Protein AF-0000000066110960 (afdb_homodimer)

Structure (mmCIF, N/CA/C/O backbone):
data_AF-0000000066110960-model_v1
#
loop_
_entity.id
_entity.type
_entity.pdbx_description
1 polymer 'Ribulose bisphosphate carboxylase large chain'
#
loop_
_atom_site.group_PDB
_atom_site.id
_atom_site.type_symbol
_atom_site.label_atom_id
_atom_site.label_alt_id
_atom_site.label_comp_id
_atom_site.label_asym_id
_atom_site.label_entity_id
_atom_site.label_seq_id
_atom_site.pdbx_PDB_ins_code
_atom_site.Cartn_x
_atom_site.Cartn_y
_atom_site.Cartn_z
_atom_site.occupancy
_atom_site.B_iso_or_equiv
_atom_site.auth_seq_id
_atom_site.auth_comp_id
_atom_site.auth_asym_id
_atom_site.auth_atom_id
_atom_site.pdbx_PDB_model_num
ATOM 1 N N . TYR A 1 1 ? 20.281 20.891 -6.348 1 94.06 1 TYR A N 1
ATOM 2 C CA . TYR A 1 1 ? 19.797 19.516 -6.395 1 94.06 1 TYR A CA 1
ATOM 3 C C . TYR A 1 1 ? 20.031 18.906 -7.77 1 94.06 1 TYR A C 1
ATOM 5 O O . TYR A 1 1 ? 20.078 17.688 -7.914 1 94.06 1 TYR A O 1
ATOM 13 N N . TYR A 1 2 ? 20.062 19.656 -8.82 1 96 2 TYR A N 1
ATOM 14 C CA . TYR A 1 2 ? 20.625 19.188 -10.086 1 96 2 TYR A CA 1
ATOM 15 C C . TYR A 1 2 ? 22.156 19.281 -10.062 1 96 2 TYR A C 1
ATOM 17 O O . TYR A 1 2 ? 22.703 20.391 -9.992 1 96 2 TYR A O 1
ATOM 25 N N . THR A 1 3 ? 22.797 18.172 -10.078 1 96.62 3 THR A N 1
ATOM 26 C CA . THR A 1 3 ? 24.234 18.094 -9.93 1 96.62 3 THR A CA 1
ATOM 27 C C . THR A 1 3 ? 24.844 17.188 -10.992 1 96.62 3 THR A C 1
ATOM 29 O O . THR A 1 3 ? 25.328 16.094 -10.688 1 96.62 3 THR A O 1
ATOM 32 N N . PRO A 1 4 ? 24.969 17.688 -12.164 1 96.56 4 PRO A N 1
ATOM 33 C CA . PRO A 1 4 ? 25.391 16.844 -13.289 1 96.56 4 PRO A CA 1
ATOM 34 C C . PRO A 1 4 ? 26.812 16.312 -13.125 1 96.56 4 PRO A C 1
ATOM 36 O O . PRO A 1 4 ? 27.172 15.305 -13.734 1 96.56 4 PRO A O 1
ATOM 39 N N . ASP A 1 5 ? 27.656 16.922 -12.312 1 96.75 5 ASP A N 1
ATOM 40 C CA . ASP A 1 5 ? 29.047 16.516 -12.156 1 96.75 5 ASP A CA 1
ATOM 41 C C . ASP A 1 5 ? 29.219 15.586 -10.953 1 96.75 5 ASP A C 1
ATOM 43 O O . ASP A 1 5 ? 30.328 15.195 -10.609 1 96.75 5 ASP A O 1
ATOM 47 N N . TYR A 1 6 ? 28.062 15.266 -10.383 1 97.56 6 TYR A N 1
ATOM 48 C CA . TYR A 1 6 ? 28.141 14.383 -9.219 1 97.56 6 TYR A CA 1
ATOM 49 C C . TYR A 1 6 ? 28.625 12.992 -9.625 1 97.56 6 TYR A C 1
ATOM 51 O O . TYR A 1 6 ? 28.141 12.43 -10.609 1 97.56 6 TYR A O 1
ATOM 59 N N . LYS A 1 7 ? 29.672 12.516 -8.867 1 97.19 7 LYS A N 1
ATOM 60 C CA . LYS A 1 7 ? 30.109 11.133 -9.008 1 97.19 7 LYS A CA 1
ATOM 61 C C . LYS A 1 7 ? 29.422 10.227 -7.988 1 97.19 7 LYS A C 1
ATOM 63 O O . LYS A 1 7 ? 29.641 10.367 -6.785 1 97.19 7 LYS A O 1
ATOM 68 N N . THR A 1 8 ? 28.562 9.305 -8.445 1 98 8 THR A N 1
ATOM 69 C CA . THR A 1 8 ? 27.797 8.445 -7.562 1 98 8 THR A CA 1
ATOM 70 C C . THR A 1 8 ? 28.719 7.582 -6.703 1 98 8 THR A C 1
ATOM 72 O O . THR A 1 8 ? 29.797 7.184 -7.145 1 98 8 THR A O 1
ATOM 75 N N . LYS A 1 9 ? 28.344 7.312 -5.52 1 97.56 9 LYS A N 1
ATOM 76 C CA . LYS A 1 9 ? 29.062 6.449 -4.59 1 97.56 9 LYS A CA 1
ATOM 77 C C . LYS A 1 9 ? 28.484 5.039 -4.59 1 97.56 9 LYS A C 1
ATOM 79 O O . LYS A 1 9 ? 27.328 4.836 -4.945 1 97.56 9 LYS A O 1
ATOM 84 N N . ASP A 1 10 ? 29.219 4.117 -4.086 1 97.19 10 ASP A N 1
ATOM 85 C CA . ASP A 1 10 ? 28.781 2.725 -3.982 1 97.19 10 ASP A CA 1
ATOM 86 C C . ASP A 1 10 ? 27.672 2.572 -2.953 1 97.19 10 ASP A C 1
ATOM 88 O O . ASP A 1 10 ? 26.875 1.625 -3.018 1 97.19 10 ASP A O 1
ATOM 92 N N . THR A 1 11 ? 27.594 3.562 -2.082 1 97.62 11 THR A N 1
ATOM 93 C CA . THR A 1 11 ? 26.625 3.465 -0.999 1 97.62 11 THR A CA 1
ATOM 94 C C . THR A 1 11 ? 25.359 4.254 -1.332 1 97.62 11 THR A C 1
ATOM 96 O O . THR A 1 11 ? 24.375 4.219 -0.579 1 97.62 11 THR A O 1
ATOM 99 N N . ASP A 1 12 ? 25.359 4.953 -2.463 1 98.31 12 ASP A N 1
ATOM 100 C CA . ASP A 1 12 ? 24.156 5.711 -2.848 1 98.31 12 ASP A CA 1
ATOM 101 C C . ASP A 1 12 ? 23.016 4.773 -3.234 1 98.31 12 ASP A C 1
ATOM 103 O O . ASP A 1 12 ? 23.25 3.746 -3.877 1 98.31 12 ASP A O 1
ATOM 107 N N . ILE A 1 13 ? 21.891 5.121 -2.82 1 98.56 13 ILE A N 1
ATOM 108 C CA . ILE A 1 13 ? 20.703 4.555 -3.451 1 98.56 13 ILE A CA 1
ATOM 109 C C . ILE A 1 13 ? 20.375 5.316 -4.734 1 98.56 13 ILE A C 1
ATOM 111 O O . ILE A 1 13 ? 20.172 6.531 -4.703 1 98.56 13 ILE A O 1
ATOM 115 N N . LEU A 1 14 ? 20.406 4.676 -5.852 1 98.75 14 LEU A N 1
ATOM 116 C CA . LEU A 1 14 ? 20.172 5.332 -7.133 1 98.75 14 LEU A CA 1
ATOM 117 C C . LEU A 1 14 ? 18.75 5.055 -7.621 1 98.75 14 LEU A C 1
ATOM 119 O O . LEU A 1 14 ? 18.266 3.93 -7.508 1 98.75 14 LEU A O 1
ATOM 123 N N . ALA A 1 15 ? 18.125 6.055 -8.078 1 98.75 15 ALA A N 1
ATOM 124 C CA . ALA A 1 15 ? 16.766 5.945 -8.617 1 98.75 15 ALA A CA 1
ATOM 125 C C . ALA A 1 15 ? 16.688 6.492 -10.039 1 98.75 15 ALA A C 1
ATOM 127 O O . ALA A 1 15 ? 17.344 7.492 -10.359 1 98.75 15 ALA A O 1
ATOM 128 N N . ALA A 1 16 ? 16.016 5.84 -10.883 1 98.75 16 ALA A N 1
ATOM 129 C CA . ALA A 1 16 ? 15.648 6.328 -12.203 1 98.75 16 ALA A CA 1
ATOM 130 C C . ALA A 1 16 ? 14.164 6.672 -12.273 1 98.75 16 ALA A C 1
ATOM 132 O O . ALA A 1 16 ? 13.305 5.793 -12.125 1 98.75 16 ALA A O 1
ATOM 133 N N . PHE A 1 17 ? 13.891 7.953 -12.492 1 98.44 17 PHE A N 1
ATOM 134 C CA . PHE A 1 17 ? 12.516 8.422 -12.594 1 98.44 17 PHE A CA 1
ATOM 135 C C . PHE A 1 17 ? 12.188 8.852 -14.016 1 98.44 17 PHE A C 1
ATOM 137 O O . PHE A 1 17 ? 12.922 9.641 -14.617 1 98.44 17 PHE A O 1
ATOM 144 N N . ARG A 1 18 ? 11.172 8.289 -14.578 1 97.94 18 ARG A N 1
ATOM 145 C CA . ARG A 1 18 ? 10.594 8.875 -15.781 1 97.94 18 ARG A CA 1
ATOM 146 C C . ARG A 1 18 ? 9.711 10.07 -15.445 1 97.94 18 ARG A C 1
ATOM 148 O O . ARG A 1 18 ? 8.648 9.906 -14.844 1 97.94 18 ARG A O 1
ATOM 155 N N . MET A 1 19 ? 10.109 11.242 -15.781 1 97.62 19 MET A N 1
ATOM 156 C CA . MET A 1 19 ? 9.359 12.43 -15.375 1 97.62 19 MET A CA 1
ATOM 157 C C . MET A 1 19 ? 8.781 13.148 -16.594 1 97.62 19 MET A C 1
ATOM 159 O O . MET A 1 19 ? 9.367 13.102 -17.672 1 97.62 19 MET A O 1
ATOM 163 N N . THR A 1 20 ? 7.645 13.648 -16.5 1 97.75 20 THR A N 1
ATOM 164 C CA . THR A 1 20 ? 6.992 14.562 -17.422 1 97.75 20 THR A CA 1
ATOM 165 C C . THR A 1 20 ? 6.797 15.938 -16.797 1 97.75 20 THR A C 1
ATOM 167 O O . THR A 1 20 ? 5.816 16.156 -16.078 1 97.75 20 THR A O 1
ATOM 170 N N . PRO A 1 21 ? 7.719 16.828 -17.062 1 97.25 21 PRO A N 1
ATOM 171 C CA . PRO A 1 21 ? 7.578 18.172 -16.5 1 97.25 21 PRO A CA 1
ATOM 172 C C . PRO A 1 21 ? 6.316 18.891 -16.984 1 97.25 21 PRO A C 1
ATOM 174 O O . PRO A 1 21 ? 5.82 18.594 -18.078 1 97.25 21 PRO A O 1
ATOM 177 N N . GLN A 1 22 ? 5.805 19.766 -16.172 1 95.81 22 GLN A N 1
ATOM 178 C CA . GLN A 1 22 ? 4.766 20.672 -16.641 1 95.81 22 GLN A CA 1
ATOM 179 C C . GLN A 1 22 ? 5.273 21.547 -17.781 1 95.81 22 GLN A C 1
ATOM 181 O O . GLN A 1 22 ? 6.473 21.812 -17.891 1 95.81 22 GLN A O 1
ATOM 186 N N . PRO A 1 23 ? 4.258 21.938 -18.625 1 93.88 23 PRO A N 1
ATOM 187 C CA . PRO A 1 23 ? 4.699 22.844 -19.703 1 93.88 23 PRO A CA 1
ATOM 188 C C . PRO A 1 23 ? 5.438 24.062 -19.172 1 93.88 23 PRO A C 1
ATOM 190 O O . PRO A 1 23 ? 4.969 24.719 -18.234 1 93.88 23 PRO A O 1
ATOM 193 N N . GLY A 1 24 ? 6.625 24.328 -19.703 1 94.44 24 GLY A N 1
ATOM 194 C CA . GLY A 1 24 ? 7.398 25.5 -19.312 1 94.44 24 GLY A CA 1
ATOM 195 C C . GLY A 1 24 ? 8.43 25.203 -18.25 1 94.44 24 GLY A C 1
ATOM 196 O O . GLY A 1 24 ? 9.328 26 -18 1 94.44 24 GLY A O 1
ATOM 197 N N . VAL A 1 25 ? 8.391 24.078 -17.578 1 96.56 25 VAL A N 1
ATOM 198 C CA . VAL A 1 25 ? 9.367 23.688 -16.562 1 96.56 25 VAL A CA 1
ATOM 199 C C . VAL A 1 25 ? 10.539 22.969 -17.219 1 96.56 25 VAL A C 1
ATOM 201 O O . VAL A 1 25 ? 10.367 21.906 -17.828 1 96.56 25 VAL A O 1
ATOM 204 N N . PRO A 1 26 ? 11.695 23.562 -17.078 1 97.06 26 PRO A N 1
ATOM 205 C CA . PRO A 1 26 ? 12.859 22.859 -17.641 1 97.06 26 PRO A CA 1
ATOM 206 C C . PRO A 1 26 ? 13.102 21.5 -16.984 1 97.06 26 PRO A C 1
ATOM 208 O O . PRO A 1 26 ? 12.875 21.344 -15.781 1 97.06 26 PRO A O 1
ATOM 211 N N . ALA A 1 27 ? 13.617 20.547 -17.75 1 97.38 27 ALA A N 1
ATOM 212 C CA . ALA A 1 27 ? 13.875 19.203 -17.266 1 97.38 27 ALA A CA 1
ATOM 213 C C . ALA A 1 27 ? 14.805 19.219 -16.047 1 97.38 27 ALA A C 1
ATOM 215 O O . ALA A 1 27 ? 14.617 18.438 -15.109 1 97.38 27 ALA A O 1
ATOM 216 N N . GLU A 1 28 ? 15.789 20.125 -16.125 1 97.75 28 GLU A N 1
ATOM 217 C CA . GLU A 1 28 ? 16.766 20.219 -15.039 1 97.75 28 GLU A CA 1
ATOM 218 C C . GLU A 1 28 ? 16.109 20.672 -13.734 1 97.75 28 GLU A C 1
ATOM 220 O O . GLU A 1 28 ? 16.438 20.172 -12.656 1 97.75 28 GLU A O 1
ATOM 225 N N . GLU A 1 29 ? 15.219 21.531 -13.828 1 96 29 GLU A N 1
ATOM 226 C CA . GLU A 1 29 ? 14.477 22 -12.664 1 96 29 GLU A CA 1
ATOM 227 C C . GLU A 1 29 ? 13.57 20.922 -12.102 1 96 29 GLU A C 1
ATOM 229 O O . GLU A 1 29 ? 13.492 20.734 -10.883 1 96 29 GLU A O 1
ATOM 234 N N . ALA A 1 30 ? 12.898 20.172 -12.953 1 96.5 30 ALA A N 1
ATOM 235 C CA . ALA A 1 30 ? 12.039 19.062 -12.547 1 96.5 30 ALA A CA 1
ATOM 236 C C . ALA A 1 30 ? 12.852 17.969 -11.852 1 96.5 30 ALA A C 1
ATOM 238 O O . ALA A 1 30 ? 12.445 17.453 -10.805 1 96.5 30 ALA A O 1
ATOM 239 N N . GLY A 1 31 ? 13.961 17.656 -12.445 1 96.88 31 GLY A N 1
ATOM 240 C CA . GLY A 1 31 ? 14.828 16.656 -11.836 1 96.88 31 GLY A CA 1
ATOM 241 C C . GLY A 1 31 ? 15.344 17.047 -10.469 1 96.88 31 GLY A C 1
ATOM 242 O O . GLY A 1 31 ? 15.406 16.234 -9.555 1 96.88 31 GLY A O 1
ATOM 243 N N . ALA A 1 32 ? 15.711 18.312 -10.375 1 95.62 32 ALA A N 1
ATOM 244 C CA . ALA A 1 32 ? 16.172 18.844 -9.094 1 95.62 32 ALA A CA 1
ATOM 245 C C . ALA A 1 32 ? 15.07 18.766 -8.039 1 95.62 32 ALA A C 1
ATOM 247 O O . ALA A 1 32 ? 15.336 18.438 -6.879 1 95.62 32 ALA A O 1
ATOM 248 N N . ALA A 1 33 ? 13.898 19.031 -8.445 1 93.38 33 ALA A N 1
ATOM 249 C CA . ALA A 1 33 ? 12.758 18.984 -7.539 1 93.38 33 ALA A CA 1
ATOM 250 C C . ALA A 1 33 ? 12.508 17.562 -7.047 1 93.38 33 ALA A C 1
ATOM 252 O O . ALA A 1 33 ? 12.211 17.344 -5.871 1 93.38 33 ALA A O 1
ATOM 253 N N . VAL A 1 34 ? 12.633 16.609 -7.914 1 95.31 34 VAL A N 1
ATOM 254 C CA . VAL A 1 34 ? 12.445 15.211 -7.562 1 95.31 34 VAL A CA 1
ATOM 255 C C . VAL A 1 34 ? 13.484 14.797 -6.52 1 95.31 34 VAL A C 1
ATOM 257 O O . VAL A 1 34 ? 13.156 14.156 -5.523 1 95.31 34 VAL A O 1
ATOM 260 N N . ALA A 1 35 ? 14.688 15.219 -6.738 1 95.44 35 ALA A N 1
ATOM 261 C CA . ALA A 1 35 ? 15.781 14.883 -5.828 1 95.44 35 ALA A CA 1
ATOM 262 C C . ALA A 1 35 ? 15.578 15.547 -4.469 1 95.44 35 ALA A C 1
ATOM 264 O O . ALA A 1 35 ? 15.844 14.945 -3.428 1 95.44 35 ALA A O 1
ATOM 265 N N . ALA A 1 36 ? 15.078 16.703 -4.473 1 91.88 36 ALA A N 1
ATOM 266 C CA . ALA A 1 36 ? 14.977 17.516 -3.268 1 91.88 36 ALA A CA 1
ATOM 267 C C . ALA A 1 36 ? 13.898 16.984 -2.33 1 91.88 36 ALA A C 1
ATOM 269 O O . ALA A 1 36 ? 14.125 16.859 -1.126 1 91.88 36 ALA A O 1
ATOM 270 N N . GLU A 1 37 ? 12.789 16.641 -2.791 1 88.56 37 GLU A N 1
ATOM 271 C CA . GLU A 1 37 ? 11.625 16.297 -1.974 1 88.56 37 GLU A CA 1
ATOM 272 C C . GLU A 1 37 ? 11.891 15.039 -1.141 1 88.56 37 GLU A C 1
ATOM 274 O O . GLU A 1 37 ? 11.492 14.977 0.027 1 88.56 37 GLU A O 1
ATOM 279 N N . SER A 1 38 ? 12.57 14.047 -1.682 1 88.06 38 SER A N 1
ATOM 280 C CA . SER A 1 38 ? 12.805 12.789 -0.987 1 88.06 38 SER A CA 1
ATOM 281 C C . SER A 1 38 ? 14.062 12.844 -0.135 1 88.06 38 SER A C 1
ATOM 283 O O . SER A 1 38 ? 14.57 11.812 0.313 1 88.06 38 SER A O 1
ATOM 285 N N . SER A 1 39 ? 14.578 14.055 0.039 1 91 39 SER A N 1
ATOM 286 C CA . SER A 1 39 ? 15.773 14.242 0.852 1 91 39 SER A CA 1
ATOM 287 C C . SER A 1 39 ? 15.625 15.453 1.769 1 91 39 SER A C 1
ATOM 289 O O . SER A 1 39 ? 14.867 15.422 2.74 1 91 39 SER A O 1
ATOM 291 N N . THR A 1 40 ? 16.266 16.516 1.44 1 81.88 40 THR A N 1
ATOM 292 C CA . THR A 1 40 ? 16.312 17.625 2.381 1 81.88 40 THR A CA 1
ATOM 293 C C . THR A 1 40 ? 15.453 18.797 1.883 1 81.88 40 THR A C 1
ATOM 295 O O . THR A 1 40 ? 15.453 19.875 2.482 1 81.88 40 THR A O 1
ATOM 298 N N . GLY A 1 41 ? 14.766 18.578 0.813 1 75.62 41 GLY A N 1
ATOM 299 C CA . GLY A 1 41 ? 14.086 19.672 0.153 1 75.62 41 GLY A CA 1
ATOM 300 C C . GLY A 1 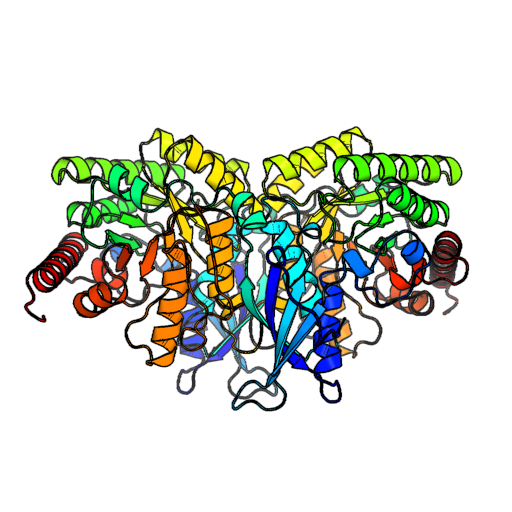41 ? 13.031 20.344 1.025 1 75.62 41 GLY A C 1
ATOM 301 O O . GLY A 1 41 ? 12.297 19.656 1.747 1 75.62 41 GLY A O 1
ATOM 302 N N . THR A 1 42 ? 13.352 21.719 1.136 1 67.75 42 THR A N 1
ATOM 303 C CA . THR A 1 42 ? 12.328 22.578 1.714 1 67.75 42 THR A CA 1
ATOM 304 C C . THR A 1 42 ? 11.977 23.719 0.76 1 67.75 42 THR A C 1
ATOM 306 O O . THR A 1 42 ? 12.805 24.141 -0.049 1 67.75 42 THR A O 1
ATOM 309 N N . TRP A 1 43 ? 10.852 23.969 0.569 1 63.72 43 TRP A N 1
ATOM 310 C CA . TRP A 1 43 ? 10.422 25.031 -0.341 1 63.72 43 TRP A CA 1
ATOM 311 C C . TRP A 1 43 ? 10.711 26.406 0.254 1 63.72 43 TRP A C 1
ATOM 313 O O . TRP A 1 43 ? 10.633 27.422 -0.444 1 63.72 43 TRP A O 1
ATOM 323 N N . THR A 1 44 ? 11.008 26.312 1.573 1 70 44 THR A N 1
ATOM 324 C CA . THR A 1 44 ? 11.273 27.562 2.275 1 70 44 THR A CA 1
ATOM 325 C C . THR A 1 44 ? 12.547 27.453 3.109 1 70 44 THR A C 1
ATOM 327 O O . THR A 1 44 ? 12.742 26.469 3.826 1 70 44 THR A O 1
ATOM 330 N N . THR A 1 45 ? 13.391 28.438 2.895 1 74.5 45 THR A N 1
ATOM 331 C CA . THR A 1 45 ? 14.586 28.5 3.738 1 74.5 45 THR A CA 1
ATOM 332 C C . THR A 1 45 ? 14.203 28.766 5.191 1 74.5 45 THR A C 1
ATOM 334 O O . THR A 1 45 ? 13.391 29.656 5.465 1 74.5 45 THR A O 1
ATOM 337 N N . VAL A 1 46 ? 14.727 27.953 6.078 1 78.06 46 VAL A N 1
ATOM 338 C CA . VAL A 1 46 ? 14.422 28.109 7.496 1 78.06 46 VAL A CA 1
ATOM 339 C C . VAL A 1 46 ? 15.719 28.266 8.289 1 78.06 46 VAL A C 1
ATOM 341 O O . VAL A 1 46 ? 16.781 27.812 7.855 1 78.06 46 VAL A O 1
ATOM 344 N N . TRP A 1 47 ? 15.664 28.922 9.375 1 78.12 47 TRP A N 1
ATOM 345 C CA . TRP A 1 47 ? 16.859 29.203 10.164 1 78.12 47 TRP A CA 1
ATOM 346 C C . TRP A 1 47 ? 17.516 27.906 10.617 1 78.12 47 TRP A C 1
ATOM 348 O O . TRP A 1 47 ? 18.734 27.844 10.789 1 78.12 47 TRP A O 1
ATOM 358 N N . THR A 1 48 ? 16.797 26.891 10.852 1 80.06 48 THR A N 1
ATOM 359 C CA . THR A 1 48 ? 17.312 25.609 11.328 1 80.06 48 THR A CA 1
ATOM 360 C C . THR A 1 48 ? 18.156 24.938 10.25 1 80.06 48 THR A C 1
ATOM 362 O O . THR A 1 48 ? 18.859 23.969 10.539 1 80.06 48 THR A O 1
ATOM 365 N N . ASP A 1 49 ? 18.125 25.406 9.102 1 78.56 49 ASP A N 1
ATOM 366 C CA . ASP A 1 49 ? 19.016 24.906 8.055 1 78.56 49 ASP A CA 1
ATOM 367 C C . ASP A 1 49 ? 20.484 25.078 8.445 1 78.56 49 ASP A C 1
ATOM 369 O O . ASP A 1 49 ? 21.344 24.312 8.016 1 78.56 49 ASP A O 1
ATOM 373 N N . GLY A 1 50 ? 20.672 26.109 9.258 1 78.12 50 GLY A N 1
ATOM 374 C CA . GLY A 1 50 ? 22.031 26.391 9.695 1 78.12 50 GLY A CA 1
ATOM 375 C C . GLY A 1 50 ? 22.547 25.438 10.75 1 78.12 50 GLY A C 1
ATOM 376 O O . GLY A 1 50 ? 23.734 25.422 11.062 1 78.12 50 GLY A O 1
ATOM 377 N N . LEU A 1 51 ? 21.688 24.547 11.18 1 84.19 51 LEU A N 1
ATOM 378 C CA . LEU A 1 51 ? 22.062 23.641 12.266 1 84.19 51 LEU A CA 1
ATOM 379 C C . LEU A 1 51 ? 22.422 22.266 11.719 1 84.19 51 LEU A C 1
ATOM 381 O O . LEU A 1 51 ? 22.609 21.328 12.484 1 84.19 51 LEU A O 1
ATOM 385 N N . THR A 1 52 ? 22.438 22.109 10.352 1 82.44 52 THR A N 1
ATOM 386 C CA . THR A 1 52 ? 22.766 20.828 9.75 1 82.44 52 THR A CA 1
ATOM 387 C C . THR A 1 52 ? 23.578 21.016 8.477 1 82.44 52 THR A C 1
ATOM 389 O O . THR A 1 52 ? 23.766 22.156 8.016 1 82.44 52 THR A O 1
ATOM 392 N N . SER A 1 53 ? 24.25 19.922 8.133 1 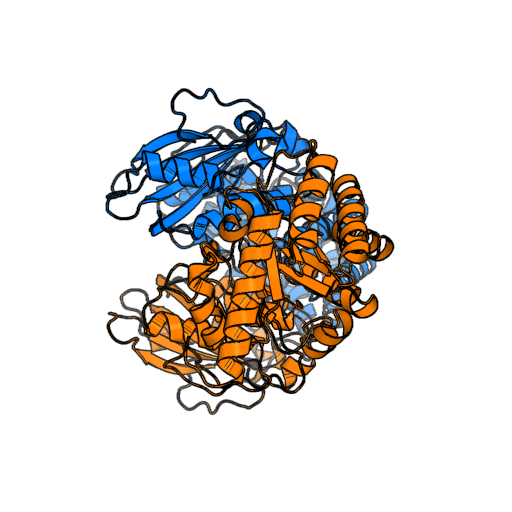82.75 53 SER A N 1
ATOM 393 C CA . SER A 1 53 ? 24.891 19.891 6.828 1 82.75 53 SER A CA 1
ATOM 394 C C . SER A 1 53 ? 23.938 19.406 5.742 1 82.75 53 SER A C 1
ATOM 396 O O . SER A 1 53 ? 23.906 18.219 5.422 1 82.75 53 SER A O 1
ATOM 398 N N . LEU A 1 54 ? 23.297 20.266 5.141 1 82.88 54 LEU A N 1
ATOM 399 C CA . LEU A 1 54 ? 22.312 19.922 4.125 1 82.88 54 LEU A CA 1
ATOM 400 C C . LEU A 1 54 ? 22.969 19.234 2.936 1 82.88 54 LEU A C 1
ATOM 402 O O . LEU A 1 54 ? 22.359 18.359 2.312 1 82.88 54 LEU A O 1
ATOM 406 N N . ASP A 1 55 ? 24.188 19.578 2.727 1 86.19 55 ASP A N 1
ATOM 407 C CA . ASP A 1 55 ? 24.891 19.016 1.574 1 86.19 55 ASP A CA 1
ATOM 408 C C . ASP A 1 55 ? 25.172 17.531 1.767 1 86.19 55 ASP A C 1
ATOM 410 O O . ASP A 1 55 ? 25.188 16.766 0.8 1 86.19 55 ASP A O 1
ATOM 414 N N . ARG A 1 56 ? 25.344 17.156 2.928 1 90.25 56 ARG A N 1
ATOM 415 C CA . ARG A 1 56 ? 25.641 15.758 3.238 1 90.25 56 ARG A CA 1
ATOM 416 C C . ARG A 1 56 ? 24.422 14.875 2.994 1 90.25 56 ARG A C 1
ATOM 418 O O . ARG A 1 56 ? 24.562 13.711 2.619 1 90.25 56 ARG A O 1
ATOM 425 N N . TYR A 1 57 ? 23.234 15.461 3.08 1 92.12 57 TYR A N 1
ATOM 426 C CA . TYR A 1 57 ? 22.031 14.641 3.1 1 92.12 57 TYR A CA 1
ATOM 427 C C . TYR A 1 57 ? 21.141 14.93 1.892 1 92.12 57 TYR A C 1
ATOM 429 O O . TYR A 1 57 ? 20.047 14.383 1.767 1 92.12 57 TYR A O 1
ATOM 437 N N . LYS A 1 58 ? 21.641 15.75 1.086 1 93.12 58 LYS A N 1
ATOM 438 C CA . LYS A 1 58 ? 20.812 16.172 -0.04 1 93.12 58 LYS A CA 1
ATOM 439 C C . LYS A 1 58 ? 20.812 15.109 -1.145 1 93.12 58 LYS A C 1
ATOM 441 O O . LYS A 1 58 ? 21.844 14.484 -1.407 1 93.12 58 LYS A O 1
ATOM 446 N N . GLY A 1 59 ? 19.641 14.852 -1.728 1 95.56 59 GLY A N 1
ATOM 447 C CA . GLY A 1 59 ? 19.562 14.109 -2.975 1 95.56 59 GLY A CA 1
ATOM 448 C C . GLY A 1 59 ? 20.094 14.891 -4.164 1 95.56 59 GLY A C 1
ATOM 449 O O . GLY A 1 59 ? 20.031 16.125 -4.191 1 95.56 59 GLY A O 1
ATOM 450 N N . ARG A 1 60 ? 20.625 14.141 -5.168 1 97.56 60 ARG A N 1
ATOM 451 C CA . ARG A 1 60 ? 21.25 14.797 -6.309 1 97.56 60 ARG A CA 1
ATOM 452 C C . ARG A 1 60 ? 20.781 14.18 -7.625 1 97.56 60 ARG A C 1
ATOM 454 O O . ARG A 1 60 ? 20.984 12.992 -7.863 1 97.56 60 ARG A O 1
ATOM 461 N N . CYS A 1 61 ? 20.141 14.977 -8.367 1 98.38 61 CYS A N 1
ATOM 462 C CA . CYS A 1 61 ? 19.891 14.562 -9.75 1 98.38 61 CYS A CA 1
ATOM 463 C C . CYS A 1 61 ? 21.141 14.695 -10.594 1 98.38 61 CYS A C 1
ATOM 465 O O . CYS A 1 61 ? 21.562 15.805 -10.93 1 98.38 61 CYS A O 1
ATOM 467 N N . TYR A 1 62 ? 21.734 13.602 -11.039 1 98.69 62 TYR A N 1
ATOM 468 C CA . TYR A 1 62 ? 23.078 13.688 -11.594 1 98.69 62 TYR A CA 1
ATOM 469 C C . TYR A 1 62 ? 23.078 13.43 -13.094 1 98.69 62 TYR A C 1
ATOM 471 O O . TYR A 1 62 ? 24.109 13.562 -13.758 1 98.69 62 TYR A O 1
ATOM 479 N N . ASP A 1 63 ? 21.922 13.047 -13.617 1 98.44 63 ASP A N 1
ATOM 480 C CA . ASP A 1 63 ? 21.812 12.82 -15.055 1 98.44 63 ASP A CA 1
ATOM 481 C C . ASP A 1 63 ? 20.375 12.891 -15.531 1 98.44 63 ASP A C 1
ATOM 483 O O . ASP A 1 63 ? 19.453 12.602 -14.766 1 98.44 63 ASP A O 1
ATOM 487 N N . ILE A 1 64 ? 20.125 13.391 -16.688 1 98.38 64 ILE A N 1
ATOM 488 C CA . ILE A 1 64 ? 18.828 13.461 -17.328 1 98.38 64 ILE A CA 1
ATOM 489 C C . ILE A 1 64 ? 18.938 13.047 -18.797 1 98.38 64 ILE A C 1
ATOM 491 O O . ILE A 1 64 ? 19.812 13.555 -19.516 1 98.38 64 ILE A O 1
ATOM 495 N N . GLU A 1 65 ? 18.109 12.125 -19.234 1 97.25 65 GLU A N 1
ATOM 496 C CA . GLU A 1 65 ? 18.109 11.703 -20.641 1 97.25 65 GLU A CA 1
ATOM 497 C C . GLU A 1 65 ? 16.688 11.727 -21.203 1 97.25 65 GLU A C 1
ATOM 499 O O . GLU A 1 65 ? 15.742 11.289 -20.547 1 97.25 65 GLU A O 1
ATOM 504 N N . PRO A 1 66 ? 16.547 12.227 -22.375 1 96.94 66 PRO A N 1
ATOM 505 C CA . PRO A 1 66 ? 15.227 12.195 -23 1 96.94 66 PRO A CA 1
ATOM 506 C C . PRO A 1 66 ? 14.734 10.773 -23.266 1 96.94 66 PRO A C 1
ATOM 508 O O . PRO A 1 66 ? 15.539 9.898 -23.609 1 96.94 66 PRO A O 1
ATOM 511 N N . VAL A 1 67 ? 13.477 10.57 -23.031 1 95.44 67 VAL A N 1
ATOM 512 C CA . VAL A 1 67 ? 12.875 9.297 -23.391 1 95.44 67 VAL A CA 1
ATOM 513 C C . VAL A 1 67 ? 12.641 9.234 -24.891 1 95.44 67 VAL A C 1
ATOM 515 O O . VAL A 1 67 ? 11.961 10.094 -25.453 1 95.44 67 VAL A O 1
ATOM 518 N N . ALA A 1 68 ? 13.188 8.273 -25.562 1 89.88 68 ALA A N 1
ATOM 519 C CA . ALA A 1 68 ? 13.102 8.148 -27.016 1 89.88 68 ALA A CA 1
ATOM 520 C C . ALA A 1 68 ? 11.656 8.07 -27.484 1 89.88 68 ALA A C 1
ATOM 522 O O . ALA A 1 68 ? 10.867 7.297 -26.938 1 89.88 68 ALA A O 1
ATOM 523 N N . GLY A 1 69 ? 11.273 8.812 -28.391 1 90.69 69 GLY A N 1
ATOM 524 C CA . GLY A 1 69 ? 9.953 8.742 -29.016 1 90.69 69 GLY A CA 1
ATOM 525 C C . GLY A 1 69 ? 8.906 9.555 -28.266 1 90.69 69 GLY A C 1
ATOM 526 O O . GLY A 1 69 ? 7.742 9.594 -28.672 1 90.69 69 GLY A O 1
ATOM 527 N N . GLU A 1 70 ? 9.141 10.117 -27.109 1 91.94 70 GLU A N 1
ATOM 528 C CA . GLU A 1 70 ? 8.203 10.914 -26.328 1 91.94 70 GLU A CA 1
ATOM 529 C C . GLU A 1 70 ? 8.594 12.391 -26.328 1 91.94 70 GLU A C 1
ATOM 531 O O . GLU A 1 70 ? 9.781 12.719 -26.281 1 91.94 70 GLU A O 1
ATOM 536 N N . GLU A 1 71 ? 7.465 13.148 -26.438 1 87 71 GLU A N 1
ATOM 537 C CA . GLU A 1 71 ? 7.676 14.586 -26.359 1 87 71 GLU A CA 1
ATOM 538 C C . GLU A 1 71 ? 7.711 15.062 -24.906 1 87 71 GLU A C 1
ATOM 540 O O . GLU A 1 71 ? 6.809 14.75 -24.125 1 87 71 GLU A O 1
ATOM 545 N N . ASN A 1 72 ? 8.75 15.555 -24.328 1 94.75 72 ASN A N 1
ATOM 546 C CA . ASN A 1 72 ? 8.891 16.219 -23.047 1 94.75 72 ASN A CA 1
ATOM 547 C C . ASN A 1 72 ? 8.945 15.219 -21.891 1 94.75 72 ASN A C 1
ATOM 549 O O . ASN A 1 72 ? 8.352 15.445 -20.844 1 94.75 72 ASN A O 1
ATOM 553 N N . GLN A 1 73 ? 9.297 14.023 -22.078 1 97.5 73 GLN A N 1
ATOM 554 C CA . GLN A 1 73 ? 9.555 13.039 -21.031 1 97.5 73 GLN A CA 1
ATOM 555 C C . GLN A 1 73 ? 11.047 12.742 -20.906 1 97.5 73 GLN A C 1
ATOM 557 O O . GLN A 1 73 ? 11.75 12.672 -21.922 1 97.5 73 GLN A O 1
ATOM 562 N N . TYR A 1 74 ? 11.477 12.547 -19.703 1 98.44 74 TYR A N 1
ATOM 563 C CA . TYR A 1 74 ? 12.891 12.359 -19.406 1 98.44 74 TYR A CA 1
ATOM 564 C C . TYR A 1 74 ? 13.094 11.312 -18.328 1 98.44 74 TYR A C 1
ATOM 566 O O . TYR A 1 74 ? 12.227 11.125 -17.469 1 98.44 74 TYR A O 1
ATOM 574 N N . ILE A 1 75 ? 14.164 10.625 -18.406 1 98.44 75 ILE A N 1
ATOM 575 C CA . ILE A 1 75 ? 14.617 9.836 -17.266 1 98.44 75 ILE A CA 1
ATOM 576 C C . ILE A 1 75 ? 15.57 10.664 -16.406 1 98.44 75 ILE A C 1
ATOM 578 O O . ILE A 1 75 ? 16.625 11.102 -16.891 1 98.44 75 ILE A O 1
ATOM 582 N N . ALA A 1 76 ? 15.18 10.938 -15.242 1 98.44 76 ALA A N 1
ATOM 583 C CA . ALA A 1 76 ? 16.047 11.586 -14.266 1 98.44 76 ALA A CA 1
ATOM 584 C C . ALA A 1 76 ? 16.703 10.562 -13.344 1 98.44 76 ALA A C 1
ATOM 586 O O . ALA A 1 76 ? 16.016 9.742 -12.734 1 98.44 76 ALA A O 1
ATOM 587 N N . TYR A 1 77 ? 18.016 10.602 -13.312 1 98.75 77 TYR A N 1
ATOM 588 C CA . TYR A 1 77 ? 18.781 9.758 -12.391 1 98.75 77 TYR A CA 1
ATOM 589 C C . TYR A 1 77 ? 19.109 10.508 -11.109 1 98.75 77 TYR A C 1
ATOM 591 O O . TYR A 1 77 ? 19.75 11.562 -11.148 1 98.75 77 TYR A O 1
ATOM 599 N N . VAL A 1 78 ? 18.656 9.961 -10.008 1 98.62 78 VAL A N 1
ATOM 600 C CA . VAL A 1 78 ? 18.812 10.625 -8.719 1 98.62 78 VAL A CA 1
ATOM 601 C C . VAL A 1 78 ? 19.609 9.727 -7.766 1 98.62 78 VAL A C 1
ATOM 603 O O . VAL A 1 78 ? 19.391 8.516 -7.715 1 98.62 78 VAL A O 1
ATOM 606 N N . ALA A 1 79 ? 20.547 10.32 -7.031 1 98.62 79 ALA A N 1
ATOM 607 C CA . ALA A 1 79 ? 21.312 9.641 -5.996 1 98.62 79 ALA A CA 1
ATOM 608 C C . ALA A 1 79 ? 20.938 10.133 -4.609 1 98.62 79 ALA A C 1
ATOM 610 O O . ALA A 1 79 ? 20.891 11.344 -4.363 1 98.62 79 ALA A O 1
ATOM 611 N N . TYR A 1 80 ? 20.625 9.219 -3.768 1 97.81 80 TYR A N 1
ATOM 612 C CA . TYR A 1 80 ? 20.328 9.531 -2.375 1 97.81 80 TYR A CA 1
ATOM 613 C C . TYR A 1 80 ? 21.391 8.969 -1.442 1 97.81 80 TYR A C 1
ATOM 615 O O . TYR A 1 80 ? 21.719 7.781 -1.522 1 97.81 80 TYR A O 1
ATOM 623 N N . PRO A 1 81 ? 21.844 9.758 -0.495 1 96.81 81 PRO A N 1
ATOM 624 C CA . PRO A 1 81 ? 22.75 9.203 0.522 1 96.81 81 PRO A CA 1
ATOM 625 C C . PRO A 1 81 ? 22.078 8.117 1.367 1 96.81 81 PRO A C 1
ATOM 627 O O . PRO A 1 81 ? 20.906 8.266 1.753 1 96.81 81 PRO A O 1
ATOM 630 N N . LEU A 1 82 ? 22.812 7.098 1.697 1 96.88 82 LEU A N 1
ATOM 631 C CA . LEU A 1 82 ? 22.297 5.918 2.385 1 96.88 82 LEU A CA 1
ATOM 632 C C . LEU A 1 82 ? 21.766 6.281 3.77 1 96.88 82 LEU A C 1
ATOM 634 O O . LEU A 1 82 ? 20.797 5.695 4.242 1 96.88 82 LEU A O 1
ATOM 638 N N . ASP A 1 83 ? 22.344 7.309 4.395 1 95.62 83 ASP A N 1
ATOM 639 C CA . ASP A 1 83 ? 22.031 7.656 5.781 1 95.62 83 ASP A CA 1
ATOM 640 C C . ASP A 1 83 ? 20.625 8.211 5.91 1 95.62 83 ASP A C 1
ATOM 642 O O . ASP A 1 83 ? 20.094 8.328 7.016 1 95.62 83 ASP A O 1
ATOM 646 N N . LEU A 1 84 ? 19.984 8.461 4.785 1 96 84 LEU A N 1
ATOM 647 C CA . LEU A 1 84 ? 18.625 8.992 4.809 1 96 84 LEU A CA 1
ATOM 648 C C . LEU A 1 84 ? 17.625 7.895 5.141 1 96 84 LEU A C 1
ATOM 650 O O . LEU A 1 84 ? 16.469 8.18 5.477 1 96 84 LEU A O 1
ATOM 654 N N . PHE A 1 85 ? 18.094 6.648 5.113 1 97 85 PHE A N 1
ATOM 655 C CA . PHE A 1 85 ? 17.141 5.543 5.191 1 97 85 PHE A CA 1
ATOM 656 C C . PHE A 1 85 ? 17.469 4.633 6.367 1 97 85 PHE A C 1
ATOM 658 O O . PHE A 1 85 ? 18.641 4.336 6.629 1 97 85 PHE A O 1
ATOM 665 N N . GLU A 1 86 ? 16.422 4.266 7.031 1 97.62 86 GLU A N 1
ATOM 666 C CA . GLU A 1 86 ? 16.562 3.377 8.18 1 97.62 86 GLU A CA 1
ATOM 667 C C . GLU A 1 86 ? 16.953 1.967 7.746 1 97.62 86 GLU A C 1
ATOM 669 O O . GLU A 1 86 ? 16.391 1.428 6.789 1 97.62 86 GLU A O 1
ATOM 674 N N . GLU A 1 87 ? 17.891 1.351 8.461 1 97.94 87 GLU A N 1
ATOM 675 C CA . GLU A 1 87 ? 18.328 -0.011 8.18 1 97.94 87 GLU A CA 1
ATOM 676 C C . GLU A 1 87 ? 17.172 -0.996 8.234 1 97.94 87 GLU A C 1
ATOM 678 O O . GLU A 1 87 ? 16.344 -0.936 9.148 1 97.94 87 GLU A O 1
ATOM 683 N N . GLY A 1 88 ? 17.078 -1.816 7.199 1 97.31 88 GLY A N 1
ATOM 684 C CA . GLY A 1 88 ? 16.156 -2.939 7.215 1 97.31 88 GLY A CA 1
ATOM 685 C C . GLY A 1 88 ? 14.703 -2.523 7.059 1 97.31 88 GLY A C 1
ATOM 686 O O . GLY A 1 88 ? 13.789 -3.26 7.445 1 97.31 88 GLY A O 1
ATOM 687 N N . SER A 1 89 ? 14.484 -1.324 6.555 1 98.25 89 SER A N 1
ATOM 688 C CA . SER A 1 89 ? 13.102 -0.869 6.473 1 98.25 89 SER A CA 1
ATOM 689 C C . SER A 1 89 ? 12.719 -0.512 5.043 1 98.25 89 SER A C 1
ATOM 691 O O . SER A 1 89 ? 12.93 0.621 4.602 1 98.25 89 SER A O 1
ATOM 693 N N . VAL A 1 90 ? 12.016 -1.452 4.418 1 98.19 90 VAL A N 1
ATOM 694 C CA . VAL A 1 90 ? 11.461 -1.208 3.092 1 98.19 90 VAL A CA 1
ATOM 695 C C . VAL A 1 90 ? 10.398 -0.12 3.17 1 98.19 90 VAL A C 1
ATOM 697 O O . VAL A 1 90 ? 10.281 0.709 2.264 1 98.19 90 VAL A O 1
ATOM 700 N N . THR A 1 91 ? 9.688 -0.105 4.293 1 98.38 91 THR A N 1
ATOM 701 C CA . THR A 1 91 ? 8.617 0.86 4.512 1 98.38 91 THR A CA 1
ATOM 702 C C . THR A 1 91 ? 9.156 2.287 4.469 1 98.38 91 THR A C 1
ATOM 704 O O . THR A 1 91 ? 8.625 3.137 3.754 1 98.38 91 THR A O 1
ATOM 707 N N . ASN A 1 92 ? 10.234 2.549 5.168 1 97.19 92 ASN A N 1
ATOM 708 C CA . ASN A 1 92 ? 10.82 3.885 5.207 1 97.19 92 ASN A CA 1
ATOM 709 C C . ASN A 1 92 ? 11.406 4.285 3.855 1 97.19 92 ASN A C 1
ATOM 711 O O . ASN A 1 92 ? 11.305 5.441 3.449 1 97.19 92 ASN A O 1
ATOM 715 N N . LEU A 1 93 ? 12.031 3.324 3.195 1 97.94 93 LEU A N 1
ATOM 716 C CA . LEU A 1 93 ? 12.594 3.586 1.877 1 97.94 93 LEU A CA 1
ATOM 717 C C . LEU A 1 93 ? 11.531 4.109 0.922 1 97.94 93 LEU A C 1
ATOM 719 O O . LEU A 1 93 ? 11.695 5.176 0.322 1 97.94 93 LEU A O 1
ATOM 723 N N . PHE A 1 94 ? 10.414 3.461 0.913 1 97.69 94 PHE A N 1
ATOM 724 C CA . PHE A 1 94 ? 9.406 3.801 -0.081 1 97.69 94 PHE A CA 1
ATOM 725 C C . PHE A 1 94 ? 8.57 4.984 0.381 1 97.69 94 PHE A C 1
ATOM 727 O O . PHE A 1 94 ? 8.07 5.762 -0.441 1 97.69 94 PHE A O 1
ATOM 734 N N . THR A 1 95 ? 8.43 5.156 1.685 1 96.88 95 THR A N 1
ATOM 735 C CA . THR A 1 95 ? 7.766 6.359 2.184 1 96.88 95 THR A CA 1
ATOM 736 C C . THR A 1 95 ? 8.5 7.613 1.715 1 96.88 95 THR A C 1
ATOM 738 O O . THR A 1 95 ? 7.875 8.648 1.465 1 96.88 95 THR A O 1
ATOM 741 N N . SER A 1 96 ? 9.781 7.461 1.535 1 95.75 96 SER A N 1
ATOM 742 C CA . SER A 1 96 ? 10.602 8.602 1.142 1 95.75 96 SER A CA 1
ATOM 743 C C . SER A 1 96 ? 10.68 8.734 -0.376 1 95.75 96 SER A C 1
ATOM 745 O O . SER A 1 96 ? 10.344 9.781 -0.932 1 95.75 96 SER A O 1
ATOM 747 N N . ILE A 1 97 ? 10.969 7.684 -1.065 1 96.44 97 ILE A N 1
ATOM 748 C CA . ILE A 1 97 ? 11.312 7.742 -2.482 1 96.44 97 ILE A CA 1
ATOM 749 C C . ILE A 1 97 ? 10.055 7.988 -3.307 1 96.44 97 ILE A C 1
ATOM 751 O O . ILE A 1 97 ? 10.086 8.727 -4.297 1 96.44 97 ILE A O 1
ATOM 755 N N . VAL A 1 98 ? 8.953 7.367 -2.922 1 93.38 98 VAL A N 1
ATOM 756 C CA . VAL A 1 98 ? 7.73 7.551 -3.699 1 93.38 98 VAL A CA 1
ATOM 757 C C . VAL A 1 98 ? 6.691 8.305 -2.865 1 93.38 98 VAL A C 1
ATOM 759 O O . VAL A 1 98 ? 5.488 8.195 -3.113 1 93.38 98 VAL A O 1
ATOM 762 N N . GLY A 1 99 ? 7.141 9 -1.942 1 89.88 99 GLY A N 1
ATOM 763 C CA . GLY A 1 99 ? 6.262 9.742 -1.056 1 89.88 99 GLY A CA 1
ATOM 764 C C . GLY A 1 99 ? 5.605 10.938 -1.729 1 89.88 99 GLY A C 1
ATOM 765 O O . GLY A 1 99 ? 4.949 10.789 -2.762 1 89.88 99 GLY A O 1
ATOM 766 N N . ASN A 1 100 ? 5.82 12.055 -1.268 1 87.94 100 ASN A N 1
ATOM 767 C CA . ASN A 1 100 ? 5.09 13.258 -1.658 1 87.94 100 ASN A CA 1
ATOM 768 C C . ASN A 1 100 ? 5.559 13.781 -3.012 1 87.94 100 ASN A C 1
ATOM 770 O O . ASN A 1 100 ? 4.891 14.625 -3.619 1 87.94 100 ASN A O 1
ATOM 774 N N . VAL A 1 101 ? 6.633 13.219 -3.516 1 91.25 101 VAL A N 1
ATOM 775 C CA . VAL A 1 101 ? 7.242 13.727 -4.738 1 91.25 101 VAL A CA 1
ATOM 776 C C . VAL A 1 101 ? 6.281 13.539 -5.91 1 91.25 101 VAL A C 1
ATOM 778 O O . VAL A 1 101 ? 6.246 14.359 -6.832 1 91.25 101 VAL A O 1
ATOM 781 N N . PHE A 1 102 ? 5.434 12.609 -5.879 1 93.38 102 PHE A N 1
ATOM 782 C CA . PHE A 1 102 ? 4.531 12.289 -6.977 1 93.38 102 PHE A CA 1
ATOM 783 C C . PHE A 1 102 ? 3.41 13.312 -7.074 1 93.38 102 PHE A C 1
ATOM 785 O O . PHE A 1 102 ? 2.707 13.383 -8.086 1 93.38 102 PHE A O 1
ATOM 792 N N . GLY A 1 103 ? 3.273 14.125 -6.059 1 88.25 103 GLY A N 1
ATOM 793 C CA . GLY A 1 103 ? 2.232 15.141 -6.059 1 88.25 103 GLY A CA 1
ATOM 794 C C . GLY A 1 103 ? 2.75 16.531 -6.398 1 88.25 103 GLY A C 1
ATOM 795 O O . GLY A 1 103 ? 2.01 17.516 -6.32 1 88.25 103 GLY A O 1
ATOM 796 N N . PHE A 1 104 ? 3.896 16.625 -6.898 1 88.56 104 PHE A N 1
ATOM 797 C CA . PHE A 1 104 ? 4.508 17.922 -7.148 1 88.56 104 PHE A CA 1
ATOM 798 C C . PHE A 1 104 ? 3.859 18.609 -8.344 1 88.56 104 PHE A C 1
ATOM 800 O O . PHE A 1 104 ? 3.605 17.969 -9.367 1 88.56 104 PHE A O 1
ATOM 807 N N . LYS A 1 105 ? 3.793 19.891 -8.18 1 84.75 105 LYS A N 1
ATOM 808 C CA . LYS A 1 105 ? 3.133 20.703 -9.211 1 84.75 105 LYS A CA 1
ATOM 809 C C . LYS A 1 105 ? 4.02 20.844 -10.445 1 84.75 105 LYS A C 1
ATOM 811 O O . LYS A 1 105 ? 3.516 21.031 -11.555 1 84.75 105 LYS A O 1
ATOM 816 N N . ALA A 1 106 ? 5.305 20.75 -10.219 1 90.25 106 ALA A N 1
ATOM 817 C CA . ALA A 1 106 ? 6.238 20.906 -11.328 1 90.25 106 ALA A CA 1
ATOM 818 C C . ALA A 1 106 ? 6.156 19.734 -12.297 1 90.25 106 ALA A C 1
ATOM 820 O O . ALA A 1 106 ? 6.645 19.812 -13.43 1 90.25 106 ALA A O 1
ATOM 821 N N . LEU A 1 107 ? 5.48 18.719 -11.859 1 94.69 107 LEU A N 1
ATOM 822 C CA . LEU A 1 107 ? 5.422 17.5 -12.656 1 94.69 107 LEU A CA 1
ATOM 823 C C . LEU A 1 107 ? 3.988 17.188 -13.07 1 94.69 107 LEU A C 1
ATOM 825 O O . LEU A 1 107 ? 3.059 17.344 -12.273 1 94.69 107 LEU A O 1
ATOM 829 N N . ARG A 1 108 ? 3.844 16.812 -14.305 1 94.62 108 ARG A N 1
ATOM 830 C CA . ARG A 1 108 ? 2.566 16.281 -14.766 1 94.62 108 ARG A CA 1
ATOM 831 C C . ARG A 1 108 ? 2.416 14.812 -14.398 1 94.62 108 ARG A C 1
ATOM 833 O O . ARG A 1 108 ? 1.308 14.344 -14.133 1 94.62 108 ARG A O 1
ATOM 840 N N . ALA A 1 109 ? 3.473 14.109 -14.477 1 96.12 109 ALA A N 1
ATOM 841 C CA . ALA A 1 109 ? 3.516 12.688 -14.172 1 96.12 109 ALA A CA 1
ATOM 842 C C . ALA A 1 109 ? 4.918 12.258 -13.75 1 96.12 109 ALA A C 1
ATOM 844 O O . ALA A 1 109 ? 5.902 12.922 -14.078 1 96.12 109 ALA A O 1
ATOM 845 N N . LEU A 1 110 ? 4.992 11.25 -13.023 1 97.75 110 LEU A N 1
ATOM 846 C CA . LEU A 1 110 ? 6.242 10.703 -12.516 1 97.75 110 LEU A CA 1
ATOM 847 C C . LEU A 1 110 ? 6.137 9.188 -12.336 1 97.75 110 LEU A C 1
ATOM 849 O O . LEU A 1 110 ? 5.117 8.688 -11.852 1 97.75 110 LEU A O 1
ATOM 853 N N . ARG A 1 111 ? 7.121 8.484 -12.75 1 98 111 ARG A N 1
ATOM 854 C CA . ARG A 1 111 ? 7.156 7.035 -12.594 1 98 111 ARG A CA 1
ATOM 855 C C . ARG A 1 111 ? 8.531 6.57 -12.117 1 98 111 ARG A C 1
ATOM 857 O O . ARG A 1 111 ? 9.547 6.91 -12.727 1 98 111 ARG A O 1
ATOM 864 N N . LEU A 1 112 ? 8.586 5.863 -11.062 1 98.44 112 LEU A N 1
ATOM 865 C CA . LEU A 1 112 ? 9.82 5.227 -10.617 1 98.44 112 LEU A CA 1
ATOM 866 C C . LEU A 1 112 ? 10.117 3.977 -11.438 1 98.44 112 LEU A C 1
ATOM 868 O O . LEU A 1 112 ? 9.461 2.945 -11.266 1 98.44 112 LEU A O 1
ATOM 872 N N . GLU A 1 113 ? 11.102 4.07 -12.258 1 97.88 113 GLU A N 1
ATOM 873 C CA . GLU A 1 113 ? 11.414 3.004 -13.203 1 97.88 113 GLU A CA 1
ATOM 874 C C . GLU A 1 113 ? 12.289 1.933 -12.555 1 97.88 113 GLU A C 1
ATOM 876 O O . GLU A 1 113 ? 12.148 0.745 -12.852 1 97.88 113 GLU A O 1
ATOM 881 N N . ASP A 1 114 ? 13.18 2.395 -11.727 1 98.38 114 ASP A N 1
ATOM 882 C CA . ASP A 1 114 ? 14.109 1.438 -11.141 1 98.38 114 ASP A CA 1
ATOM 883 C C . ASP A 1 114 ? 14.82 2.033 -9.93 1 98.38 114 ASP A C 1
ATOM 885 O O . ASP A 1 114 ? 14.828 3.252 -9.742 1 98.38 114 ASP A O 1
ATOM 889 N N . LEU A 1 115 ? 15.359 1.143 -9.086 1 98.19 115 LEU A N 1
ATOM 890 C CA . LEU A 1 115 ? 16.156 1.477 -7.914 1 98.19 115 LEU A CA 1
ATOM 891 C C . LEU A 1 115 ? 17.391 0.592 -7.832 1 98.19 115 LEU A C 1
ATOM 893 O O . LEU A 1 115 ? 17.328 -0.609 -8.102 1 98.19 115 LEU A O 1
ATOM 897 N N . ARG A 1 116 ? 18.469 1.216 -7.477 1 98.62 116 ARG A N 1
ATOM 898 C CA . ARG A 1 116 ? 19.625 0.421 -7.062 1 98.62 116 ARG A CA 1
ATOM 899 C C . ARG A 1 116 ? 19.734 0.363 -5.543 1 98.62 116 ARG A C 1
ATOM 901 O O . ARG A 1 116 ? 19.844 1.398 -4.883 1 98.62 116 ARG A O 1
ATOM 908 N N . ILE A 1 117 ? 19.688 -0.805 -5.035 1 98.62 117 ILE A N 1
ATOM 909 C CA . ILE A 1 117 ? 19.938 -1.032 -3.615 1 98.62 117 ILE A CA 1
ATOM 910 C C . ILE A 1 117 ? 21.406 -1.381 -3.393 1 98.62 117 ILE A C 1
ATOM 912 O O . ILE A 1 117 ? 21.844 -2.475 -3.746 1 98.62 117 ILE A O 1
ATOM 916 N N . PRO A 1 118 ? 22.141 -0.498 -2.811 1 98.44 118 PRO A N 1
ATOM 917 C CA . PRO A 1 118 ? 23.562 -0.796 -2.631 1 98.44 118 PRO A CA 1
ATOM 918 C C . PRO A 1 118 ? 23.797 -1.945 -1.655 1 98.44 118 PRO A C 1
ATOM 920 O O . PRO A 1 118 ? 22.984 -2.18 -0.755 1 98.44 118 PRO A O 1
ATOM 923 N N . PRO A 1 119 ? 24.922 -2.613 -1.768 1 98 119 PRO A N 1
ATOM 924 C CA . PRO A 1 119 ? 25.234 -3.752 -0.9 1 98 119 PRO A CA 1
ATOM 925 C C . PRO A 1 119 ? 25.156 -3.402 0.584 1 98 119 PRO A C 1
ATOM 927 O O . PRO A 1 119 ? 24.656 -4.203 1.383 1 98 119 PRO A O 1
ATOM 930 N N . ALA A 1 120 ? 25.594 -2.205 0.955 1 98.06 120 ALA A N 1
ATOM 931 C CA . ALA A 1 120 ? 25.578 -1.774 2.352 1 98.06 120 ALA A CA 1
ATOM 932 C C . ALA A 1 120 ? 24.156 -1.756 2.902 1 98.06 120 ALA A C 1
ATOM 934 O O . ALA A 1 120 ? 23.938 -2.031 4.082 1 98.06 120 ALA A O 1
ATOM 935 N N . TYR A 1 121 ? 23.234 -1.437 2.102 1 98.19 121 TYR A N 1
ATOM 936 C CA . TYR A 1 121 ? 21.844 -1.417 2.516 1 98.19 121 TYR A CA 1
ATOM 937 C C . TYR A 1 121 ? 21.219 -2.805 2.404 1 98.19 121 TYR A C 1
ATOM 939 O O . TYR A 1 121 ? 20.469 -3.225 3.283 1 98.19 121 TYR A O 1
ATOM 947 N N . SER A 1 122 ? 21.531 -3.525 1.324 1 97.62 122 SER A N 1
ATOM 948 C CA . SER A 1 122 ? 21.031 -4.871 1.083 1 97.62 122 SER A CA 1
ATOM 949 C C . SER A 1 122 ? 21.297 -5.785 2.273 1 97.62 122 SER A C 1
ATOM 951 O O . SER A 1 122 ? 20.453 -6.605 2.641 1 97.62 122 SER A O 1
ATOM 953 N N . LYS A 1 123 ? 22.391 -5.59 2.939 1 97.38 123 LYS A N 1
ATOM 954 C CA . LYS A 1 123 ? 22.828 -6.465 4.02 1 97.38 123 LYS A CA 1
ATOM 955 C C . LYS A 1 123 ? 22.031 -6.199 5.297 1 97.38 123 LYS A C 1
ATOM 957 O O . LYS A 1 123 ? 22.094 -6.988 6.246 1 97.38 123 LYS A O 1
ATOM 962 N N . THR A 1 124 ? 21.266 -5.129 5.297 1 97.56 124 THR A N 1
ATOM 963 C CA . THR A 1 124 ? 20.484 -4.84 6.484 1 97.56 124 THR A CA 1
ATOM 964 C C . THR A 1 124 ? 19.125 -5.543 6.418 1 97.56 124 THR A C 1
ATOM 966 O O . THR A 1 124 ? 18.375 -5.562 7.398 1 97.56 124 THR A O 1
ATOM 969 N N . PHE A 1 125 ? 18.781 -6.125 5.305 1 97.88 125 PHE A N 1
ATOM 970 C CA . PHE A 1 125 ? 17.531 -6.855 5.129 1 97.88 125 PHE A CA 1
ATOM 971 C C . PHE A 1 125 ? 17.75 -8.359 5.273 1 97.88 125 PHE A C 1
ATOM 973 O O . PHE A 1 125 ? 18.797 -8.875 4.875 1 97.88 125 PHE A O 1
ATOM 980 N N . ILE A 1 126 ? 16.734 -8.992 5.754 1 93.31 126 ILE A N 1
ATOM 981 C CA . ILE A 1 126 ? 16.859 -10.438 5.852 1 93.31 126 ILE A CA 1
ATOM 982 C C . ILE A 1 126 ? 16.438 -11.086 4.535 1 93.31 126 ILE A C 1
ATOM 984 O O . ILE A 1 126 ? 16.875 -12.188 4.207 1 93.31 126 ILE A O 1
ATOM 988 N N . GLY A 1 127 ? 15.516 -10.383 3.781 1 97.06 127 GLY A N 1
ATOM 989 C CA . GLY A 1 127 ? 15.086 -10.898 2.494 1 97.06 127 GLY A CA 1
ATOM 990 C C . GLY A 1 127 ? 14.133 -12.07 2.611 1 97.06 127 GLY A C 1
ATOM 991 O O . GLY A 1 127 ? 13.383 -12.172 3.582 1 97.06 127 GLY A O 1
ATOM 992 N N . PRO A 1 128 ? 14.125 -12.945 1.594 1 98.31 128 PRO A N 1
ATOM 993 C CA . PRO A 1 128 ? 13.242 -14.109 1.611 1 98.31 128 PRO A CA 1
ATOM 994 C C . PRO A 1 128 ? 13.5 -15.031 2.803 1 98.31 128 PRO A C 1
ATOM 996 O O . PRO A 1 128 ? 14.656 -15.242 3.18 1 98.31 128 PRO A O 1
ATOM 999 N N . PRO A 1 129 ? 12.43 -15.617 3.363 1 98.38 129 PRO A N 1
ATOM 1000 C CA . PRO A 1 129 ? 12.602 -16.469 4.539 1 98.38 129 PRO A CA 1
ATOM 1001 C C . PRO A 1 129 ? 13.57 -17.625 4.297 1 98.38 129 PRO A C 1
ATOM 1003 O O . PRO A 1 129 ? 14.359 -17.969 5.18 1 98.38 129 PRO A O 1
ATOM 1006 N N . HIS A 1 130 ? 13.57 -18.234 3.09 1 98 130 HIS A N 1
ATOM 1007 C CA . HIS A 1 130 ? 14.359 -19.453 2.922 1 98 130 HIS A CA 1
ATOM 1008 C C . HIS A 1 130 ? 15.211 -19.375 1.654 1 98 130 HIS A C 1
ATOM 1010 O O . HIS A 1 130 ? 16.344 -19.844 1.639 1 98 130 HIS A O 1
ATOM 1016 N N . GLY A 1 131 ? 14.656 -18.75 0.592 1 97.5 131 GLY A N 1
ATOM 1017 C CA . GLY A 1 131 ? 15.375 -18.734 -0.671 1 97.5 131 GLY A CA 1
ATOM 1018 C C . GLY A 1 131 ? 15.195 -20 -1.487 1 97.5 131 GLY A C 1
ATOM 1019 O O . GLY A 1 131 ? 14.641 -20.984 -1.002 1 97.5 131 GLY A O 1
ATOM 1020 N N . ILE A 1 132 ? 15.727 -20.016 -2.645 1 97.75 132 ILE A N 1
ATOM 1021 C CA . ILE A 1 132 ? 15.453 -21.031 -3.66 1 97.75 132 ILE A CA 1
ATOM 1022 C C . ILE A 1 132 ? 16.078 -22.359 -3.246 1 97.75 132 ILE A C 1
ATOM 1024 O O . ILE A 1 132 ? 15.406 -23.406 -3.268 1 97.75 132 ILE A O 1
ATOM 1028 N N . GLN A 1 133 ? 17.297 -22.344 -2.83 1 96.06 133 GLN A N 1
ATOM 1029 C CA . GLN A 1 133 ? 18 -23.594 -2.527 1 96.06 133 GLN A CA 1
ATOM 1030 C C . GLN A 1 133 ? 17.344 -24.312 -1.359 1 96.06 133 GLN A C 1
ATOM 1032 O O . GLN A 1 133 ? 17.078 -25.516 -1.439 1 96.06 133 GLN A O 1
ATOM 1037 N N . VAL A 1 134 ? 17.078 -23.641 -0.331 1 97.38 134 VAL A N 1
ATOM 1038 C CA . VAL A 1 134 ? 16.5 -24.234 0.859 1 97.38 134 VAL A CA 1
ATOM 1039 C C . VAL A 1 134 ? 15.078 -24.734 0.544 1 97.38 134 VAL A C 1
ATOM 1041 O O . VAL A 1 134 ? 14.656 -25.781 1.029 1 97.38 134 VAL A O 1
ATOM 1044 N N . GLU A 1 135 ? 14.391 -23.969 -0.252 1 97.62 135 GLU A N 1
ATOM 1045 C CA . GLU A 1 135 ? 13.055 -24.406 -0.64 1 97.62 135 GLU A CA 1
ATOM 1046 C C . GLU A 1 135 ? 13.094 -25.719 -1.418 1 97.62 135 GLU A C 1
ATOM 1048 O O . GLU A 1 135 ? 12.273 -26.609 -1.19 1 97.62 135 GLU A O 1
ATOM 1053 N N . ARG A 1 136 ? 14 -25.828 -2.344 1 97.69 136 ARG A N 1
ATOM 1054 C CA . ARG A 1 136 ? 14.156 -27.078 -3.094 1 97.69 136 ARG A CA 1
ATOM 1055 C C . ARG A 1 136 ? 14.445 -28.234 -2.162 1 97.69 136 ARG A C 1
ATOM 1057 O O . ARG A 1 136 ? 13.898 -29.328 -2.338 1 97.69 136 ARG A O 1
ATOM 1064 N N . ASP A 1 137 ? 15.281 -28 -1.166 1 97.88 137 ASP A N 1
ATOM 1065 C CA . ASP A 1 137 ? 15.594 -29.016 -0.176 1 97.88 137 ASP A CA 1
ATOM 1066 C C . ASP A 1 137 ? 14.359 -29.391 0.64 1 97.88 137 ASP A C 1
ATOM 1068 O O . ASP A 1 137 ? 14.094 -30.578 0.86 1 97.88 137 ASP A O 1
ATOM 1072 N N . LYS A 1 138 ? 13.625 -28.406 0.998 1 97 138 LYS A N 1
ATOM 1073 C CA . LYS A 1 138 ? 12.438 -28.641 1.82 1 97 138 LYS A CA 1
ATOM 1074 C C . LYS A 1 138 ? 11.391 -29.453 1.066 1 97 138 LYS A C 1
ATOM 1076 O O . LYS A 1 138 ? 10.688 -30.266 1.662 1 97 138 LYS A O 1
ATOM 1081 N N . LEU A 1 139 ? 11.328 -29.203 -0.236 1 97.31 139 LEU A N 1
ATOM 1082 C CA . LEU A 1 139 ? 10.297 -29.828 -1.045 1 97.31 139 LEU A CA 1
ATOM 1083 C C . LEU A 1 139 ? 10.812 -31.125 -1.679 1 97.31 139 LEU A C 1
ATOM 1085 O O . LEU A 1 139 ? 10.031 -31.922 -2.178 1 97.31 139 LEU A O 1
ATOM 1089 N N . ASN A 1 140 ? 12.094 -31.297 -1.599 1 97.56 140 ASN A N 1
ATOM 1090 C CA . ASN A 1 140 ? 12.742 -32.406 -2.26 1 97.56 140 ASN A CA 1
ATOM 1091 C C . ASN A 1 140 ? 12.383 -32.469 -3.742 1 97.56 140 ASN A C 1
ATOM 1093 O O . ASN A 1 140 ? 11.93 -33.5 -4.234 1 97.56 140 ASN A O 1
ATOM 1097 N N . LYS A 1 141 ? 12.586 -31.406 -4.41 1 97 141 LYS A N 1
ATOM 1098 C CA . LYS A 1 141 ? 12.266 -31.281 -5.828 1 97 141 LYS A CA 1
ATOM 1099 C C . LYS A 1 141 ? 13.344 -30.469 -6.559 1 97 141 LYS A C 1
ATOM 1101 O O . LYS A 1 141 ? 13.555 -29.297 -6.262 1 97 141 LYS A O 1
ATOM 1106 N N . TYR A 1 142 ? 13.938 -31.094 -7.551 1 96.06 142 TYR A N 1
ATOM 1107 C CA . TYR A 1 142 ? 15.086 -30.516 -8.25 1 96.06 142 TYR A CA 1
ATOM 1108 C C . TYR A 1 142 ? 14.945 -30.688 -9.758 1 96.06 142 TYR A C 1
ATOM 1110 O O . TYR A 1 142 ? 14.188 -31.547 -10.227 1 96.06 142 TYR A O 1
ATOM 1118 N N . GLY A 1 143 ? 15.531 -29.781 -10.555 1 94.69 143 GLY A N 1
ATOM 1119 C CA . GLY A 1 143 ? 15.758 -29.984 -11.977 1 94.69 143 GLY A CA 1
ATOM 1120 C C . GLY A 1 143 ? 14.531 -29.703 -12.82 1 94.69 143 GLY A C 1
ATOM 1121 O O . GLY A 1 143 ? 14.461 -30.109 -13.984 1 94.69 143 GLY A O 1
ATOM 1122 N N . ARG A 1 144 ? 13.562 -29.078 -12.32 1 96.5 144 ARG A N 1
ATOM 1123 C CA . ARG A 1 144 ? 12.367 -28.688 -13.062 1 96.5 144 ARG A CA 1
ATOM 1124 C C . ARG A 1 144 ? 11.633 -27.547 -12.375 1 96.5 144 ARG A C 1
ATOM 1126 O O . ARG A 1 144 ? 11.805 -27.328 -11.172 1 96.5 144 ARG A O 1
ATOM 1133 N N . PRO A 1 145 ? 10.773 -26.859 -13.109 1 97.12 145 PRO A N 1
ATOM 1134 C CA . PRO A 1 145 ? 9.867 -25.906 -12.453 1 97.12 145 PRO A CA 1
ATOM 1135 C C . PRO A 1 145 ? 8.859 -26.609 -11.539 1 97.12 145 PRO A C 1
ATOM 1137 O O . PRO A 1 145 ? 8.633 -27.812 -11.664 1 97.12 145 PRO A O 1
ATOM 1140 N N . LEU A 1 146 ? 8.359 -25.859 -10.617 1 98.25 146 LEU A N 1
ATOM 1141 C CA . LEU A 1 146 ? 7.258 -26.344 -9.789 1 98.25 146 LEU A CA 1
ATOM 1142 C C . LEU A 1 146 ? 5.914 -26.047 -10.453 1 98.25 146 LEU A C 1
ATOM 1144 O O . LEU A 1 146 ? 5.789 -25.078 -11.203 1 98.25 146 LEU A O 1
ATOM 1148 N N . LEU A 1 147 ? 4.98 -26.875 -10.25 1 98.06 147 LEU A N 1
ATOM 1149 C CA . LEU A 1 147 ? 3.652 -26.719 -10.836 1 98.06 147 LEU A CA 1
ATOM 1150 C C . LEU A 1 147 ? 2.639 -26.297 -9.773 1 98.06 147 LEU A C 1
ATOM 1152 O O . LEU A 1 147 ? 2.654 -26.828 -8.656 1 98.06 147 LEU A O 1
ATOM 1156 N N . GLY A 1 148 ? 1.839 -25.312 -10.148 1 96.94 148 GLY A N 1
ATOM 1157 C CA . GLY A 1 148 ? 0.805 -24.859 -9.227 1 96.94 148 GLY A CA 1
ATOM 1158 C C . GLY A 1 148 ? -0.509 -24.547 -9.922 1 96.94 148 GLY A C 1
ATOM 1159 O O . GLY A 1 148 ? -0.609 -24.641 -11.148 1 96.94 148 GLY A O 1
ATOM 1160 N N . CYS A 1 149 ? -1.462 -24.219 -9.031 1 95.19 149 CYS A N 1
ATOM 1161 C CA . CYS A 1 149 ? -2.791 -23.859 -9.516 1 95.19 149 CYS A CA 1
ATOM 1162 C C . CYS A 1 149 ? -3.568 -23.094 -8.453 1 95.19 149 CYS A C 1
ATOM 1164 O O . CYS A 1 149 ? -3.559 -23.469 -7.277 1 95.19 149 CYS A O 1
ATOM 1166 N N . THR A 1 150 ? -4.227 -22.047 -8.875 1 94.19 150 THR A N 1
ATOM 1167 C CA . THR A 1 150 ? -5.16 -21.375 -7.984 1 94.19 150 THR A CA 1
ATOM 1168 C C . THR A 1 150 ? -6.527 -22.047 -8.008 1 94.19 150 THR A C 1
ATOM 1170 O O . THR A 1 150 ? -7.105 -22.25 -9.086 1 94.19 150 THR A O 1
ATOM 1173 N N . ILE A 1 151 ? -7.078 -22.312 -6.883 1 93.69 151 ILE A N 1
ATOM 1174 C CA . ILE A 1 151 ? -8.352 -23.031 -6.797 1 93.69 151 ILE A CA 1
ATOM 1175 C C . ILE A 1 151 ? -9.484 -22.109 -7.25 1 93.69 151 ILE A C 1
ATOM 1177 O O . ILE A 1 151 ? -9.516 -20.922 -6.895 1 93.69 151 ILE A O 1
ATOM 1181 N N . LYS A 1 152 ? -10.32 -22.703 -8.094 1 88.25 152 LYS A N 1
ATOM 1182 C CA . LYS A 1 152 ? -11.531 -22.031 -8.555 1 88.25 152 LYS A CA 1
ATOM 1183 C C . LYS A 1 152 ? -12.766 -22.906 -8.336 1 88.25 152 LYS A C 1
ATOM 1185 O O . LYS A 1 152 ? -12.672 -24.141 -8.375 1 88.25 152 LYS A O 1
ATOM 1190 N N . PRO A 1 153 ? -14 -22.328 -8.258 1 87.5 153 PRO A N 1
ATOM 1191 C CA . PRO A 1 153 ? -14.203 -20.891 -8.078 1 87.5 153 PRO A CA 1
ATOM 1192 C C . PRO A 1 153 ? -13.523 -20.344 -6.824 1 87.5 153 PRO A C 1
ATOM 1194 O O . PRO A 1 153 ? -13.375 -21.078 -5.836 1 87.5 153 PRO A O 1
ATOM 1197 N N . LYS A 1 154 ? -13.195 -19.125 -6.883 1 84.44 154 LYS A N 1
ATOM 1198 C CA . LYS A 1 154 ? -12.422 -18.531 -5.793 1 84.44 154 LYS A CA 1
ATOM 1199 C C . LYS A 1 154 ? -13.289 -18.281 -4.566 1 84.44 154 LYS A C 1
ATOM 1201 O O . LYS A 1 154 ? -12.797 -18.25 -3.439 1 84.44 154 LYS A O 1
ATOM 1206 N N . LEU A 1 155 ? -14.547 -18.156 -4.812 1 88.38 155 LEU A N 1
ATOM 1207 C CA . LEU A 1 155 ? -15.453 -17.875 -3.697 1 88.38 155 LEU A CA 1
ATOM 1208 C C . LEU A 1 155 ? -16.703 -18.734 -3.803 1 88.38 155 LEU A C 1
ATOM 1210 O O . LEU A 1 155 ? -17.156 -19.047 -4.906 1 88.38 155 LEU A O 1
ATOM 1214 N N . GLY A 1 156 ? -17.156 -19.094 -2.629 1 89.31 156 GLY A N 1
ATOM 1215 C CA . GLY A 1 156 ? -18.484 -19.719 -2.602 1 89.31 156 GLY A CA 1
ATOM 1216 C C . GLY A 1 156 ? -18.453 -21.188 -2.236 1 89.31 156 GLY A C 1
ATOM 1217 O O . GLY A 1 156 ? -19.469 -21.766 -1.863 1 89.31 156 GLY A O 1
ATOM 1218 N N . LEU A 1 157 ? -17.297 -21.812 -2.404 1 92 157 LEU A N 1
ATOM 1219 C CA . LEU A 1 157 ? -17.203 -23.219 -2.02 1 92 157 LEU A CA 1
ATOM 1220 C C . LEU A 1 157 ? -17.234 -23.359 -0.503 1 92 157 LEU A C 1
ATOM 1222 O O . LEU A 1 157 ? -16.719 -22.516 0.224 1 92 157 LEU A O 1
ATOM 1226 N N . SER A 1 158 ? -17.875 -24.469 -0.108 1 93.75 158 SER A N 1
ATOM 1227 C CA . SER A 1 158 ? -17.688 -24.844 1.292 1 93.75 158 SER A CA 1
ATOM 1228 C C . SER A 1 158 ? -16.266 -25.281 1.564 1 93.75 158 SER A C 1
ATOM 1230 O O . SER A 1 158 ? -15.539 -25.656 0.641 1 93.75 158 SER A O 1
ATOM 1232 N N . ALA A 1 159 ? -15.914 -25.312 2.846 1 96 159 ALA A N 1
ATOM 1233 C CA . ALA A 1 159 ? -14.562 -25.703 3.215 1 96 159 ALA A CA 1
ATOM 1234 C C . ALA A 1 159 ? -14.273 -27.141 2.775 1 96 159 ALA A C 1
ATOM 1236 O O . ALA A 1 159 ? -13.172 -27.438 2.301 1 96 159 ALA A O 1
ATOM 1237 N N . LYS A 1 160 ? -15.227 -28 2.951 1 96.06 160 LYS A N 1
ATOM 1238 C CA . LYS A 1 160 ? -15.055 -29.391 2.57 1 96.06 160 LYS A CA 1
ATOM 1239 C C . LYS A 1 160 ? -14.867 -29.547 1.063 1 96.06 160 LYS A C 1
ATOM 1241 O O . LYS A 1 160 ? -13.977 -30.266 0.609 1 96.06 160 LYS A O 1
ATOM 1246 N N . ASN A 1 161 ? -15.68 -28.828 0.31 1 95.19 161 ASN A N 1
ATOM 1247 C CA . ASN A 1 161 ? -15.57 -28.875 -1.145 1 95.19 161 ASN A CA 1
ATOM 1248 C C . ASN A 1 161 ? -14.266 -28.234 -1.625 1 95.19 161 ASN A C 1
ATOM 1250 O O . ASN A 1 161 ? -13.695 -28.672 -2.625 1 95.19 161 ASN A O 1
ATOM 1254 N N . TYR A 1 162 ? -13.883 -27.266 -0.905 1 96.19 162 TYR A N 1
ATOM 1255 C CA . TYR A 1 162 ? -12.602 -26.641 -1.211 1 96.19 162 TYR A CA 1
ATOM 1256 C C . TYR A 1 162 ? -11.453 -27.641 -1.054 1 96.19 162 TYR A C 1
ATOM 1258 O O . TYR A 1 162 ? -10.609 -27.766 -1.938 1 96.19 162 TYR A O 1
ATOM 1266 N N . GLY A 1 163 ? -11.453 -28.328 0.03 1 97 163 GLY A N 1
ATOM 1267 C CA . GLY A 1 163 ? -10.469 -29.375 0.262 1 97 163 GLY A CA 1
ATOM 1268 C C . GLY A 1 163 ? -10.469 -30.438 -0.815 1 97 163 GLY A C 1
ATOM 1269 O O . GLY A 1 163 ? -9.406 -30.938 -1.208 1 97 163 GLY A O 1
ATOM 1270 N N . ARG A 1 164 ? -11.641 -30.766 -1.294 1 95.75 164 ARG A N 1
ATOM 1271 C CA . ARG A 1 164 ? -11.758 -31.766 -2.354 1 95.75 164 ARG A CA 1
ATOM 1272 C C . ARG A 1 164 ? -11.086 -31.281 -3.635 1 95.75 164 ARG A C 1
ATOM 1274 O O . ARG A 1 164 ? -10.391 -32.062 -4.305 1 95.75 164 ARG A O 1
ATOM 1281 N N . ALA A 1 165 ? -11.344 -30.016 -3.945 1 95 165 ALA A N 1
ATOM 1282 C CA . ALA A 1 165 ? -10.719 -29.438 -5.133 1 95 165 ALA A CA 1
ATOM 1283 C C . ALA A 1 165 ? -9.195 -29.453 -5.008 1 95 165 ALA A C 1
ATOM 1285 O O . ALA A 1 165 ? -8.492 -29.781 -5.965 1 95 165 ALA A O 1
ATOM 1286 N N . VAL A 1 166 ? -8.719 -29.141 -3.84 1 97.5 166 VAL A N 1
ATOM 1287 C CA . VAL A 1 166 ? -7.289 -29.125 -3.561 1 97.5 166 VAL A CA 1
ATOM 1288 C C . VAL A 1 166 ? -6.719 -30.547 -3.717 1 97.5 166 VAL A C 1
ATOM 1290 O O . VAL A 1 166 ? -5.699 -30.734 -4.383 1 97.5 166 VAL A O 1
ATOM 1293 N N . TYR A 1 167 ? -7.41 -31.5 -3.174 1 98 167 TYR A N 1
ATOM 1294 C CA . TYR A 1 167 ? -6.98 -32.875 -3.213 1 98 167 TYR A CA 1
ATOM 1295 C C . TYR A 1 167 ? -6.824 -33.375 -4.648 1 98 167 TYR A C 1
ATOM 1297 O O . TYR A 1 167 ? -5.805 -33.969 -5 1 98 167 TYR A O 1
ATOM 1305 N N . GLU A 1 168 ? -7.789 -33.094 -5.453 1 97 168 GLU A N 1
ATOM 1306 C CA . GLU A 1 168 ? -7.785 -33.562 -6.836 1 97 168 GLU A CA 1
ATOM 1307 C C . GLU A 1 168 ? -6.594 -33 -7.605 1 97 168 GLU A C 1
ATOM 1309 O O . GLU A 1 168 ? -5.965 -33.688 -8.398 1 97 168 GLU A O 1
ATOM 1314 N N . CYS A 1 169 ? -6.277 -31.734 -7.359 1 97.56 169 CYS A N 1
ATOM 1315 C CA . CYS A 1 169 ? -5.16 -31.094 -8.047 1 97.56 169 CYS A CA 1
ATOM 1316 C C . CYS A 1 169 ? -3.83 -31.672 -7.59 1 97.56 169 CYS A C 1
ATOM 1318 O O . CYS A 1 169 ? -2.967 -31.984 -8.414 1 97.56 169 CYS A O 1
ATOM 1320 N N . LEU A 1 170 ? -3.703 -31.875 -6.285 1 98.44 170 LEU A N 1
ATOM 1321 C CA . LEU A 1 170 ? -2.436 -32.312 -5.727 1 98.44 170 LEU A CA 1
ATOM 1322 C C . LEU A 1 170 ? -2.195 -33.812 -6.051 1 98.44 170 LEU A C 1
ATOM 1324 O O . LEU A 1 170 ? -1.078 -34.188 -6.398 1 98.44 170 LEU A O 1
ATOM 1328 N N . ARG A 1 171 ? -3.232 -34.625 -5.957 1 98 171 ARG A N 1
ATOM 1329 C CA . ARG A 1 171 ? -3.055 -36.031 -6.258 1 98 171 ARG A CA 1
ATOM 1330 C C . ARG A 1 171 ? -2.744 -36.25 -7.738 1 98 171 ARG A C 1
ATOM 1332 O O . ARG A 1 171 ? -2.09 -37.219 -8.109 1 98 171 ARG A O 1
ATOM 1339 N N . GLY A 1 172 ? -3.207 -35.25 -8.57 1 97.38 172 GLY A N 1
ATOM 1340 C CA . GLY A 1 172 ? -2.992 -35.344 -10.008 1 97.38 172 GLY A CA 1
ATOM 1341 C C . GLY A 1 172 ? -1.569 -35 -10.414 1 97.38 172 GLY A C 1
ATOM 1342 O O . GLY A 1 172 ? -1.181 -35.219 -11.562 1 97.38 172 GLY A O 1
ATOM 1343 N N . GLY A 1 173 ? -0.821 -34.406 -9.5 1 97 173 GLY A N 1
ATOM 1344 C CA . GLY A 1 173 ? 0.589 -34.25 -9.828 1 97 173 GLY A CA 1
ATOM 1345 C C . GLY A 1 173 ? 1.117 -32.844 -9.609 1 97 173 GLY A C 1
ATOM 1346 O O . GLY A 1 173 ? 2.32 -32.625 -9.727 1 97 173 GLY A O 1
ATOM 1347 N N . LEU A 1 174 ? 0.283 -31.906 -9.258 1 98.31 174 LEU A N 1
ATOM 1348 C CA . LEU A 1 174 ? 0.788 -30.578 -8.969 1 98.31 174 LEU A CA 1
ATOM 1349 C C . LEU A 1 174 ? 1.622 -30.578 -7.691 1 98.31 174 LEU A C 1
ATOM 1351 O O . LEU A 1 174 ? 1.421 -31.406 -6.812 1 98.31 174 LEU A O 1
ATOM 1355 N N . ASP A 1 175 ? 2.572 -29.656 -7.609 1 98.44 175 ASP A N 1
ATOM 1356 C CA . ASP A 1 175 ? 3.379 -29.484 -6.406 1 98.44 175 ASP A CA 1
ATOM 1357 C C . ASP A 1 175 ? 2.656 -28.609 -5.383 1 98.44 175 ASP A C 1
ATOM 1359 O O . ASP A 1 175 ? 2.732 -28.875 -4.176 1 98.44 175 ASP A O 1
ATOM 1363 N N . PHE A 1 176 ? 1.95 -27.578 -5.902 1 98.06 176 PHE A N 1
ATOM 1364 C CA . PHE A 1 176 ? 1.264 -26.609 -5.062 1 98.06 176 PHE A CA 1
ATOM 1365 C C . PHE A 1 176 ? -0.15 -26.359 -5.57 1 98.06 176 PHE A C 1
ATOM 1367 O O . PHE A 1 176 ? -0.426 -26.516 -6.762 1 98.06 176 PHE A O 1
ATOM 1374 N N . THR A 1 177 ? -1.019 -26.047 -4.668 1 97.88 177 THR A N 1
ATOM 1375 C CA . THR A 1 177 ? -2.221 -25.281 -4.953 1 97.88 177 THR A CA 1
ATOM 1376 C C . THR A 1 177 ? -2.229 -23.984 -4.148 1 97.88 177 THR A C 1
ATOM 1378 O O . THR A 1 177 ? -1.341 -23.75 -3.326 1 97.88 177 THR A O 1
ATOM 1381 N N . LYS A 1 178 ? -3.127 -23.078 -4.508 1 96.94 178 LYS A N 1
ATOM 1382 C CA . LYS A 1 178 ? -3.094 -21.766 -3.848 1 96.94 178 LYS A CA 1
ATOM 1383 C C . LYS A 1 178 ? -4.504 -21.234 -3.611 1 96.94 178 LYS A C 1
ATOM 1385 O O . LYS A 1 178 ? -5.395 -21.438 -4.441 1 96.94 178 LYS A O 1
ATOM 1390 N N . ASP A 1 179 ? -4.668 -20.625 -2.438 1 96.88 179 ASP A N 1
ATOM 1391 C CA . ASP A 1 179 ? -5.828 -19.766 -2.256 1 96.88 179 ASP A CA 1
ATOM 1392 C C . ASP A 1 179 ? -5.785 -18.578 -3.219 1 96.88 179 ASP A C 1
ATOM 1394 O O . ASP A 1 179 ? -4.723 -18 -3.461 1 96.88 179 ASP A O 1
ATOM 1398 N N . ASP A 1 180 ? -6.945 -18.266 -3.785 1 94.69 180 ASP A N 1
ATOM 1399 C CA . ASP A 1 180 ? -7.059 -16.969 -4.445 1 94.69 180 ASP A CA 1
ATOM 1400 C C . ASP A 1 180 ? -6.875 -15.82 -3.447 1 94.69 180 ASP A C 1
ATOM 1402 O O . ASP A 1 180 ? -7.164 -15.977 -2.258 1 94.69 180 ASP A O 1
ATOM 1406 N N . GLU A 1 181 ? -6.336 -14.68 -3.83 1 94.69 181 GLU A N 1
ATOM 1407 C CA . GLU A 1 181 ? -6.09 -13.555 -2.932 1 94.69 181 GLU A CA 1
ATOM 1408 C C . GLU A 1 181 ? -7.395 -13.031 -2.332 1 94.69 181 GLU A C 1
ATOM 1410 O O . GLU A 1 181 ? -7.383 -12.383 -1.285 1 94.69 181 GLU A O 1
ATOM 1415 N N . ASN A 1 182 ? -8.523 -13.32 -2.965 1 94.75 182 ASN A N 1
ATOM 1416 C CA . ASN A 1 182 ? -9.82 -12.875 -2.471 1 94.75 182 ASN A CA 1
ATOM 1417 C C . ASN A 1 182 ? -10.32 -13.766 -1.332 1 94.75 182 ASN A C 1
ATOM 1419 O O . ASN A 1 182 ? -11.266 -13.406 -0.626 1 94.75 182 ASN A O 1
ATOM 1423 N N . VAL A 1 183 ? -9.695 -14.891 -1.166 1 95.38 183 VAL A N 1
ATOM 1424 C CA . VAL A 1 183 ? -10.164 -15.859 -0.173 1 95.38 183 VAL A CA 1
ATOM 1425 C C . VAL A 1 183 ? -9.539 -15.539 1.185 1 95.38 183 VAL A C 1
ATOM 1427 O O . VAL A 1 183 ? -8.312 -15.586 1.339 1 95.38 183 VAL A O 1
ATOM 1430 N N . ASN A 1 184 ? -10.344 -15.219 2.121 1 96.19 184 ASN A N 1
ATOM 1431 C CA . ASN A 1 184 ? -9.953 -14.977 3.504 1 96.19 184 ASN A CA 1
ATOM 1432 C C . ASN A 1 184 ? -10.883 -15.68 4.484 1 96.19 184 ASN A C 1
ATOM 1434 O O . ASN A 1 184 ? -11.062 -16.891 4.418 1 96.19 184 ASN A O 1
ATOM 1438 N N . SER A 1 185 ? -11.477 -14.977 5.426 1 97.75 185 SER A N 1
ATOM 1439 C CA . SER A 1 185 ? -12.422 -15.586 6.348 1 97.75 185 SER A CA 1
ATOM 1440 C C . SER A 1 185 ? -13.844 -15.117 6.066 1 97.75 185 SER A C 1
ATOM 1442 O O . SER A 1 185 ? -14.344 -14.195 6.719 1 97.75 185 SER A O 1
ATOM 1444 N N . GLN A 1 186 ? -14.516 -15.844 5.219 1 95.81 186 GLN A N 1
ATOM 1445 C CA . GLN A 1 186 ? -15.891 -15.516 4.844 1 95.81 186 GLN A CA 1
ATOM 1446 C C . GLN A 1 186 ? -16.875 -16.422 5.566 1 95.81 186 GLN A C 1
ATOM 1448 O O . GLN A 1 186 ? -16.531 -17.516 6.016 1 95.81 186 GLN A O 1
ATOM 1453 N N . PRO A 1 187 ? -18.078 -15.938 5.641 1 94.06 187 PRO A N 1
ATOM 1454 C CA . PRO A 1 187 ? -19.047 -16.734 6.387 1 94.06 187 PRO A CA 1
ATOM 1455 C C . PRO A 1 187 ? -19.297 -18.109 5.773 1 94.06 187 PRO A C 1
ATOM 1457 O O . PRO A 1 187 ? -19.594 -19.062 6.492 1 94.06 187 PRO A O 1
ATOM 1460 N N . PHE A 1 188 ? -19.172 -18.25 4.461 1 93.5 188 PHE A N 1
ATOM 1461 C CA . PHE A 1 188 ? -19.453 -19.531 3.822 1 93.5 188 PHE A CA 1
ATOM 1462 C C . PHE A 1 188 ? -18.25 -20.453 3.924 1 93.5 188 PHE A C 1
ATOM 1464 O O . PHE A 1 188 ? -18.359 -21.656 3.668 1 93.5 188 PHE A O 1
ATOM 1471 N N . MET A 1 189 ? -17.062 -19.859 4.266 1 95.69 189 MET A N 1
ATOM 1472 C CA . MET A 1 189 ? -15.828 -20.625 4.434 1 95.69 189 MET A CA 1
ATOM 1473 C C . MET A 1 189 ? -14.852 -19.891 5.348 1 95.69 189 MET A C 1
ATOM 1475 O O . MET A 1 189 ? -13.969 -19.172 4.871 1 95.69 189 MET A O 1
ATOM 1479 N N . ARG A 1 190 ? -15.016 -20.172 6.648 1 97.62 190 ARG A N 1
ATOM 1480 C CA . ARG A 1 190 ? -14.102 -19.547 7.598 1 97.62 190 ARG A CA 1
ATOM 1481 C C . ARG A 1 190 ? -12.68 -20.062 7.422 1 97.62 190 ARG A C 1
ATOM 1483 O O . ARG A 1 190 ? -12.477 -21.234 7.117 1 97.62 190 ARG A O 1
ATOM 1490 N N . TRP A 1 191 ? -11.719 -19.234 7.668 1 98.25 191 TRP A N 1
ATOM 1491 C CA . TRP A 1 191 ? -10.328 -19.516 7.328 1 98.25 191 TRP A CA 1
ATOM 1492 C C . TRP A 1 191 ? -9.852 -20.781 8.031 1 98.25 191 TRP A C 1
ATOM 1494 O O . TRP A 1 191 ? -9.148 -21.609 7.438 1 98.25 191 TRP A O 1
ATOM 1504 N N . ARG A 1 192 ? -10.227 -20.969 9.297 1 98.62 192 ARG A N 1
ATOM 1505 C CA . ARG A 1 192 ? -9.727 -22.094 10.062 1 98.62 192 ARG A CA 1
ATOM 1506 C C . ARG A 1 192 ? -10.25 -23.406 9.5 1 98.62 192 ARG A C 1
ATOM 1508 O O . ARG A 1 192 ? -9.5 -24.391 9.383 1 98.62 192 ARG A O 1
ATOM 1515 N N . ASP A 1 193 ? -11.531 -23.453 9.18 1 98.5 193 ASP A N 1
ATOM 1516 C CA . ASP A 1 193 ? -12.117 -24.656 8.578 1 98.5 193 ASP A CA 1
ATOM 1517 C C . ASP A 1 193 ? -11.477 -24.953 7.23 1 98.5 193 ASP A C 1
ATOM 1519 O O . ASP A 1 193 ? -11.195 -26.109 6.918 1 98.5 193 ASP A O 1
ATOM 1523 N N . ARG A 1 194 ? -11.266 -23.953 6.445 1 98.31 194 ARG A N 1
ATOM 1524 C CA . ARG A 1 194 ? -10.594 -24.125 5.16 1 98.31 194 ARG A CA 1
ATOM 1525 C C . ARG A 1 194 ? -9.203 -24.719 5.344 1 98.31 194 ARG A C 1
ATOM 1527 O O . ARG A 1 194 ? -8.836 -25.672 4.66 1 98.31 194 ARG A O 1
ATOM 1534 N N . PHE A 1 195 ? -8.461 -24.156 6.332 1 98.81 195 PHE A N 1
ATOM 1535 C CA . PHE A 1 195 ? -7.117 -24.641 6.605 1 98.81 195 PHE A CA 1
ATOM 1536 C C . PHE A 1 195 ? -7.145 -26.125 6.973 1 98.81 195 PHE A C 1
ATOM 1538 O O . PHE A 1 195 ? -6.309 -26.906 6.504 1 98.81 195 PHE A O 1
ATOM 1545 N N . LEU A 1 196 ? -8.109 -26.531 7.738 1 98.75 196 LEU A N 1
ATOM 1546 C CA . LEU A 1 196 ? -8.211 -27.906 8.203 1 98.75 196 LEU A CA 1
ATOM 1547 C C . LEU A 1 196 ? -8.5 -28.859 7.043 1 98.75 196 LEU A C 1
ATOM 1549 O O . LEU A 1 196 ? -7.836 -29.875 6.895 1 98.75 196 LEU A O 1
ATOM 1553 N N . PHE A 1 197 ? -9.453 -28.516 6.199 1 98.56 197 PHE A N 1
ATOM 1554 C CA . PHE A 1 197 ? -9.828 -29.406 5.098 1 98.56 197 PHE A CA 1
ATOM 1555 C C . PHE A 1 197 ? -8.734 -29.438 4.039 1 98.56 197 PHE A C 1
ATOM 1557 O O . PHE A 1 197 ? -8.516 -30.469 3.396 1 98.56 197 PHE A O 1
ATOM 1564 N N . VAL A 1 198 ? -8.062 -28.312 3.885 1 98.62 198 VAL A N 1
ATOM 1565 C CA . VAL A 1 198 ? -6.938 -28.266 2.955 1 98.62 198 VAL A CA 1
ATOM 1566 C C . VAL A 1 198 ? -5.801 -29.141 3.473 1 98.62 198 VAL A C 1
ATOM 1568 O O . VAL A 1 198 ? -5.145 -29.844 2.699 1 98.62 198 VAL A O 1
ATOM 1571 N N . ALA A 1 199 ? -5.555 -29.062 4.77 1 98.62 199 ALA A N 1
ATOM 1572 C CA . ALA A 1 199 ? -4.523 -29.906 5.367 1 98.62 199 ALA A CA 1
ATOM 1573 C C . ALA A 1 199 ? -4.832 -31.375 5.152 1 98.62 199 ALA A C 1
ATOM 1575 O O . ALA A 1 199 ? -3.936 -32.156 4.848 1 98.62 199 ALA A O 1
ATOM 1576 N N . GLU A 1 200 ? -6.051 -31.75 5.305 1 98.5 200 GLU A N 1
ATOM 1577 C CA . GLU A 1 200 ? -6.465 -33.125 5.039 1 98.5 200 GLU A CA 1
ATOM 1578 C C . GLU A 1 200 ? -6.145 -33.531 3.604 1 98.5 200 GLU A C 1
ATOM 1580 O O . GLU A 1 200 ? -5.598 -34.594 3.363 1 98.5 200 GLU A O 1
ATOM 1585 N N . ALA A 1 201 ? -6.508 -32.656 2.674 1 98.44 201 ALA A N 1
ATOM 1586 C CA . ALA A 1 201 ? -6.246 -32.906 1.256 1 98.44 201 ALA A CA 1
ATOM 1587 C C . ALA A 1 201 ? -4.75 -33.031 0.989 1 98.44 201 ALA A C 1
ATOM 1589 O O . ALA A 1 201 ? -4.324 -33.906 0.222 1 98.44 201 ALA A O 1
ATOM 1590 N N . LEU A 1 202 ? -4.023 -32.188 1.635 1 98.19 202 LEU A N 1
ATOM 1591 C CA . LEU A 1 202 ? -2.574 -32.125 1.46 1 98.19 202 LEU A CA 1
ATOM 1592 C C . LEU A 1 202 ? -1.92 -33.438 1.894 1 98.19 202 LEU A C 1
ATOM 1594 O O . LEU A 1 202 ? -1.188 -34.062 1.118 1 98.19 202 LEU A O 1
ATOM 1598 N N . PHE A 1 203 ? -2.219 -33.938 3.002 1 98.19 203 PHE A N 1
ATOM 1599 C CA . PHE A 1 203 ? -1.55 -35.094 3.551 1 98.19 203 PHE A CA 1
ATOM 1600 C C . PHE A 1 203 ? -2.061 -36.375 2.887 1 98.19 203 PHE A C 1
ATOM 1602 O O . PHE A 1 203 ? -1.305 -37.344 2.699 1 98.19 203 PHE A O 1
ATOM 1609 N N . LYS A 1 204 ? -3.336 -36.406 2.559 1 98.5 204 LYS A N 1
ATOM 1610 C CA . LYS A 1 204 ? -3.846 -37.562 1.799 1 98.5 204 LYS A CA 1
ATOM 1611 C C . LYS A 1 204 ? -3.135 -37.688 0.454 1 98.5 204 LYS A C 1
ATOM 1613 O O . LYS A 1 204 ? -2.725 -38.781 0.061 1 98.5 204 LYS A O 1
ATOM 1618 N N . SER A 1 205 ? -3.025 -36.531 -0.231 1 98.5 205 SER A N 1
ATOM 1619 C CA . SER A 1 205 ? -2.352 -36.531 -1.525 1 98.5 205 SER A CA 1
ATOM 1620 C C . SER A 1 205 ? -0.885 -36.938 -1.385 1 98.5 205 SER A C 1
ATOM 1622 O O . SER A 1 205 ? -0.346 -37.656 -2.234 1 98.5 205 SER A O 1
ATOM 1624 N N . GLN A 1 206 ? -0.218 -36.5 -0.335 1 98.19 206 GLN A N 1
ATOM 1625 C CA . GLN A 1 206 ? 1.18 -36.844 -0.1 1 98.19 206 GLN A CA 1
ATOM 1626 C C . GLN A 1 206 ? 1.341 -38.344 0.156 1 98.19 206 GLN A C 1
ATOM 1628 O O . GLN A 1 206 ? 2.279 -38.969 -0.343 1 98.19 206 GLN A O 1
ATOM 1633 N N . ALA A 1 207 ? 0.431 -38.844 0.898 1 98.25 207 ALA A N 1
ATOM 1634 C CA . ALA A 1 207 ? 0.475 -40.281 1.19 1 98.25 207 ALA A CA 1
ATOM 1635 C C . ALA A 1 207 ? 0.318 -41.094 -0.085 1 98.25 207 ALA A C 1
ATOM 1637 O O . ALA A 1 207 ? 0.946 -42.156 -0.232 1 98.25 207 ALA A O 1
ATOM 1638 N N . GLU A 1 208 ? -0.47 -40.656 -0.952 1 98.19 208 GLU A N 1
ATOM 1639 C CA . GLU A 1 208 ? -0.789 -41.406 -2.168 1 98.19 208 GLU A CA 1
ATOM 1640 C C . GLU A 1 208 ? 0.309 -41.25 -3.217 1 98.19 208 GLU A C 1
ATOM 1642 O O . GLU A 1 208 ? 0.57 -42.156 -3.996 1 98.19 208 GLU A O 1
ATOM 1647 N N . THR A 1 209 ? 0.917 -40.062 -3.275 1 97.31 209 THR A N 1
ATOM 1648 C CA . THR A 1 209 ? 1.845 -39.75 -4.359 1 97.31 209 THR A CA 1
ATOM 1649 C C . THR A 1 209 ? 3.287 -39.969 -3.908 1 97.31 209 THR A C 1
ATOM 1651 O O . THR A 1 209 ? 4.191 -40.094 -4.738 1 97.31 209 THR A O 1
ATOM 1654 N N . GLY A 1 210 ? 3.525 -39.844 -2.574 1 97.56 210 GLY A N 1
ATOM 1655 C CA . GLY A 1 210 ? 4.875 -39.906 -2.039 1 97.56 210 GLY A CA 1
ATOM 1656 C C . GLY A 1 210 ? 5.648 -38.625 -2.215 1 97.56 210 GLY A C 1
ATOM 1657 O O . GLY A 1 210 ? 6.852 -38.562 -1.945 1 97.56 210 GLY A O 1
ATOM 1658 N N . GLU A 1 211 ? 5.008 -37.594 -2.691 1 97.75 211 GLU A N 1
ATOM 1659 C CA . GLU A 1 211 ? 5.648 -36.312 -2.93 1 97.75 211 GLU A CA 1
ATOM 1660 C C . GLU A 1 211 ? 5.234 -35.281 -1.877 1 97.75 211 GLU A C 1
ATOM 1662 O O . GLU A 1 211 ? 4.102 -35.312 -1.396 1 97.75 211 GLU A O 1
ATOM 1667 N N . ILE A 1 212 ? 6.172 -34.406 -1.554 1 97.81 212 ILE A N 1
ATOM 1668 C CA . ILE A 1 212 ? 5.82 -33.281 -0.694 1 97.81 212 ILE A CA 1
ATOM 1669 C C . ILE A 1 212 ? 4.945 -32.312 -1.467 1 97.81 212 ILE A C 1
ATOM 1671 O O . ILE A 1 212 ? 5.27 -31.938 -2.594 1 97.81 212 ILE A O 1
ATOM 1675 N N . LYS A 1 213 ? 3.816 -32 -0.926 1 98.19 213 LYS A N 1
ATOM 1676 C CA . LYS A 1 213 ? 2.867 -31.078 -1.529 1 98.19 213 LYS A CA 1
ATOM 1677 C C . LYS A 1 213 ? 2.658 -29.859 -0.64 1 98.19 213 LYS A C 1
ATOM 1679 O O . LYS A 1 213 ? 3.043 -29.859 0.531 1 98.19 213 LYS A O 1
ATOM 1684 N N . GLY A 1 214 ? 2.143 -28.766 -1.248 1 98 214 GLY A N 1
ATOM 1685 C CA . GLY A 1 214 ? 1.806 -27.578 -0.478 1 98 214 GLY A CA 1
ATOM 1686 C C . GLY A 1 214 ? 0.593 -26.844 -1.015 1 98 214 GLY A C 1
ATOM 1687 O O . GLY A 1 214 ? 0.18 -27.062 -2.154 1 98 214 GLY A O 1
ATOM 1688 N N . HIS A 1 215 ? 0.006 -26.109 -0.187 1 98.62 215 HIS A N 1
ATOM 1689 C CA . HIS A 1 215 ? -1.052 -25.172 -0.525 1 98.62 215 HIS A CA 1
ATOM 1690 C C . HIS A 1 215 ? -0.76 -23.781 0.05 1 98.62 215 HIS A C 1
ATOM 1692 O O . HIS A 1 215 ? -0.522 -23.641 1.252 1 98.62 215 HIS A O 1
ATOM 1698 N N . TYR A 1 216 ? -0.722 -22.75 -0.852 1 98.38 216 TYR A N 1
ATOM 1699 C CA . TYR A 1 216 ? -0.544 -21.375 -0.383 1 98.38 216 TYR A CA 1
ATOM 1700 C C . TYR A 1 216 ? -1.724 -20.938 0.476 1 98.38 216 TYR A C 1
ATOM 1702 O O . TYR A 1 216 ? -2.643 -20.281 -0.012 1 98.38 216 TYR A O 1
ATOM 1710 N N . LEU A 1 217 ? -1.677 -21.281 1.812 1 98.81 217 LEU A N 1
ATOM 1711 C CA . LEU A 1 217 ? -2.73 -20.859 2.727 1 98.81 217 LEU A CA 1
ATOM 1712 C C . LEU A 1 217 ? -2.684 -19.344 2.947 1 98.81 217 LEU A C 1
ATOM 1714 O O . LEU A 1 217 ? -1.673 -18.812 3.41 1 98.81 217 LEU A O 1
ATOM 1718 N N . ASN A 1 218 ? -3.756 -18.641 2.648 1 98.69 218 ASN A N 1
ATOM 1719 C CA . ASN A 1 218 ? -3.781 -17.188 2.734 1 98.69 218 ASN A CA 1
ATOM 1720 C C . ASN A 1 218 ? -3.836 -16.719 4.184 1 98.69 218 ASN A C 1
ATOM 1722 O O . ASN A 1 218 ? -4.867 -16.844 4.844 1 98.69 218 ASN A O 1
ATOM 1726 N N . ALA A 1 219 ? -2.779 -16.141 4.609 1 98.81 219 ALA A N 1
ATOM 1727 C CA . ALA A 1 219 ? -2.688 -15.656 5.984 1 98.81 219 ALA A CA 1
ATOM 1728 C C . ALA A 1 219 ? -3.006 -14.164 6.066 1 98.81 219 ALA A C 1
ATOM 1730 O O . ALA A 1 219 ? -3.01 -13.586 7.152 1 98.81 219 ALA A O 1
ATOM 1731 N N . THR A 1 220 ? -3.279 -13.5 4.969 1 98.62 220 THR A N 1
ATOM 1732 C CA . THR A 1 220 ? -3.613 -12.078 4.945 1 98.62 220 THR A CA 1
ATOM 1733 C C . THR A 1 220 ? -4.797 -11.781 5.863 1 98.62 220 THR A C 1
ATOM 1735 O O . THR A 1 220 ? -5.793 -12.508 5.848 1 98.62 220 THR A O 1
ATOM 1738 N N . ALA A 1 221 ? -4.695 -10.703 6.648 1 98.69 221 ALA A N 1
ATOM 1739 C CA . ALA A 1 221 ? -5.754 -10.422 7.613 1 98.69 221 ALA A CA 1
ATOM 1740 C C . ALA A 1 221 ? -5.844 -8.922 7.898 1 98.69 221 ALA A C 1
ATOM 1742 O O . ALA A 1 221 ? -5.012 -8.141 7.426 1 98.69 221 ALA A O 1
ATOM 1743 N N . GLY A 1 222 ? -6.852 -8.57 8.656 1 98.38 222 GLY A N 1
ATOM 1744 C CA . GLY A 1 222 ? -7.094 -7.176 9 1 98.38 222 GLY A CA 1
ATOM 1745 C C . GLY A 1 222 ? -6.098 -6.625 10 1 98.38 222 GLY A C 1
ATOM 1746 O O . GLY A 1 222 ? -5.828 -5.422 10.016 1 98.38 222 GLY A O 1
ATOM 1747 N N . THR A 1 223 ? -5.559 -7.512 10.812 1 98.69 223 THR A N 1
ATOM 1748 C CA . THR A 1 223 ? -4.566 -7.105 11.805 1 98.69 223 THR A CA 1
ATOM 1749 C C . THR A 1 223 ? -3.355 -8.039 11.766 1 98.69 223 THR A C 1
ATOM 1751 O O . THR A 1 223 ? -3.439 -9.156 11.25 1 98.69 223 THR A O 1
ATOM 1754 N N . CYS A 1 224 ? -2.232 -7.523 12.281 1 98.69 224 CYS A N 1
ATOM 1755 C CA . CYS A 1 224 ? -1.013 -8.32 12.336 1 98.69 224 CYS A CA 1
ATOM 1756 C C . CYS A 1 224 ? -1.19 -9.523 13.25 1 98.69 224 CYS A C 1
ATOM 1758 O O . CYS A 1 224 ? -0.655 -10.602 12.984 1 98.69 224 CYS A O 1
ATOM 1760 N N . GLU A 1 225 ? -1.913 -9.344 14.312 1 98.62 225 GLU A N 1
ATOM 1761 C CA . GLU A 1 225 ? -2.17 -10.43 15.258 1 98.62 225 GLU A CA 1
ATOM 1762 C C . GLU A 1 225 ? -2.922 -11.57 14.594 1 98.62 225 GLU A C 1
ATOM 1764 O O . GLU A 1 225 ? -2.551 -12.742 14.742 1 98.62 225 GLU A O 1
ATOM 1769 N N . GLU A 1 226 ? -3.963 -11.234 13.828 1 98.69 226 GLU A N 1
ATOM 1770 C CA . GLU A 1 226 ? -4.734 -12.25 13.125 1 98.69 226 GLU A CA 1
ATOM 1771 C C . GLU A 1 226 ? -3.908 -12.914 12.031 1 98.69 226 GLU A C 1
ATOM 1773 O O . GLU A 1 226 ? -4.027 -14.125 11.797 1 98.69 226 GLU A O 1
ATOM 1778 N N . MET A 1 227 ? -3.117 -12.148 11.336 1 98.81 227 MET A N 1
ATOM 1779 C CA . MET A 1 227 ? -2.219 -12.656 10.305 1 98.81 227 MET A CA 1
ATOM 1780 C C . MET A 1 227 ? -1.284 -13.719 10.883 1 98.81 227 MET A C 1
ATOM 1782 O O . MET A 1 227 ? -1.162 -14.812 10.32 1 98.81 227 MET A O 1
ATOM 1786 N N . LEU A 1 228 ? -0.699 -13.398 12.031 1 98.88 228 LEU A N 1
ATOM 1787 C CA . LEU A 1 228 ? 0.241 -14.32 12.656 1 98.88 228 LEU A CA 1
ATOM 1788 C C . LEU A 1 228 ? -0.486 -15.531 13.227 1 98.88 228 LEU A C 1
ATOM 1790 O O . LEU A 1 228 ? 0.043 -16.641 13.195 1 98.88 228 LEU A O 1
ATOM 1794 N N . LYS A 1 229 ? -1.675 -15.305 13.766 1 98.88 229 LYS A N 1
ATOM 1795 C CA . LYS A 1 229 ? -2.496 -16.406 14.242 1 98.88 229 LYS A CA 1
ATOM 1796 C C . LYS A 1 229 ? -2.723 -17.453 13.148 1 98.88 229 LYS A C 1
ATOM 1798 O O . LYS A 1 229 ? -2.604 -18.656 13.391 1 98.88 229 LYS A O 1
ATOM 1803 N N . ARG A 1 230 ? -2.996 -17.031 11.961 1 98.88 230 ARG A N 1
ATOM 1804 C CA . ARG A 1 230 ? -3.227 -17.922 10.828 1 98.88 230 ARG A CA 1
ATOM 1805 C C . ARG A 1 230 ? -1.945 -18.656 10.438 1 98.88 230 ARG A C 1
ATOM 1807 O O . ARG A 1 230 ? -1.969 -19.859 10.156 1 98.88 230 ARG A O 1
ATOM 1814 N N . ALA A 1 231 ? -0.86 -17.906 10.414 1 98.88 231 ALA A N 1
ATOM 1815 C CA . ALA A 1 231 ? 0.425 -18.516 10.062 1 98.88 231 ALA A CA 1
ATOM 1816 C C . ALA A 1 231 ? 0.832 -19.562 11.086 1 98.88 231 ALA A C 1
ATOM 1818 O O . ALA A 1 231 ? 1.324 -20.641 10.719 1 98.88 231 ALA A O 1
ATOM 1819 N N . VAL A 1 232 ? 0.631 -19.281 12.344 1 98.94 232 VAL A N 1
ATOM 1820 C CA . VAL A 1 232 ? 0.938 -20.219 13.422 1 98.94 232 VAL A CA 1
ATOM 1821 C C . VAL A 1 232 ? 0.107 -21.484 13.242 1 98.94 232 VAL A C 1
ATOM 1823 O O . VAL A 1 232 ? 0.631 -22.609 13.352 1 98.94 232 VAL A O 1
ATOM 1826 N N . PHE A 1 233 ? -1.133 -21.328 12.953 1 98.94 233 PHE A N 1
ATOM 1827 C CA . PHE A 1 233 ? -2.018 -22.469 12.797 1 98.94 233 PHE A CA 1
ATOM 1828 C C . PHE A 1 233 ? -1.61 -23.312 11.602 1 98.94 233 PHE A C 1
ATOM 1830 O O . PHE A 1 233 ? -1.636 -24.547 11.656 1 98.94 233 PHE A O 1
ATOM 1837 N N . ALA A 1 234 ? -1.269 -22.625 10.508 1 98.88 234 ALA A N 1
ATOM 1838 C CA . ALA A 1 234 ? -0.775 -23.344 9.336 1 98.88 234 ALA A CA 1
ATOM 1839 C C . ALA A 1 234 ? 0.434 -24.203 9.695 1 98.88 234 ALA A C 1
ATOM 1841 O O . ALA A 1 234 ? 0.509 -25.375 9.305 1 98.88 234 ALA A O 1
ATOM 1842 N N . ARG A 1 235 ? 1.349 -23.609 10.414 1 98.69 235 ARG A N 1
ATOM 1843 C CA . ARG A 1 235 ? 2.533 -24.344 10.859 1 98.69 235 ARG A CA 1
ATOM 1844 C C . ARG A 1 235 ? 2.146 -25.531 11.719 1 98.69 235 ARG A C 1
ATOM 1846 O O . ARG A 1 235 ? 2.678 -26.641 11.531 1 98.69 235 ARG A O 1
ATOM 1853 N N . GLU A 1 236 ? 1.257 -25.328 12.602 1 98.75 236 GLU A N 1
ATOM 1854 C CA . GLU A 1 236 ? 0.816 -26.391 13.508 1 98.75 236 GLU A CA 1
ATOM 1855 C C . GLU A 1 236 ? 0.183 -27.547 12.734 1 98.75 236 GLU A C 1
ATOM 1857 O O . GLU A 1 236 ? 0.291 -28.703 13.141 1 98.75 236 GLU A O 1
ATOM 1862 N N . LEU A 1 237 ? -0.471 -27.266 11.609 1 98.62 237 LEU A N 1
ATOM 1863 C CA . LEU A 1 237 ? -1.096 -28.281 10.773 1 98.62 237 LEU A CA 1
ATOM 1864 C C . LEU A 1 237 ? -0.05 -29.016 9.938 1 98.62 237 LEU A C 1
ATOM 1866 O O . LEU A 1 237 ? -0.34 -30.062 9.352 1 98.62 237 LEU A O 1
ATOM 1870 N N . GLY A 1 238 ? 1.124 -28.438 9.883 1 98 238 GLY A N 1
ATOM 1871 C CA . GLY A 1 238 ? 2.191 -29.047 9.109 1 98 238 GLY A CA 1
ATOM 1872 C C . GLY A 1 238 ? 2.23 -28.562 7.668 1 98 238 GLY A C 1
ATOM 1873 O O . GLY A 1 238 ? 2.908 -29.156 6.828 1 98 238 GLY A O 1
ATOM 1874 N N . ALA A 1 239 ? 1.498 -27.516 7.348 1 97.94 239 ALA A N 1
ATOM 1875 C CA . ALA A 1 239 ? 1.558 -26.953 6.004 1 97.94 239 ALA A CA 1
ATOM 1876 C C . ALA A 1 239 ? 2.912 -26.297 5.742 1 97.94 239 ALA A C 1
ATOM 1878 O O . ALA A 1 239 ? 3.455 -25.609 6.609 1 97.94 239 ALA A O 1
ATOM 1879 N N . PRO A 1 240 ? 3.457 -26.438 4.645 1 98.12 240 PRO A N 1
ATOM 1880 C CA . PRO A 1 240 ? 4.816 -25.953 4.402 1 98.12 240 PRO A CA 1
ATOM 1881 C C . PRO A 1 240 ? 4.844 -24.5 3.924 1 98.12 240 PRO A C 1
ATOM 1883 O O . PRO A 1 240 ? 5.906 -23.875 3.881 1 98.12 240 PRO A O 1
ATOM 1886 N N . ILE A 1 241 ? 3.693 -23.906 3.514 1 98.5 241 ILE A N 1
ATOM 1887 C CA . ILE A 1 241 ? 3.74 -22.609 2.846 1 98.5 241 ILE A CA 1
ATOM 1888 C C . ILE A 1 241 ? 2.461 -21.828 3.143 1 98.5 241 ILE A C 1
ATOM 1890 O O . ILE A 1 241 ? 1.376 -22.422 3.215 1 98.5 241 ILE A O 1
ATOM 1894 N N . VAL A 1 242 ? 2.586 -20.516 3.377 1 98.81 242 VAL A N 1
ATOM 1895 C CA . VAL A 1 242 ? 1.472 -19.594 3.506 1 98.81 242 VAL A CA 1
ATOM 1896 C C . VAL A 1 242 ? 1.604 -18.484 2.465 1 98.81 242 VAL A C 1
ATOM 1898 O O . VAL A 1 242 ? 2.6 -18.422 1.74 1 98.81 242 VAL A O 1
ATOM 1901 N N . MET A 1 243 ? 0.611 -17.625 2.428 1 98.62 243 MET A N 1
ATOM 1902 C CA . MET A 1 243 ? 0.613 -16.531 1.455 1 98.62 243 MET A CA 1
ATOM 1903 C C . MET A 1 243 ? 0.216 -15.219 2.113 1 98.62 243 MET A C 1
ATOM 1905 O O . MET A 1 243 ? -0.491 -15.211 3.121 1 98.62 243 MET A O 1
ATOM 1909 N N . HIS A 1 244 ? 0.665 -14.117 1.561 1 98.56 244 HIS A N 1
ATOM 1910 C CA . HIS A 1 244 ? 0.33 -12.773 2.006 1 98.56 244 HIS A CA 1
ATOM 1911 C C . HIS A 1 244 ? 0.193 -11.82 0.824 1 98.56 244 HIS A C 1
ATOM 1913 O O . HIS A 1 244 ? 0.896 -11.961 -0.179 1 98.56 244 HIS A O 1
ATOM 1919 N N . ASP A 1 245 ? -0.726 -10.93 0.923 1 97.88 245 ASP A N 1
ATOM 1920 C CA . ASP A 1 245 ? -0.834 -9.812 -0.008 1 97.88 245 ASP A CA 1
ATOM 1921 C C . ASP A 1 245 ? -0.065 -8.602 0.503 1 97.88 245 ASP A C 1
ATOM 1923 O O . ASP A 1 245 ? -0.595 -7.805 1.285 1 97.88 245 ASP A O 1
ATOM 1927 N N . TYR A 1 246 ? 1.094 -8.281 -0.071 1 97.81 246 TYR A N 1
ATOM 1928 C CA . TYR A 1 246 ? 2.029 -7.391 0.606 1 97.81 246 TYR A CA 1
ATOM 1929 C C . TYR A 1 246 ? 1.724 -5.934 0.286 1 97.81 246 TYR A C 1
ATOM 1931 O O . TYR A 1 246 ? 2.182 -5.027 0.987 1 97.81 246 TYR A O 1
ATOM 1939 N N . LEU A 1 247 ? 0.969 -5.648 -0.784 1 97.75 247 LEU A N 1
ATOM 1940 C CA . LEU A 1 247 ? 0.702 -4.254 -1.113 1 97.75 247 LEU A CA 1
ATOM 1941 C C . LEU A 1 247 ? -0.447 -3.707 -0.273 1 97.75 247 LEU A C 1
ATOM 1943 O O . LEU A 1 247 ? -0.369 -2.588 0.238 1 97.75 247 LEU A O 1
ATOM 1947 N N . THR A 1 248 ? -1.481 -4.496 -0.031 1 97.56 248 THR A N 1
ATOM 1948 C CA . THR A 1 248 ? -2.59 -4.047 0.804 1 97.56 248 THR A CA 1
ATOM 1949 C C . THR A 1 248 ? -2.295 -4.305 2.279 1 97.56 248 THR A C 1
ATOM 1951 O O . THR A 1 248 ? -2.607 -3.475 3.135 1 97.56 248 THR A O 1
ATOM 1954 N N . GLY A 1 249 ? -1.654 -5.406 2.521 1 97.94 249 GLY A N 1
ATOM 1955 C CA . GLY A 1 249 ? -1.262 -5.691 3.895 1 97.94 249 GLY A CA 1
ATOM 1956 C C . GLY A 1 249 ? -0.176 -4.762 4.406 1 97.94 249 GLY A C 1
ATOM 1957 O O . GLY A 1 249 ? -0.114 -4.473 5.602 1 97.94 249 GLY A O 1
ATOM 1958 N N . GLY A 1 250 ? 0.73 -4.457 3.41 1 98 250 GLY A N 1
ATOM 1959 C CA . GLY A 1 250 ? 1.764 -3.488 3.732 1 98 250 GLY A CA 1
ATOM 1960 C C . GLY A 1 250 ? 3.133 -4.117 3.922 1 98 250 GLY A C 1
ATOM 1961 O O . GLY A 1 250 ? 3.24 -5.254 4.387 1 98 250 GLY A O 1
ATOM 1962 N N . PHE A 1 251 ? 4.18 -3.318 3.742 1 98.62 251 PHE A N 1
ATOM 1963 C CA . PHE A 1 251 ? 5.551 -3.797 3.861 1 98.62 251 PHE A CA 1
ATOM 1964 C C . PHE A 1 251 ? 5.887 -4.121 5.312 1 98.62 251 PHE A C 1
ATOM 1966 O O . PHE A 1 251 ? 6.609 -5.082 5.59 1 98.62 251 PHE A O 1
ATOM 1973 N N . THR A 1 252 ? 5.355 -3.322 6.219 1 98.81 252 THR A N 1
ATOM 1974 C CA . THR A 1 252 ? 5.629 -3.529 7.637 1 98.81 252 THR A CA 1
ATOM 1975 C C . THR A 1 252 ? 5.102 -4.887 8.102 1 98.81 252 THR A C 1
ATOM 1977 O O . THR A 1 252 ? 5.836 -5.672 8.695 1 98.81 252 THR A O 1
ATOM 1980 N N . ALA A 1 253 ? 3.857 -5.16 7.75 1 98.75 253 ALA A N 1
ATOM 1981 C CA . ALA A 1 253 ? 3.256 -6.441 8.117 1 98.75 253 ALA A CA 1
ATOM 1982 C C . ALA A 1 253 ? 3.941 -7.598 7.398 1 98.75 253 ALA A C 1
ATOM 1984 O O . ALA A 1 253 ? 4.16 -8.656 7.988 1 98.75 253 ALA A O 1
ATOM 1985 N N . ASN A 1 254 ? 4.266 -7.402 6.18 1 98.81 254 ASN A N 1
ATOM 1986 C CA . ASN A 1 254 ? 4.906 -8.445 5.391 1 98.81 254 ASN A CA 1
ATOM 1987 C C . ASN A 1 254 ? 6.246 -8.859 5.988 1 98.81 254 ASN A C 1
ATOM 1989 O O . ASN A 1 254 ? 6.555 -10.055 6.07 1 98.81 254 ASN A O 1
ATOM 1993 N N . THR A 1 255 ? 7.039 -7.859 6.363 1 98.88 255 THR A N 1
ATOM 1994 C CA . THR A 1 255 ? 8.359 -8.141 6.914 1 98.88 255 THR A CA 1
ATOM 1995 C C . THR A 1 255 ? 8.242 -8.898 8.234 1 98.88 255 THR A C 1
ATOM 1997 O O . THR A 1 255 ? 9.008 -9.828 8.492 1 98.88 255 THR A O 1
ATOM 2000 N N . SER A 1 256 ? 7.281 -8.539 9.055 1 98.88 256 SER A N 1
ATOM 2001 C CA . SER A 1 256 ? 7.047 -9.281 10.297 1 98.88 256 SER A CA 1
ATOM 2002 C C . SER A 1 256 ? 6.691 -10.734 10.016 1 98.88 256 SER A C 1
ATOM 2004 O O . SER A 1 256 ? 7.188 -11.641 10.688 1 98.88 256 SER A O 1
ATOM 2006 N N . LEU A 1 257 ? 5.824 -10.953 9.07 1 98.88 257 LEU A N 1
ATOM 2007 C CA . LEU A 1 257 ? 5.438 -12.312 8.703 1 98.88 257 LEU A CA 1
ATOM 2008 C C . LEU A 1 257 ? 6.633 -13.086 8.156 1 98.88 257 LEU A C 1
ATOM 2010 O O . LEU A 1 257 ? 6.789 -14.273 8.445 1 98.88 257 LEU A O 1
ATOM 2014 N N . ALA A 1 258 ? 7.465 -12.422 7.414 1 98.81 258 ALA A N 1
ATOM 2015 C CA . ALA A 1 258 ? 8.656 -13.055 6.852 1 98.81 258 ALA A CA 1
ATOM 2016 C C . ALA A 1 258 ? 9.602 -13.523 7.957 1 98.81 258 ALA A C 1
ATOM 2018 O O . ALA A 1 258 ? 10.18 -14.609 7.871 1 98.81 258 ALA A O 1
ATOM 2019 N N . PHE A 1 259 ? 9.781 -12.672 8.961 1 98.75 259 PHE A N 1
ATOM 2020 C CA . PHE A 1 259 ? 10.602 -13.055 10.102 1 98.75 259 PHE A CA 1
ATOM 2021 C C . PHE A 1 259 ? 10.055 -14.305 10.773 1 98.75 259 PHE A C 1
ATOM 2023 O O . PHE A 1 259 ? 10.805 -15.234 11.078 1 98.75 259 PHE A O 1
ATOM 2030 N N . TYR A 1 260 ? 8.75 -14.32 10.953 1 98.88 260 TYR A N 1
ATOM 2031 C CA . TYR A 1 260 ? 8.133 -15.492 11.57 1 98.88 260 TYR A CA 1
ATOM 2032 C C . TYR A 1 260 ? 8.359 -16.734 10.719 1 98.88 260 TYR A C 1
ATOM 2034 O O . TYR A 1 260 ? 8.688 -17.797 11.25 1 98.88 260 TYR A O 1
ATOM 2042 N N . CYS A 1 261 ? 8.109 -16.609 9.414 1 98.81 261 CYS A N 1
ATOM 2043 C CA . CYS A 1 261 ? 8.273 -17.75 8.508 1 98.81 261 CYS A CA 1
ATOM 2044 C C . CYS A 1 261 ? 9.703 -18.281 8.555 1 98.81 261 CYS A C 1
ATOM 2046 O O . CYS A 1 261 ? 9.906 -19.5 8.578 1 98.81 261 CYS A O 1
ATOM 2048 N N . ARG A 1 262 ? 10.641 -17.375 8.555 1 98.25 262 ARG A N 1
ATOM 2049 C CA . ARG A 1 262 ? 12.039 -17.781 8.617 1 98.25 262 ARG A CA 1
ATOM 2050 C C . ARG A 1 262 ? 12.328 -18.578 9.891 1 98.25 262 ARG A C 1
ATOM 2052 O O . ARG A 1 262 ? 12.953 -19.641 9.836 1 98.25 262 ARG A O 1
ATOM 2059 N N . ASP A 1 263 ? 11.844 -18.094 10.977 1 98.44 263 ASP A N 1
ATOM 2060 C CA . ASP A 1 263 ? 12.133 -18.672 12.281 1 98.44 263 ASP A CA 1
ATOM 2061 C C . ASP A 1 263 ? 11.398 -20 12.461 1 98.44 263 ASP A C 1
ATOM 2063 O O . ASP A 1 263 ? 11.766 -20.812 13.32 1 98.44 263 ASP A O 1
ATOM 2067 N N . ASN A 1 264 ? 10.367 -20.234 11.586 1 98.56 264 ASN A N 1
ATOM 2068 C CA . ASN A 1 264 ? 9.508 -21.375 11.859 1 98.56 264 ASN A CA 1
ATOM 2069 C C . ASN A 1 264 ? 9.438 -22.312 10.656 1 98.56 264 ASN A C 1
ATOM 2071 O O . ASN A 1 264 ? 8.594 -23.219 10.617 1 98.56 264 ASN A O 1
ATOM 2075 N N . GLY A 1 265 ? 10.219 -22.094 9.695 1 97.75 265 GLY A N 1
ATOM 2076 C CA . GLY A 1 265 ? 10.383 -23.016 8.586 1 97.75 265 GLY A CA 1
ATOM 2077 C C . GLY A 1 265 ? 9.211 -23 7.621 1 97.75 265 GLY A C 1
ATOM 2078 O O . GLY A 1 265 ? 8.945 -24 6.945 1 97.75 265 GLY A O 1
ATOM 2079 N N . LEU A 1 266 ? 8.461 -21.922 7.555 1 98.5 266 LEU A N 1
ATOM 2080 C CA . LEU A 1 266 ? 7.34 -21.766 6.633 1 98.5 266 LEU A CA 1
ATOM 2081 C C . LEU A 1 266 ? 7.762 -21 5.387 1 98.5 266 LEU A C 1
ATOM 2083 O O . LEU A 1 266 ? 8.43 -19.969 5.484 1 98.5 266 LEU A O 1
ATOM 2087 N N . LEU A 1 267 ? 7.457 -21.547 4.258 1 98.69 267 LEU A N 1
ATOM 2088 C CA . LEU A 1 267 ? 7.625 -20.781 3.027 1 98.69 267 LEU A CA 1
ATOM 2089 C C . LEU A 1 267 ? 6.574 -19.672 2.918 1 98.69 267 LEU A C 1
ATOM 2091 O O . LEU A 1 267 ? 5.484 -19.797 3.488 1 98.69 267 LEU A O 1
ATOM 2095 N N . LEU A 1 268 ? 6.914 -18.625 2.197 1 98.81 268 LEU A N 1
ATOM 2096 C CA . LEU A 1 268 ? 6.016 -17.469 2.09 1 98.81 268 LEU A CA 1
ATOM 2097 C C . LEU A 1 268 ? 5.816 -17.078 0.632 1 98.81 268 LEU A C 1
ATOM 2099 O O . LEU A 1 268 ? 6.746 -16.578 -0.015 1 98.81 268 LEU A O 1
ATOM 2103 N N . HIS A 1 269 ? 4.637 -17.328 0.134 1 98.69 269 HIS A N 1
ATOM 2104 C CA . HIS A 1 269 ? 4.219 -16.828 -1.173 1 98.69 269 HIS A CA 1
ATOM 2105 C C . HIS A 1 269 ? 3.621 -15.43 -1.068 1 98.69 269 HIS A C 1
ATOM 2107 O O . HIS A 1 269 ? 2.789 -15.172 -0.196 1 98.69 269 HIS A O 1
ATOM 2113 N N . ILE A 1 270 ? 4.023 -14.562 -1.979 1 97.88 270 ILE A N 1
ATOM 2114 C CA . ILE A 1 270 ? 3.504 -13.195 -1.958 1 97.88 270 ILE A CA 1
ATOM 2115 C C . ILE A 1 270 ? 2.627 -12.961 -3.186 1 97.88 270 ILE A C 1
ATOM 2117 O O . ILE A 1 270 ? 3.066 -13.164 -4.32 1 97.88 270 ILE A O 1
ATOM 2121 N N . HIS A 1 271 ? 1.427 -12.602 -2.887 1 97 271 HIS A N 1
ATOM 2122 C CA . HIS A 1 271 ? 0.544 -12.125 -3.945 1 97 271 HIS A CA 1
ATOM 2123 C C . HIS A 1 271 ? 0.651 -10.617 -4.113 1 97 271 HIS A C 1
ATOM 2125 O O . HIS A 1 271 ? 0.888 -9.891 -3.141 1 97 271 HIS A O 1
ATOM 2131 N N . ARG A 1 272 ? 0.431 -10.164 -5.32 1 95.88 272 ARG A N 1
ATOM 2132 C CA . ARG A 1 272 ? 0.66 -8.758 -5.633 1 95.88 272 ARG A CA 1
ATOM 2133 C C . ARG A 1 272 ? -0.646 -8.055 -5.98 1 95.88 272 ARG A C 1
ATOM 2135 O O . ARG A 1 272 ? -0.68 -7.203 -6.875 1 95.88 272 ARG A O 1
ATOM 2142 N N . ALA A 1 273 ? -1.724 -8.445 -5.34 1 94.38 273 ALA A N 1
ATOM 2143 C CA . ALA A 1 273 ? -2.971 -7.711 -5.551 1 94.38 273 ALA A CA 1
ATOM 2144 C C . ALA A 1 273 ? -2.758 -6.207 -5.391 1 94.38 273 ALA A C 1
ATOM 2146 O O . ALA A 1 273 ? -2.064 -5.766 -4.473 1 94.38 273 ALA A O 1
ATOM 2147 N N . MET A 1 274 ? -3.355 -5.379 -6.363 1 96.06 274 MET A N 1
ATOM 2148 C CA . MET A 1 274 ? -3.293 -3.92 -6.379 1 96.06 274 MET A CA 1
ATOM 2149 C C . MET A 1 274 ? -2.088 -3.438 -7.18 1 96.06 274 MET A C 1
ATOM 2151 O O . MET A 1 274 ? -1.928 -2.236 -7.406 1 96.06 274 MET A O 1
ATOM 2155 N N . HIS A 1 275 ? -1.213 -4.312 -7.688 1 96.31 275 HIS A N 1
ATOM 2156 C CA . HIS A 1 275 ? -0.004 -3.869 -8.367 1 96.31 275 HIS A CA 1
ATOM 2157 C C . HIS A 1 275 ? -0.34 -3.102 -9.641 1 96.31 275 HIS A C 1
ATOM 2159 O O . HIS A 1 275 ? 0.34 -2.133 -9.992 1 96.31 275 HIS A O 1
ATOM 2165 N N . ALA A 1 276 ? -1.444 -3.484 -10.305 1 95.81 276 ALA A N 1
ATOM 2166 C CA . ALA A 1 276 ? -1.784 -2.836 -11.562 1 95.81 276 ALA A CA 1
ATOM 2167 C C . ALA A 1 276 ? -2.297 -1.417 -11.336 1 95.81 276 ALA A C 1
ATOM 2169 O O . ALA A 1 276 ? -2.23 -0.573 -12.234 1 95.81 276 ALA A O 1
ATOM 2170 N N . VAL A 1 277 ? -2.779 -1.166 -10.148 1 97.06 277 VAL A N 1
ATOM 2171 C CA . VAL A 1 277 ? -3.102 0.204 -9.766 1 97.06 277 VAL A CA 1
ATOM 2172 C C . VAL A 1 277 ? -1.841 1.064 -9.82 1 97.06 277 VAL A C 1
ATOM 2174 O O . VAL A 1 277 ? -1.896 2.232 -10.211 1 97.06 277 VAL A O 1
ATOM 2177 N N . ILE A 1 278 ? -0.769 0.467 -9.547 1 97.06 278 ILE A N 1
ATOM 2178 C CA . ILE A 1 278 ? 0.482 1.171 -9.289 1 97.06 278 ILE A CA 1
ATOM 2179 C C . ILE A 1 278 ? 1.354 1.15 -10.539 1 97.06 278 ILE A C 1
ATOM 2181 O O . ILE A 1 278 ? 2 2.146 -10.867 1 97.06 278 ILE A O 1
ATOM 2185 N N . ASP A 1 279 ? 1.329 0.05 -11.297 1 95.31 279 ASP A N 1
ATOM 2186 C CA . ASP A 1 279 ? 2.434 -0.127 -12.234 1 95.31 279 ASP A CA 1
ATOM 2187 C C . ASP A 1 279 ? 1.926 -0.209 -13.672 1 95.31 279 ASP A C 1
ATOM 2189 O O . ASP A 1 279 ? 2.719 -0.258 -14.617 1 95.31 279 ASP A O 1
ATOM 2193 N N . ARG A 1 280 ? 0.672 -0.133 -13.891 1 94.12 280 ARG A N 1
ATOM 2194 C CA . ARG A 1 280 ? 0.141 -0.4 -15.219 1 94.12 280 ARG A CA 1
ATOM 2195 C C . ARG A 1 280 ? 0.425 0.762 -16.172 1 94.12 280 ARG A C 1
ATOM 2197 O O . ARG A 1 280 ? 0.771 0.551 -17.328 1 94.12 280 ARG A O 1
ATOM 2204 N N . GLN A 1 281 ? 0.248 1.962 -15.688 1 93.62 281 GLN A N 1
ATOM 2205 C CA . GLN A 1 281 ? 0.436 3.123 -16.547 1 93.62 281 GLN A CA 1
ATOM 2206 C C . GLN A 1 281 ? 1.914 3.348 -16.859 1 93.62 281 GLN A C 1
ATOM 2208 O O . GLN A 1 281 ? 2.762 3.238 -15.969 1 93.62 281 GLN A O 1
ATOM 2213 N N . ARG A 1 282 ? 2.209 3.734 -18.062 1 91.75 282 ARG A N 1
ATOM 2214 C CA . ARG A 1 282 ? 3.596 3.83 -18.516 1 91.75 282 ARG A CA 1
ATOM 2215 C C . ARG A 1 282 ? 4.219 5.152 -18.078 1 91.75 282 ARG A C 1
ATOM 2217 O O . ARG A 1 282 ? 5.445 5.277 -18.031 1 91.75 282 ARG A O 1
ATOM 2224 N N . ASN A 1 283 ? 3.455 6.109 -17.781 1 94.19 283 ASN A N 1
ATOM 2225 C CA . ASN A 1 283 ? 4.016 7.434 -17.531 1 94.19 283 ASN A CA 1
ATOM 2226 C C . ASN A 1 283 ? 3.918 7.805 -16.047 1 94.19 283 ASN A C 1
ATOM 2228 O O . ASN A 1 283 ? 4.41 8.852 -15.641 1 94.19 283 ASN A O 1
ATOM 2232 N N . HIS A 1 284 ? 3.264 6.961 -15.25 1 96.88 284 HIS A N 1
ATOM 2233 C CA . HIS A 1 284 ? 3.047 7.316 -13.852 1 96.88 284 HIS A CA 1
ATOM 2234 C C . HIS A 1 284 ? 3.018 6.074 -12.961 1 96.88 284 HIS A C 1
ATOM 2236 O O . HIS A 1 284 ? 2.561 5.012 -13.391 1 96.88 284 HIS A O 1
ATOM 2242 N N . GLY A 1 285 ? 3.48 6.223 -11.805 1 97.56 285 GLY A N 1
ATOM 2243 C CA . GLY A 1 285 ? 3.449 5.117 -10.859 1 97.56 285 GLY A CA 1
ATOM 2244 C C . GLY A 1 285 ? 4.82 4.523 -10.594 1 97.56 285 GLY A C 1
ATOM 2245 O O . GLY A 1 285 ? 5.793 5.254 -10.406 1 97.56 285 GLY A O 1
ATOM 2246 N N . MET A 1 286 ? 4.887 3.201 -10.422 1 97.62 286 MET A N 1
ATOM 2247 C CA . MET A 1 286 ? 6.105 2.428 -10.203 1 97.62 286 MET A CA 1
ATOM 2248 C C . MET A 1 286 ? 6.164 1.222 -11.133 1 97.62 286 MET A C 1
ATOM 2250 O O . MET A 1 286 ? 5.164 0.519 -11.305 1 97.62 286 MET A O 1
ATOM 2254 N N . HIS A 1 287 ? 7.289 1.03 -11.727 1 96.69 287 HIS A N 1
ATOM 2255 C CA . HIS A 1 287 ? 7.43 -0.182 -12.523 1 96.69 287 HIS A CA 1
ATOM 2256 C C . HIS A 1 287 ? 7.453 -1.425 -11.641 1 96.69 287 HIS A C 1
ATOM 2258 O O . HIS A 1 287 ? 7.961 -1.384 -10.523 1 96.69 287 HIS A O 1
ATOM 2264 N N . PHE A 1 288 ? 7.016 -2.555 -12.133 1 95.5 288 PHE A N 1
ATOM 2265 C CA . PHE A 1 288 ? 6.945 -3.783 -11.352 1 95.5 288 PHE A CA 1
ATOM 2266 C C . PHE A 1 288 ? 8.328 -4.215 -10.891 1 95.5 288 PHE A C 1
ATOM 2268 O O . PHE A 1 288 ? 8.477 -4.824 -9.828 1 95.5 288 PHE A O 1
ATOM 2275 N N . ARG A 1 289 ? 9.375 -3.918 -11.648 1 96.44 289 ARG A N 1
ATOM 2276 C CA . ARG A 1 289 ? 10.734 -4.273 -11.242 1 96.44 289 ARG A CA 1
ATOM 2277 C C . ARG A 1 289 ? 11.055 -3.703 -9.867 1 96.44 289 ARG A C 1
ATOM 2279 O O . ARG A 1 289 ? 11.758 -4.336 -9.07 1 96.44 289 ARG A O 1
ATOM 2286 N N . VAL A 1 290 ? 10.555 -2.514 -9.586 1 97.75 290 VAL A N 1
ATOM 2287 C CA . VAL A 1 290 ? 10.766 -1.887 -8.289 1 97.75 290 VAL A CA 1
ATOM 2288 C C . VAL A 1 290 ? 9.961 -2.631 -7.223 1 97.75 290 VAL A C 1
ATOM 2290 O O . VAL A 1 290 ? 10.469 -2.889 -6.125 1 97.75 290 VAL A O 1
ATOM 2293 N N . LEU A 1 291 ? 8.742 -2.994 -7.574 1 97.19 291 LEU A N 1
ATOM 2294 C CA . LEU A 1 291 ? 7.906 -3.748 -6.648 1 97.19 291 LEU A CA 1
ATOM 2295 C C . LEU A 1 291 ? 8.508 -5.117 -6.363 1 97.19 291 LEU A C 1
ATOM 2297 O O . LEU A 1 291 ? 8.391 -5.633 -5.246 1 97.19 291 LEU A O 1
ATOM 2301 N N . ALA A 1 292 ? 9.102 -5.684 -7.359 1 96.94 292 ALA A N 1
ATOM 2302 C CA . ALA A 1 292 ? 9.781 -6.965 -7.191 1 96.94 292 ALA A CA 1
ATOM 2303 C C . ALA A 1 292 ? 10.945 -6.84 -6.207 1 96.94 292 ALA A C 1
ATOM 2305 O O . ALA A 1 292 ? 11.141 -7.715 -5.363 1 96.94 292 ALA A O 1
ATOM 2306 N N . LYS A 1 293 ? 11.719 -5.781 -6.34 1 97.69 293 LYS A N 1
ATOM 2307 C CA . LYS A 1 293 ? 12.805 -5.551 -5.395 1 97.69 293 LYS A CA 1
ATOM 2308 C C . LYS A 1 293 ? 12.266 -5.336 -3.98 1 97.69 293 LYS A C 1
ATOM 2310 O O . LYS A 1 293 ? 12.859 -5.809 -3.01 1 97.69 293 LYS A O 1
ATOM 2315 N N . ALA A 1 294 ? 11.18 -4.625 -3.881 1 98 294 ALA A N 1
ATOM 2316 C CA . ALA A 1 294 ? 10.555 -4.395 -2.582 1 98 294 ALA A CA 1
ATOM 2317 C C . ALA A 1 294 ? 10.156 -5.715 -1.926 1 98 294 ALA A C 1
ATOM 2319 O O . ALA A 1 294 ? 10.312 -5.887 -0.715 1 98 294 ALA A O 1
ATOM 2320 N N . LEU A 1 295 ? 9.602 -6.586 -2.736 1 97.56 295 LEU A N 1
ATOM 2321 C CA . LEU A 1 295 ? 9.203 -7.891 -2.227 1 97.56 295 LEU A CA 1
ATOM 2322 C C . LEU A 1 295 ? 10.414 -8.672 -1.728 1 97.56 295 LEU A C 1
ATOM 2324 O O . LEU A 1 295 ? 10.375 -9.266 -0.648 1 97.56 295 LEU A O 1
ATOM 2328 N N . ARG A 1 296 ? 11.461 -8.695 -2.551 1 98.12 296 ARG A N 1
ATOM 2329 C CA . ARG A 1 296 ? 12.656 -9.445 -2.17 1 98.12 296 ARG A CA 1
ATOM 2330 C C . ARG A 1 296 ? 13.227 -8.93 -0.854 1 98.12 296 ARG A C 1
ATOM 2332 O O . ARG A 1 296 ? 13.578 -9.719 0.025 1 98.12 296 ARG A O 1
ATOM 2339 N N . MET A 1 297 ? 13.203 -7.637 -0.687 1 98.38 297 MET A N 1
ATOM 2340 C CA . MET A 1 297 ? 13.766 -7.004 0.503 1 98.38 297 MET A CA 1
ATOM 2341 C C . MET A 1 297 ? 12.852 -7.191 1.704 1 98.38 297 MET A C 1
ATOM 2343 O O . MET A 1 297 ? 13.32 -7.406 2.824 1 98.38 297 MET A O 1
ATOM 2347 N N . SER A 1 298 ? 11.508 -7.102 1.521 1 98.19 298 SER A N 1
ATOM 2348 C CA . SER A 1 298 ? 10.562 -7.191 2.631 1 98.19 298 SER A CA 1
ATOM 2349 C C . SER A 1 298 ? 10.32 -8.641 3.033 1 98.19 298 SER A C 1
ATOM 2351 O O . SER A 1 298 ? 9.797 -8.914 4.117 1 98.19 298 SER A O 1
ATOM 2353 N N . GLY A 1 299 ? 10.586 -9.547 2.047 1 98.19 299 GLY A N 1
ATOM 2354 C CA . GLY A 1 299 ? 10.539 -10.961 2.369 1 98.19 299 GLY A CA 1
ATOM 2355 C C . GLY A 1 299 ? 9.445 -11.703 1.625 1 98.19 299 GLY A C 1
ATOM 2356 O O . GLY A 1 299 ? 8.266 -11.352 1.728 1 98.19 299 GLY A O 1
ATOM 2357 N N . GLY A 1 300 ? 9.727 -12.695 0.876 1 98.31 300 GLY A N 1
ATOM 2358 C CA . GLY A 1 300 ? 8.898 -13.625 0.127 1 98.31 300 GLY A CA 1
ATOM 2359 C C . GLY A 1 300 ? 9.711 -14.648 -0.647 1 98.31 300 GLY A C 1
ATOM 2360 O O . GLY A 1 300 ? 10.766 -14.336 -1.188 1 98.31 300 GLY A O 1
ATOM 2361 N N . ASP A 1 301 ? 9.219 -15.828 -0.676 1 98.62 301 ASP A N 1
ATOM 2362 C CA . ASP A 1 301 ? 9.93 -16.891 -1.396 1 98.62 301 ASP A CA 1
ATOM 2363 C C . ASP A 1 301 ? 9.438 -17 -2.834 1 98.62 301 ASP A C 1
ATOM 2365 O O . ASP A 1 301 ? 10.148 -17.5 -3.707 1 98.62 301 ASP A O 1
ATOM 2369 N N . HIS A 1 302 ? 8.164 -16.562 -2.984 1 97.38 302 HIS A N 1
ATOM 2370 C CA . HIS A 1 302 ? 7.508 -16.578 -4.285 1 97.38 302 HIS A CA 1
ATOM 2371 C C . HIS A 1 302 ? 6.836 -15.234 -4.578 1 97.38 302 HIS A C 1
ATOM 2373 O O . HIS A 1 302 ? 6.332 -14.578 -3.668 1 97.38 302 HIS A O 1
ATOM 2379 N N . ILE A 1 303 ? 6.844 -14.914 -5.84 1 95.25 303 ILE A N 1
ATOM 2380 C CA . ILE A 1 303 ? 5.977 -13.805 -6.227 1 95.25 303 ILE A CA 1
ATOM 2381 C C . ILE A 1 303 ? 5.473 -14.016 -7.652 1 95.25 303 ILE A C 1
ATOM 2383 O O . ILE A 1 303 ? 6.211 -14.5 -8.516 1 95.25 303 ILE A O 1
ATOM 2387 N N . HIS A 1 304 ? 4.273 -13.586 -7.891 1 91.88 304 HIS A N 1
ATOM 2388 C CA . HIS A 1 304 ? 3.732 -13.586 -9.242 1 91.88 304 HIS A CA 1
ATOM 2389 C C . HIS A 1 304 ? 4.488 -12.609 -10.141 1 91.88 304 HIS A C 1
ATOM 2391 O O . HIS A 1 304 ? 4.586 -11.422 -9.82 1 91.88 304 HIS A O 1
ATOM 2397 N N . ALA A 1 305 ? 4.996 -13.117 -11.266 1 88.12 305 ALA A N 1
ATOM 2398 C CA . ALA A 1 305 ? 5.793 -12.289 -12.156 1 88.12 305 ALA A CA 1
ATOM 2399 C C . ALA A 1 305 ? 5.09 -12.086 -13.5 1 88.12 305 ALA A C 1
ATOM 2401 O O . ALA A 1 305 ? 5.652 -11.492 -14.422 1 88.12 305 ALA A O 1
ATOM 2402 N N . GLY A 1 306 ? 3.928 -12.516 -13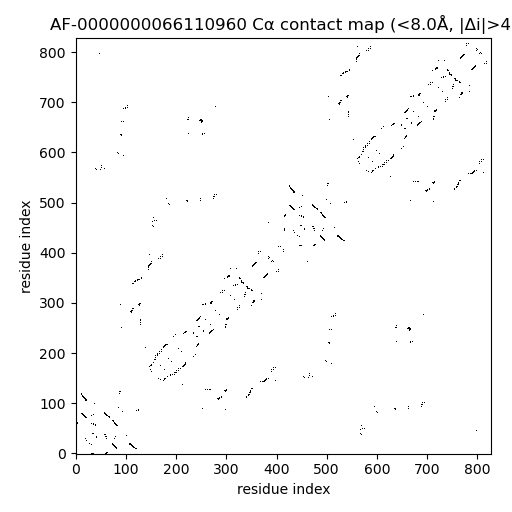.641 1 81.62 306 GLY A N 1
ATOM 2403 C CA . GLY A 1 306 ? 3.162 -12.336 -14.867 1 81.62 306 GLY A CA 1
ATOM 2404 C C . GLY A 1 306 ? 3.484 -13.359 -15.938 1 81.62 306 GLY A C 1
ATOM 2405 O O . GLY A 1 306 ? 4.113 -14.383 -15.656 1 81.62 306 GLY A O 1
ATOM 2406 N N . THR A 1 307 ? 2.893 -13.062 -17.172 1 78.38 307 THR A N 1
ATOM 2407 C CA . THR A 1 307 ? 3.092 -13.984 -18.297 1 78.38 307 THR A CA 1
ATOM 2408 C C . THR A 1 307 ? 4.027 -13.375 -19.328 1 78.38 307 THR A C 1
ATOM 2410 O O . THR A 1 307 ? 4.066 -12.156 -19.5 1 78.38 307 THR A O 1
ATOM 2413 N N . VAL A 1 308 ? 4.832 -14.219 -19.844 1 77.5 308 VAL A N 1
ATOM 2414 C CA . VAL A 1 308 ? 5.781 -13.789 -20.859 1 77.5 308 VAL A CA 1
ATOM 2415 C C . VAL A 1 308 ? 5.344 -14.312 -22.219 1 77.5 308 VAL A C 1
ATOM 2417 O O . VAL A 1 308 ? 5.691 -13.734 -23.25 1 77.5 308 VAL A O 1
ATOM 2420 N N . VAL A 1 309 ? 4.496 -15.211 -22.141 1 76.19 309 VAL A N 1
ATOM 2421 C CA . VAL A 1 309 ? 4.145 -15.859 -23.406 1 76.19 309 VAL A CA 1
ATOM 2422 C C . VAL A 1 309 ? 3.188 -14.969 -24.188 1 76.19 309 VAL A C 1
ATOM 2424 O O . VAL A 1 309 ? 2.234 -14.422 -23.641 1 76.19 309 VAL A O 1
ATOM 2427 N N . GLY A 1 310 ? 3.459 -14.82 -25.422 1 67.69 310 GLY A N 1
ATOM 2428 C CA . GLY A 1 310 ? 2.619 -14.031 -26.312 1 67.69 310 GLY A CA 1
ATOM 2429 C C . GLY A 1 310 ? 2.984 -12.562 -26.328 1 67.69 310 GLY A C 1
ATOM 2430 O O . GLY A 1 310 ? 2.426 -11.781 -27.094 1 67.69 310 GLY A O 1
ATOM 2431 N N . LYS A 1 311 ? 3.938 -12.25 -25.516 1 70.56 311 LYS A N 1
ATOM 2432 C CA . LYS A 1 311 ? 4.371 -10.859 -25.484 1 70.56 311 LYS A CA 1
ATOM 2433 C C . LYS A 1 311 ? 5.355 -10.555 -26.609 1 70.56 311 LYS A C 1
ATOM 2435 O O . LYS A 1 311 ? 6.055 -11.453 -27.078 1 70.56 311 LYS A O 1
ATOM 2440 N N . LEU A 1 312 ? 5.332 -9.25 -27.016 1 68.69 312 LEU A N 1
ATOM 2441 C CA . LEU A 1 312 ? 6.316 -8.773 -27.984 1 68.69 312 LEU A CA 1
ATOM 2442 C C . LEU A 1 312 ? 7.727 -8.875 -27.406 1 68.69 312 LEU A C 1
ATOM 2444 O O . LEU A 1 312 ? 7.906 -8.883 -26.188 1 68.69 312 LEU A O 1
ATOM 2448 N N . GLU A 1 313 ? 8.617 -8.977 -28.297 1 67.31 313 GLU A N 1
ATOM 2449 C CA . GLU A 1 313 ? 10.008 -9.219 -27.938 1 67.31 313 GLU A CA 1
ATOM 2450 C C . GLU A 1 313 ? 10.469 -8.25 -26.844 1 67.31 313 GLU A C 1
ATOM 2452 O O . GLU A 1 313 ? 11.055 -8.664 -25.844 1 67.31 313 GLU A O 1
ATOM 2457 N N . GLY A 1 314 ? 10.242 -6.988 -26.953 1 69.75 314 GLY A N 1
ATOM 2458 C CA . GLY A 1 314 ? 10.656 -5.996 -25.984 1 69.75 314 GLY A CA 1
ATOM 2459 C C . GLY A 1 314 ? 10.039 -6.207 -24.609 1 69.75 314 GLY A C 1
ATOM 2460 O O . GLY A 1 314 ? 10.734 -6.129 -23.594 1 69.75 314 GLY A O 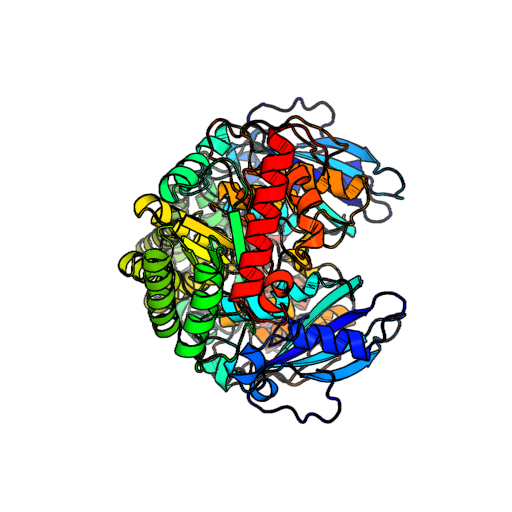1
ATOM 2461 N N . GLU A 1 315 ? 8.867 -6.547 -24.672 1 80.5 315 GLU A N 1
ATOM 2462 C CA . GLU A 1 315 ? 8.164 -6.797 -23.406 1 80.5 315 GLU A CA 1
ATOM 2463 C C . GLU A 1 315 ? 8.656 -8.086 -22.75 1 80.5 315 GLU A C 1
ATOM 2465 O O . GLU A 1 315 ? 8.742 -8.164 -21.531 1 80.5 315 GLU A O 1
ATOM 2470 N N . ARG A 1 316 ? 8.953 -8.984 -23.594 1 84.56 316 ARG A N 1
ATOM 2471 C CA . ARG A 1 316 ? 9.5 -10.242 -23.094 1 84.56 316 ARG A CA 1
ATOM 2472 C C . ARG A 1 316 ? 10.828 -10.023 -22.391 1 84.56 316 ARG A C 1
ATOM 2474 O O . ARG A 1 316 ? 11.055 -10.539 -21.297 1 84.56 316 ARG A O 1
ATOM 2481 N N . GLU A 1 317 ? 11.68 -9.273 -22.969 1 88.44 317 GLU A N 1
ATOM 2482 C CA . GLU A 1 317 ? 13 -9.008 -22.406 1 88.44 317 GLU A CA 1
ATOM 2483 C C . GLU A 1 317 ? 12.891 -8.25 -21.078 1 88.44 317 GLU A C 1
ATOM 2485 O O . GLU A 1 317 ? 13.656 -8.508 -20.156 1 88.44 317 GLU A O 1
ATOM 2490 N N . VAL A 1 318 ? 12 -7.387 -21.047 1 86.5 318 VAL A N 1
ATOM 2491 C CA . VAL A 1 318 ? 11.789 -6.625 -19.812 1 86.5 318 VAL A CA 1
ATOM 2492 C C . VAL A 1 318 ? 11.312 -7.555 -18.703 1 86.5 318 VAL A C 1
ATOM 2494 O O . VAL A 1 318 ? 11.781 -7.457 -17.562 1 86.5 318 VAL A O 1
ATOM 2497 N N . THR A 1 319 ? 10.438 -8.453 -19.078 1 86 319 THR A N 1
ATOM 2498 C CA . THR A 1 319 ? 9.945 -9.406 -18.094 1 86 319 THR A CA 1
ATOM 2499 C C . THR A 1 319 ? 11.078 -10.305 -17.594 1 86 319 THR A C 1
ATOM 2501 O O . THR A 1 319 ? 11.203 -10.547 -16.391 1 86 319 THR A O 1
ATOM 2504 N N . LEU A 1 320 ? 11.906 -10.695 -18.484 1 87.94 320 LEU A N 1
ATOM 2505 C CA . LEU A 1 320 ? 13.031 -11.539 -18.109 1 87.94 320 LEU A CA 1
ATOM 2506 C C . LEU A 1 320 ? 14.031 -10.766 -17.25 1 87.94 320 LEU A C 1
ATOM 2508 O O . LEU A 1 320 ? 14.68 -11.344 -16.375 1 87.94 320 LEU A O 1
ATOM 2512 N N . GLY A 1 321 ? 14.07 -9.516 -17.484 1 89.69 321 GLY A N 1
ATOM 2513 C CA . GLY A 1 321 ? 14.922 -8.664 -16.672 1 89.69 321 GLY A CA 1
ATOM 2514 C C . GLY A 1 321 ? 14.562 -8.688 -15.203 1 89.69 321 GLY A C 1
ATOM 2515 O O . GLY A 1 321 ? 15.43 -8.844 -14.352 1 89.69 321 GLY A O 1
ATOM 2516 N N . PHE A 1 322 ? 13.273 -8.578 -14.938 1 89.5 322 PHE A N 1
ATOM 2517 C CA . PHE A 1 322 ? 12.977 -8.516 -13.508 1 89.5 322 PHE A CA 1
ATOM 2518 C C . PHE A 1 322 ? 12.867 -9.914 -12.914 1 89.5 322 PHE A C 1
ATOM 2520 O O . PHE A 1 322 ? 12.93 -10.086 -11.695 1 89.5 322 PHE A O 1
ATOM 2527 N N . VAL A 1 323 ? 12.773 -10.922 -13.773 1 92.06 323 VAL A N 1
ATOM 2528 C CA . VAL A 1 323 ? 12.906 -12.297 -13.289 1 92.06 323 VAL A CA 1
ATOM 2529 C C . VAL A 1 323 ? 14.32 -12.523 -12.758 1 92.06 323 VAL A C 1
ATOM 2531 O O . VAL A 1 323 ? 14.5 -13.148 -11.711 1 92.06 323 VAL A O 1
ATOM 2534 N N . ASP A 1 324 ? 15.281 -11.992 -13.461 1 94.12 324 ASP A N 1
ATOM 2535 C CA . ASP A 1 324 ? 16.672 -12.102 -13.023 1 94.12 324 ASP A CA 1
ATOM 2536 C C . ASP A 1 324 ? 16.891 -11.352 -11.711 1 94.12 324 ASP A C 1
ATOM 2538 O O . ASP A 1 324 ? 17.641 -11.805 -10.844 1 94.12 324 ASP A O 1
ATOM 2542 N N . LEU A 1 325 ? 16.219 -10.258 -11.586 1 95.56 325 LEU A N 1
ATOM 2543 C CA . LEU A 1 325 ? 16.312 -9.461 -10.375 1 95.56 325 LEU A CA 1
ATOM 2544 C C . LEU A 1 325 ? 15.812 -10.234 -9.164 1 95.56 325 LEU A C 1
ATOM 2546 O O . LEU A 1 325 ? 16.266 -10.016 -8.039 1 95.56 325 LEU A O 1
ATOM 2550 N N . LEU A 1 326 ? 14.938 -11.164 -9.391 1 96.88 326 LEU A N 1
ATOM 2551 C CA . LEU A 1 326 ? 14.359 -11.977 -8.328 1 96.88 326 LEU A CA 1
ATOM 2552 C C . LEU A 1 326 ? 15.258 -13.172 -8.008 1 96.88 326 LEU A C 1
ATOM 2554 O O . LEU A 1 326 ? 15.438 -13.523 -6.844 1 96.88 326 LEU A O 1
ATOM 2558 N N . ARG A 1 327 ? 15.953 -13.695 -8.945 1 96.31 327 ARG A N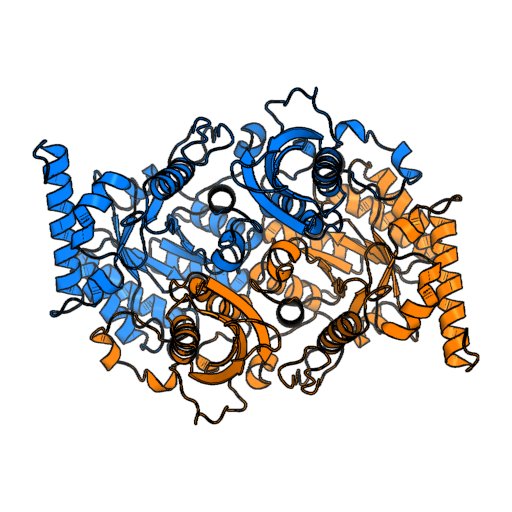 1
ATOM 2559 C CA . ARG A 1 327 ? 16.578 -15 -8.797 1 96.31 327 ARG A CA 1
ATOM 2560 C C . ARG A 1 327 ? 18.078 -14.852 -8.516 1 96.31 327 ARG A C 1
ATOM 2562 O O . ARG A 1 327 ? 18.625 -15.547 -7.652 1 96.31 327 ARG A O 1
ATOM 2569 N N . ASP A 1 328 ? 18.688 -13.898 -9.195 1 95.81 328 ASP A N 1
ATOM 2570 C CA . ASP A 1 328 ? 20.141 -13.914 -9.258 1 95.81 328 ASP A CA 1
ATOM 2571 C C . ASP A 1 328 ? 20.75 -13.008 -8.188 1 95.81 328 ASP A C 1
ATOM 2573 O O . ASP A 1 328 ? 20.094 -12.062 -7.723 1 95.81 328 ASP A O 1
ATOM 2577 N N . ASP A 1 329 ? 21.969 -13.273 -7.84 1 96.19 329 ASP A N 1
ATOM 2578 C CA . ASP A 1 329 ? 22.688 -12.492 -6.832 1 96.19 329 ASP A CA 1
ATOM 2579 C C . ASP A 1 329 ? 23.203 -11.18 -7.414 1 96.19 329 ASP A C 1
ATOM 2581 O O . ASP A 1 329 ? 23.328 -10.188 -6.695 1 96.19 329 ASP A O 1
ATOM 2585 N N . TYR A 1 330 ? 23.531 -11.273 -8.711 1 97.56 330 TYR A N 1
ATOM 2586 C CA . TYR A 1 330 ? 24.156 -10.141 -9.391 1 97.56 330 TYR A CA 1
ATOM 2587 C C . TYR A 1 330 ? 23.547 -9.945 -10.773 1 97.56 330 TYR A C 1
ATOM 2589 O O . TYR A 1 330 ? 23.5 -10.875 -11.578 1 97.56 330 TYR A O 1
ATOM 2597 N N . ILE A 1 331 ? 23.047 -8.805 -11.094 1 97.62 331 ILE A N 1
ATOM 2598 C CA . ILE A 1 331 ? 22.438 -8.469 -12.375 1 97.62 331 ILE A CA 1
ATOM 2599 C C . ILE A 1 331 ? 23.094 -7.227 -12.953 1 97.62 331 ILE A C 1
ATOM 2601 O O . ILE A 1 331 ? 23.094 -6.164 -12.328 1 97.62 331 ILE A O 1
ATOM 2605 N N . GLU A 1 332 ? 23.594 -7.316 -14.109 1 97.69 332 GLU A N 1
ATOM 2606 C CA . GLU A 1 332 ? 24.266 -6.203 -14.773 1 97.69 332 GLU A CA 1
ATOM 2607 C C . GLU A 1 332 ? 23.25 -5.246 -15.406 1 97.69 332 GLU A C 1
ATOM 2609 O O . GLU A 1 332 ? 22.188 -5.672 -15.852 1 97.69 332 GLU A O 1
ATOM 2614 N N . LYS A 1 333 ? 23.703 -4.016 -15.398 1 97.69 333 LYS A N 1
ATOM 2615 C CA . LYS A 1 333 ? 22.906 -3.027 -16.125 1 97.69 333 LYS A CA 1
ATOM 2616 C C . LYS A 1 333 ? 22.672 -3.469 -17.578 1 97.69 333 LYS A C 1
ATOM 2618 O O . LYS A 1 333 ? 23.609 -3.898 -18.25 1 97.69 333 LYS A O 1
ATOM 2623 N N . ASP A 1 334 ? 21.453 -3.463 -18 1 97 334 ASP A N 1
ATOM 2624 C CA . ASP A 1 334 ? 21.047 -3.795 -19.359 1 97 334 ASP A CA 1
ATOM 2625 C C . ASP A 1 334 ? 19.734 -3.084 -19.734 1 97 334 ASP A C 1
ATOM 2627 O O . ASP A 1 334 ? 18.656 -3.617 -19.516 1 97 334 ASP A O 1
ATOM 2631 N N . ARG A 1 335 ? 19.844 -2.033 -20.406 1 93.56 335 ARG A N 1
ATOM 2632 C CA . ARG A 1 335 ? 18.688 -1.191 -20.703 1 93.56 335 ARG A CA 1
ATOM 2633 C C . ARG A 1 335 ? 17.719 -1.914 -21.625 1 93.56 335 ARG A C 1
ATOM 2635 O O . ARG A 1 335 ? 16.516 -1.668 -21.578 1 93.56 335 ARG A O 1
ATOM 2642 N N . CYS A 1 336 ? 18.188 -2.791 -22.406 1 92.31 336 CYS A N 1
ATOM 2643 C CA . CYS A 1 336 ? 17.312 -3.535 -23.312 1 92.31 336 CYS A CA 1
ATOM 2644 C C . CYS A 1 336 ? 16.375 -4.457 -22.547 1 92.31 336 CYS A C 1
ATOM 2646 O O . CYS A 1 336 ? 15.289 -4.773 -23.016 1 92.31 336 CYS A O 1
ATOM 2648 N N . ARG A 1 337 ? 16.812 -4.766 -21.344 1 93.56 337 ARG A N 1
ATOM 2649 C CA . ARG A 1 337 ? 16 -5.641 -20.5 1 93.56 337 ARG A CA 1
ATOM 2650 C C . ARG A 1 337 ? 15.328 -4.855 -19.391 1 93.56 337 ARG A C 1
ATOM 2652 O O . ARG A 1 337 ? 14.789 -5.441 -18.438 1 93.56 337 ARG A O 1
ATOM 2659 N N . GLY A 1 338 ? 15.438 -3.58 -19.453 1 93.56 338 GLY A N 1
ATOM 2660 C CA . GLY A 1 338 ? 14.766 -2.717 -18.5 1 93.56 338 GLY A CA 1
ATOM 2661 C C . GLY A 1 338 ? 15.531 -2.547 -17.203 1 93.56 338 GLY A C 1
ATOM 2662 O O . GLY A 1 338 ? 14.977 -2.08 -16.203 1 93.56 338 GLY A O 1
ATOM 2663 N N . ILE A 1 339 ? 16.797 -2.916 -17.188 1 97.31 339 ILE A N 1
ATOM 2664 C CA . ILE A 1 339 ? 17.625 -2.809 -15.984 1 97.31 339 ILE A CA 1
ATOM 2665 C C . ILE A 1 339 ? 18.453 -1.529 -16.047 1 97.31 339 ILE A C 1
ATOM 2667 O O . ILE A 1 339 ? 19.469 -1.479 -16.734 1 97.31 339 ILE A O 1
ATOM 2671 N N . TYR A 1 340 ? 18.125 -0.579 -15.258 1 97.94 340 TYR A N 1
ATOM 2672 C CA . TYR A 1 340 ? 18.734 0.745 -15.312 1 97.94 340 TYR A CA 1
ATOM 2673 C C . TYR A 1 340 ? 20.047 0.768 -14.539 1 97.94 340 TYR A C 1
ATOM 2675 O O . TYR A 1 340 ? 20.922 1.599 -14.805 1 97.94 340 TYR A O 1
ATOM 2683 N N . PHE A 1 341 ? 20.156 -0.139 -13.523 1 98.38 341 PHE A N 1
ATOM 2684 C CA . PHE A 1 341 ? 21.328 -0.164 -12.664 1 98.38 341 PHE A CA 1
ATOM 2685 C C . PHE A 1 341 ? 21.812 -1.594 -12.445 1 98.38 341 PHE A C 1
ATOM 2687 O O . PHE A 1 341 ? 21.016 -2.523 -12.383 1 98.38 341 PHE A O 1
ATOM 2694 N N . THR A 1 342 ? 23.109 -1.712 -12.344 1 98.25 342 THR A N 1
ATOM 2695 C CA . THR A 1 342 ? 23.641 -2.979 -11.852 1 98.25 342 THR A CA 1
ATOM 2696 C C . THR A 1 342 ? 23.188 -3.229 -10.414 1 98.25 342 THR A C 1
ATOM 2698 O O . THR A 1 342 ? 23.266 -2.336 -9.57 1 98.25 342 THR A O 1
ATOM 2701 N N . GLN A 1 343 ? 22.672 -4.391 -10.156 1 98.5 343 GLN A N 1
ATOM 2702 C CA . GLN A 1 343 ? 22.188 -4.766 -8.836 1 98.5 343 GLN A CA 1
ATOM 2703 C C . GLN A 1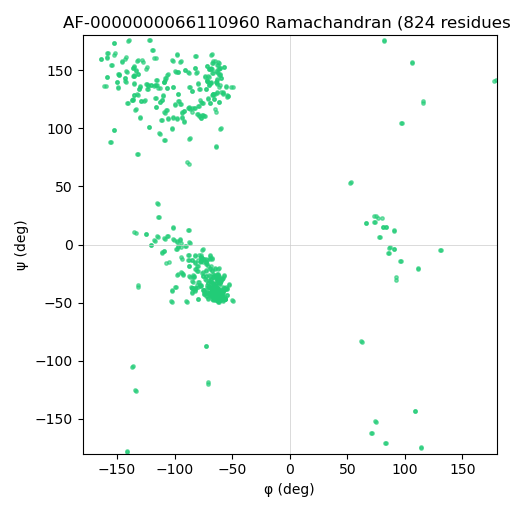 343 ? 23 -5.922 -8.258 1 98.5 343 GLN A C 1
ATOM 2705 O O . GLN A 1 343 ? 23.078 -6.992 -8.867 1 98.5 343 GLN A O 1
ATOM 2710 N N . ASP A 1 344 ? 23.625 -5.66 -7.176 1 98.38 344 ASP A N 1
ATOM 2711 C CA . ASP A 1 344 ? 24.344 -6.676 -6.414 1 98.38 344 ASP A CA 1
ATOM 2712 C C . ASP A 1 344 ? 23.656 -6.957 -5.082 1 98.38 344 ASP A C 1
ATOM 2714 O O . ASP A 1 344 ? 23.766 -6.168 -4.141 1 98.38 344 ASP A O 1
ATOM 2718 N N . TRP A 1 345 ? 23.016 -8.125 -5.016 1 97.81 345 TRP A N 1
ATOM 2719 C CA . TRP A 1 345 ? 22.312 -8.5 -3.797 1 97.81 345 TRP A CA 1
ATOM 2720 C C . TRP A 1 345 ? 23.266 -9.094 -2.77 1 97.81 345 TRP A C 1
ATOM 2722 O O . TRP A 1 345 ? 22.891 -9.305 -1.611 1 97.81 345 TRP A O 1
ATOM 2732 N N . VAL A 1 346 ? 24.5 -9.359 -3.17 1 95.44 346 VAL A N 1
ATOM 2733 C CA . VAL A 1 346 ? 25.547 -9.969 -2.352 1 95.44 346 VAL A CA 1
ATOM 2734 C C . VAL A 1 346 ? 25.109 -11.367 -1.92 1 95.44 346 VAL A C 1
ATOM 2736 O O . VAL A 1 346 ? 25.219 -12.32 -2.693 1 95.44 346 VAL A O 1
ATOM 2739 N N . SER A 1 347 ? 24.297 -11.508 -0.821 1 91.44 347 SER A N 1
ATOM 2740 C CA . SER A 1 347 ? 23.969 -12.836 -0.312 1 91.44 347 SER A CA 1
ATOM 2741 C C . SER A 1 347 ? 22.484 -12.945 0.02 1 91.44 347 SER A C 1
ATOM 2743 O O . SER A 1 347 ? 22.062 -13.875 0.718 1 91.44 347 SER A O 1
ATOM 2745 N N . MET A 1 348 ? 21.719 -11.953 -0.397 1 96.31 348 MET A N 1
ATOM 2746 C CA . MET A 1 348 ? 20.297 -12.109 -0.174 1 96.31 348 MET A CA 1
ATOM 2747 C C . MET A 1 348 ? 19.719 -13.242 -1.02 1 96.31 348 MET A C 1
ATOM 2749 O O . MET A 1 348 ? 19.938 -13.281 -2.234 1 96.31 348 MET A O 1
ATOM 2753 N N . PRO A 1 349 ? 19 -14.156 -0.462 1 96.69 349 PRO A N 1
ATOM 2754 C CA . PRO A 1 349 ? 18.516 -15.32 -1.209 1 96.69 349 PRO A CA 1
ATOM 2755 C C . PRO A 1 349 ? 17.578 -14.93 -2.354 1 96.69 349 PRO A C 1
ATOM 2757 O O . PRO A 1 349 ? 16.953 -13.867 -2.314 1 96.69 349 PRO A O 1
ATOM 2760 N N . GLY A 1 350 ? 17.469 -15.812 -3.344 1 97.44 350 GLY A N 1
ATOM 2761 C CA . GLY A 1 350 ? 16.625 -15.57 -4.5 1 97.44 350 GLY A CA 1
ATOM 2762 C C . GLY A 1 350 ? 15.164 -15.898 -4.246 1 97.44 350 GLY A C 1
ATOM 2763 O O . GLY A 1 350 ? 14.836 -16.578 -3.27 1 97.44 350 GLY A O 1
ATOM 2764 N N . VAL A 1 351 ? 14.328 -15.391 -5.07 1 98.25 351 VAL A N 1
ATOM 2765 C CA . VAL A 1 351 ? 12.883 -15.578 -5.043 1 98.25 351 VAL A CA 1
ATOM 2766 C C . VAL A 1 351 ? 12.43 -16.328 -6.293 1 98.25 351 VAL A C 1
ATOM 2768 O O . VAL A 1 351 ? 12.922 -16.062 -7.395 1 98.25 351 VAL A O 1
ATOM 2771 N N . LEU A 1 352 ? 11.57 -17.25 -6.16 1 97.94 352 LEU A N 1
ATOM 2772 C CA . LEU A 1 352 ? 11.031 -17.953 -7.324 1 97.94 352 LEU A CA 1
ATOM 2773 C C . LEU A 1 352 ? 9.953 -17.109 -8.008 1 97.94 352 LEU A C 1
ATOM 2775 O O . LEU A 1 352 ? 8.93 -16.797 -7.395 1 97.94 352 LEU A O 1
ATOM 2779 N N . PRO A 1 353 ? 10.188 -16.766 -9.25 1 96.69 353 PRO A N 1
ATOM 2780 C CA . PRO A 1 353 ? 9.094 -16.141 -9.992 1 96.69 353 PRO A CA 1
ATOM 2781 C C . PRO A 1 353 ? 7.969 -17.125 -10.336 1 96.69 353 PRO A C 1
ATOM 2783 O O . PRO A 1 353 ? 8.234 -18.281 -10.648 1 96.69 353 PRO A O 1
ATOM 2786 N N . VAL A 1 354 ? 6.781 -16.656 -10.227 1 96 354 VAL A N 1
ATOM 2787 C CA . VAL A 1 354 ? 5.605 -17.453 -10.531 1 96 354 VAL A CA 1
ATOM 2788 C C . VAL A 1 354 ? 4.961 -16.969 -11.828 1 96 354 VAL A C 1
ATOM 2790 O O . VAL A 1 354 ? 4.492 -15.828 -11.898 1 96 354 VAL A O 1
ATOM 2793 N N . ALA A 1 355 ? 5.004 -17.797 -12.836 1 93.12 355 ALA A N 1
ATOM 2794 C CA . ALA A 1 355 ? 4.27 -17.531 -14.062 1 93.12 355 ALA A CA 1
ATOM 2795 C C . ALA A 1 355 ? 2.785 -17.844 -13.898 1 93.12 355 ALA A C 1
ATOM 2797 O O . ALA A 1 355 ? 2.428 -18.969 -13.523 1 93.12 355 ALA A O 1
ATOM 2798 N N . SER A 1 356 ? 1.983 -16.875 -14.141 1 88.94 356 SER A N 1
ATOM 2799 C CA . SER A 1 356 ? 0.547 -17.062 -13.961 1 88.94 356 SER A CA 1
ATOM 2800 C C . SER A 1 356 ? -0.249 -16.156 -14.906 1 88.94 356 SER A C 1
ATOM 2802 O O . SER A 1 356 ? 0.312 -15.266 -15.539 1 88.94 356 SER A O 1
ATOM 2804 N N . GLY A 1 357 ? -1.545 -16.5 -15.031 1 79.75 357 GLY A N 1
ATOM 2805 C CA . GLY A 1 357 ? -2.465 -15.695 -15.82 1 79.75 357 GLY A CA 1
ATOM 2806 C C . GLY A 1 357 ? -2.654 -16.219 -17.234 1 79.75 357 GLY A C 1
ATOM 2807 O O . GLY A 1 357 ? -1.759 -16.109 -18.062 1 79.75 357 GLY A O 1
ATOM 2808 N N . GLY A 1 358 ? -3.695 -16.812 -17.516 1 78.56 358 GLY A N 1
ATOM 2809 C CA . GLY A 1 358 ? -4.117 -17.188 -18.844 1 78.56 358 GLY A CA 1
ATOM 2810 C C . GLY A 1 358 ? -3.217 -18.25 -19.484 1 78.56 358 GLY A C 1
ATOM 2811 O O . GLY A 1 358 ? -3.113 -18.328 -20.703 1 78.56 358 GLY A O 1
ATOM 2812 N N . ILE A 1 359 ? -2.455 -18.953 -18.734 1 86.5 359 ILE A N 1
ATOM 2813 C CA . ILE A 1 359 ? -1.563 -19.953 -19.312 1 86.5 359 ILE A CA 1
ATOM 2814 C C . ILE A 1 359 ? -2.213 -21.328 -19.234 1 86.5 359 ILE A C 1
ATOM 2816 O O . ILE A 1 359 ? -3.029 -21.594 -18.344 1 86.5 359 ILE A O 1
ATOM 2820 N N . HIS A 1 360 ? -1.874 -22.188 -20.266 1 90.5 360 HIS A N 1
ATOM 2821 C CA . HIS A 1 360 ? -2.359 -23.562 -20.359 1 90.5 360 HIS A CA 1
ATOM 2822 C C . HIS A 1 360 ? -1.271 -24.5 -20.875 1 90.5 360 HIS A C 1
ATOM 2824 O O . HIS A 1 360 ? -0.165 -24.047 -21.188 1 90.5 360 HIS A O 1
ATOM 2830 N N . VAL A 1 361 ? -1.568 -25.734 -21.031 1 93.5 361 VAL A N 1
ATOM 2831 C CA . VAL A 1 361 ? -0.611 -26.812 -21.234 1 93.5 361 VAL A CA 1
ATOM 2832 C C . VAL A 1 361 ? 0.167 -26.578 -22.531 1 93.5 361 VAL A C 1
ATOM 2834 O O . VAL A 1 361 ? 1.351 -26.906 -22.625 1 93.5 361 VAL A O 1
ATOM 2837 N N . TRP A 1 362 ? -0.42 -25.875 -23.484 1 92.62 362 TRP A N 1
ATOM 2838 C CA . TRP A 1 362 ? 0.231 -25.656 -24.766 1 92.62 362 TRP A CA 1
ATOM 2839 C C . TRP A 1 362 ? 1.376 -24.656 -24.641 1 92.62 362 TRP A C 1
ATOM 2841 O O . TRP A 1 362 ? 2.229 -24.562 -25.516 1 92.62 362 TRP A O 1
ATOM 2851 N N . HIS A 1 363 ? 1.396 -23.969 -23.562 1 93.25 363 HIS A N 1
ATOM 2852 C CA . HIS A 1 363 ? 2.436 -22.969 -23.344 1 93.25 363 HIS A CA 1
ATOM 2853 C C . HIS A 1 363 ? 3.645 -23.578 -22.641 1 93.25 363 HIS A C 1
ATOM 2855 O O . HIS A 1 363 ? 4.66 -22.906 -22.453 1 93.25 363 HIS A O 1
ATOM 2861 N N . MET A 1 364 ? 3.594 -24.859 -22.312 1 94.75 364 MET A N 1
ATOM 2862 C CA . MET A 1 364 ? 4.594 -25.484 -21.453 1 94.75 364 MET A CA 1
ATOM 2863 C C . MET A 1 364 ? 5.98 -25.391 -22.078 1 94.75 364 MET A C 1
ATOM 2865 O O . MET A 1 364 ? 6.949 -25.047 -21.406 1 94.75 364 MET A O 1
ATOM 2869 N N . PRO A 1 365 ? 6.125 -25.656 -23.422 1 92.75 365 PRO A N 1
ATOM 2870 C CA . PRO A 1 365 ? 7.469 -25.547 -24 1 92.75 365 PRO A CA 1
ATOM 2871 C C . PRO A 1 365 ? 8.062 -24.141 -23.859 1 92.75 365 PRO A C 1
ATOM 2873 O O . PRO A 1 365 ? 9.219 -24 -23.453 1 92.75 365 PRO A O 1
ATOM 2876 N N . ALA A 1 366 ? 7.262 -23.188 -24.094 1 90.31 366 ALA A N 1
ATOM 2877 C CA . ALA A 1 366 ? 7.734 -21.812 -24.016 1 90.31 366 ALA A CA 1
ATOM 2878 C C . ALA A 1 366 ? 8.047 -21.438 -22.562 1 90.31 366 ALA A C 1
ATOM 2880 O O . ALA A 1 366 ? 9.031 -20.734 -22.297 1 90.31 366 ALA A O 1
ATOM 2881 N N . LEU A 1 367 ? 7.219 -21.828 -21.688 1 92.56 367 LEU A N 1
ATOM 2882 C CA . LEU A 1 367 ? 7.383 -21.484 -20.266 1 92.56 367 LEU A CA 1
ATOM 2883 C C . LEU A 1 367 ? 8.664 -22.094 -19.703 1 92.56 367 LEU A C 1
ATOM 2885 O O . LEU A 1 367 ? 9.414 -21.422 -19 1 92.56 367 LEU A O 1
ATOM 2889 N N . THR A 1 368 ? 8.891 -23.359 -20.047 1 92.81 368 THR A N 1
ATOM 2890 C CA . THR A 1 368 ? 10.07 -24.031 -19.531 1 92.81 368 THR A CA 1
ATOM 2891 C C . THR A 1 368 ? 11.344 -23.422 -20.125 1 92.81 368 THR A C 1
ATOM 2893 O O . THR A 1 368 ? 12.375 -23.359 -19.453 1 92.81 368 THR A O 1
ATOM 2896 N N . GLU A 1 369 ? 11.227 -23 -21.281 1 87.31 369 GLU A N 1
ATOM 2897 C CA . GLU A 1 369 ? 12.375 -22.375 -21.922 1 87.31 369 GLU A CA 1
ATOM 2898 C C . GLU A 1 369 ? 12.656 -21 -21.328 1 87.31 369 GLU A C 1
ATOM 2900 O O . GLU A 1 369 ? 13.812 -20.641 -21.094 1 87.31 369 GLU A O 1
ATOM 2905 N N . ILE A 1 370 ? 11.648 -20.281 -21.078 1 86.88 370 ILE A N 1
ATOM 2906 C CA . ILE A 1 370 ? 11.773 -18.875 -20.688 1 86.88 370 ILE A CA 1
ATOM 2907 C C . ILE A 1 370 ? 12.133 -18.797 -19.203 1 86.88 370 ILE A C 1
ATOM 2909 O O . ILE A 1 370 ? 13.047 -18.062 -18.812 1 86.88 370 ILE A O 1
ATOM 2913 N N . PHE A 1 371 ? 11.453 -19.531 -18.344 1 90.75 371 PHE A N 1
ATOM 2914 C CA . PHE A 1 371 ? 11.578 -19.359 -16.891 1 90.75 371 PHE A CA 1
ATOM 2915 C C . PHE A 1 371 ? 12.609 -20.328 -16.328 1 90.75 371 PHE A C 1
ATOM 2917 O O . PHE A 1 371 ? 13.188 -20.078 -15.266 1 90.75 371 PHE A O 1
ATOM 2924 N N . GLY A 1 372 ? 12.867 -21.438 -17.016 1 90.81 372 GLY A N 1
ATOM 2925 C CA . GLY A 1 372 ? 13.836 -22.406 -16.531 1 90.81 372 GLY A CA 1
ATOM 2926 C C . GLY A 1 372 ? 13.359 -23.156 -15.305 1 90.81 372 GLY A C 1
ATOM 2927 O O . GLY A 1 372 ? 12.156 -23.203 -15.023 1 90.81 372 GLY A O 1
ATOM 2928 N N . ASP A 1 373 ? 14.242 -23.766 -14.602 1 95.06 373 ASP A N 1
ATOM 2929 C CA . ASP A 1 373 ? 13.906 -24.688 -13.531 1 95.06 373 ASP A CA 1
ATOM 2930 C C . ASP A 1 373 ? 13.477 -23.953 -12.273 1 95.06 373 ASP A C 1
ATOM 2932 O O . ASP A 1 373 ? 12.617 -24.422 -11.523 1 95.06 373 ASP A O 1
ATOM 2936 N N . ASP A 1 374 ? 14.078 -22.781 -12.008 1 96.25 374 ASP A N 1
ATOM 2937 C CA . ASP A 1 374 ? 13.812 -22.062 -10.766 1 96.25 374 ASP A CA 1
ATOM 2938 C C . ASP A 1 374 ? 12.625 -21.109 -10.938 1 96.25 374 ASP A C 1
ATOM 2940 O O . ASP A 1 374 ? 12.781 -19.891 -10.883 1 96.25 374 ASP A O 1
ATOM 2944 N N . SER A 1 375 ? 11.461 -21.75 -11.039 1 96.25 375 SER A N 1
ATOM 2945 C CA . SER A 1 375 ? 10.203 -21.031 -11.242 1 96.25 375 SER A CA 1
ATOM 2946 C C . SER A 1 375 ? 9.008 -21.875 -10.82 1 96.25 375 SER A C 1
ATOM 2948 O O . SER A 1 375 ? 9.148 -23.062 -10.547 1 96.25 375 SER A O 1
ATOM 2950 N N . VAL A 1 376 ? 7.922 -21.234 -10.68 1 97.19 376 VAL A N 1
ATOM 2951 C CA . VAL A 1 376 ? 6.641 -21.906 -10.492 1 97.19 376 VAL A CA 1
ATOM 2952 C C . VAL A 1 376 ? 5.715 -21.594 -11.664 1 97.19 376 VAL A C 1
ATOM 2954 O O . VAL A 1 376 ? 5.551 -20.438 -12.047 1 97.19 376 VAL A O 1
ATOM 2957 N N . LEU A 1 377 ? 5.207 -22.594 -12.273 1 96.56 377 LEU A N 1
ATOM 2958 C CA . LEU A 1 377 ? 4.211 -22.438 -13.328 1 96.56 377 LEU A CA 1
ATOM 2959 C C . LEU A 1 377 ? 2.809 -22.719 -12.789 1 96.56 377 LEU A C 1
ATOM 2961 O O . LEU A 1 377 ? 2.457 -23.859 -12.539 1 96.56 377 LEU A O 1
ATOM 2965 N N . GLN A 1 378 ? 2.039 -21.672 -12.688 1 95.38 378 GLN A N 1
ATOM 2966 C CA . GLN A 1 378 ? 0.727 -21.766 -12.055 1 95.38 378 GLN A CA 1
ATOM 2967 C C . GLN A 1 378 ? -0.387 -21.719 -13.102 1 95.38 378 GLN A C 1
ATOM 2969 O O . GLN A 1 378 ? -0.765 -20.641 -13.562 1 95.38 378 GLN A O 1
ATOM 2974 N N . PHE A 1 379 ? -0.994 -22.891 -13.289 1 92 379 PHE A N 1
ATOM 2975 C CA . PHE A 1 379 ? -2.068 -23.016 -14.266 1 92 379 PHE A CA 1
ATOM 2976 C C . PHE A 1 379 ? -3.428 -23.031 -13.578 1 92 379 PHE A C 1
ATOM 2978 O O . PHE A 1 379 ? -3.885 -24.078 -13.109 1 92 379 PHE A O 1
ATOM 2985 N N . GLY A 1 380 ? -4.137 -21.922 -13.555 1 88.44 380 GLY A N 1
ATOM 2986 C CA . GLY A 1 380 ? -5.492 -21.938 -13.023 1 88.44 380 GLY A CA 1
ATOM 2987 C C . GLY A 1 380 ? -6.484 -22.625 -13.938 1 88.44 380 GLY A C 1
ATOM 2988 O O . GLY A 1 380 ? -6.598 -23.859 -13.922 1 88.44 380 GLY A O 1
ATOM 2989 N N . GLY A 1 381 ? -7.004 -21.812 -14.828 1 82.19 381 GLY A N 1
ATOM 2990 C CA . GLY A 1 381 ? -7.902 -22.375 -15.828 1 82.19 381 GLY A CA 1
ATOM 2991 C C . GLY A 1 381 ? -7.277 -23.484 -16.641 1 82.19 381 GLY A C 1
ATOM 2992 O O . GLY A 1 381 ? -7.969 -24.422 -17.078 1 82.19 381 GLY A O 1
ATOM 2993 N N . GLY A 1 382 ? -6.039 -23.484 -16.797 1 86.94 382 GLY A N 1
ATOM 2994 C CA . GLY A 1 382 ? -5.324 -24.5 -17.547 1 86.94 382 GLY A CA 1
ATOM 2995 C C . GLY A 1 382 ? -5.316 -25.859 -16.891 1 86.94 382 GLY A C 1
ATOM 2996 O O . GLY A 1 382 ? -5.074 -26.875 -17.547 1 86.94 382 GLY A O 1
ATOM 2997 N N . THR A 1 383 ? -5.598 -25.891 -15.641 1 92.19 383 THR A N 1
ATOM 2998 C CA . THR A 1 383 ? -5.711 -27.156 -14.906 1 92.19 383 THR A CA 1
ATOM 2999 C C . THR A 1 383 ? -7.172 -27.516 -14.672 1 92.19 383 THR A C 1
ATOM 3001 O O . THR A 1 383 ? -7.609 -28.609 -15.023 1 92.19 383 THR A O 1
ATOM 3004 N N . LEU A 1 384 ? -7.906 -26.562 -14.195 1 91.25 384 LEU A N 1
ATOM 3005 C CA . LEU A 1 384 ? -9.242 -26.812 -13.68 1 91.25 384 LEU A CA 1
ATOM 3006 C C . LEU A 1 384 ? -10.258 -26.922 -14.812 1 91.25 384 LEU A C 1
ATOM 3008 O O . LEU A 1 384 ? -11.359 -27.438 -14.625 1 91.25 384 LEU A O 1
ATOM 3012 N N . GLY A 1 385 ? -9.844 -26.406 -15.945 1 87.69 385 GLY A N 1
ATOM 3013 C CA . GLY A 1 385 ? -10.742 -26.406 -17.078 1 87.69 385 GLY A CA 1
ATOM 3014 C C . GLY A 1 385 ? -10.664 -27.688 -17.906 1 87.69 385 GLY A C 1
ATOM 3015 O O . GLY A 1 385 ? -11.375 -27.844 -18.891 1 87.69 385 GLY A O 1
ATOM 3016 N N . HIS A 1 386 ? -9.891 -28.594 -17.516 1 91.62 386 HIS A N 1
ATOM 3017 C CA . HIS A 1 386 ? -9.789 -29.859 -18.234 1 91.62 386 HIS A CA 1
ATOM 3018 C C . HIS A 1 386 ? -11.133 -30.594 -18.25 1 91.62 386 HIS A C 1
ATOM 3020 O O . HIS A 1 386 ? -11.805 -30.688 -17.234 1 91.62 386 HIS A O 1
ATOM 3026 N N . PRO A 1 387 ? -11.469 -31.094 -19.344 1 88.81 387 PRO A N 1
ATOM 3027 C CA . PRO A 1 387 ? -12.797 -31.688 -19.5 1 88.81 387 PRO A CA 1
ATOM 3028 C C . PRO A 1 387 ? -13.016 -32.875 -18.578 1 88.81 387 PRO A C 1
ATOM 3030 O O . PRO A 1 387 ? -14.156 -33.188 -18.203 1 88.81 387 PRO A O 1
ATOM 3033 N N . TRP A 1 388 ? -11.961 -33.5 -18.203 1 91.81 388 TRP A N 1
ATOM 3034 C CA . TRP A 1 388 ? -12.117 -34.719 -17.375 1 91.81 388 TRP A CA 1
ATOM 3035 C C . TRP A 1 388 ? -11.914 -34.375 -15.898 1 91.81 388 TRP A C 1
ATOM 3037 O O . TRP A 1 388 ? -11.82 -35.281 -15.07 1 91.81 388 TRP A O 1
ATOM 3047 N N . GLY A 1 389 ? -11.688 -33.094 -15.625 1 90.31 389 GLY A N 1
ATOM 3048 C CA . GLY A 1 389 ? -11.617 -32.688 -14.227 1 90.31 389 GLY A CA 1
ATOM 3049 C C . GLY A 1 389 ? -10.242 -32.219 -13.812 1 90.31 389 GLY A C 1
ATOM 3050 O O . GLY A 1 389 ? -9.32 -32.156 -14.633 1 90.31 389 GLY A O 1
ATOM 3051 N N . ASN A 1 390 ? -10.125 -31.938 -12.469 1 93.5 390 ASN A N 1
ATOM 3052 C CA . ASN A 1 390 ? -8.93 -31.297 -11.93 1 93.5 390 ASN A CA 1
ATOM 3053 C C . ASN A 1 390 ? -7.723 -32.219 -11.992 1 93.5 390 ASN A C 1
ATOM 3055 O O . ASN A 1 390 ? -6.637 -31.812 -12.398 1 93.5 390 ASN A O 1
ATOM 3059 N N . ALA A 1 391 ? -7.953 -33.5 -11.594 1 96.19 391 ALA A N 1
ATOM 3060 C CA . ALA A 1 391 ? -6.828 -34.438 -11.5 1 96.19 391 ALA A CA 1
ATOM 3061 C C . ALA A 1 391 ? -6.238 -34.719 -12.883 1 96.19 391 ALA A C 1
ATOM 3063 O O . ALA A 1 391 ? -5.023 -34.625 -13.07 1 96.19 391 ALA A O 1
ATOM 3064 N N . PRO A 1 392 ? -7.066 -35 -13.891 1 96.25 392 PRO A N 1
ATOM 3065 C CA . PRO A 1 392 ? -6.512 -35.156 -15.234 1 96.25 392 PRO A CA 1
ATOM 3066 C C . PRO A 1 392 ? -5.824 -33.906 -15.766 1 96.25 392 PRO A C 1
ATOM 3068 O O . PRO A 1 392 ? -4.832 -34 -16.484 1 96.25 392 PRO A O 1
ATOM 3071 N N . GLY A 1 393 ? -6.402 -32.719 -15.461 1 95.88 393 GLY A N 1
ATOM 3072 C CA . GLY A 1 393 ? -5.734 -31.5 -15.828 1 95.88 393 GLY A CA 1
ATOM 3073 C C . GLY A 1 393 ? -4.355 -31.359 -15.219 1 95.88 393 GLY A C 1
ATOM 3074 O O . GLY A 1 393 ? -3.414 -30.922 -15.891 1 95.88 393 GLY A O 1
ATOM 3075 N N . ALA A 1 394 ? -4.254 -31.734 -13.977 1 97.56 394 ALA A N 1
ATOM 3076 C CA . ALA A 1 394 ? -2.973 -31.719 -13.281 1 97.56 394 ALA A CA 1
ATOM 3077 C C . ALA A 1 394 ? -1.993 -32.688 -13.906 1 97.56 394 ALA A C 1
ATOM 3079 O O . ALA A 1 394 ? -0.813 -32.375 -14.086 1 97.56 394 ALA A O 1
ATOM 3080 N N . VAL A 1 395 ? -2.482 -33.906 -14.273 1 97.81 395 VAL A N 1
ATOM 3081 C CA . VAL A 1 395 ? -1.661 -34.906 -14.906 1 97.81 395 VAL A CA 1
ATOM 3082 C C . VAL A 1 395 ? -1.129 -34.406 -16.234 1 97.81 395 VAL A C 1
ATOM 3084 O O . VAL A 1 395 ? 0.044 -34.594 -16.562 1 97.81 395 VAL A O 1
ATOM 3087 N N . ALA A 1 396 ? -2.025 -33.75 -16.922 1 97.56 396 ALA A N 1
ATOM 3088 C CA . ALA A 1 396 ? -1.637 -33.219 -18.234 1 97.56 396 ALA A CA 1
ATOM 3089 C C . ALA A 1 396 ? -0.485 -32.219 -18.094 1 97.56 396 ALA A C 1
ATOM 3091 O O . ALA A 1 396 ? 0.47 -32.25 -18.875 1 97.56 396 ALA A O 1
ATOM 3092 N N . ASN A 1 397 ? -0.574 -31.359 -17.141 1 97.56 397 ASN A N 1
ATOM 3093 C CA . ASN A 1 397 ? 0.481 -30.375 -16.906 1 97.56 397 ASN A CA 1
ATOM 3094 C C . ASN A 1 397 ? 1.784 -31.047 -16.484 1 97.56 397 ASN A C 1
ATOM 3096 O O . ASN A 1 397 ? 2.865 -30.641 -16.906 1 97.56 397 ASN A O 1
ATOM 3100 N N . ARG A 1 398 ? 1.686 -32.062 -15.633 1 97.69 398 ARG A N 1
ATOM 3101 C CA . ARG A 1 398 ? 2.865 -32.781 -15.148 1 97.69 398 ARG A CA 1
ATOM 3102 C C . ARG A 1 398 ? 3.564 -33.5 -16.297 1 97.69 398 ARG A C 1
ATOM 3104 O O . ARG A 1 398 ? 4.789 -33.406 -16.438 1 97.69 398 ARG A O 1
ATOM 3111 N N . VAL A 1 399 ? 2.807 -34.156 -17.094 1 97.56 399 VAL A N 1
ATOM 3112 C CA . VAL A 1 399 ? 3.357 -34.906 -18.219 1 97.56 399 VAL A CA 1
ATOM 3113 C C . VAL A 1 399 ? 4.023 -33.969 -19.203 1 97.56 399 VAL A C 1
ATOM 3115 O O . VAL A 1 399 ? 5.137 -34.219 -19.672 1 97.56 399 VAL A O 1
ATOM 3118 N N . ALA A 1 400 ? 3.34 -32.875 -19.453 1 97.5 400 ALA A N 1
ATOM 3119 C CA . ALA A 1 400 ? 3.885 -31.875 -20.375 1 97.5 400 ALA A CA 1
ATOM 3120 C C . ALA A 1 400 ? 5.195 -31.297 -19.844 1 97.5 400 ALA A C 1
ATOM 3122 O O . ALA A 1 400 ? 6.156 -31.125 -20.609 1 97.5 400 ALA A O 1
ATOM 3123 N N . LEU A 1 401 ? 5.242 -30.984 -18.609 1 97.56 401 LEU A N 1
ATOM 3124 C CA . LEU A 1 401 ? 6.441 -30.406 -18 1 97.56 401 LEU A CA 1
ATOM 3125 C C . LEU A 1 401 ? 7.609 -31.375 -18.078 1 97.56 401 LEU A C 1
ATOM 3127 O O . LEU A 1 401 ? 8.711 -31 -18.5 1 97.56 401 LEU A O 1
ATOM 3131 N N . GLU A 1 402 ? 7.379 -32.625 -17.719 1 96.38 402 GLU A N 1
ATOM 3132 C CA . GLU A 1 402 ? 8.438 -33.625 -17.703 1 96.38 402 GLU A CA 1
ATOM 3133 C C . GLU A 1 402 ? 8.961 -33.906 -19.109 1 96.38 402 GLU A C 1
ATOM 3135 O O . GLU A 1 402 ? 10.156 -34.094 -19.312 1 96.38 402 GLU A O 1
ATOM 3140 N N . ALA A 1 403 ? 8.031 -33.906 -20.016 1 96.75 403 ALA A N 1
ATOM 3141 C CA . ALA A 1 403 ? 8.43 -34.094 -21.406 1 96.75 403 ALA A CA 1
ATOM 3142 C C . ALA A 1 403 ? 9.328 -32.938 -21.875 1 96.75 403 ALA A C 1
ATOM 3144 O O . ALA A 1 403 ? 10.336 -33.188 -22.547 1 96.75 403 ALA A O 1
ATOM 3145 N N . CYS A 1 404 ? 8.914 -31.766 -21.547 1 96.25 404 CYS A N 1
ATOM 3146 C CA . CYS A 1 404 ? 9.688 -30.594 -21.953 1 96.25 404 CYS A CA 1
ATOM 3147 C C . CYS A 1 404 ? 11.062 -30.594 -21.297 1 96.25 404 CYS A C 1
ATOM 3149 O O . CYS A 1 404 ? 12.062 -30.25 -21.922 1 96.25 404 CYS A O 1
ATOM 3151 N N . VAL A 1 405 ? 11.133 -30.938 -20.078 1 95.5 405 VAL A N 1
ATOM 3152 C CA . VAL A 1 405 ? 12.391 -30.969 -19.344 1 95.5 405 VAL A CA 1
ATOM 3153 C C . VAL A 1 405 ? 13.297 -32.062 -19.906 1 95.5 405 VAL A C 1
ATOM 3155 O O . VAL A 1 405 ? 14.5 -31.844 -20.078 1 95.5 405 VAL A O 1
ATOM 3158 N N . GLN A 1 406 ? 12.711 -33.219 -20.172 1 94.81 406 GLN A N 1
ATOM 3159 C CA . GLN A 1 406 ? 13.469 -34.312 -20.781 1 94.81 406 GLN A CA 1
ATOM 3160 C C . GLN A 1 406 ? 14.039 -33.906 -22.125 1 94.81 406 GLN A C 1
ATOM 3162 O O . GLN A 1 406 ? 15.211 -34.156 -22.422 1 94.81 406 GLN A O 1
ATOM 3167 N N . ALA A 1 407 ? 13.219 -33.312 -22.875 1 93.75 407 ALA A N 1
ATOM 3168 C CA . ALA A 1 407 ? 13.648 -32.844 -24.203 1 93.75 407 ALA A CA 1
ATOM 3169 C C . ALA A 1 407 ? 14.781 -31.844 -24.094 1 93.75 407 ALA A C 1
ATOM 3171 O O . ALA A 1 407 ? 15.734 -31.891 -24.875 1 93.75 407 ALA A O 1
ATOM 3172 N N . ARG A 1 408 ? 14.625 -30.938 -23.219 1 89.56 408 ARG A N 1
ATOM 3173 C CA . ARG A 1 408 ? 15.648 -29.922 -23.016 1 89.56 408 ARG A CA 1
ATOM 3174 C C . ARG A 1 408 ? 16.969 -30.547 -22.578 1 89.56 408 ARG A C 1
ATOM 3176 O O . ARG A 1 408 ? 18.031 -30.172 -23.062 1 89.56 408 ARG A O 1
ATOM 3183 N N . ASN A 1 409 ? 16.906 -31.484 -21.688 1 89.38 409 ASN A N 1
ATOM 3184 C CA . ASN A 1 409 ? 18.109 -32.094 -21.125 1 89.38 409 ASN A CA 1
ATOM 3185 C C . ASN A 1 409 ? 18.781 -33.031 -22.125 1 89.38 409 ASN A C 1
ATOM 3187 O O . ASN A 1 409 ? 20 -33.188 -22.094 1 89.38 409 ASN A O 1
ATOM 3191 N N . GLU A 1 410 ? 18 -33.625 -23 1 89.5 410 GLU A N 1
ATOM 3192 C CA . GLU A 1 410 ? 18.531 -34.594 -23.953 1 89.5 410 GLU A CA 1
ATOM 3193 C C . GLU A 1 410 ? 18.875 -33.906 -25.281 1 89.5 410 GLU A C 1
ATOM 3195 O O . GLU A 1 410 ? 19.547 -34.5 -26.125 1 89.5 410 GLU A O 1
ATOM 3200 N N . GLY A 1 411 ? 18.672 -32.688 -25.5 1 75.62 411 GLY A N 1
ATOM 3201 C CA . GLY A 1 411 ? 19.062 -31.953 -26.703 1 75.62 411 GLY A CA 1
ATOM 3202 C C . GLY A 1 411 ? 17.984 -31.906 -27.75 1 75.62 411 GLY A C 1
ATOM 3203 O O . GLY A 1 411 ? 18.047 -31.109 -28.688 1 75.62 411 GLY A O 1
ATOM 3204 N N . PRO A 1 412 ? 17.031 -32.875 -27.891 1 58.06 412 PRO A N 1
ATOM 3205 C CA . PRO A 1 412 ? 16.031 -32.75 -28.969 1 58.06 412 PRO A CA 1
ATOM 3206 C C . PRO A 1 412 ? 15.117 -31.531 -28.766 1 58.06 412 PRO A C 1
ATOM 3208 O O . PRO A 1 412 ? 14.82 -31.156 -27.625 1 58.06 412 PRO A O 1
ATOM 3211 N N . ASN A 1 413 ? 15.172 -30.562 -29.688 1 55.19 413 ASN A N 1
ATOM 3212 C CA . ASN A 1 413 ? 14.297 -29.391 -29.641 1 55.19 413 ASN A CA 1
ATOM 3213 C C . ASN A 1 413 ? 12.828 -29.781 -29.719 1 55.19 413 ASN A 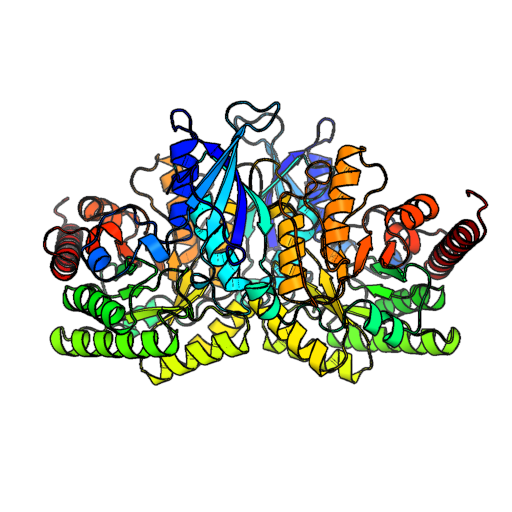C 1
ATOM 3215 O O . ASN A 1 413 ? 12.414 -30.438 -30.688 1 55.19 413 ASN A O 1
ATOM 3219 N N . LEU A 1 414 ? 12.031 -29.859 -28.641 1 51.09 414 LEU A N 1
ATOM 3220 C CA . LEU A 1 414 ? 10.594 -30.094 -28.75 1 51.09 414 LEU A CA 1
ATOM 3221 C C . LEU A 1 414 ? 9.93 -29 -29.578 1 51.09 414 LEU A C 1
ATOM 3223 O O . LEU A 1 414 ? 10.32 -27.828 -29.516 1 51.09 414 LEU A O 1
ATOM 3227 N N . TYR B 1 1 ? -22.984 -10.984 -15.398 1 94.19 1 TYR B N 1
ATOM 3228 C CA . TYR B 1 1 ? -22.359 -10.016 -14.5 1 94.19 1 TYR B CA 1
ATOM 3229 C C . TYR B 1 1 ? -22.828 -8.602 -14.828 1 94.19 1 TYR B C 1
ATOM 3231 O O . TYR B 1 1 ? -22.766 -7.711 -13.977 1 94.19 1 TYR B O 1
ATOM 3239 N N . TYR B 1 2 ? -23.172 -8.289 -16.016 1 96 2 TYR B N 1
ATOM 3240 C CA . TYR B 1 2 ? -23.953 -7.09 -16.297 1 96 2 TYR B CA 1
ATOM 3241 C C . TYR B 1 2 ? -25.438 -7.328 -16.031 1 96 2 TYR B C 1
ATOM 3243 O O . TYR B 1 2 ? -26.078 -8.141 -16.688 1 96 2 TYR B O 1
ATOM 3251 N N . THR B 1 3 ? -25.938 -6.672 -15.023 1 96.69 3 THR B N 1
ATOM 3252 C CA . THR B 1 3 ? -27.297 -6.895 -14.555 1 96.69 3 THR B CA 1
ATOM 3253 C C . THR B 1 3 ? -28.031 -5.566 -14.359 1 96.69 3 THR B C 1
ATOM 3255 O O . THR B 1 3 ? -28.312 -5.164 -13.227 1 96.69 3 THR B O 1
ATOM 3258 N N . PRO B 1 4 ? -28.469 -5.004 -15.414 1 96.62 4 PRO B N 1
ATOM 3259 C CA . PRO B 1 4 ? -29.047 -3.66 -15.352 1 96.62 4 PRO B CA 1
ATOM 3260 C C . PRO B 1 4 ? -30.328 -3.609 -14.531 1 96.62 4 PRO B C 1
ATOM 3262 O O . PRO B 1 4 ? -30.719 -2.545 -14.039 1 96.62 4 PRO B O 1
ATOM 3265 N N . ASP B 1 5 ? -31.016 -4.707 -14.312 1 96.81 5 ASP B N 1
ATOM 3266 C CA . ASP B 1 5 ? -32.281 -4.723 -13.586 1 96.81 5 ASP B CA 1
ATOM 3267 C C . ASP B 1 5 ? -32.062 -5.059 -12.117 1 96.81 5 ASP B C 1
ATOM 3269 O O . ASP B 1 5 ? -33.031 -5.188 -11.359 1 96.81 5 ASP B O 1
ATOM 3273 N N . TYR B 1 6 ? -30.797 -5.18 -11.789 1 97.56 6 TYR B N 1
ATOM 3274 C CA . TYR B 1 6 ? -30.516 -5.512 -10.391 1 97.56 6 TYR B CA 1
ATOM 3275 C C . TYR B 1 6 ? -30.922 -4.367 -9.469 1 97.56 6 TYR B C 1
ATOM 3277 O O . TYR B 1 6 ? -30.609 -3.203 -9.742 1 97.56 6 TYR B O 1
ATOM 3285 N N . LYS B 1 7 ? -31.719 -4.738 -8.406 1 97.12 7 LYS B N 1
ATOM 3286 C CA . LYS B 1 7 ? -32 -3.793 -7.336 1 97.12 7 LYS B CA 1
ATOM 3287 C C . LYS B 1 7 ? -31.016 -3.93 -6.188 1 97.12 7 LYS B C 1
ATOM 3289 O O . LYS B 1 7 ? -30.984 -4.961 -5.516 1 97.12 7 LYS B O 1
ATOM 3294 N N . THR B 1 8 ? -30.203 -2.912 -5.953 1 98 8 THR B N 1
ATOM 3295 C CA . THR B 1 8 ? -29.156 -2.955 -4.934 1 98 8 THR B CA 1
ATOM 3296 C C . THR B 1 8 ? -29.766 -3.168 -3.551 1 98 8 THR B C 1
ATOM 3298 O O . THR B 1 8 ? -30.859 -2.693 -3.27 1 98 8 THR B O 1
ATOM 3301 N N . LYS B 1 9 ? -29.094 -3.857 -2.721 1 97.56 9 LYS B N 1
ATOM 3302 C CA . LYS B 1 9 ? -29.5 -4.102 -1.337 1 97.56 9 LYS B CA 1
ATOM 3303 C C . LYS B 1 9 ? -28.797 -3.139 -0.385 1 97.56 9 LYS B C 1
ATOM 3305 O O . LYS B 1 9 ? -27.719 -2.607 -0.709 1 97.56 9 LYS B O 1
ATOM 3310 N N . ASP B 1 10 ? -29.281 -3.023 0.791 1 97.19 10 ASP B N 1
ATOM 3311 C CA . ASP B 1 10 ? -28.703 -2.172 1.82 1 97.19 10 ASP B CA 1
ATOM 3312 C C . ASP B 1 10 ? -27.359 -2.738 2.305 1 97.19 10 ASP B C 1
ATOM 3314 O O . ASP B 1 10 ? -26.516 -1.998 2.809 1 97.19 10 ASP B O 1
ATOM 3318 N N . THR B 1 11 ? -27.203 -4.023 2.062 1 97.62 11 THR B N 1
ATOM 3319 C CA . THR B 1 11 ? -26.016 -4.684 2.572 1 97.62 11 THR B CA 1
ATOM 3320 C C . THR B 1 11 ? -24.953 -4.793 1.481 1 97.62 11 THR B C 1
ATOM 3322 O O . THR B 1 11 ? -23.828 -5.238 1.74 1 97.62 11 THR B O 1
ATOM 3325 N N . ASP B 1 12 ? -25.266 -4.375 0.253 1 98.31 12 ASP B N 1
ATOM 3326 C CA . ASP B 1 12 ? -24.297 -4.434 -0.827 1 98.31 12 ASP B CA 1
ATOM 3327 C C . ASP B 1 12 ? -23.172 -3.42 -0.606 1 98.31 12 ASP B C 1
ATOM 3329 O O . ASP B 1 12 ? -23.422 -2.299 -0.157 1 98.31 12 ASP B O 1
ATOM 3333 N N . ILE B 1 13 ? -22.016 -3.832 -0.883 1 98.56 13 ILE B N 1
ATOM 3334 C CA . ILE B 1 13 ? -20.953 -2.861 -1.095 1 98.56 13 ILE B CA 1
ATOM 3335 C C . ILE B 1 13 ? -21 -2.332 -2.525 1 98.56 13 ILE B C 1
ATOM 3337 O O . ILE B 1 13 ? -20.922 -3.104 -3.484 1 98.56 13 ILE B O 1
ATOM 3341 N N . LEU B 1 14 ? -21.219 -1.071 -2.695 1 98.81 14 LEU B N 1
ATOM 3342 C CA . LEU B 1 14 ? -21.344 -0.487 -4.027 1 98.81 14 LEU B CA 1
ATOM 3343 C C . LEU B 1 14 ? -20.062 0.218 -4.434 1 98.81 14 LEU B C 1
ATOM 3345 O O . LEU B 1 14 ? -19.438 0.895 -3.613 1 98.81 14 LEU B O 1
ATOM 3349 N N . ALA B 1 15 ? -19.656 -0.003 -5.617 1 98.75 15 ALA B N 1
ATOM 3350 C CA . ALA B 1 15 ? -18.469 0.625 -6.164 1 98.75 15 ALA B CA 1
ATOM 3351 C C . ALA B 1 15 ? -18.781 1.375 -7.453 1 98.75 15 ALA B C 1
ATOM 3353 O O . ALA B 1 15 ? -19.578 0.915 -8.266 1 98.75 15 ALA B O 1
ATOM 3354 N N . ALA B 1 16 ? -18.25 2.51 -7.613 1 98.75 16 ALA B N 1
ATOM 3355 C CA . ALA B 1 16 ? -18.234 3.254 -8.867 1 98.75 16 ALA B CA 1
ATOM 3356 C C . ALA B 1 16 ? -16.859 3.246 -9.508 1 98.75 16 ALA B C 1
ATOM 3358 O O . ALA B 1 16 ? -15.898 3.789 -8.938 1 98.75 16 ALA B O 1
ATOM 3359 N N . PHE B 1 17 ? -16.781 2.633 -10.688 1 98.44 17 PHE B N 1
ATOM 3360 C CA . PHE B 1 17 ? -15.516 2.557 -11.414 1 98.44 17 PHE B CA 1
ATOM 3361 C C . PHE B 1 17 ? -15.57 3.414 -12.68 1 98.44 17 PHE B C 1
ATOM 3363 O O . PHE B 1 17 ? -16.5 3.285 -13.484 1 98.44 17 PHE B O 1
ATOM 3370 N N . ARG B 1 18 ? -14.664 4.309 -12.812 1 98 18 ARG B N 1
ATOM 3371 C CA . ARG B 1 18 ? -14.438 4.93 -14.117 1 98 18 ARG B CA 1
ATOM 3372 C C . ARG B 1 18 ? -13.633 4.008 -15.031 1 98 18 ARG B C 1
ATOM 3374 O O . ARG B 1 18 ? -12.445 3.768 -14.781 1 98 18 ARG B O 1
ATOM 3381 N N . MET B 1 19 ? -14.211 3.471 -16.047 1 97.69 19 MET B N 1
ATOM 3382 C CA . MET B 1 19 ? -13.516 2.49 -16.875 1 97.69 19 MET B CA 1
ATOM 3383 C C . MET B 1 19 ? -13.32 3.021 -18.297 1 97.69 19 MET B C 1
ATOM 3385 O O . MET B 1 19 ? -14.125 3.812 -18.781 1 97.69 19 MET B O 1
ATOM 3389 N N . THR B 1 20 ? -12.258 2.758 -18.875 1 97.75 20 THR B N 1
ATOM 3390 C CA . THR B 1 20 ? -11.93 2.957 -20.281 1 97.75 20 THR B CA 1
ATOM 3391 C C . THR B 1 20 ? -11.742 1.616 -20.984 1 97.75 20 THR B C 1
ATOM 3393 O O . THR B 1 20 ? -10.664 1.03 -20.938 1 97.75 20 THR B O 1
ATOM 3396 N N . PRO B 1 21 ? -12.789 1.153 -21.625 1 97.31 21 PRO B N 1
ATOM 3397 C CA . PRO B 1 21 ? -12.664 -0.117 -22.344 1 97.31 21 PRO B CA 1
ATOM 3398 C C . PRO B 1 21 ? -11.633 -0.062 -23.469 1 97.31 21 PRO B C 1
ATOM 3400 O O . PRO B 1 21 ? -11.367 1.011 -24.016 1 97.31 21 PRO B O 1
ATOM 3403 N N . GLN B 1 22 ? -11.055 -1.19 -23.75 1 95.81 22 GLN B N 1
ATOM 3404 C CA . GLN B 1 22 ? -10.25 -1.293 -24.969 1 95.81 22 GLN B CA 1
ATOM 3405 C C . GLN B 1 22 ? -11.094 -1.019 -26.219 1 95.81 22 GLN B C 1
ATOM 3407 O O . GLN B 1 22 ? -12.312 -1.237 -26.203 1 95.81 22 GLN B O 1
ATOM 3412 N N . PRO B 1 23 ? -10.344 -0.509 -27.266 1 93.94 23 PRO B N 1
ATOM 3413 C CA . PRO B 1 23 ? -11.109 -0.308 -28.5 1 93.94 23 PRO B CA 1
ATOM 3414 C C . PRO B 1 23 ? -11.836 -1.572 -28.953 1 93.94 23 PRO B C 1
ATOM 3416 O O . PRO B 1 23 ? -11.242 -2.652 -28.984 1 93.94 23 PRO B O 1
ATOM 3419 N N . GLY B 1 24 ? -13.141 -1.451 -29.188 1 94.5 24 GLY B N 1
ATOM 3420 C CA . GLY B 1 24 ? -13.922 -2.576 -29.672 1 94.5 24 GLY B CA 1
ATOM 3421 C C . GLY B 1 24 ? -14.648 -3.318 -28.578 1 94.5 24 GLY B C 1
ATOM 3422 O O . GLY B 1 24 ? -15.547 -4.121 -28.844 1 94.5 24 GLY B O 1
ATOM 3423 N N . VAL B 1 25 ? -14.344 -3.119 -27.312 1 96.62 25 VAL B N 1
ATOM 3424 C CA . VAL B 1 25 ? -15.016 -3.764 -26.188 1 96.62 25 VAL B CA 1
ATOM 3425 C C . VAL B 1 25 ? -16.219 -2.932 -25.766 1 96.62 25 VAL B C 1
ATOM 3427 O O . VAL B 1 25 ? -16.078 -1.774 -25.375 1 96.62 25 VAL B O 1
ATOM 3430 N N . PRO B 1 26 ? -17.359 -3.539 -25.891 1 97.12 26 PRO B N 1
ATOM 3431 C CA . PRO B 1 26 ? -18.547 -2.809 -25.422 1 97.12 26 PRO B CA 1
ATOM 3432 C C . PRO B 1 26 ? -18.484 -2.473 -23.938 1 97.12 26 PRO B C 1
ATOM 3434 O O . PRO B 1 26 ? -17.969 -3.264 -23.141 1 97.12 26 PRO B O 1
ATOM 3437 N N . ALA B 1 27 ? -19.047 -1.33 -23.547 1 97.38 27 ALA B N 1
ATOM 3438 C CA . ALA B 1 27 ? -19.047 -0.871 -22.172 1 97.38 27 ALA B CA 1
ATOM 3439 C C . ALA B 1 27 ? -19.672 -1.912 -21.234 1 97.38 27 ALA B C 1
ATOM 3441 O O . ALA B 1 27 ? -19.203 -2.127 -20.125 1 97.38 27 ALA B O 1
ATOM 3442 N N . GLU B 1 28 ? -20.734 -2.553 -21.75 1 97.75 28 GLU B N 1
ATOM 3443 C CA . GLU B 1 28 ? -21.453 -3.549 -20.953 1 97.75 28 GLU B CA 1
ATOM 3444 C C . GLU B 1 28 ? -20.562 -4.758 -20.656 1 97.75 28 GLU B C 1
ATOM 3446 O O . GLU B 1 28 ? -20.578 -5.305 -19.562 1 97.75 28 GLU B O 1
ATOM 3451 N N . GLU B 1 29 ? -19.828 -5.129 -21.578 1 96.06 29 GLU B N 1
ATOM 3452 C CA . GLU B 1 29 ? -18.891 -6.242 -21.391 1 96.06 29 GLU B CA 1
ATOM 3453 C C . GLU B 1 29 ? -17.766 -5.879 -20.438 1 96.06 29 GLU B C 1
ATOM 3455 O O . GLU B 1 29 ? -17.391 -6.684 -19.578 1 96.06 29 GLU B O 1
ATOM 3460 N N . ALA B 1 30 ? -17.234 -4.68 -20.531 1 96.56 30 ALA B N 1
ATOM 3461 C CA . ALA B 1 30 ? -16.188 -4.195 -19.625 1 96.56 30 ALA B CA 1
ATOM 3462 C C . ALA B 1 30 ? -16.688 -4.121 -18.188 1 96.56 30 ALA B C 1
ATOM 3464 O O . ALA B 1 30 ? -16.016 -4.559 -17.266 1 96.56 30 ALA B O 1
ATOM 3465 N N . GLY B 1 31 ? -17.875 -3.59 -18.062 1 96.94 31 GLY B N 1
ATOM 3466 C CA . GLY B 1 31 ? -18.453 -3.51 -16.734 1 96.94 31 GLY B CA 1
ATOM 3467 C C . GLY B 1 31 ? -18.688 -4.867 -16.094 1 96.94 31 GLY B C 1
ATOM 3468 O O . GLY B 1 31 ? -18.453 -5.051 -14.898 1 96.94 31 GLY B O 1
ATOM 3469 N N . ALA B 1 32 ? -19.156 -5.773 -16.922 1 95.69 32 ALA B N 1
ATOM 3470 C CA . ALA B 1 32 ? -19.375 -7.141 -16.453 1 95.69 32 ALA B CA 1
ATOM 3471 C C . ALA B 1 32 ? -18.062 -7.773 -16 1 95.69 32 ALA B C 1
ATOM 3473 O O . ALA B 1 32 ? -18.016 -8.484 -14.992 1 95.69 32 ALA B O 1
ATOM 3474 N N . ALA B 1 33 ? -17.047 -7.512 -16.719 1 93.44 33 ALA B N 1
ATOM 3475 C CA . ALA B 1 33 ? -15.734 -8.055 -16.391 1 93.44 33 ALA B CA 1
ATOM 3476 C C . ALA B 1 33 ? -15.234 -7.5 -15.062 1 93.44 33 ALA B C 1
ATOM 3478 O O . ALA B 1 33 ? -14.648 -8.234 -14.258 1 93.44 33 ALA B O 1
ATOM 3479 N N . VAL B 1 34 ? -15.445 -6.246 -14.828 1 95.38 34 VAL B N 1
ATOM 3480 C CA . VAL B 1 34 ? -15.031 -5.605 -13.578 1 95.38 34 VAL B CA 1
ATOM 3481 C C . VAL B 1 34 ? -15.758 -6.254 -12.406 1 95.38 34 VAL B C 1
ATOM 3483 O O . VAL B 1 34 ? -15.141 -6.574 -11.383 1 95.38 34 VAL B O 1
ATOM 3486 N N . ALA B 1 35 ? -17.016 -6.484 -12.586 1 95.56 35 ALA B N 1
ATOM 3487 C CA . ALA B 1 35 ? -17.828 -7.086 -11.531 1 95.56 35 ALA B CA 1
ATOM 3488 C C . ALA B 1 35 ? -17.406 -8.523 -11.266 1 95.56 35 ALA B C 1
ATOM 3490 O O . ALA B 1 35 ? -17.359 -8.961 -10.117 1 95.56 35 ALA B O 1
ATOM 3491 N N . ALA B 1 36 ? -17.047 -9.195 -12.266 1 92.12 36 ALA B N 1
ATOM 3492 C CA . ALA B 1 36 ? -16.75 -10.625 -12.188 1 92.12 36 ALA B CA 1
ATOM 3493 C C . ALA B 1 36 ? -15.445 -10.883 -11.461 1 92.12 36 ALA B C 1
ATOM 3495 O O . ALA B 1 36 ? -15.375 -11.742 -10.578 1 92.12 36 ALA B O 1
ATOM 3496 N N . GLU B 1 37 ? -14.438 -10.188 -11.719 1 88.81 37 GLU B N 1
ATOM 3497 C CA . GLU B 1 37 ? -13.094 -10.461 -11.219 1 88.81 37 GLU B CA 1
ATOM 3498 C C . GLU B 1 37 ? -13.023 -10.328 -9.703 1 88.81 37 GLU B C 1
ATOM 3500 O O . GLU B 1 37 ? -12.367 -11.125 -9.031 1 88.81 37 GLU B O 1
ATOM 3505 N N . SER B 1 38 ? -13.711 -9.352 -9.117 1 88.5 38 SER B N 1
ATOM 3506 C CA . SER B 1 38 ? -13.641 -9.102 -7.676 1 88.5 38 SER B CA 1
ATOM 3507 C C . SER B 1 38 ? -14.672 -9.93 -6.922 1 88.5 38 SER B C 1
ATOM 3509 O O . SER B 1 38 ? -14.953 -9.672 -5.75 1 88.5 38 SER B O 1
ATOM 3511 N N . SER B 1 39 ? -15.25 -10.898 -7.625 1 91.31 39 SER B N 1
ATOM 3512 C CA . SER B 1 39 ? -16.25 -11.773 -7.016 1 91.31 39 SER B CA 1
ATOM 3513 C C . SER B 1 39 ? -16.031 -13.227 -7.418 1 91.31 39 SER B C 1
ATOM 3515 O O . SER B 1 39 ? -15.062 -13.859 -6.98 1 91.31 39 SER B O 1
ATOM 3517 N N . THR B 1 40 ? -16.844 -13.711 -8.273 1 82.31 40 THR B N 1
ATOM 3518 C CA . THR B 1 40 ? -16.781 -15.148 -8.547 1 82.31 40 THR B CA 1
ATOM 3519 C C . THR B 1 40 ? -16.203 -15.414 -9.93 1 82.31 40 THR B C 1
ATOM 3521 O O . THR B 1 40 ? -16.172 -16.562 -10.383 1 82.31 40 THR B O 1
ATOM 3524 N N . GLY B 1 41 ? -15.773 -14.391 -10.586 1 76.12 41 GLY B N 1
ATOM 3525 C CA . GLY B 1 41 ? -15.391 -14.516 -11.984 1 76.12 41 GLY B CA 1
ATOM 3526 C C . GLY B 1 41 ? -14.234 -15.477 -12.195 1 76.12 41 GLY B C 1
ATOM 3527 O O . GLY B 1 41 ? -13.281 -15.492 -11.414 1 76.12 41 GLY B O 1
ATOM 3528 N N . THR B 1 42 ? -14.664 -16.484 -13.109 1 68.06 42 THR B N 1
ATOM 3529 C CA . THR B 1 42 ? -13.625 -17.359 -13.641 1 68.06 42 THR B CA 1
ATOM 3530 C C . THR B 1 42 ? -13.617 -17.312 -15.164 1 68.06 42 THR B C 1
ATOM 3532 O O . THR B 1 42 ? -14.648 -17.062 -15.797 1 68.06 42 THR B O 1
ATOM 3535 N N . TRP B 1 43 ? -12.594 -17.203 -15.734 1 64.19 43 TRP B N 1
ATOM 3536 C CA . TRP B 1 43 ? -12.5 -17.141 -17.188 1 64.19 43 TRP B CA 1
ATOM 3537 C C . TRP B 1 43 ? -12.773 -18.5 -17.812 1 64.19 43 TRP B C 1
ATOM 3539 O O . TRP B 1 43 ? -12.953 -18.609 -19.031 1 64.19 43 TRP B O 1
ATOM 3549 N N . THR B 1 44 ? -12.766 -19.469 -16.875 1 70.12 44 THR B N 1
ATOM 3550 C CA . THR B 1 44 ? -12.992 -20.844 -17.344 1 70.12 44 THR B CA 1
ATOM 3551 C C . THR B 1 44 ? -14.031 -21.547 -16.469 1 70.12 44 THR B C 1
ATOM 3553 O O . THR B 1 44 ? -13.961 -21.484 -15.242 1 70.12 44 THR B O 1
ATOM 3556 N N . THR B 1 45 ? -14.992 -22.109 -17.172 1 74.62 45 THR B N 1
ATOM 3557 C CA . THR B 1 45 ? -15.961 -22.922 -16.438 1 74.62 45 THR B CA 1
ATOM 3558 C C . THR B 1 45 ? -15.297 -24.172 -15.852 1 74.62 45 THR B C 1
ATOM 3560 O O . THR B 1 45 ? -14.531 -24.844 -16.531 1 74.62 45 THR B O 1
ATOM 3563 N N . VAL B 1 46 ? -15.531 -24.375 -14.57 1 77.94 46 VAL B N 1
ATOM 3564 C CA . VAL B 1 46 ? -14.93 -25.531 -13.891 1 77.94 46 VAL B CA 1
ATOM 3565 C C . VAL B 1 46 ? -16.031 -26.359 -13.234 1 77.94 46 VAL B C 1
ATOM 3567 O O . VAL B 1 46 ? -17.109 -25.859 -12.914 1 77.94 46 VAL B O 1
ATOM 3570 N N . TRP B 1 47 ? -15.812 -27.609 -13.102 1 78.12 47 TRP B N 1
ATOM 3571 C CA . TRP B 1 47 ? -16.828 -28.516 -12.57 1 78.12 47 TRP B CA 1
ATOM 3572 C C . TRP B 1 47 ? -17.234 -28.109 -11.156 1 78.12 47 TRP B C 1
ATOM 3574 O O . TRP B 1 47 ? -18.359 -28.328 -10.734 1 78.12 47 TRP B O 1
ATOM 3584 N N . THR B 1 48 ? -16.359 -27.562 -10.414 1 80.88 48 THR B N 1
ATOM 3585 C CA . THR B 1 48 ? -16.609 -27.156 -9.031 1 80.88 48 THR B CA 1
ATOM 3586 C C . THR B 1 48 ? -17.594 -26 -8.969 1 80.88 48 THR B C 1
ATOM 3588 O O . THR B 1 48 ? -18.125 -25.672 -7.906 1 80.88 48 THR B O 1
ATOM 3591 N N . ASP B 1 49 ? -17.875 -25.406 -10.031 1 78.5 49 ASP B N 1
ATOM 3592 C CA . ASP B 1 49 ? -18.922 -24.391 -10.094 1 78.5 49 ASP B CA 1
ATOM 3593 C C . ASP B 1 49 ? -20.266 -24.953 -9.656 1 78.5 49 ASP B C 1
ATOM 3595 O O . ASP B 1 49 ? -21.125 -24.219 -9.133 1 78.5 49 ASP B O 1
ATOM 3599 N N . GLY B 1 50 ? -20.391 -26.25 -9.898 1 78.12 50 GLY B N 1
ATOM 3600 C CA . GLY B 1 50 ? -21.641 -26.906 -9.555 1 78.12 50 GLY B CA 1
ATOM 3601 C C . GLY B 1 50 ? -21.797 -27.156 -8.07 1 78.12 50 GLY B C 1
ATOM 3602 O O . GLY B 1 50 ? -22.875 -27.531 -7.605 1 78.12 50 GLY B O 1
ATOM 3603 N N . LEU B 1 51 ? -20.781 -26.844 -7.332 1 84.69 51 LEU B N 1
ATOM 3604 C CA . LEU B 1 51 ? -20.797 -27.141 -5.902 1 84.69 51 LEU B CA 1
ATOM 3605 C C . LEU B 1 51 ? -21.125 -25.891 -5.09 1 84.69 51 LEU B C 1
ATOM 3607 O O . LEU B 1 51 ? -21.031 -25.891 -3.863 1 84.69 51 LEU B O 1
ATOM 3611 N N . THR B 1 52 ? -21.422 -24.75 -5.785 1 82.69 52 THR B N 1
ATOM 3612 C CA . THR B 1 52 ? -21.75 -23.5 -5.082 1 82.69 52 THR B CA 1
ATOM 3613 C C . THR B 1 52 ? -22.844 -22.734 -5.816 1 82.69 52 THR B C 1
ATOM 3615 O O . THR B 1 52 ? -23.234 -23.109 -6.926 1 82.69 52 THR B O 1
ATOM 3618 N N . SER B 1 53 ? -23.438 -21.828 -5.031 1 82.62 53 SER B N 1
ATOM 3619 C CA . SER B 1 53 ? -24.359 -20.875 -5.648 1 82.62 53 SER B CA 1
ATOM 3620 C C . SER B 1 53 ? -23.625 -19.641 -6.16 1 82.62 53 SER B C 1
ATOM 3622 O O . SER B 1 53 ? -23.531 -18.641 -5.453 1 82.62 53 SER B O 1
ATOM 3624 N N . LEU B 1 54 ? -23.219 -19.672 -7.336 1 82.94 54 LEU B N 1
ATOM 3625 C CA . LEU B 1 54 ? -22.469 -18.578 -7.918 1 82.94 54 LEU B CA 1
ATOM 3626 C C . LEU B 1 54 ? -23.297 -17.297 -7.957 1 82.94 54 LEU B C 1
ATOM 3628 O O . LEU B 1 54 ? -22.75 -16.203 -7.805 1 82.94 54 LEU B O 1
ATOM 3632 N N . ASP B 1 55 ? -24.562 -17.484 -8.07 1 86.31 55 ASP B N 1
ATOM 3633 C CA . ASP B 1 55 ? -25.438 -16.328 -8.172 1 86.31 55 ASP B CA 1
ATOM 3634 C C . ASP B 1 55 ? -25.5 -15.562 -6.855 1 86.31 55 ASP B C 1
ATOM 3636 O O . ASP B 1 55 ? -25.656 -14.336 -6.852 1 86.31 55 ASP B O 1
ATOM 3640 N N . ARG B 1 56 ? -25.375 -16.219 -5.824 1 90.31 56 ARG B N 1
ATOM 3641 C CA . ARG B 1 56 ? -25.438 -15.609 -4.504 1 90.31 56 ARG B CA 1
ATOM 3642 C C . ARG B 1 56 ? -24.219 -14.727 -4.254 1 90.31 56 ARG B C 1
ATOM 3644 O O . ARG B 1 56 ? -24.312 -13.711 -3.559 1 90.31 56 ARG B O 1
ATOM 3651 N N . TYR B 1 57 ? -23.109 -15.055 -4.926 1 92.19 57 TYR B N 1
ATOM 3652 C CA . TYR B 1 57 ? -21.844 -14.422 -4.551 1 92.19 57 TYR B CA 1
ATOM 3653 C C . TYR B 1 57 ? -21.297 -13.594 -5.707 1 92.19 57 TYR B C 1
ATOM 3655 O O . TYR B 1 57 ? -20.203 -13.023 -5.605 1 92.19 57 TYR B O 1
ATOM 3663 N N . LYS B 1 58 ? -22.031 -13.547 -6.711 1 93.25 58 LYS B N 1
ATOM 3664 C CA . LYS B 1 58 ? -21.516 -12.859 -7.891 1 93.25 58 LYS B CA 1
ATOM 3665 C C . LYS B 1 58 ? -21.656 -11.344 -7.75 1 93.25 58 LYS B C 1
ATOM 3667 O O . LYS B 1 58 ? -22.656 -10.859 -7.207 1 93.25 58 LYS B O 1
ATOM 3672 N N . GLY B 1 59 ? -20.641 -10.609 -8.172 1 95.69 59 GLY B N 1
ATOM 3673 C CA . GLY B 1 59 ? -20.766 -9.172 -8.375 1 95.69 59 GLY B CA 1
ATOM 3674 C C . GLY B 1 59 ? -21.641 -8.82 -9.562 1 95.69 59 GLY B C 1
ATOM 3675 O O . GLY B 1 59 ? -21.719 -9.578 -10.531 1 95.69 59 GLY B O 1
ATOM 3676 N N . ARG B 1 60 ? -22.297 -7.621 -9.477 1 97.56 60 ARG B N 1
ATOM 3677 C CA . ARG B 1 60 ? -23.234 -7.238 -10.523 1 97.56 60 ARG B CA 1
ATOM 3678 C C . ARG B 1 60 ? -23.016 -5.789 -10.953 1 97.56 60 ARG B C 1
ATOM 3680 O O . ARG B 1 60 ? -23.125 -4.871 -10.141 1 97.56 60 ARG B O 1
ATOM 3687 N N . CYS B 1 61 ? -22.641 -5.664 -12.156 1 98.44 61 CYS B N 1
ATOM 3688 C CA . CYS B 1 61 ? -22.672 -4.324 -12.727 1 98.44 61 CYS B CA 1
ATOM 3689 C C . CYS B 1 61 ? -24.094 -3.896 -13.055 1 98.44 61 CYS B C 1
ATOM 3691 O O . CYS B 1 61 ? -24.688 -4.387 -14.016 1 98.44 61 CYS B O 1
ATOM 3693 N N . TYR B 1 62 ? -24.641 -2.922 -12.352 1 98.69 62 TYR B N 1
ATOM 3694 C CA . TYR B 1 62 ? -26.078 -2.695 -12.445 1 98.69 62 TYR B CA 1
ATOM 3695 C C . TYR B 1 62 ? -26.375 -1.385 -13.164 1 98.69 62 TYR B C 1
ATOM 3697 O O . TYR B 1 62 ? -27.547 -1.07 -13.43 1 98.69 62 TYR B O 1
ATOM 3705 N N . ASP B 1 63 ? -25.344 -0.617 -13.445 1 98.44 63 ASP B N 1
ATOM 3706 C CA . ASP B 1 63 ? -25.547 0.64 -14.164 1 98.44 63 ASP B CA 1
ATOM 3707 C C . ASP B 1 63 ? -24.266 1.111 -14.828 1 98.44 63 ASP B C 1
ATOM 3709 O O . ASP B 1 63 ? -23.156 0.816 -14.352 1 98.44 63 ASP B O 1
ATOM 3713 N N . ILE B 1 64 ? -24.344 1.702 -15.961 1 98.38 64 ILE B N 1
ATOM 3714 C CA . ILE B 1 64 ? -23.234 2.293 -16.703 1 98.38 64 ILE B CA 1
ATOM 3715 C C . ILE B 1 64 ? -23.641 3.66 -17.234 1 98.38 64 ILE B C 1
ATOM 3717 O O . ILE B 1 64 ? -24.703 3.797 -17.875 1 98.38 64 ILE B O 1
ATOM 3721 N N . GLU B 1 65 ? -22.844 4.672 -16.984 1 97.25 65 GLU B N 1
ATOM 3722 C CA . GLU B 1 65 ? -23.109 6.008 -17.516 1 97.25 65 GLU B CA 1
ATOM 3723 C C . GLU B 1 65 ? -21.875 6.586 -18.188 1 97.25 65 GLU B C 1
ATOM 3725 O O . GLU B 1 65 ? -20.766 6.473 -17.672 1 97.25 65 GLU B O 1
ATOM 3730 N N . PRO B 1 66 ? -22.047 7.168 -19.312 1 96.94 66 PRO B N 1
ATOM 3731 C CA . PRO B 1 66 ? -20.906 7.809 -19.953 1 96.94 66 PRO B CA 1
ATOM 3732 C C . PRO B 1 66 ? -20.344 8.977 -19.141 1 96.94 66 PRO B C 1
ATOM 3734 O O . PRO B 1 66 ? -21.094 9.703 -18.5 1 96.94 66 PRO B O 1
ATOM 3737 N N . VAL B 1 67 ? -19.047 9.062 -19.125 1 95.44 67 VAL B N 1
ATOM 3738 C CA . VAL B 1 67 ? -18.406 10.211 -18.516 1 95.44 67 VAL B CA 1
ATOM 3739 C C . VAL B 1 67 ? -18.516 11.43 -19.422 1 95.44 67 VAL B C 1
ATOM 3741 O O . VAL B 1 67 ? -18.078 11.383 -20.578 1 95.44 67 VAL B O 1
ATOM 3744 N N . ALA B 1 68 ? -19.094 12.492 -18.969 1 90 68 ALA B N 1
ATOM 3745 C CA . ALA B 1 68 ? -19.328 13.688 -19.781 1 90 68 ALA B CA 1
ATOM 3746 C C . ALA B 1 68 ? -18.016 14.258 -20.312 1 90 68 ALA B C 1
ATOM 3748 O O . ALA B 1 68 ? -17.047 14.414 -19.578 1 90 68 ALA B O 1
ATOM 3749 N N . GLY B 1 69 ? -17.938 14.531 -21.516 1 90.81 69 GLY B N 1
ATOM 3750 C CA . GLY B 1 69 ? -16.797 15.188 -22.141 1 90.81 69 GLY B CA 1
ATOM 3751 C C . GLY B 1 69 ? -15.703 14.219 -22.547 1 90.81 69 GLY B C 1
ATOM 3752 O O . GLY B 1 69 ? -14.68 14.625 -23.094 1 90.81 69 GLY B O 1
ATOM 3753 N N . GLU B 1 70 ? -15.727 12.953 -22.234 1 92 70 GLU B N 1
ATOM 3754 C CA . GLU B 1 70 ? -14.727 11.945 -22.578 1 92 70 GLU B CA 1
ATOM 3755 C C . GLU B 1 70 ? -15.266 10.969 -23.625 1 92 70 GLU B C 1
ATOM 3757 O O . GLU B 1 70 ? -16.438 10.617 -23.594 1 92 70 GLU B O 1
ATOM 3762 N N . GLU B 1 71 ? -14.289 10.695 -24.516 1 87.56 71 GLU B N 1
ATOM 3763 C CA . GLU B 1 71 ? -14.633 9.688 -25.516 1 87.56 71 GLU B CA 1
ATOM 3764 C C . GLU B 1 71 ? -14.383 8.281 -24.984 1 87.56 71 GLU B C 1
ATOM 3766 O O . GLU B 1 71 ? -13.305 7.984 -24.469 1 87.56 71 GLU B O 1
ATOM 3771 N N . ASN B 1 72 ? -15.312 7.402 -24.828 1 94.75 72 ASN B N 1
ATOM 3772 C CA . ASN B 1 72 ? -15.227 5.98 -24.516 1 94.75 72 ASN B CA 1
ATOM 3773 C C . ASN B 1 72 ? -14.914 5.742 -23.047 1 94.75 72 ASN B C 1
ATOM 3775 O O . ASN B 1 72 ? -14.125 4.855 -22.703 1 94.75 72 ASN B O 1
ATOM 3779 N N . GLN B 1 73 ? -15.156 6.586 -22.156 1 97.5 73 GLN B N 1
ATOM 3780 C CA . GLN B 1 73 ? -15.062 6.391 -20.703 1 97.5 73 GLN B CA 1
ATOM 3781 C C . GLN B 1 73 ? -16.453 6.328 -20.078 1 97.5 73 GLN B C 1
ATOM 3783 O O . GLN B 1 73 ? -17.359 7.07 -20.469 1 97.5 73 GLN B O 1
ATOM 3788 N N . TYR B 1 74 ? -16.562 5.477 -19.094 1 98.44 74 TYR B N 1
ATOM 3789 C CA . TYR B 1 74 ? -17.844 5.227 -18.453 1 98.44 74 TYR B CA 1
ATOM 3790 C C . TYR B 1 74 ? -17.672 5.039 -16.953 1 98.44 74 TYR B C 1
ATOM 3792 O O . TYR B 1 74 ? -16.625 4.598 -16.484 1 98.44 74 TYR B O 1
ATOM 3800 N N . ILE B 1 75 ? -18.656 5.414 -16.234 1 98.44 75 ILE B N 1
ATOM 3801 C CA . ILE B 1 75 ? -18.766 5.004 -14.844 1 98.44 75 ILE B CA 1
ATOM 3802 C C . ILE B 1 75 ? -19.578 3.719 -14.742 1 98.44 75 ILE B C 1
ATOM 3804 O O . ILE B 1 75 ? -20.75 3.691 -15.125 1 98.44 75 ILE B O 1
ATOM 3808 N N . ALA B 1 76 ? -18.969 2.697 -14.328 1 98.5 76 ALA B N 1
ATOM 3809 C CA . ALA B 1 76 ? -19.656 1.439 -14.039 1 98.5 76 ALA B CA 1
ATOM 3810 C C . ALA B 1 76 ? -19.969 1.312 -12.555 1 98.5 76 ALA B C 1
ATOM 3812 O O . ALA B 1 76 ? -19.078 1.445 -11.711 1 98.5 76 ALA B O 1
ATOM 3813 N N . TYR B 1 77 ? -21.234 1.13 -12.273 1 98.75 77 TYR B N 1
ATOM 3814 C CA . TYR B 1 77 ? -21.672 0.883 -10.898 1 98.75 77 TYR B CA 1
ATOM 3815 C C . TYR B 1 77 ? -21.797 -0.611 -10.625 1 98.75 77 TYR B C 1
ATOM 3817 O O . TYR B 1 77 ? -22.531 -1.319 -11.305 1 98.75 77 TYR B O 1
ATOM 3825 N N . VAL B 1 78 ? -21.031 -1.057 -9.641 1 98.62 78 VAL B N 1
ATOM 3826 C CA . VAL B 1 78 ? -20.969 -2.482 -9.336 1 98.62 78 VAL B CA 1
ATOM 3827 C C . VAL B 1 78 ? -21.422 -2.727 -7.902 1 98.62 78 VAL B C 1
ATOM 3829 O O . VAL B 1 78 ? -21.062 -1.969 -6.996 1 98.62 78 VAL B O 1
ATOM 3832 N N . ALA B 1 79 ? -22.234 -3.766 -7.695 1 98.62 79 ALA B N 1
ATOM 3833 C CA . ALA B 1 79 ? -22.672 -4.207 -6.375 1 98.62 79 ALA B CA 1
ATOM 3834 C C . ALA B 1 79 ? -22.031 -5.543 -6.004 1 98.62 79 ALA B C 1
ATOM 3836 O O . ALA B 1 79 ? -22.078 -6.496 -6.789 1 98.62 79 ALA B O 1
ATOM 3837 N N . TYR B 1 80 ? -21.453 -5.578 -4.863 1 97.88 80 TYR B N 1
ATOM 3838 C CA . TYR B 1 80 ? -20.875 -6.809 -4.336 1 97.88 80 TYR B CA 1
ATOM 3839 C C . TYR B 1 80 ? -21.625 -7.277 -3.096 1 97.88 80 TYR B C 1
ATOM 3841 O O . TYR B 1 80 ? -21.844 -6.5 -2.164 1 97.88 80 TYR B O 1
ATOM 3849 N N . PRO B 1 81 ? -21.938 -8.555 -3.023 1 96.88 81 PRO B N 1
ATOM 3850 C CA . PRO B 1 81 ? -22.516 -9.078 -1.782 1 96.88 81 PRO B CA 1
ATOM 3851 C C . PRO B 1 81 ? -21.562 -8.961 -0.595 1 96.88 81 PRO B C 1
ATOM 3853 O O . PRO B 1 81 ? -20.375 -9.211 -0.733 1 96.88 81 PRO B O 1
ATOM 3856 N N . LEU B 1 82 ? -22.094 -8.656 0.545 1 96.94 82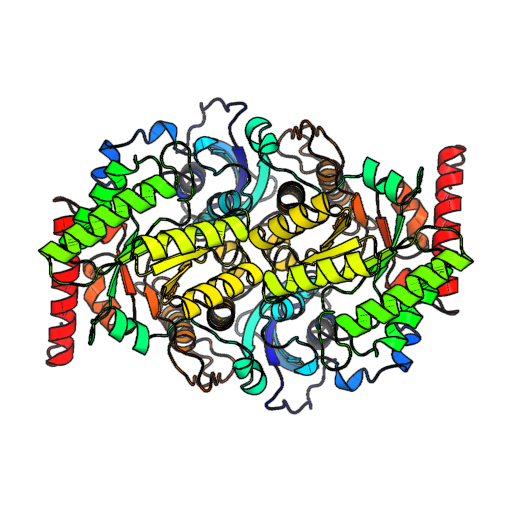 LEU B N 1
ATOM 3857 C CA . LEU B 1 82 ? -21.312 -8.375 1.745 1 96.94 82 LEU B CA 1
ATOM 3858 C C . LEU B 1 82 ? -20.531 -9.609 2.186 1 96.94 82 LEU B C 1
ATOM 3860 O O . LEU B 1 82 ? -19.422 -9.492 2.703 1 96.94 82 LEU B O 1
ATOM 3864 N N . ASP B 1 83 ? -21.047 -10.797 1.909 1 95.75 83 ASP B N 1
ATOM 3865 C CA . ASP B 1 83 ? -20.484 -12.047 2.408 1 95.75 83 ASP B CA 1
ATOM 3866 C C . ASP B 1 83 ? -19.141 -12.336 1.744 1 95.75 83 ASP B C 1
ATOM 3868 O O . ASP B 1 83 ? -18.391 -13.203 2.203 1 95.75 83 ASP B O 1
ATOM 3872 N N . LEU B 1 84 ? -18.812 -11.57 0.734 1 96.12 84 LEU B N 1
ATOM 3873 C CA . LEU B 1 84 ? -17.547 -11.773 0.037 1 96.12 84 LEU B CA 1
ATOM 3874 C C . LEU B 1 84 ? -16.375 -11.227 0.852 1 96.12 84 LEU B C 1
ATOM 3876 O O . LEU B 1 84 ? -15.219 -11.539 0.576 1 96.12 84 LEU B O 1
ATOM 3880 N N . PHE B 1 85 ? -16.703 -10.461 1.894 1 97 85 PHE B N 1
ATOM 3881 C CA . PHE B 1 85 ? -15.656 -9.711 2.566 1 97 85 PHE B CA 1
ATOM 3882 C C . PHE B 1 85 ? -15.602 -10.062 4.047 1 97 85 PHE B C 1
ATOM 3884 O O . PHE B 1 85 ? -16.641 -10.188 4.699 1 97 85 PHE B O 1
ATOM 3891 N N . GLU B 1 86 ? -14.398 -10.227 4.496 1 97.69 86 GLU B N 1
ATOM 3892 C CA . GLU B 1 86 ? -14.18 -10.555 5.902 1 97.69 86 GLU B CA 1
ATOM 3893 C C . GLU B 1 86 ? -14.508 -9.375 6.805 1 97.69 86 GLU B C 1
ATOM 3895 O O . GLU B 1 86 ? -14.125 -8.234 6.512 1 97.69 86 GLU B O 1
ATOM 3900 N N . GLU B 1 87 ? -15.18 -9.633 7.922 1 97.94 87 GLU B N 1
ATOM 3901 C CA . GLU B 1 87 ? -15.523 -8.602 8.891 1 97.94 87 GLU B CA 1
ATOM 3902 C C . GLU B 1 87 ? -14.273 -7.891 9.414 1 97.94 87 GLU B C 1
ATOM 3904 O O . GLU B 1 87 ? -13.273 -8.539 9.734 1 97.94 87 GLU B O 1
ATOM 3909 N N . GLY B 1 88 ? -14.32 -6.566 9.391 1 97.38 88 GLY B N 1
ATOM 3910 C CA . GLY B 1 88 ? -13.305 -5.766 10.047 1 97.38 88 GLY B CA 1
ATOM 3911 C C . GLY B 1 88 ? -11.984 -5.754 9.305 1 97.38 88 GLY B C 1
ATOM 3912 O O . GLY B 1 88 ? -10.93 -5.492 9.891 1 97.38 88 GLY B O 1
ATOM 3913 N N . SER B 1 89 ? -12.023 -6.105 8.039 1 98.31 89 SER B N 1
ATOM 3914 C CA . SER B 1 89 ? -10.75 -6.184 7.32 1 98.31 89 SER B CA 1
ATOM 3915 C C . SER B 1 89 ? -10.75 -5.273 6.098 1 98.31 89 SER B C 1
ATOM 3917 O O . SER B 1 89 ? -11.18 -5.676 5.016 1 98.31 89 SER B O 1
ATOM 3919 N N . VAL B 1 90 ? -10.109 -4.129 6.285 1 98.25 90 VAL B N 1
ATOM 3920 C CA . VAL B 1 90 ? -9.898 -3.207 5.172 1 98.25 90 VAL B CA 1
ATOM 3921 C C . VAL B 1 90 ? -8.969 -3.842 4.141 1 98.25 90 VAL B C 1
ATOM 3923 O O . VAL B 1 90 ? -9.148 -3.664 2.936 1 98.25 90 VAL B O 1
ATOM 3926 N N . THR B 1 91 ? -8.023 -4.625 4.648 1 98.44 91 THR B N 1
ATOM 3927 C CA . THR B 1 91 ? -7.039 -5.289 3.801 1 98.44 91 THR B CA 1
ATOM 3928 C C . THR B 1 91 ? -7.723 -6.223 2.807 1 98.44 91 THR B C 1
ATOM 3930 O O . THR B 1 91 ? -7.461 -6.156 1.603 1 98.44 91 THR B O 1
ATOM 3933 N N . ASN B 1 92 ? -8.641 -7.039 3.271 1 97.25 92 ASN B N 1
ATOM 3934 C CA . ASN B 1 92 ? -9.336 -7.988 2.406 1 97.25 92 ASN B CA 1
ATOM 3935 C C . ASN B 1 92 ? -10.25 -7.273 1.421 1 97.25 92 ASN B C 1
ATOM 3937 O O . ASN B 1 92 ? -10.375 -7.688 0.267 1 97.25 92 ASN B O 1
ATOM 3941 N N . LEU B 1 93 ? -10.906 -6.234 1.896 1 98 93 LEU B N 1
ATOM 3942 C CA . LEU B 1 93 ? -11.781 -5.457 1.03 1 98 93 LEU B CA 1
ATOM 3943 C C . LEU B 1 93 ? -11.023 -4.941 -0.189 1 98 93 LEU B C 1
ATOM 3945 O O . LEU B 1 93 ? -11.438 -5.176 -1.326 1 98 93 LEU B O 1
ATOM 3949 N N . PHE B 1 94 ? -9.883 -4.398 0.043 1 97.75 94 PHE B N 1
ATOM 3950 C CA . PHE B 1 94 ? -9.172 -3.744 -1.045 1 97.75 94 PHE B CA 1
ATOM 3951 C C . PHE B 1 94 ? -8.383 -4.758 -1.862 1 97.75 94 PHE B C 1
ATOM 3953 O O . PHE B 1 94 ? -8.164 -4.566 -3.061 1 97.75 94 PHE B O 1
ATOM 3960 N N . THR B 1 95 ? -7.969 -5.848 -1.234 1 97 95 THR B N 1
ATOM 3961 C CA . THR B 1 95 ? -7.34 -6.918 -2.002 1 97 95 THR B CA 1
ATOM 3962 C C . THR B 1 95 ? -8.289 -7.441 -3.076 1 97 95 THR B C 1
ATOM 3964 O O . THR B 1 95 ? -7.855 -7.844 -4.156 1 97 95 THR B O 1
ATOM 3967 N N . SER B 1 96 ? -9.562 -7.348 -2.781 1 95.88 96 SER B N 1
ATOM 3968 C CA . SER B 1 96 ? -10.57 -7.855 -3.707 1 95.88 96 SER B CA 1
ATOM 3969 C C . SER B 1 96 ? -10.992 -6.785 -4.707 1 95.88 96 SER B C 1
ATOM 3971 O O . SER B 1 96 ? -10.898 -6.984 -5.918 1 95.88 96 SER B O 1
ATOM 3973 N N . ILE B 1 97 ? -11.32 -5.625 -4.25 1 96.5 97 ILE B N 1
ATOM 3974 C CA . ILE B 1 97 ? -11.977 -4.613 -5.07 1 96.5 97 ILE B CA 1
ATOM 3975 C C . ILE B 1 97 ? -10.969 -4.004 -6.043 1 96.5 97 ILE B C 1
ATOM 3977 O O . ILE B 1 97 ? -11.305 -3.713 -7.191 1 96.5 97 ILE B O 1
ATOM 3981 N N . VAL B 1 98 ? -9.75 -3.793 -5.586 1 93.75 98 VAL B N 1
ATOM 3982 C CA . VAL B 1 98 ? -8.766 -3.182 -6.473 1 93.75 98 VAL B CA 1
ATOM 3983 C C . VAL B 1 98 ? -7.656 -4.184 -6.777 1 93.75 98 VAL B C 1
ATOM 3985 O O . VAL B 1 98 ? -6.535 -3.797 -7.113 1 93.75 98 VAL B O 1
ATOM 3988 N N . GLY B 1 99 ? -7.953 -5.379 -6.656 1 90.06 99 GLY B N 1
ATOM 3989 C CA . GLY B 1 99 ? -6.98 -6.438 -6.883 1 90.06 99 GLY B CA 1
ATOM 3990 C C . GLY B 1 99 ? -6.613 -6.605 -8.344 1 90.06 99 GLY B C 1
ATOM 3991 O O . GLY B 1 99 ? -6.176 -5.652 -8.992 1 90.06 99 GLY B O 1
ATOM 3992 N N . ASN B 1 100 ? -6.859 -7.68 -8.875 1 88.12 100 ASN B N 1
ATOM 3993 C CA . ASN B 1 100 ? -6.363 -8.062 -10.195 1 88.12 100 ASN B CA 1
ATOM 3994 C C . ASN B 1 100 ? -7.176 -7.41 -11.312 1 88.12 100 ASN B C 1
ATOM 3996 O O . ASN B 1 100 ? -6.754 -7.402 -12.469 1 88.12 100 ASN B O 1
ATOM 4000 N N . VAL B 1 101 ? -8.266 -6.781 -10.938 1 91.44 101 VAL B N 1
ATOM 4001 C CA . VAL B 1 101 ? -9.188 -6.238 -11.93 1 91.44 101 VAL B CA 1
ATOM 4002 C C . VAL B 1 101 ? -8.508 -5.117 -12.711 1 91.44 101 VAL B C 1
ATOM 4004 O O . VAL B 1 101 ? -8.766 -4.934 -13.906 1 91.44 101 VAL B O 1
ATOM 4007 N N . PHE B 1 102 ? -7.59 -4.461 -12.172 1 93.56 102 PHE B N 1
ATOM 4008 C CA . PHE B 1 102 ? -6.938 -3.314 -12.797 1 93.56 102 PHE B CA 1
ATOM 4009 C C . PHE B 1 102 ? -5.98 -3.768 -13.891 1 93.56 102 PHE B C 1
ATOM 4011 O O . PHE B 1 102 ? -5.543 -2.959 -14.711 1 93.56 102 PHE B O 1
ATOM 4018 N N . GLY B 1 103 ? -5.695 -5.047 -13.922 1 88.5 103 GLY B N 1
ATOM 4019 C CA . GLY B 1 103 ? -4.797 -5.578 -14.938 1 88.5 103 GLY B CA 1
ATOM 4020 C C . GLY B 1 103 ? -5.523 -6.258 -16.078 1 88.5 103 GLY B C 1
ATOM 4021 O O . GLY B 1 103 ? -4.895 -6.859 -16.953 1 88.5 103 GLY B O 1
ATOM 4022 N N . PHE B 1 104 ? -6.762 -6.062 -16.203 1 88.75 104 PHE B N 1
ATOM 4023 C CA . PHE B 1 104 ? -7.551 -6.766 -17.203 1 88.75 104 PHE B CA 1
ATOM 4024 C C . PHE B 1 104 ? -7.27 -6.215 -18.594 1 88.75 104 PHE B C 1
ATOM 4026 O O . PHE B 1 104 ? -7.203 -5 -18.781 1 88.75 104 PHE B O 1
ATOM 4033 N N . LYS B 1 105 ? -7.297 -7.145 -19.5 1 84.88 105 LYS B N 1
ATOM 4034 C CA . LYS B 1 105 ? -6.977 -6.801 -20.875 1 84.88 105 LYS B CA 1
ATOM 4035 C C . LYS B 1 105 ? -8.133 -6.051 -21.531 1 84.88 105 LYS B C 1
ATOM 4037 O O . LYS B 1 105 ? -7.914 -5.262 -22.453 1 84.88 105 LYS B O 1
ATOM 4042 N N . ALA B 1 106 ? -9.312 -6.301 -21.047 1 90.38 106 ALA B N 1
ATOM 4043 C CA . ALA B 1 106 ? -10.492 -5.656 -21.625 1 90.38 106 ALA B CA 1
ATOM 4044 C C . ALA B 1 106 ? -10.5 -4.16 -21.328 1 90.38 106 ALA B C 1
ATOM 4046 O O . ALA B 1 106 ? -11.242 -3.402 -21.953 1 90.38 106 ALA B O 1
ATOM 4047 N N . LEU B 1 107 ? -9.641 -3.779 -20.438 1 94.88 107 LEU B N 1
ATOM 4048 C CA . LEU B 1 107 ? -9.633 -2.389 -20 1 94.88 107 LEU B CA 1
ATOM 4049 C C . LEU B 1 107 ? -8.312 -1.716 -20.344 1 94.88 107 LEU B C 1
ATOM 4051 O O . LEU B 1 107 ? -7.246 -2.316 -20.188 1 94.88 107 LEU B O 1
ATOM 4055 N N . ARG B 1 108 ? -8.414 -0.517 -20.828 1 94.69 108 ARG B N 1
ATOM 4056 C CA . ARG B 1 108 ? -7.227 0.316 -21 1 94.69 108 ARG B CA 1
ATOM 4057 C C . ARG B 1 108 ? -6.84 0.99 -19.688 1 94.69 108 ARG B C 1
ATOM 4059 O O . ARG B 1 108 ? -5.656 1.209 -19.422 1 94.69 108 ARG B O 1
ATOM 4066 N N . ALA B 1 109 ? -7.809 1.376 -18.953 1 96.19 109 ALA B N 1
ATOM 4067 C CA . ALA B 1 109 ? -7.625 2.047 -17.672 1 96.19 109 ALA B CA 1
ATOM 4068 C C . ALA B 1 109 ? -8.836 1.842 -16.766 1 96.19 109 ALA B C 1
ATOM 4070 O O . ALA B 1 109 ? -9.938 1.561 -17.25 1 96.19 109 ALA B O 1
ATOM 4071 N N . LEU B 1 110 ? -8.641 1.911 -15.547 1 97.81 110 LEU B N 1
ATOM 4072 C CA . LEU B 1 110 ? -9.672 1.735 -14.531 1 97.81 110 LEU B CA 1
ATOM 4073 C C . LEU B 1 110 ? -9.367 2.57 -13.297 1 97.81 110 LEU B C 1
ATOM 4075 O O . LEU B 1 110 ? -8.219 2.635 -12.852 1 97.81 110 LEU B O 1
ATOM 4079 N N . ARG B 1 111 ? -10.328 3.232 -12.781 1 98.06 111 ARG B N 1
ATOM 4080 C CA . ARG B 1 111 ? -10.172 4.031 -11.57 1 98.06 111 ARG B CA 1
ATOM 4081 C C . ARG B 1 111 ? -11.344 3.812 -10.617 1 98.06 111 ARG B C 1
ATOM 4083 O O . ARG B 1 111 ? -12.508 3.945 -11.016 1 98.06 111 ARG B O 1
ATOM 4090 N N . LEU B 1 112 ? -11.086 3.441 -9.43 1 98.44 112 LEU B N 1
ATOM 4091 C CA . LEU B 1 112 ? -12.117 3.367 -8.391 1 98.44 112 LEU B CA 1
ATOM 4092 C C . LEU B 1 112 ? -12.453 4.758 -7.863 1 98.44 112 LEU B C 1
ATOM 4094 O O . LEU B 1 112 ? -11.672 5.348 -7.117 1 98.44 112 LEU B O 1
ATOM 4098 N N . GLU B 1 113 ? -13.609 5.223 -8.203 1 97.94 113 GLU B N 1
ATOM 4099 C CA . GLU B 1 113 ? -14.008 6.59 -7.887 1 97.94 113 GLU B CA 1
ATOM 4100 C C . GLU B 1 113 ? -14.586 6.68 -6.477 1 97.94 113 GLU B C 1
ATOM 4102 O O . GLU B 1 113 ? -14.391 7.676 -5.781 1 97.94 113 GLU B O 1
ATOM 4107 N N . ASP B 1 114 ? -15.312 5.648 -6.129 1 98.44 114 ASP B N 1
ATOM 4108 C CA . ASP B 1 114 ? -15.984 5.707 -4.836 1 98.44 114 ASP B CA 1
ATOM 4109 C C . ASP B 1 114 ? -16.453 4.324 -4.398 1 98.44 114 ASP B C 1
ATOM 4111 O O . ASP B 1 114 ? -16.562 3.406 -5.219 1 98.44 114 ASP B O 1
ATOM 4115 N N . LEU B 1 115 ? -16.688 4.184 -3.086 1 98.25 115 LEU B N 1
ATOM 4116 C CA . LEU B 1 115 ? -17.219 2.986 -2.451 1 98.25 115 LEU B CA 1
ATOM 4117 C C . LEU B 1 115 ? -18.312 3.352 -1.442 1 98.25 115 LEU B C 1
ATOM 4119 O O . LEU B 1 115 ? -18.172 4.328 -0.701 1 98.25 115 LEU B O 1
ATOM 4123 N N . ARG B 1 116 ? -19.328 2.574 -1.466 1 98.62 116 ARG B N 1
ATOM 4124 C CA . ARG B 1 116 ? -20.281 2.643 -0.35 1 98.62 116 ARG B CA 1
ATOM 4125 C C . ARG B 1 116 ? -20.031 1.507 0.639 1 98.62 116 ARG B C 1
ATOM 4127 O O . ARG B 1 116 ? -20.109 0.332 0.275 1 98.62 116 ARG B O 1
ATOM 4134 N N . ILE B 1 117 ? -19.734 1.861 1.827 1 98.62 117 ILE B N 1
ATOM 4135 C CA . ILE B 1 117 ? -19.625 0.896 2.914 1 98.62 117 ILE B CA 1
ATOM 4136 C C . ILE B 1 117 ? -20.969 0.792 3.65 1 98.62 117 ILE B C 1
ATOM 4138 O O . ILE B 1 117 ? -21.344 1.709 4.379 1 98.62 117 ILE B O 1
ATOM 4142 N N . PRO B 1 118 ? -21.641 -0.285 3.502 1 98.5 118 PRO B N 1
ATOM 4143 C CA . PRO B 1 118 ? -22.938 -0.383 4.16 1 98.5 118 PRO B CA 1
ATOM 4144 C C . PRO B 1 118 ? -22.828 -0.433 5.684 1 98.5 118 PRO B C 1
ATOM 4146 O O . PRO B 1 118 ? -21.812 -0.892 6.219 1 98.5 118 PRO B O 1
ATOM 4149 N N . PRO B 1 119 ? -23.875 -0.043 6.379 1 98 119 PRO B N 1
ATOM 4150 C CA . PRO B 1 119 ? -23.859 -0.024 7.844 1 98 119 PRO B CA 1
ATOM 4151 C C . PRO B 1 119 ? -23.484 -1.374 8.445 1 98 119 PRO B C 1
ATOM 4153 O O . PRO B 1 119 ? -22.734 -1.428 9.43 1 98 119 PRO B O 1
ATOM 4156 N N . ALA B 1 120 ? -23.953 -2.461 7.844 1 98.06 120 ALA B N 1
ATOM 4157 C CA . ALA B 1 120 ? -23.672 -3.803 8.352 1 98.06 120 ALA B CA 1
ATOM 4158 C C . ALA B 1 120 ? -22.172 -4.082 8.344 1 98.06 120 ALA B C 1
ATOM 4160 O O . ALA B 1 120 ? -21.656 -4.797 9.211 1 98.06 120 ALA B O 1
ATOM 4161 N N . TYR B 1 121 ? -21.5 -3.57 7.414 1 98.19 121 TYR B N 1
ATOM 4162 C CA . TYR B 1 121 ? -20.062 -3.75 7.332 1 98.19 121 TYR B CA 1
ATOM 4163 C C . TYR B 1 121 ? -19.328 -2.717 8.188 1 98.19 121 TYR B C 1
ATOM 4165 O O . TYR B 1 121 ? -18.344 -3.041 8.859 1 98.19 121 TYR B O 1
ATOM 4173 N N . SER B 1 122 ? -19.797 -1.467 8.156 1 97.62 122 SER B N 1
ATOM 4174 C CA . SER B 1 122 ? -19.219 -0.374 8.93 1 97.62 122 SER B CA 1
ATOM 4175 C C . SER B 1 122 ? -19.109 -0.731 10.406 1 97.62 122 SER B C 1
ATOM 4177 O O . SER B 1 122 ? -18.125 -0.4 11.062 1 97.62 122 SER B O 1
ATOM 4179 N N . LYS B 1 123 ? -20.031 -1.485 10.898 1 97.44 123 LYS B N 1
ATOM 4180 C CA . LYS B 1 123 ? -20.109 -1.802 12.32 1 97.44 123 LYS B CA 1
ATOM 4181 C C . LYS B 1 123 ? -19.078 -2.863 12.711 1 97.44 123 LYS B C 1
ATOM 4183 O O . LYS B 1 123 ? -18.828 -3.088 13.891 1 97.44 123 LYS B O 1
ATOM 4188 N N . THR B 1 124 ? -18.469 -3.455 11.711 1 97.62 124 THR B N 1
ATOM 4189 C CA . THR B 1 124 ? -17.453 -4.465 12.031 1 97.62 124 THR B CA 1
ATOM 4190 C C . THR B 1 124 ? -16.094 -3.818 12.219 1 97.62 124 THR B C 1
ATOM 4192 O O . THR B 1 124 ? -15.141 -4.477 12.656 1 97.62 124 THR B O 1
ATOM 4195 N N . PHE B 1 125 ? -15.938 -2.557 11.922 1 97.88 125 PHE B N 1
ATOM 4196 C CA . PHE B 1 125 ? -14.688 -1.826 12.086 1 97.88 125 PHE B CA 1
ATOM 4197 C C . PHE B 1 125 ? -14.711 -1.008 13.375 1 97.88 125 PHE B C 1
ATOM 4199 O O . PHE B 1 125 ? -15.758 -0.49 13.773 1 97.88 125 PHE B O 1
ATOM 4206 N N . ILE B 1 126 ? -13.539 -0.859 13.922 1 93.38 126 ILE B N 1
ATOM 4207 C CA . ILE B 1 126 ? -13.484 -0.03 15.125 1 93.38 126 ILE B CA 1
ATOM 4208 C C . ILE B 1 126 ? -13.297 1.435 14.727 1 93.38 126 ILE B C 1
ATOM 4210 O O . ILE B 1 126 ? -13.688 2.336 15.477 1 93.38 126 ILE B O 1
ATOM 4214 N N . GLY B 1 127 ? -12.656 1.653 13.523 1 97.12 127 GLY B N 1
ATOM 4215 C CA . GLY B 1 127 ? -12.477 3.014 13.039 1 97.12 127 GLY B CA 1
ATOM 4216 C C . GLY B 1 127 ? -11.406 3.775 13.789 1 97.12 127 GLY B C 1
ATOM 4217 O O . GLY B 1 127 ? -10.445 3.18 14.289 1 97.12 127 GLY B O 1
ATOM 4218 N N . PRO B 1 128 ? -11.539 5.102 13.844 1 98.38 128 PRO B N 1
ATOM 4219 C CA . PRO B 1 128 ? -10.555 5.93 14.547 1 98.38 128 PRO B CA 1
ATOM 4220 C C . PRO B 1 128 ? -10.438 5.578 16.031 1 98.38 128 PRO B C 1
ATOM 4222 O O . PRO B 1 128 ? -11.445 5.297 16.688 1 98.38 128 PRO B O 1
ATOM 4225 N N . PRO B 1 129 ? -9.211 5.648 16.578 1 98.38 129 PRO B N 1
ATOM 4226 C CA . PRO B 1 129 ? -9.016 5.273 17.969 1 98.38 129 PRO B CA 1
ATOM 4227 C C . PRO B 1 129 ? -9.891 6.086 18.922 1 98.38 129 PRO B C 1
ATOM 4229 O O . PRO B 1 129 ? -10.414 5.543 19.906 1 98.38 129 PRO B O 1
ATOM 4232 N N . HIS B 1 130 ? -10.086 7.395 18.672 1 98.06 130 HIS B N 1
ATOM 4233 C CA . HIS B 1 130 ? -10.758 8.203 19.672 1 98.06 130 HIS B CA 1
ATOM 4234 C C . HIS B 1 130 ? -11.867 9.047 19.062 1 98.06 130 HIS B C 1
ATOM 4236 O O . HIS B 1 130 ? -12.922 9.242 19.672 1 98.06 130 HIS B O 1
ATOM 4242 N N . GLY B 1 131 ? -11.648 9.516 17.812 1 97.56 131 GLY B N 1
ATOM 4243 C CA . GLY B 1 131 ? -12.633 10.391 17.188 1 97.56 131 GLY B CA 1
ATOM 4244 C C . GLY B 1 131 ? -12.508 11.836 17.625 1 97.56 131 GLY B C 1
ATOM 4245 O O . GLY B 1 131 ? -11.742 12.156 18.531 1 97.56 131 GLY B O 1
ATOM 4246 N N . ILE B 1 132 ? -13.289 12.672 17.062 1 97.81 132 ILE B N 1
ATOM 4247 C CA . ILE B 1 132 ? -13.141 14.125 17.156 1 97.81 132 ILE B CA 1
ATOM 4248 C C . ILE B 1 132 ? -13.508 14.594 18.562 1 97.81 132 ILE B C 1
ATOM 4250 O O . ILE B 1 132 ? -12.75 15.336 19.203 1 97.81 132 ILE B O 1
ATOM 4254 N N . GLN B 1 133 ? -14.594 14.125 19.078 1 96.19 133 GLN B N 1
ATOM 4255 C CA . GLN B 1 133 ? -15.07 14.609 20.375 1 96.19 133 GLN B CA 1
ATOM 4256 C C . GLN B 1 133 ? -14.094 14.25 21.5 1 96.19 133 GLN B C 1
ATOM 4258 O O . GLN B 1 133 ? -13.734 15.102 22.312 1 96.19 133 GLN B O 1
ATOM 4263 N N . VAL B 1 134 ? -13.68 13.055 21.531 1 97.44 134 VAL B N 1
ATOM 4264 C CA . VAL B 1 134 ? -12.773 12.594 22.578 1 97.44 134 VAL B CA 1
ATOM 4265 C C . VAL B 1 134 ? -11.422 13.297 22.438 1 97.44 134 VAL B C 1
ATOM 4267 O O . VAL B 1 134 ? -10.789 13.641 23.438 1 97.44 134 VAL B O 1
ATOM 4270 N N . GLU B 1 135 ? -11.023 13.508 21.234 1 97.69 135 GLU B N 1
ATOM 4271 C CA . GLU B 1 135 ? -9.766 14.219 21.016 1 97.69 135 GLU B CA 1
ATOM 4272 C C . GLU B 1 135 ? -9.844 15.641 21.562 1 97.69 135 GLU B C 1
ATOM 4274 O O . GLU B 1 135 ? -8.898 16.125 22.188 1 97.69 135 GLU B O 1
ATOM 4279 N N . ARG B 1 136 ? -10.914 16.328 21.297 1 97.75 136 ARG B N 1
ATOM 4280 C CA . ARG B 1 136 ? -11.109 17.672 21.828 1 97.75 136 ARG B CA 1
ATOM 4281 C C . ARG B 1 136 ? -11.047 17.672 23.359 1 97.75 136 ARG B C 1
ATOM 4283 O O . ARG B 1 136 ? -10.438 18.562 23.969 1 97.75 136 ARG B O 1
ATOM 4290 N N . ASP B 1 137 ? -11.641 16.656 23.953 1 97.88 137 ASP B N 1
ATOM 4291 C CA . ASP B 1 137 ? -11.609 16.516 25.406 1 97.88 137 ASP B CA 1
ATOM 4292 C C . ASP B 1 137 ? -10.188 16.25 25.906 1 97.88 137 ASP B C 1
ATOM 4294 O O . ASP B 1 137 ? -9.75 16.859 26.875 1 97.88 137 ASP B O 1
ATOM 4298 N N . LYS B 1 138 ? -9.508 15.43 25.188 1 97.06 138 LYS B N 1
ATOM 4299 C CA . LYS B 1 138 ? -8.148 15.07 25.578 1 97.06 138 LYS B CA 1
ATOM 4300 C C . LYS B 1 138 ? -7.219 16.281 25.516 1 97.06 138 LYS B C 1
ATOM 4302 O O . LYS B 1 138 ? -6.309 16.422 26.328 1 97.06 138 LYS B O 1
ATOM 4307 N N . LEU B 1 139 ? -7.488 17.125 24.531 1 97.38 139 LEU B N 1
ATOM 4308 C CA . LEU B 1 139 ? -6.598 18.266 24.297 1 97.38 139 LEU B CA 1
ATOM 4309 C C . LEU B 1 139 ? -7.102 19.516 25.016 1 97.38 139 LEU B C 1
ATOM 4311 O O . LEU B 1 139 ? -6.367 20.484 25.156 1 97.38 139 LEU B O 1
ATOM 4315 N N . ASN B 1 140 ? -8.305 19.422 25.5 1 97.56 140 ASN B N 1
ATOM 4316 C CA . ASN B 1 140 ? -8.961 20.578 26.109 1 97.56 140 ASN B CA 1
ATOM 4317 C C . ASN B 1 140 ? -8.938 21.797 25.188 1 97.56 140 ASN B C 1
ATOM 4319 O O . ASN B 1 140 ? -8.5 22.875 25.578 1 97.56 140 ASN B O 1
ATOM 4323 N N . LYS B 1 141 ? -9.391 21.594 24 1 96.94 141 LYS B N 1
ATOM 4324 C CA . LYS B 1 141 ? -9.43 22.641 22.969 1 96.94 141 LYS B CA 1
ATOM 4325 C C . LYS B 1 141 ? -10.719 22.562 22.156 1 96.94 141 LYS B C 1
ATOM 4327 O O . LYS B 1 141 ? -10.977 21.562 21.484 1 96.94 141 LYS B O 1
ATOM 4332 N N . TYR B 1 142 ? -11.453 23.656 22.172 1 96.06 142 TYR B N 1
ATOM 4333 C CA . TYR B 1 142 ? -12.781 23.703 21.562 1 96.06 142 TYR B CA 1
ATOM 4334 C C . TYR B 1 142 ? -12.969 24.969 20.766 1 96.06 142 TYR B C 1
ATOM 4336 O O . TYR B 1 142 ? -12.25 25.953 20.969 1 96.06 142 TYR B O 1
ATOM 4344 N N . GLY B 1 143 ? -13.82 24.953 19.719 1 94.69 143 GLY B N 1
ATOM 4345 C CA . GLY B 1 143 ? -14.344 26.141 19.062 1 94.69 143 GLY B CA 1
ATOM 4346 C C . GLY B 1 143 ? -13.375 26.734 18.062 1 94.69 143 GLY B C 1
ATOM 4347 O O . GLY B 1 143 ? -13.531 27.891 17.656 1 94.69 143 GLY B O 1
ATOM 4348 N N . ARG B 1 144 ? -12.391 26.062 17.672 1 96.5 144 ARG B N 1
ATOM 4349 C CA . ARG B 1 144 ? -11.445 26.516 16.656 1 96.5 144 ARG B CA 1
ATOM 4350 C C . ARG B 1 144 ? -10.703 25.344 16.031 1 96.5 144 ARG B C 1
ATOM 4352 O O . ARG B 1 144 ? -10.617 24.266 16.625 1 96.5 144 ARG B O 1
ATOM 4359 N N . PRO B 1 145 ? -10.117 25.547 14.859 1 97.19 145 PRO B N 1
ATOM 4360 C CA . PRO B 1 145 ? -9.188 24.547 14.328 1 97.19 145 PRO B CA 1
ATOM 4361 C C . PRO B 1 145 ? -7.934 24.391 15.18 1 97.19 145 PRO B C 1
ATOM 4363 O O . PRO B 1 145 ? -7.609 25.281 15.977 1 97.19 145 PRO B O 1
ATOM 4366 N N . LEU B 1 146 ? -7.32 23.266 15.047 1 98.31 146 LEU B N 1
ATOM 4367 C CA . LEU B 1 146 ? -6.016 23.078 15.672 1 98.31 146 LEU B CA 1
ATOM 4368 C C . LEU B 1 146 ? -4.895 23.531 14.742 1 98.31 146 LEU B C 1
ATOM 4370 O O . LEU B 1 146 ? -5.047 23.5 13.516 1 98.31 146 LEU B O 1
ATOM 4374 N N . LEU B 1 147 ? -3.855 24 15.281 1 98.06 147 LEU B N 1
ATOM 4375 C CA . LEU B 1 147 ? -2.719 24.484 14.508 1 98.06 147 LEU B CA 1
ATOM 4376 C C . LEU B 1 147 ? -1.543 23.516 14.594 1 98.06 147 LEU B C 1
ATOM 4378 O O . LEU B 1 147 ? -1.253 22.984 15.672 1 98.06 147 LEU B O 1
ATOM 4382 N N . GLY B 1 148 ? -0.958 23.266 13.445 1 97 148 GLY B N 1
ATOM 4383 C CA . GLY B 1 148 ? 0.2 22.391 13.406 1 97 148 GLY B CA 1
ATOM 4384 C C . GLY B 1 148 ? 1.279 22.859 12.453 1 97 148 GLY B C 1
ATOM 4385 O O . GLY B 1 148 ? 1.104 23.859 11.758 1 97 148 GLY B O 1
ATOM 4386 N N . CYS B 1 149 ? 2.365 22.094 12.523 1 95.19 149 CYS B N 1
ATOM 4387 C CA . CYS B 1 149 ? 3.504 22.375 11.656 1 95.19 149 CYS B CA 1
ATOM 4388 C C . CYS B 1 149 ? 4.41 21.156 11.523 1 95.19 149 CYS B C 1
ATOM 4390 O O . CYS B 1 149 ? 4.707 20.484 12.523 1 95.19 149 CYS B O 1
ATOM 4392 N N . THR B 1 150 ? 4.84 20.891 10.328 1 94.12 150 THR B N 1
ATOM 4393 C CA . THR B 1 150 ? 5.871 19.875 10.133 1 94.12 150 THR B CA 1
ATOM 4394 C C . THR B 1 150 ? 7.262 20.484 10.328 1 94.12 150 THR B C 1
ATOM 4396 O O . THR B 1 150 ? 7.598 21.484 9.703 1 94.12 150 THR B O 1
ATOM 4399 N N . ILE B 1 151 ? 8.078 19.844 11.078 1 93.62 151 ILE B N 1
ATOM 4400 C CA . ILE B 1 151 ? 9.406 20.359 11.391 1 93.62 151 ILE B CA 1
ATOM 4401 C C . ILE B 1 151 ? 10.297 20.25 10.156 1 93.62 151 ILE B C 1
ATOM 4403 O O . ILE B 1 151 ? 10.281 19.234 9.453 1 93.62 151 ILE B O 1
ATOM 4407 N N . LYS B 1 152 ? 10.977 21.359 9.922 1 88.25 152 LYS B N 1
ATOM 4408 C CA . LYS B 1 152 ? 11.977 21.406 8.852 1 88.25 152 LYS B CA 1
ATOM 4409 C C . LYS B 1 152 ? 13.312 21.938 9.375 1 88.25 152 LYS B C 1
ATOM 4411 O O . LYS B 1 152 ? 13.344 22.734 10.312 1 88.25 152 LYS B O 1
ATOM 4416 N N . PRO B 1 153 ? 14.461 21.656 8.695 1 87.5 153 PRO B N 1
ATOM 4417 C CA . PRO B 1 153 ? 14.547 20.641 7.656 1 87.5 153 PRO B CA 1
ATOM 4418 C C . PRO B 1 153 ? 14.125 19.25 8.148 1 87.5 153 PRO B C 1
ATOM 4420 O O . PRO B 1 153 ? 14.281 18.938 9.336 1 87.5 153 PRO B O 1
ATOM 4423 N N . LYS B 1 154 ? 13.664 18.469 7.262 1 84.12 154 LYS B N 1
ATOM 4424 C CA . LYS B 1 154 ? 13.094 17.188 7.648 1 84.12 154 LYS B CA 1
ATOM 4425 C C . LYS B 1 154 ? 14.195 16.188 7.996 1 84.12 154 LYS B C 1
ATOM 4427 O O . LYS B 1 154 ? 13.961 15.242 8.75 1 84.12 154 LYS B O 1
ATOM 4432 N N . LEU B 1 155 ? 15.344 16.422 7.445 1 88 155 LEU B N 1
ATOM 4433 C CA . LEU B 1 155 ? 16.438 15.5 7.707 1 88 155 LEU B CA 1
ATOM 4434 C C . LEU B 1 155 ? 17.734 16.25 8.016 1 88 155 LEU B C 1
ATOM 4436 O O . LEU B 1 155 ? 17.953 17.344 7.484 1 88 155 LEU B O 1
ATOM 4440 N N . GLY B 1 156 ? 18.453 15.633 8.898 1 89 156 GLY B N 1
ATOM 4441 C CA . GLY B 1 156 ? 19.812 16.141 9.086 1 89 156 GLY B CA 1
ATOM 4442 C C . GLY B 1 156 ? 20.016 16.797 10.438 1 89 156 GLY B C 1
ATOM 4443 O O . GLY B 1 156 ? 21.156 16.984 10.875 1 89 156 GLY B O 1
ATOM 4444 N N . LEU B 1 157 ? 18.922 17.203 11.078 1 91.69 157 LEU B N 1
ATOM 4445 C CA . LEU B 1 157 ? 19.062 17.781 12.406 1 91.69 157 LEU B CA 1
ATOM 4446 C C . LEU B 1 157 ? 19.469 16.719 13.43 1 91.69 157 LEU B C 1
ATOM 4448 O O . LEU B 1 157 ? 19.047 15.57 13.336 1 91.69 157 LEU B O 1
ATOM 4452 N N . SER B 1 158 ? 20.297 17.188 14.359 1 93.5 158 SER B N 1
ATOM 4453 C CA . SER B 1 158 ? 20.484 16.344 15.523 1 93.5 158 SER B CA 1
ATOM 4454 C C . SER B 1 158 ? 19.203 16.266 16.359 1 93.5 158 SER B C 1
ATOM 4456 O O . SER B 1 158 ? 18.344 17.125 16.266 1 93.5 158 SER B O 1
ATOM 4458 N N . ALA B 1 159 ? 19.172 15.258 17.234 1 95.81 159 ALA B N 1
ATOM 4459 C CA . ALA B 1 159 ? 17.984 15.078 18.062 1 95.81 159 ALA B CA 1
ATOM 4460 C C . ALA B 1 159 ? 17.75 16.281 18.969 1 95.81 159 ALA B C 1
ATOM 4462 O O . ALA B 1 159 ? 16.609 16.719 19.156 1 95.81 159 ALA B O 1
ATOM 4463 N N . LYS B 1 160 ? 18.812 16.812 19.516 1 95.94 160 LYS B N 1
ATOM 4464 C CA . LYS B 1 160 ? 18.703 17.969 20.391 1 95.94 160 LYS B CA 1
ATOM 4465 C C . LYS B 1 160 ? 18.203 19.188 19.641 1 95.94 160 LYS B C 1
ATOM 4467 O O . LYS B 1 160 ? 17.312 19.906 20.125 1 95.94 160 LYS B O 1
ATOM 4472 N N . ASN B 1 161 ? 18.75 19.406 18.469 1 95.06 161 ASN B N 1
ATOM 4473 C CA . ASN B 1 161 ? 18.312 20.547 17.656 1 95.06 161 ASN B CA 1
ATOM 4474 C C . ASN B 1 161 ? 16.875 20.359 17.172 1 95.06 161 ASN B C 1
ATOM 4476 O O . ASN B 1 161 ? 16.141 21.344 17.031 1 95.06 161 ASN B O 1
ATOM 4480 N N . TYR B 1 162 ? 16.562 19.141 16.938 1 96.12 162 TYR B N 1
ATOM 4481 C CA . TYR B 1 162 ? 15.18 18.844 16.578 1 96.12 162 TYR B CA 1
ATOM 4482 C C . TYR B 1 162 ? 14.211 19.234 17.688 1 96.12 162 TYR B C 1
ATOM 4484 O O . TYR B 1 162 ? 13.203 19.891 17.438 1 96.12 162 TYR B O 1
ATOM 4492 N N . GLY B 1 163 ? 14.531 18.844 18.875 1 96.88 163 GLY B N 1
ATOM 4493 C CA . GLY B 1 163 ? 13.742 19.219 20.031 1 96.88 163 GLY B CA 1
ATOM 4494 C C . GLY B 1 163 ? 13.617 20.719 20.203 1 96.88 163 GLY B C 1
ATOM 4495 O O . GLY B 1 163 ? 12.555 21.219 20.578 1 96.88 163 GLY B O 1
ATOM 4496 N N . ARG B 1 164 ? 14.68 21.422 19.891 1 95.62 164 ARG B N 1
ATOM 4497 C CA . ARG B 1 164 ? 14.664 22.891 19.984 1 95.62 164 ARG B CA 1
ATOM 4498 C C . ARG B 1 164 ? 13.672 23.484 19 1 95.62 164 ARG B C 1
ATOM 4500 O O . ARG B 1 164 ? 12.938 24.422 19.344 1 95.62 164 ARG B O 1
ATOM 4507 N N . ALA B 1 165 ? 13.703 22.938 17.781 1 94.94 165 ALA B N 1
ATOM 4508 C CA . ALA B 1 165 ? 12.766 23.422 16.781 1 94.94 165 ALA B CA 1
ATOM 4509 C C . ALA B 1 165 ? 11.328 23.172 17.203 1 94.94 165 ALA B C 1
ATOM 4511 O O . ALA B 1 165 ? 10.461 24.031 17.031 1 94.94 165 ALA B O 1
ATOM 4512 N N . VAL B 1 166 ? 11.102 22.016 17.781 1 97.44 166 VAL B N 1
ATOM 4513 C CA . VAL B 1 166 ? 9.773 21.641 18.266 1 97.44 166 VAL B CA 1
ATOM 4514 C C . VAL B 1 166 ? 9.344 22.594 19.391 1 97.44 166 VAL B C 1
ATOM 4516 O O . VAL B 1 166 ? 8.227 23.109 19.359 1 97.44 166 VAL B O 1
ATOM 4519 N N . TYR B 1 167 ? 10.25 22.844 20.297 1 97.88 167 TYR B N 1
ATOM 4520 C CA . TYR B 1 167 ? 9.977 23.719 21.438 1 97.88 167 TYR B CA 1
ATOM 4521 C C . TYR B 1 167 ? 9.547 25.109 20.969 1 97.88 167 TYR B C 1
ATOM 4523 O O . TYR B 1 167 ? 8.547 25.641 21.453 1 97.88 167 TYR B O 1
ATOM 4531 N N . GLU B 1 168 ? 10.258 25.656 20.031 1 97.06 168 GLU B N 1
ATOM 4532 C CA . GLU B 1 168 ? 9.992 27.016 19.562 1 97.06 168 GLU B CA 1
ATOM 4533 C C . GLU B 1 168 ? 8.602 27.109 18.938 1 97.06 168 GLU B C 1
ATOM 4535 O O . GLU B 1 168 ? 7.898 28.109 19.141 1 97.06 168 GLU B O 1
ATOM 4540 N N . CYS B 1 169 ? 8.219 26.094 18.188 1 97.5 169 CYS B N 1
ATOM 4541 C CA . CYS B 1 169 ? 6.914 26.094 17.547 1 97.5 169 CYS B CA 1
ATOM 4542 C C . CYS B 1 169 ? 5.789 25.969 18.562 1 97.5 169 CYS B C 1
ATOM 4544 O O . CYS B 1 169 ? 4.801 26.703 18.5 1 97.5 169 CYS B O 1
ATOM 4546 N N . LEU B 1 170 ? 5.977 25.078 19.531 1 98.44 170 LEU B N 1
ATOM 4547 C CA . LEU B 1 170 ? 4.926 24.797 20.5 1 98.44 170 LEU B CA 1
ATOM 4548 C C . LEU B 1 170 ? 4.781 25.953 21.484 1 98.44 170 LEU B C 1
ATOM 4550 O O . LEU B 1 170 ? 3.662 26.344 21.828 1 98.44 170 LEU B O 1
ATOM 4554 N N . ARG B 1 171 ? 5.895 26.516 21.953 1 98 171 ARG B N 1
ATOM 4555 C CA . ARG B 1 171 ? 5.809 27.625 22.891 1 98 171 ARG B CA 1
ATOM 4556 C C . ARG B 1 171 ? 5.195 28.859 22.234 1 98 171 ARG B C 1
ATOM 4558 O O . ARG B 1 171 ? 4.582 29.688 22.906 1 98 171 ARG B O 1
ATOM 4565 N N . GLY B 1 172 ? 5.355 28.922 20.875 1 97.38 172 GLY B N 1
ATOM 4566 C CA . GLY B 1 172 ? 4.828 30.047 20.125 1 97.38 172 GLY B CA 1
ATOM 4567 C C . GLY B 1 172 ? 3.324 30 19.938 1 97.38 172 GLY B C 1
ATOM 4568 O O . GLY B 1 172 ? 2.711 30.984 19.516 1 97.38 172 GLY B O 1
ATOM 4569 N N . GLY B 1 173 ? 2.742 28.828 20.188 1 96.88 173 GLY B N 1
ATOM 4570 C CA . GLY B 1 173 ? 1.288 28.828 20.203 1 96.88 173 GLY B CA 1
ATOM 4571 C C . GLY B 1 173 ? 0.674 27.719 19.375 1 96.88 173 GLY B C 1
ATOM 4572 O O . GLY B 1 173 ? -0.543 27.531 19.391 1 96.88 173 GLY B O 1
ATOM 4573 N N . LEU B 1 174 ? 1.456 26.953 18.672 1 98.25 174 LEU B N 1
ATOM 4574 C CA . LEU B 1 174 ? 0.891 25.812 17.938 1 98.25 174 LEU B CA 1
ATOM 4575 C C . LEU B 1 174 ? 0.373 24.75 18.906 1 98.25 174 LEU B C 1
ATOM 4577 O O . LEU B 1 174 ? 0.86 24.625 20.031 1 98.25 174 LEU B O 1
ATOM 4581 N N . ASP B 1 175 ? -0.621 24.016 18.469 1 98.44 175 ASP B N 1
ATOM 4582 C CA . ASP B 1 175 ? -1.148 22.891 19.234 1 98.44 175 ASP B CA 1
ATOM 4583 C C . ASP B 1 175 ? -0.311 21.625 19.016 1 98.44 175 ASP B C 1
ATOM 4585 O O . ASP B 1 175 ? -0.087 20.859 19.953 1 98.44 175 ASP B O 1
ATOM 4589 N N . PHE B 1 176 ? 0.14 21.453 17.75 1 98.06 176 PHE B N 1
ATOM 4590 C CA . PHE B 1 176 ? 0.888 20.266 17.359 1 98.06 176 PHE B CA 1
ATOM 4591 C C . PHE B 1 176 ? 2.115 20.641 16.547 1 98.06 176 PHE B C 1
ATOM 4593 O O . PHE B 1 176 ? 2.131 21.688 15.891 1 98.06 176 PHE B O 1
ATOM 4600 N N . THR B 1 177 ? 3.129 19.859 16.656 1 97.88 177 THR B N 1
ATOM 4601 C CA . THR B 1 177 ? 4.145 19.719 15.617 1 97.88 177 THR B CA 1
ATOM 4602 C C . THR B 1 177 ? 4.191 18.281 15.102 1 97.88 177 THR B C 1
ATOM 4604 O O . THR B 1 177 ? 3.492 17.406 15.625 1 97.88 177 THR B O 1
ATOM 4607 N N . LYS B 1 178 ? 4.879 18.078 13.992 1 96.94 178 LYS B N 1
ATOM 4608 C CA . LYS B 1 178 ? 4.852 16.734 13.398 1 96.94 178 LYS B CA 1
ATOM 4609 C C . LYS B 1 178 ? 6.211 16.375 12.812 1 96.94 178 LYS B C 1
ATOM 4611 O O . LYS B 1 178 ? 6.906 17.234 12.266 1 96.94 178 LYS B O 1
ATOM 4616 N N . ASP B 1 179 ? 6.574 15.109 13.016 1 96.88 179 ASP B N 1
ATOM 4617 C CA . ASP B 1 179 ? 7.645 14.547 12.203 1 96.88 179 ASP B CA 1
ATOM 4618 C C . ASP B 1 179 ? 7.254 14.523 10.727 1 96.88 179 ASP B C 1
ATOM 4620 O O . ASP B 1 179 ? 6.105 14.242 10.383 1 96.88 179 ASP B O 1
ATOM 4624 N N . ASP B 1 180 ? 8.219 14.867 9.875 1 94.62 180 ASP B N 1
ATOM 4625 C CA . ASP B 1 180 ? 8.031 14.57 8.461 1 94.62 180 ASP B CA 1
ATOM 4626 C C . ASP B 1 180 ? 7.953 13.062 8.227 1 94.62 180 ASP B C 1
ATOM 4628 O O . ASP B 1 180 ? 8.516 12.281 8.992 1 94.62 180 ASP B O 1
ATOM 4632 N N . GLU B 1 181 ? 7.219 12.578 7.242 1 94.62 181 GLU B N 1
ATOM 4633 C CA . GLU B 1 181 ? 7.059 11.148 6.977 1 94.62 181 GLU B CA 1
ATOM 4634 C C . GLU B 1 181 ? 8.398 10.5 6.637 1 94.62 181 GLU B C 1
ATOM 4636 O O . GLU B 1 181 ? 8.555 9.281 6.77 1 94.62 181 GLU B O 1
ATOM 4641 N N . ASN B 1 182 ? 9.383 11.281 6.207 1 94.62 182 ASN B N 1
ATOM 4642 C CA . ASN B 1 182 ? 10.703 10.766 5.875 1 94.62 182 ASN B CA 1
ATOM 4643 C C . ASN B 1 182 ? 11.531 10.5 7.129 1 94.62 182 ASN B C 1
ATOM 4645 O O . ASN B 1 182 ? 12.562 9.82 7.062 1 94.62 182 ASN B O 1
ATOM 4649 N N . VAL B 1 183 ? 11.086 11.031 8.242 1 95.38 183 VAL B N 1
ATOM 4650 C CA . VAL B 1 183 ? 11.859 10.93 9.469 1 95.38 183 VAL B CA 1
ATOM 4651 C C . VAL B 1 183 ? 11.531 9.625 10.188 1 95.38 183 VAL B C 1
ATOM 4653 O O . VAL B 1 183 ? 10.391 9.406 10.594 1 95.38 183 VAL B O 1
ATOM 4656 N N . ASN B 1 184 ? 12.492 8.789 10.312 1 96.19 184 ASN B N 1
ATOM 4657 C CA . ASN B 1 184 ? 12.398 7.531 11.047 1 96.19 184 ASN B CA 1
ATOM 4658 C C . ASN B 1 184 ? 13.602 7.34 11.969 1 96.19 184 ASN B C 1
ATOM 4660 O O . ASN B 1 184 ? 13.891 8.195 12.812 1 96.19 184 ASN B O 1
ATOM 4664 N N . SER B 1 185 ? 14.312 6.242 11.883 1 97.75 185 SER B N 1
ATOM 4665 C CA . SER B 1 185 ? 15.508 6.031 12.688 1 97.75 185 SER B CA 1
ATOM 4666 C C . SER B 1 185 ? 16.766 6.105 11.844 1 97.75 185 SER B C 1
ATOM 4668 O O . SER B 1 185 ? 17.312 5.078 11.422 1 97.75 185 SER B O 1
ATOM 4670 N N . GLN B 1 186 ? 17.297 7.281 11.727 1 95.75 186 GLN B N 1
ATOM 4671 C CA . GLN B 1 186 ? 18.5 7.512 10.938 1 95.75 186 GLN B CA 1
ATOM 4672 C C . GLN B 1 186 ? 19.734 7.641 11.836 1 95.75 186 GLN B C 1
ATOM 4674 O O . GLN B 1 186 ? 19.609 7.961 13.023 1 95.75 186 GLN B O 1
ATOM 4679 N N . PRO B 1 187 ? 20.844 7.41 11.258 1 93.94 187 PRO B N 1
ATOM 4680 C CA . PRO B 1 187 ? 22.047 7.445 12.094 1 93.94 187 PRO B CA 1
ATOM 4681 C C . PRO B 1 187 ? 22.297 8.812 12.719 1 93.94 187 PRO B C 1
ATOM 4683 O O . PRO B 1 187 ? 22.844 8.906 13.82 1 93.94 187 PRO B O 1
ATOM 4686 N N . PHE B 1 188 ? 21.906 9.891 12.062 1 93.31 188 PHE B N 1
ATOM 4687 C CA . PHE B 1 188 ? 22.172 11.219 12.586 1 93.31 188 PHE B CA 1
ATOM 4688 C C . PHE B 1 188 ? 21.125 11.602 13.633 1 93.31 188 PHE B C 1
ATOM 4690 O O . PHE B 1 188 ? 21.297 12.578 14.367 1 93.31 188 PHE B O 1
ATOM 4697 N N . MET B 1 189 ? 19.984 10.844 13.656 1 95.56 189 MET B N 1
ATOM 4698 C CA . MET B 1 189 ? 18.906 11.07 14.625 1 95.56 189 MET B CA 1
ATOM 4699 C C . MET B 1 189 ? 18.094 9.797 14.836 1 95.56 189 MET B C 1
ATOM 4701 O O . MET B 1 189 ? 17.047 9.609 14.211 1 95.56 189 MET B O 1
ATOM 4705 N N . ARG B 1 190 ? 18.594 9 15.805 1 97.62 190 ARG B N 1
ATOM 4706 C CA . ARG B 1 190 ? 17.859 7.773 16.094 1 97.62 190 ARG B CA 1
ATOM 4707 C C . ARG B 1 190 ? 16.5 8.078 16.719 1 97.62 190 ARG B C 1
ATOM 4709 O O . ARG B 1 190 ? 16.359 9.031 17.484 1 97.62 190 ARG B O 1
ATOM 4716 N N . TRP B 1 191 ? 15.531 7.254 16.438 1 98.25 191 TRP B N 1
ATOM 4717 C CA . TRP B 1 191 ? 14.148 7.551 16.781 1 98.25 191 TRP B CA 1
ATOM 4718 C C . TRP B 1 191 ? 13.977 7.762 18.281 1 98.25 191 TRP B C 1
ATOM 4720 O O . TRP B 1 191 ? 13.258 8.664 18.703 1 98.25 191 TRP B O 1
ATOM 4730 N N . ARG B 1 192 ? 14.641 6.949 19.094 1 98.62 192 ARG B N 1
ATOM 4731 C CA . ARG B 1 192 ? 14.453 7.023 20.531 1 98.62 192 ARG B CA 1
ATOM 4732 C C . ARG B 1 192 ? 14.977 8.344 21.094 1 98.62 192 ARG B C 1
ATOM 4734 O O . ARG B 1 192 ? 14.336 8.969 21.938 1 98.62 192 ARG B O 1
ATOM 4741 N N . ASP B 1 193 ? 16.156 8.75 20.641 1 98.5 193 ASP B N 1
ATOM 4742 C CA . ASP B 1 193 ? 16.719 10.031 21.062 1 98.5 193 ASP B CA 1
ATOM 4743 C C . ASP B 1 193 ? 15.82 11.195 20.641 1 98.5 193 ASP B C 1
ATOM 4745 O O . ASP B 1 193 ? 15.609 12.141 21.391 1 98.5 193 ASP B O 1
ATOM 4749 N N . ARG B 1 194 ? 15.336 11.125 19.422 1 98.31 194 ARG B N 1
ATOM 4750 C CA . ARG B 1 194 ? 14.414 12.148 18.938 1 98.31 194 ARG B CA 1
ATOM 4751 C C . ARG B 1 194 ? 13.172 12.242 19.812 1 98.31 194 ARG B C 1
ATOM 4753 O O . ARG B 1 194 ? 12.766 13.328 20.219 1 98.31 194 ARG B O 1
ATOM 4760 N N . PHE B 1 195 ? 12.609 11.055 20.156 1 98.81 195 PHE B N 1
ATOM 4761 C CA . PHE B 1 195 ? 11.422 11.016 21 1 98.81 195 PHE B CA 1
ATOM 4762 C C . PHE B 1 195 ? 11.695 11.672 22.344 1 98.81 195 PHE B C 1
ATOM 4764 O O . PHE B 1 195 ? 10.867 12.43 22.859 1 98.81 195 PHE B O 1
ATOM 4771 N N . LEU B 1 196 ? 12.852 11.445 22.906 1 98.75 196 LEU B N 1
ATOM 4772 C CA . LEU B 1 196 ? 13.211 11.977 24.219 1 98.75 196 LEU B CA 1
ATOM 4773 C C . LEU B 1 196 ? 13.328 13.5 24.172 1 98.75 196 LEU B C 1
ATOM 4775 O O . LEU B 1 196 ? 12.758 14.195 25.016 1 98.75 196 LEU B O 1
ATOM 4779 N N . PHE B 1 197 ? 14.023 14.039 23.188 1 98.56 197 PHE B N 1
ATOM 4780 C CA . PHE B 1 197 ? 14.234 15.477 23.109 1 98.56 197 PHE B CA 1
ATOM 4781 C C . PHE B 1 197 ? 12.938 16.188 22.75 1 98.56 197 PHE B C 1
ATOM 4783 O O . PHE B 1 197 ? 12.695 17.312 23.203 1 98.56 197 PHE B O 1
ATOM 4790 N N . VAL B 1 198 ? 12.125 15.508 21.953 1 98.62 198 VAL B N 1
ATOM 4791 C CA . VAL B 1 198 ? 10.82 16.078 21.609 1 98.62 198 VAL B CA 1
ATOM 4792 C C . VAL B 1 198 ? 9.93 16.109 22.844 1 98.62 198 VAL B C 1
ATOM 4794 O O . VAL B 1 198 ? 9.195 17.078 23.062 1 98.62 198 VAL B O 1
ATOM 4797 N N . ALA B 1 199 ? 9.984 15.039 23.625 1 98.62 199 ALA B N 1
ATOM 4798 C CA . ALA B 1 199 ? 9.211 15.008 24.859 1 98.62 199 ALA B CA 1
ATOM 4799 C C . ALA B 1 199 ? 9.617 16.141 25.797 1 98.62 199 ALA B C 1
ATOM 4801 O O . ALA B 1 199 ? 8.766 16.781 26.422 1 98.62 199 ALA B O 1
ATOM 4802 N N . GLU B 1 200 ? 10.867 16.391 25.891 1 98.5 200 GLU B N 1
ATOM 4803 C CA . GLU B 1 200 ? 11.359 17.516 26.688 1 98.5 200 GLU B CA 1
ATOM 4804 C C . GLU B 1 200 ? 10.766 18.828 26.188 1 98.5 200 GLU B C 1
ATOM 4806 O O . GLU B 1 200 ? 10.297 19.641 27 1 98.5 200 GLU B O 1
ATOM 4811 N N . ALA B 1 201 ? 10.82 19.031 24.891 1 98.44 201 ALA B N 1
ATOM 4812 C CA . ALA B 1 201 ? 10.266 20.25 24.281 1 98.44 201 ALA B CA 1
ATOM 4813 C C . ALA B 1 201 ? 8.773 20.375 24.562 1 98.44 201 ALA B C 1
ATOM 4815 O O . ALA B 1 201 ? 8.281 21.469 24.859 1 98.44 201 ALA B O 1
ATOM 4816 N N . LEU B 1 202 ? 8.125 19.25 24.453 1 98.19 202 LEU B N 1
ATOM 4817 C CA . LEU B 1 202 ? 6.676 19.188 24.641 1 98.19 202 LEU B CA 1
ATOM 4818 C C . LEU B 1 202 ? 6.277 19.625 26.047 1 98.19 202 LEU B C 1
ATOM 4820 O O . LEU B 1 202 ? 5.461 20.531 26.219 1 98.19 202 LEU B O 1
ATOM 4824 N N . PHE B 1 203 ? 6.867 19.125 27.031 1 98.25 203 PHE B N 1
ATOM 4825 C CA . PHE B 1 203 ? 6.469 19.375 28.406 1 98.25 203 PHE B CA 1
ATOM 4826 C C . PHE B 1 203 ? 6.953 20.734 28.875 1 98.25 203 PHE B C 1
ATOM 4828 O O . PHE B 1 203 ? 6.285 21.406 29.656 1 98.25 203 PHE B O 1
ATOM 4835 N N . LYS B 1 204 ? 8.125 21.156 28.406 1 98.5 204 LYS B N 1
ATOM 4836 C CA . LYS B 1 204 ? 8.57 22.516 28.719 1 98.5 204 LYS B CA 1
ATOM 4837 C C . LYS B 1 204 ? 7.59 23.547 28.156 1 98.5 204 LYS B C 1
ATOM 4839 O O . LYS B 1 204 ? 7.223 24.484 28.844 1 98.5 204 LYS B O 1
ATOM 4844 N N . SER B 1 205 ? 7.207 23.344 26.891 1 98.5 205 SER B N 1
ATOM 4845 C CA . SER B 1 205 ? 6.262 24.266 26.266 1 98.5 205 SER B CA 1
ATOM 4846 C C . SER B 1 205 ? 4.918 24.25 26.984 1 98.5 205 SER B C 1
ATOM 4848 O O . SER B 1 205 ? 4.281 25.297 27.141 1 98.5 205 SER B O 1
ATOM 4850 N N . GLN B 1 206 ? 4.461 23.094 27.422 1 98.19 206 GLN B N 1
ATOM 4851 C CA . GLN B 1 206 ? 3.197 22.969 28.156 1 98.19 206 GLN B CA 1
ATOM 4852 C C . GLN B 1 206 ? 3.262 23.703 29.484 1 98.19 206 GLN B C 1
ATOM 4854 O O . GLN B 1 206 ? 2.307 24.375 29.875 1 98.19 206 GLN B O 1
ATOM 4859 N N . ALA B 1 207 ? 4.363 23.562 30.125 1 98.25 207 ALA B N 1
ATOM 4860 C CA . ALA B 1 207 ? 4.543 24.234 31.422 1 98.25 207 ALA B CA 1
ATOM 4861 C C . ALA B 1 207 ? 4.492 25.75 31.25 1 98.25 207 ALA B C 1
ATOM 4863 O O . ALA B 1 207 ? 3.965 26.453 32.094 1 98.25 207 ALA B O 1
ATOM 4864 N N . GLU B 1 208 ? 5.008 26.219 30.219 1 98.19 208 GLU B N 1
ATOM 4865 C CA . GLU B 1 208 ? 5.121 27.656 29.984 1 98.19 208 GLU B CA 1
ATOM 4866 C C . GLU B 1 208 ? 3.803 28.234 29.484 1 98.19 208 GLU B C 1
ATOM 4868 O O . GLU B 1 208 ? 3.467 29.391 29.781 1 98.19 208 GLU B O 1
ATOM 4873 N N . THR B 1 209 ? 3.08 27.469 28.656 1 97.31 209 THR B N 1
ATOM 4874 C CA . THR B 1 209 ? 1.905 28 27.984 1 97.31 209 THR B CA 1
ATOM 4875 C C . THR B 1 209 ? 0.632 27.641 28.734 1 97.31 209 THR B C 1
ATOM 4877 O O . THR B 1 209 ? -0.416 28.25 28.531 1 97.31 209 THR B O 1
ATOM 4880 N N . GLY B 1 210 ? 0.687 26.531 29.516 1 97.56 210 GLY B N 1
ATOM 4881 C CA . GLY B 1 210 ? -0.493 26.016 30.188 1 97.56 210 GLY B CA 1
ATOM 4882 C C . GLY B 1 210 ? -1.422 25.25 29.266 1 97.56 210 GLY B C 1
ATOM 4883 O O . GLY B 1 210 ? -2.527 24.875 29.656 1 97.56 210 GLY B O 1
ATOM 4884 N N . GLU B 1 211 ? -1.022 25.031 28.047 1 97.75 211 GLU B N 1
ATOM 4885 C CA . GLU B 1 211 ? -1.836 24.328 27.062 1 97.75 211 GLU B CA 1
ATOM 4886 C C . GLU B 1 211 ? -1.304 22.922 26.812 1 97.75 211 GLU B C 1
ATOM 4888 O O . GLU B 1 211 ? -0.093 22.688 26.859 1 97.75 211 GLU B O 1
ATOM 4893 N N . ILE B 1 212 ? -2.225 22.016 26.562 1 97.81 212 ILE B N 1
ATOM 4894 C CA . ILE B 1 212 ? -1.807 20.688 26.141 1 97.81 212 ILE B CA 1
ATOM 4895 C C . ILE B 1 212 ? -1.241 20.734 24.719 1 97.81 212 ILE B C 1
ATOM 4897 O O . ILE B 1 212 ? -1.855 21.328 23.828 1 97.81 212 ILE B O 1
ATOM 4901 N N . LYS B 1 213 ? -0.062 20.266 24.562 1 98.19 213 LYS B N 1
ATOM 4902 C CA . LYS B 1 213 ? 0.617 20.234 23.266 1 98.19 213 LYS B CA 1
ATOM 4903 C C . LYS B 1 213 ? 0.89 18.812 22.828 1 98.19 213 LYS B C 1
ATOM 4905 O O . LYS B 1 213 ? 0.791 17.875 23.625 1 98.19 213 LYS B O 1
ATOM 4910 N N . GLY B 1 214 ? 1.136 18.641 21.5 1 98.06 214 GLY B N 1
ATOM 4911 C CA . GLY B 1 214 ? 1.503 17.328 20.984 1 98.06 214 GLY B CA 1
ATOM 4912 C C . GLY B 1 214 ? 2.475 17.406 19.828 1 98.06 214 GLY B C 1
ATOM 4913 O O . GLY B 1 214 ? 2.641 18.453 19.203 1 98.06 214 GLY B O 1
ATOM 4914 N N . HIS B 1 215 ? 3.148 16.375 19.641 1 98.69 215 HIS B N 1
ATOM 4915 C CA . HIS B 1 215 ? 3.994 16.141 18.469 1 98.69 215 HIS B CA 1
ATOM 4916 C C . HIS B 1 215 ? 3.689 14.789 17.828 1 98.69 215 HIS B C 1
ATOM 4918 O O . HIS B 1 215 ? 3.711 13.758 18.5 1 98.69 215 HIS B O 1
ATOM 4924 N N . TYR B 1 216 ? 3.344 14.812 16.5 1 98.44 216 TYR B N 1
ATOM 4925 C CA . TYR B 1 216 ? 3.129 13.57 15.773 1 98.44 216 TYR B CA 1
ATOM 4926 C C . TYR B 1 216 ? 4.418 12.758 15.688 1 98.44 216 TYR B C 1
ATOM 4928 O O . TYR B 1 216 ? 5.121 12.797 14.672 1 98.44 216 TYR B O 1
ATOM 4936 N N . LEU B 1 217 ? 4.711 11.953 16.766 1 98.81 217 LEU B N 1
ATOM 4937 C CA . LEU B 1 217 ? 5.891 11.094 16.75 1 98.81 217 LEU B CA 1
ATOM 4938 C C . LEU B 1 217 ? 5.73 9.969 15.75 1 98.81 217 LEU B C 1
ATOM 4940 O O . LEU B 1 217 ? 4.805 9.164 15.852 1 98.81 217 LEU B O 1
ATOM 4944 N N . ASN B 1 218 ? 6.621 9.859 14.781 1 98.69 218 ASN B N 1
ATOM 4945 C CA . ASN B 1 218 ? 6.504 8.875 13.719 1 98.69 218 ASN B CA 1
ATOM 4946 C C . ASN B 1 218 ? 6.836 7.469 14.219 1 98.69 218 ASN B C 1
ATOM 4948 O O . ASN B 1 218 ? 8 7.152 14.469 1 98.69 218 ASN B O 1
ATOM 4952 N N . ALA B 1 219 ? 5.852 6.672 14.281 1 98.81 219 ALA B N 1
ATOM 4953 C CA . ALA B 1 219 ? 6.023 5.305 14.766 1 98.81 219 ALA B CA 1
ATOM 4954 C C . ALA B 1 219 ? 6.191 4.328 13.602 1 98.81 219 ALA B C 1
ATOM 4956 O O . ALA B 1 219 ? 6.383 3.131 13.812 1 98.81 219 ALA B O 1
ATOM 4957 N N . THR B 1 220 ? 6.133 4.766 12.359 1 98.62 220 THR B N 1
ATOM 4958 C CA . THR B 1 220 ? 6.297 3.918 11.188 1 98.62 220 THR B CA 1
ATOM 4959 C C . THR B 1 220 ? 7.617 3.158 11.25 1 98.62 220 THR B C 1
ATOM 4961 O O . THR B 1 220 ? 8.656 3.736 11.578 1 98.62 220 THR B O 1
ATOM 4964 N N . ALA B 1 221 ? 7.578 1.862 10.906 1 98.69 221 ALA B N 1
ATOM 4965 C CA . ALA B 1 221 ? 8.789 1.057 11.031 1 98.69 221 ALA B CA 1
ATOM 4966 C C . ALA B 1 221 ? 8.781 -0.102 10.039 1 98.69 221 ALA B C 1
ATOM 4968 O O . ALA B 1 221 ? 7.781 -0.325 9.344 1 98.69 221 ALA B O 1
ATOM 4969 N N . GLY B 1 222 ? 9.891 -0.795 10 1 98.38 222 GLY B N 1
ATOM 4970 C CA . GLY B 1 222 ? 10.055 -1.915 9.086 1 98.38 222 GLY B CA 1
ATOM 4971 C C . GLY B 1 222 ? 9.25 -3.139 9.492 1 98.38 222 GLY B C 1
ATOM 4972 O O . GLY B 1 222 ? 8.867 -3.941 8.641 1 98.38 222 GLY B O 1
ATOM 4973 N N . THR B 1 223 ? 9.008 -3.254 10.773 1 98.69 223 THR B N 1
ATOM 4974 C CA . THR B 1 223 ? 8.234 -4.379 11.289 1 98.69 223 THR B CA 1
ATOM 4975 C C . THR B 1 223 ? 7.156 -3.893 12.258 1 98.69 223 THR B C 1
ATOM 4977 O O . THR B 1 223 ? 7.242 -2.781 12.781 1 98.69 223 THR B O 1
ATOM 4980 N N . CYS B 1 224 ? 6.125 -4.734 12.43 1 98.69 224 CYS B N 1
ATOM 4981 C CA . CYS B 1 224 ? 5.043 -4.406 13.352 1 98.69 224 CYS B CA 1
ATOM 4982 C C . CYS B 1 224 ? 5.555 -4.32 14.789 1 98.69 224 CYS B C 1
ATOM 4984 O O . CYS B 1 224 ? 5.094 -3.488 15.57 1 98.69 224 CYS B O 1
ATOM 4986 N N . GLU B 1 225 ? 6.477 -5.164 15.125 1 98.62 225 GLU B N 1
ATOM 4987 C CA . GLU B 1 225 ? 7.055 -5.172 16.469 1 98.62 225 GLU B CA 1
ATOM 4988 C C . GLU B 1 225 ? 7.758 -3.852 16.766 1 98.62 225 GLU B C 1
ATOM 4990 O O . GLU B 1 225 ? 7.559 -3.266 17.828 1 98.62 225 GLU B O 1
ATOM 4995 N N . GLU B 1 226 ? 8.555 -3.367 15.812 1 98.69 226 GLU B N 1
ATOM 4996 C CA . GLU B 1 226 ? 9.25 -2.102 15.992 1 98.69 226 GLU B CA 1
ATOM 4997 C C . GLU B 1 226 ? 8.273 -0.929 16.031 1 98.69 226 GLU B C 1
ATOM 4999 O O . GLU B 1 226 ? 8.477 0.029 16.781 1 98.69 226 GLU B O 1
ATOM 5004 N N . MET B 1 227 ? 7.273 -0.979 15.195 1 98.81 227 MET B N 1
ATOM 5005 C CA . MET B 1 227 ? 6.227 0.038 15.172 1 98.81 227 MET B CA 1
ATOM 5006 C C . MET B 1 227 ? 5.566 0.172 16.547 1 98.81 227 MET B C 1
ATOM 5008 O O . MET B 1 227 ? 5.438 1.278 17.062 1 98.81 227 MET B O 1
ATOM 5012 N N . LEU B 1 228 ? 5.223 -0.973 17.125 1 98.88 228 LEU B N 1
ATOM 5013 C CA . LEU B 1 228 ? 4.555 -0.971 18.422 1 98.88 228 LEU B CA 1
ATOM 5014 C C . LEU B 1 228 ? 5.52 -0.551 19.516 1 98.88 228 LEU B C 1
ATOM 5016 O O . LEU B 1 228 ? 5.121 0.121 20.469 1 98.88 228 LEU B O 1
ATOM 5020 N N . LYS B 1 229 ? 6.766 -0.98 19.406 1 98.88 229 LYS B N 1
ATOM 5021 C CA . LYS B 1 229 ? 7.789 -0.558 20.359 1 98.88 229 LYS B CA 1
ATOM 5022 C C . LYS B 1 229 ? 7.871 0.964 20.438 1 98.88 229 LYS B C 1
ATOM 5024 O O . LYS B 1 229 ? 7.945 1.532 21.531 1 98.88 229 LYS B O 1
ATOM 5029 N N . ARG B 1 230 ? 7.828 1.638 19.328 1 98.88 230 ARG B N 1
ATOM 5030 C CA . ARG B 1 230 ? 7.891 3.094 19.281 1 98.88 230 ARG B CA 1
ATOM 5031 C C . ARG B 1 230 ? 6.641 3.721 19.891 1 98.88 230 ARG B C 1
ATOM 5033 O O . ARG B 1 230 ? 6.73 4.699 20.641 1 98.88 230 ARG B O 1
ATOM 5040 N N . ALA B 1 231 ? 5.504 3.148 19.562 1 98.88 231 ALA B N 1
ATOM 5041 C CA . ALA B 1 231 ? 4.246 3.658 20.094 1 98.88 231 ALA B CA 1
ATOM 5042 C C . ALA B 1 231 ? 4.195 3.506 21.625 1 98.88 231 ALA B C 1
ATOM 5044 O O . ALA B 1 231 ? 3.752 4.41 22.328 1 98.88 231 ALA B O 1
ATOM 5045 N N . VAL B 1 232 ? 4.641 2.383 22.109 1 98.94 232 VAL B N 1
ATOM 5046 C CA . VAL B 1 232 ? 4.688 2.127 23.547 1 98.94 232 VAL B CA 1
ATOM 5047 C C . VAL B 1 232 ? 5.594 3.152 24.219 1 98.94 232 VAL B C 1
ATOM 5049 O O . VAL B 1 232 ? 5.23 3.721 25.266 1 98.94 232 VAL B O 1
ATOM 5052 N N . PHE B 1 233 ? 6.711 3.404 23.641 1 98.94 233 PHE B N 1
ATOM 5053 C CA . PHE B 1 233 ? 7.656 4.344 24.234 1 98.94 233 PHE B CA 1
ATOM 5054 C C . PHE B 1 233 ? 7.082 5.754 24.234 1 98.94 233 PHE B C 1
ATOM 5056 O O . PHE B 1 233 ? 7.258 6.496 25.203 1 98.94 233 PHE B O 1
ATOM 5063 N N . ALA B 1 234 ? 6.43 6.105 23.125 1 98.88 234 ALA B N 1
ATOM 5064 C CA . ALA B 1 234 ? 5.766 7.406 23.094 1 98.88 234 ALA B CA 1
ATOM 5065 C C . ALA B 1 234 ? 4.77 7.555 24.234 1 98.88 234 ALA B C 1
ATOM 5067 O O . ALA B 1 234 ? 4.734 8.586 24.906 1 98.88 234 ALA B O 1
ATOM 5068 N N . ARG B 1 235 ? 3.98 6.531 24.422 1 98.69 235 ARG B N 1
ATOM 5069 C CA . ARG B 1 235 ? 3.014 6.527 25.516 1 98.69 235 ARG B CA 1
ATOM 5070 C C . ARG B 1 235 ? 3.713 6.672 26.859 1 98.69 235 ARG B C 1
ATOM 5072 O O . ARG B 1 235 ? 3.273 7.449 27.719 1 98.69 235 ARG B O 1
ATOM 5079 N N . GLU B 1 236 ? 4.754 5.957 27.031 1 98.75 236 GLU B N 1
ATOM 5080 C CA . GLU B 1 236 ? 5.5 5.988 28.297 1 98.75 236 GLU B CA 1
ATOM 5081 C C . GLU B 1 236 ? 6.066 7.379 28.562 1 98.75 236 GLU B C 1
ATOM 5083 O O . GLU B 1 236 ? 6.18 7.789 29.719 1 98.75 236 GLU B O 1
ATOM 5088 N N . LEU B 1 237 ? 6.414 8.125 27.531 1 98.62 237 LEU B N 1
ATOM 5089 C CA . LEU B 1 237 ? 6.941 9.477 27.656 1 98.62 237 LEU B CA 1
ATOM 5090 C C . LEU B 1 237 ? 5.82 10.469 27.953 1 98.62 237 LEU B C 1
ATOM 5092 O O . LEU B 1 237 ? 6.086 11.609 28.344 1 98.62 237 LEU B O 1
ATOM 5096 N N . GLY B 1 238 ? 4.609 10.023 27.75 1 98 238 GLY B N 1
ATOM 5097 C CA . GLY B 1 238 ? 3.467 10.891 27.984 1 98 238 GLY B CA 1
ATOM 5098 C C . GLY B 1 238 ? 3.049 11.688 26.75 1 98 238 GLY B C 1
ATOM 5099 O O . GLY B 1 238 ? 2.266 12.633 26.859 1 98 238 GLY B O 1
ATOM 5100 N N . ALA B 1 239 ? 3.568 11.344 25.594 1 97.94 239 ALA B N 1
ATOM 5101 C CA . ALA B 1 239 ? 3.145 12.008 24.359 1 97.94 239 ALA B CA 1
ATOM 5102 C C . ALA B 1 239 ? 1.701 11.648 24.016 1 97.94 239 ALA B C 1
ATOM 5104 O O . ALA B 1 239 ? 1.296 10.492 24.141 1 97.94 239 ALA B O 1
ATOM 5105 N N . PRO B 1 240 ? 0.945 12.516 23.594 1 98.19 240 PRO B N 1
ATOM 5106 C CA . PRO B 1 240 ? -0.478 12.242 23.375 1 98.19 240 PRO B CA 1
ATOM 5107 C C . PRO B 1 240 ? -0.77 11.68 21.984 1 98.19 240 PRO B C 1
ATOM 5109 O O . PRO B 1 240 ? -1.878 11.203 21.734 1 98.19 240 PRO B O 1
ATOM 5112 N N . ILE B 1 241 ? 0.182 11.742 21.031 1 98.5 241 ILE B N 1
ATOM 5113 C CA . ILE B 1 241 ? -0.155 11.422 19.641 1 98.5 241 ILE B CA 1
ATOM 5114 C C . ILE B 1 241 ? 1.065 10.844 18.938 1 98.5 241 ILE B C 1
ATOM 5116 O O . ILE B 1 241 ? 2.197 11.266 19.188 1 98.5 241 ILE B O 1
ATOM 5120 N N . VAL B 1 242 ? 0.852 9.812 18.109 1 98.81 242 VAL B N 1
ATOM 5121 C CA . VAL B 1 242 ? 1.858 9.242 17.219 1 98.81 242 VAL B CA 1
ATOM 5122 C C . VAL B 1 242 ? 1.374 9.32 15.766 1 98.81 242 VAL B C 1
ATOM 5124 O O . VAL B 1 242 ? 0.243 9.734 15.508 1 98.81 242 VAL B O 1
ATOM 5127 N N . MET B 1 243 ? 2.244 8.898 14.859 1 98.62 243 MET B N 1
ATOM 5128 C CA . MET B 1 243 ? 1.912 8.961 13.445 1 98.62 243 MET B CA 1
ATOM 5129 C C . MET B 1 243 ? 2.293 7.66 12.742 1 98.62 243 MET B C 1
ATOM 5131 O O . MET B 1 243 ? 3.203 6.957 13.18 1 98.62 243 MET B O 1
ATOM 5135 N N . HIS B 1 244 ? 1.605 7.336 11.68 1 98.56 244 HIS B N 1
ATOM 5136 C CA . HIS B 1 244 ? 1.882 6.176 10.836 1 98.56 244 HIS B CA 1
ATOM 5137 C C . HIS B 1 244 ? 1.642 6.492 9.367 1 98.56 244 HIS B C 1
ATOM 5139 O O . HIS B 1 244 ? 0.751 7.277 9.031 1 98.56 244 HIS B O 1
ATOM 5145 N N . ASP B 1 245 ? 2.461 5.953 8.531 1 97.88 245 ASP B N 1
ATOM 5146 C CA . ASP B 1 245 ? 2.229 5.965 7.09 1 97.88 245 ASP B CA 1
ATOM 5147 C C . ASP B 1 245 ? 1.469 4.719 6.645 1 97.88 245 ASP B C 1
ATOM 5149 O O . ASP B 1 245 ? 2.072 3.672 6.402 1 97.88 245 ASP B O 1
ATOM 5153 N N . TYR B 1 246 ? 0.18 4.832 6.312 1 97.88 246 TYR B N 1
ATOM 5154 C CA . TYR B 1 246 ? -0.668 3.646 6.25 1 97.88 246 TYR B CA 1
ATOM 5155 C C . TYR B 1 246 ? -0.6 3 4.871 1 97.88 246 TYR B C 1
ATOM 5157 O O . TYR B 1 246 ? -0.982 1.839 4.703 1 97.88 246 TYR B O 1
ATOM 5165 N N . LEU B 1 247 ? -0.138 3.723 3.84 1 97.81 247 LEU B N 1
ATOM 5166 C CA . LEU B 1 247 ? -0.103 3.117 2.514 1 97.81 247 LEU B CA 1
ATOM 5167 C C . LEU B 1 247 ? 1.141 2.252 2.344 1 97.81 247 LEU B C 1
ATOM 5169 O O . LEU B 1 247 ? 1.06 1.136 1.824 1 97.81 247 LEU B O 1
ATOM 5173 N N . THR B 1 248 ? 2.285 2.688 2.846 1 97.5 248 THR B N 1
ATOM 5174 C CA . THR B 1 248 ? 3.498 1.883 2.756 1 97.5 248 THR B CA 1
ATOM 5175 C C . THR B 1 248 ? 3.574 0.886 3.91 1 97.5 248 THR B C 1
ATOM 5177 O O . THR B 1 248 ? 3.977 -0.263 3.719 1 97.5 248 THR B O 1
ATOM 5180 N N . GLY B 1 249 ? 3.127 1.337 5.047 1 97.94 249 GLY B N 1
ATOM 5181 C CA . GLY B 1 249 ? 3.088 0.427 6.18 1 97.94 249 GLY B CA 1
ATOM 5182 C C . GLY B 1 249 ? 2.053 -0.672 6.031 1 97.94 249 GLY B C 1
ATOM 5183 O O . GLY B 1 249 ? 2.229 -1.774 6.551 1 97.94 249 GLY B O 1
ATOM 5184 N N . GLY B 1 250 ? 0.916 -0.212 5.395 1 98 250 GLY B N 1
ATOM 5185 C CA . GLY B 1 250 ? -0.116 -1.19 5.086 1 98 250 GLY B CA 1
ATOM 5186 C C . GLY B 1 250 ? -1.326 -1.086 5.996 1 98 250 GLY B C 1
ATOM 5187 O O . GLY B 1 250 ? -1.2 -0.728 7.168 1 98 250 GLY B O 1
ATOM 5188 N N . PHE B 1 251 ? -2.473 -1.563 5.516 1 98.69 251 PHE B N 1
ATOM 5189 C CA . PHE B 1 251 ? -3.721 -1.499 6.27 1 98.69 251 PHE B CA 1
ATOM 5190 C C . PHE B 1 251 ? -3.682 -2.441 7.465 1 98.69 251 PHE B C 1
ATOM 5192 O O . PHE B 1 251 ? -4.211 -2.123 8.531 1 98.69 251 PHE B O 1
ATOM 5199 N N . THR B 1 252 ? -3.047 -3.588 7.285 1 98.81 252 THR B N 1
ATOM 5200 C CA . THR B 1 252 ? -2.967 -4.57 8.359 1 98.81 252 THR B CA 1
ATOM 5201 C C . THR B 1 252 ? -2.205 -4.008 9.555 1 98.81 252 THR B C 1
ATOM 5203 O O . THR B 1 252 ? -2.695 -4.047 10.68 1 98.81 252 THR B O 1
ATOM 5206 N N . ALA B 1 253 ? -1.052 -3.428 9.266 1 98.75 253 ALA B N 1
ATOM 5207 C CA . ALA B 1 253 ? -0.246 -2.832 10.328 1 98.75 253 ALA B CA 1
ATOM 5208 C C . ALA B 1 253 ? -0.949 -1.623 10.938 1 98.75 253 ALA B C 1
ATOM 5210 O O . ALA B 1 253 ? -0.911 -1.422 12.156 1 98.75 253 ALA B O 1
ATOM 5211 N N . ASN B 1 254 ? -1.561 -0.85 10.125 1 98.81 254 ASN B N 1
ATOM 5212 C CA . ASN B 1 254 ? -2.246 0.35 10.594 1 98.81 254 ASN B CA 1
ATOM 5213 C C . ASN B 1 254 ? -3.363 0.009 11.578 1 98.81 254 ASN B C 1
ATOM 5215 O O . ASN B 1 254 ? -3.512 0.668 12.609 1 98.81 254 ASN B O 1
ATOM 5219 N N . THR B 1 255 ? -4.156 -1 11.227 1 98.88 255 THR B N 1
ATOM 5220 C CA . THR B 1 255 ? -5.277 -1.384 12.078 1 98.88 255 THR B CA 1
ATOM 5221 C C . THR B 1 255 ? -4.781 -1.899 13.422 1 98.88 255 THR B C 1
ATOM 5223 O O . THR B 1 255 ? -5.367 -1.593 14.469 1 98.88 255 THR B O 1
ATOM 5226 N N . SER B 1 256 ? -3.709 -2.65 13.43 1 98.88 256 SER B N 1
ATOM 5227 C CA . SER B 1 256 ? -3.121 -3.105 14.68 1 98.88 256 SER B CA 1
ATOM 5228 C C . SER B 1 256 ? -2.682 -1.929 15.547 1 98.88 256 SER B C 1
ATOM 5230 O O . SER B 1 256 ? -2.912 -1.922 16.75 1 98.88 256 SER B O 1
ATOM 5232 N N . LEU B 1 257 ? -2.031 -0.976 14.945 1 98.88 257 LEU B N 1
ATOM 5233 C CA . LEU B 1 257 ? -1.591 0.206 15.68 1 98.88 257 LEU B CA 1
ATOM 5234 C C . LEU B 1 257 ? -2.785 0.989 16.219 1 98.88 257 LEU B C 1
ATOM 5236 O O . LEU B 1 257 ? -2.742 1.507 17.328 1 98.88 257 LEU B O 1
ATOM 5240 N N . ALA B 1 258 ? -3.834 1.045 15.453 1 98.81 258 ALA B N 1
ATOM 5241 C CA . ALA B 1 258 ? -5.043 1.749 15.867 1 98.81 258 ALA B CA 1
ATOM 5242 C C . ALA B 1 258 ? -5.66 1.1 17.109 1 98.81 258 ALA B C 1
ATOM 5244 O O . ALA B 1 258 ? -6.117 1.794 18.016 1 98.81 258 ALA B O 1
ATOM 5245 N N . PHE B 1 259 ? -5.695 -0.226 17.094 1 98.75 259 PHE B N 1
ATOM 5246 C CA . PHE B 1 259 ? -6.195 -0.938 18.266 1 98.75 259 PHE B CA 1
ATOM 5247 C C . PHE B 1 259 ? -5.371 -0.596 19.5 1 98.75 259 PHE B C 1
ATOM 5249 O O . PHE B 1 259 ? -5.926 -0.323 20.562 1 98.75 259 PHE B O 1
ATOM 5256 N N . TYR B 1 260 ? -4.078 -0.587 19.328 1 98.88 260 TYR B N 1
ATOM 5257 C CA . TYR B 1 260 ? -3.211 -0.245 20.453 1 98.88 260 TYR B CA 1
ATOM 5258 C C . TYR B 1 260 ? -3.49 1.17 20.953 1 98.88 260 TYR B C 1
ATOM 5260 O O . TYR B 1 260 ? -3.572 1.409 22.156 1 98.88 260 TYR B O 1
ATOM 5268 N N . CYS B 1 261 ? -3.557 2.111 20 1 98.81 261 CYS B N 1
ATOM 5269 C CA . CYS B 1 261 ? -3.795 3.506 20.359 1 98.81 261 CYS B CA 1
ATOM 5270 C C . CYS B 1 261 ? -5.105 3.662 21.125 1 98.81 261 CYS B C 1
ATOM 5272 O O . CYS B 1 261 ? -5.172 4.395 22.109 1 98.81 261 CYS B O 1
ATOM 5274 N N . ARG B 1 262 ? -6.109 2.988 20.656 1 98.25 262 ARG B N 1
ATOM 5275 C CA . ARG B 1 262 ? -7.406 3.053 21.312 1 98.25 262 ARG B CA 1
ATOM 5276 C C . ARG B 1 262 ? -7.312 2.553 22.75 1 98.25 262 ARG B C 1
ATOM 5278 O O . ARG B 1 262 ? -7.809 3.201 23.672 1 98.25 262 ARG B O 1
ATOM 5285 N N . ASP B 1 263 ? -6.652 1.462 22.922 1 98.5 263 ASP B N 1
ATOM 5286 C CA . ASP B 1 263 ? -6.574 0.806 24.219 1 98.5 263 ASP B CA 1
ATOM 5287 C C . ASP B 1 263 ? -5.68 1.592 25.188 1 98.5 263 ASP B C 1
ATOM 5289 O O . ASP B 1 263 ? -5.758 1.412 26.406 1 98.5 263 ASP B O 1
ATOM 5293 N N . ASN B 1 264 ? -4.852 2.514 24.609 1 98.56 264 ASN B N 1
ATOM 5294 C CA . ASN B 1 264 ? -3.836 3.133 25.453 1 98.56 264 ASN B CA 1
ATOM 5295 C C . ASN B 1 264 ? -3.941 4.656 25.422 1 98.56 264 ASN B C 1
ATOM 5297 O O . ASN B 1 264 ? -3.037 5.352 25.891 1 98.56 264 ASN B O 1
ATOM 5301 N N . GLY B 1 265 ? -4.938 5.156 24.859 1 97.75 265 GLY B N 1
ATOM 5302 C CA . GLY B 1 265 ? -5.246 6.574 24.922 1 97.75 265 GLY B CA 1
ATOM 5303 C C . GLY B 1 265 ? -4.332 7.43 24.078 1 97.75 265 GLY B C 1
ATOM 5304 O O . GLY B 1 265 ? -4.117 8.609 24.359 1 97.75 265 GLY B O 1
ATOM 5305 N N . LEU B 1 266 ? -3.729 6.863 23.031 1 98.5 266 LEU B N 1
ATOM 5306 C CA . LEU B 1 266 ? -2.867 7.59 22.109 1 98.5 266 LEU B CA 1
ATOM 5307 C C . LEU B 1 266 ? -3.639 8.008 20.859 1 98.5 266 LEU B C 1
ATOM 5309 O O . LEU B 1 266 ? -4.375 7.207 20.281 1 98.5 266 LEU B O 1
ATOM 5313 N N . LEU B 1 267 ? -3.543 9.25 20.516 1 98.69 267 LEU B N 1
ATOM 5314 C CA . LEU B 1 267 ? -4.07 9.688 19.234 1 98.69 267 LEU B CA 1
ATOM 5315 C C . LEU B 1 267 ? -3.193 9.188 18.094 1 98.69 267 LEU B C 1
ATOM 5317 O O . LEU B 1 267 ? -1.999 8.945 18.281 1 98.69 267 LEU B O 1
ATOM 5321 N N . LEU B 1 268 ? -3.807 9.031 16.922 1 98.81 268 LEU B N 1
ATOM 5322 C CA . LEU B 1 268 ? -3.09 8.484 15.781 1 98.81 268 LEU B CA 1
ATOM 5323 C C . LEU B 1 268 ? -3.271 9.367 14.547 1 98.81 268 LEU B C 1
ATOM 5325 O O . LEU B 1 268 ? -4.371 9.453 14 1 98.81 268 LEU B O 1
ATOM 5329 N N . HIS B 1 269 ? -2.215 10.031 14.164 1 98.69 269 HIS B N 1
ATOM 5330 C CA . HIS B 1 269 ? -2.162 10.766 12.906 1 98.69 269 HIS B CA 1
ATOM 5331 C C . HIS B 1 269 ? -1.713 9.859 11.758 1 98.69 269 HIS B C 1
ATOM 5333 O O . HIS B 1 269 ? -0.742 9.109 11.898 1 98.69 269 HIS B O 1
ATOM 5339 N N . ILE B 1 270 ? -2.398 9.961 10.641 1 97.94 270 ILE B N 1
ATOM 5340 C CA . ILE B 1 270 ? -2.037 9.133 9.492 1 97.94 270 ILE B CA 1
ATOM 5341 C C . ILE B 1 270 ? -1.49 10.016 8.375 1 97.94 270 ILE B C 1
ATOM 5343 O O . ILE B 1 270 ? -2.146 10.977 7.953 1 97.94 270 ILE B O 1
ATOM 5347 N N . HIS B 1 271 ? -0.301 9.695 8 1 97 271 HIS B N 1
ATOM 5348 C CA . HIS B 1 271 ? 0.261 10.297 6.797 1 97 271 HIS B CA 1
ATOM 5349 C C . HIS B 1 271 ? -0.047 9.453 5.566 1 97 271 HIS B C 1
ATOM 5351 O O . HIS B 1 271 ? -0.146 8.227 5.66 1 97 271 HIS B O 1
ATOM 5357 N N . ARG B 1 272 ? -0.15 10.102 4.434 1 96 272 ARG B N 1
ATOM 5358 C CA . ARG B 1 272 ? -0.594 9.422 3.221 1 96 272 ARG B CA 1
ATOM 5359 C C . ARG B 1 272 ? 0.513 9.398 2.172 1 96 272 ARG B C 1
ATOM 5361 O O . ARG B 1 272 ? 0.25 9.555 0.979 1 96 272 ARG B O 1
ATOM 5368 N N . ALA B 1 273 ? 1.739 9.258 2.619 1 94.31 273 ALA B N 1
ATOM 5369 C CA . ALA B 1 273 ? 2.816 9.102 1.646 1 94.31 273 ALA B CA 1
ATOM 5370 C C . ALA B 1 273 ? 2.488 8 0.641 1 94.31 273 ALA B C 1
ATOM 5372 O O . ALA B 1 273 ? 1.982 6.938 1.015 1 94.31 273 ALA B O 1
ATOM 5373 N N . MET B 1 274 ? 2.748 8.281 -0.712 1 96 274 MET B N 1
ATOM 5374 C CA . MET B 1 274 ? 2.529 7.363 -1.824 1 96 274 MET B CA 1
ATOM 5375 C C . MET B 1 274 ? 1.13 7.535 -2.406 1 96 274 MET B C 1
ATOM 5377 O O . MET B 1 274 ? 0.797 6.93 -3.426 1 96 274 MET B O 1
ATOM 5381 N N . HIS B 1 275 ? 0.263 8.383 -1.838 1 96.31 275 HIS B N 1
ATOM 5382 C CA . HIS B 1 275 ? -1.109 8.484 -2.32 1 96.31 275 HIS B CA 1
ATOM 5383 C C . HIS B 1 275 ? -1.153 9.008 -3.75 1 96.31 275 HIS B C 1
ATOM 5385 O O . HIS B 1 275 ? -1.991 8.586 -4.547 1 96.31 275 HIS B O 1
ATOM 5391 N N . ALA B 1 276 ? -0.193 9.883 -4.098 1 95.81 276 ALA B N 1
ATOM 5392 C CA . ALA B 1 276 ? -0.219 10.477 -5.43 1 95.81 276 ALA B CA 1
ATOM 5393 C C . ALA B 1 276 ? 0.182 9.453 -6.492 1 95.81 276 ALA B C 1
ATOM 5395 O O . ALA B 1 276 ? -0.167 9.602 -7.668 1 95.81 276 ALA B O 1
ATOM 5396 N N . VAL B 1 277 ? 0.886 8.438 -6.086 1 97.06 277 VAL B N 1
ATOM 5397 C CA . VAL B 1 277 ? 1.138 7.309 -6.977 1 97.06 277 VAL B CA 1
ATOM 5398 C C . VAL B 1 277 ? -0.187 6.668 -7.383 1 97.06 277 VAL B C 1
ATOM 5400 O O . VAL B 1 277 ? -0.349 6.234 -8.523 1 97.06 277 VAL B O 1
ATOM 5403 N N . ILE B 1 278 ? -1.096 6.719 -6.516 1 97.06 278 ILE B N 1
ATOM 5404 C CA . ILE B 1 278 ? -2.324 5.938 -6.617 1 97.06 278 ILE B CA 1
ATOM 5405 C C . ILE B 1 278 ? -3.449 6.816 -7.164 1 97.06 278 ILE B C 1
ATOM 5407 O O . ILE B 1 278 ? -4.258 6.363 -7.98 1 97.06 278 ILE B O 1
ATOM 5411 N N . ASP B 1 279 ? -3.49 8.102 -6.785 1 95.44 279 ASP B N 1
ATOM 5412 C CA . ASP B 1 279 ? -4.754 8.805 -6.969 1 95.44 279 ASP B CA 1
ATOM 5413 C C . ASP B 1 279 ? -4.578 10.016 -7.887 1 95.44 279 ASP B C 1
ATOM 5415 O O . ASP B 1 279 ? -5.555 10.68 -8.234 1 95.44 279 ASP B O 1
ATOM 5419 N N . ARG B 1 280 ? -3.416 10.266 -8.359 1 94.12 280 ARG B N 1
ATOM 5420 C CA . ARG B 1 280 ? -3.178 11.508 -9.086 1 94.12 280 ARG B CA 1
ATOM 5421 C C . ARG B 1 280 ? -3.793 11.461 -10.477 1 94.12 280 ARG B C 1
ATOM 5423 O O . ARG B 1 280 ? -4.371 12.445 -10.945 1 94.12 280 ARG B O 1
ATOM 5430 N N . GLN B 1 281 ? -3.641 10.344 -11.141 1 93.62 281 GLN B N 1
ATOM 5431 C CA . GLN B 1 281 ? -4.145 10.242 -12.508 1 93.62 281 GLN B CA 1
ATOM 5432 C C . GLN B 1 281 ? -5.668 10.18 -12.523 1 93.62 281 GLN B C 1
ATOM 5434 O O . GLN B 1 281 ? -6.277 9.477 -11.719 1 93.62 281 GLN B O 1
ATOM 5439 N N . ARG B 1 282 ? -6.262 10.852 -13.477 1 91.94 282 ARG B N 1
ATOM 5440 C CA . ARG B 1 282 ? -7.715 10.984 -13.508 1 91.94 282 ARG B CA 1
ATOM 5441 C C . ARG B 1 282 ? -8.367 9.742 -14.109 1 91.94 282 ARG B C 1
ATOM 5443 O O . ARG B 1 282 ? -9.555 9.492 -13.891 1 91.94 282 ARG B O 1
ATOM 5450 N N . ASN B 1 283 ? -7.68 8.984 -14.836 1 94.25 283 ASN B N 1
ATOM 5451 C CA . ASN B 1 283 ? -8.312 7.883 -15.555 1 94.25 283 ASN B CA 1
ATOM 5452 C C . ASN B 1 283 ? -7.922 6.527 -14.961 1 94.25 283 ASN B C 1
ATOM 5454 O O . ASN B 1 283 ? -8.43 5.492 -15.391 1 94.25 283 ASN B O 1
ATOM 5458 N N . HIS B 1 284 ? -7.012 6.508 -13.992 1 96.94 284 HIS B N 1
ATOM 5459 C CA . HIS B 1 284 ? -6.52 5.238 -13.469 1 96.94 284 HIS B CA 1
ATOM 5460 C C . HIS B 1 284 ? -6.156 5.355 -11.992 1 96.94 284 HIS B C 1
ATOM 5462 O O . HIS B 1 284 ? -5.688 6.402 -11.547 1 96.94 284 HIS B O 1
ATOM 5468 N N . GLY B 1 285 ? -6.355 4.328 -11.297 1 97.56 285 GLY B N 1
ATOM 5469 C CA . GLY B 1 285 ? -5.992 4.309 -9.891 1 97.56 285 GLY B CA 1
ATOM 5470 C C . GLY B 1 285 ? -7.191 4.336 -8.961 1 97.56 285 GLY B C 1
ATOM 5471 O O . GLY B 1 285 ? -8.172 3.625 -9.188 1 97.56 285 GLY B O 1
ATOM 5472 N N . MET B 1 286 ? -7.074 5.039 -7.832 1 97.69 286 MET B N 1
ATOM 5473 C CA . MET B 1 286 ? -8.117 5.23 -6.832 1 97.69 286 MET B CA 1
ATOM 5474 C C . MET B 1 286 ? -8.25 6.699 -6.457 1 97.69 286 MET B C 1
ATOM 5476 O O . MET B 1 286 ? -7.25 7.383 -6.234 1 97.69 286 MET B O 1
ATOM 5480 N N . HIS B 1 287 ? -9.453 7.16 -6.414 1 96.88 287 HIS B N 1
ATOM 5481 C CA . HIS B 1 287 ? -9.641 8.523 -5.938 1 96.88 287 HIS B CA 1
ATOM 5482 C C . HIS B 1 287 ? -9.336 8.633 -4.449 1 96.88 287 HIS B C 1
ATOM 5484 O O . HIS B 1 287 ? -9.578 7.691 -3.689 1 96.88 287 HIS B O 1
ATOM 5490 N N . PHE B 1 288 ? -8.898 9.766 -3.988 1 95.75 288 PHE B N 1
ATOM 5491 C CA . PHE B 1 288 ? -8.523 9.953 -2.592 1 95.75 288 PHE B CA 1
ATOM 5492 C C . PHE B 1 288 ? -9.719 9.727 -1.676 1 95.75 288 PHE B C 1
ATOM 5494 O O . PHE B 1 288 ? -9.562 9.289 -0.536 1 95.75 288 PHE B O 1
ATOM 5501 N N . ARG B 1 289 ? -10.93 10.016 -2.115 1 96.69 289 ARG B N 1
ATOM 5502 C CA . ARG B 1 289 ? -12.117 9.781 -1.296 1 96.69 289 ARG B CA 1
ATOM 5503 C C . ARG B 1 289 ? -12.18 8.336 -0.828 1 96.69 289 ARG B C 1
ATOM 5505 O O . ARG B 1 289 ? -12.609 8.055 0.294 1 96.69 289 ARG B O 1
ATOM 5512 N N . VAL B 1 290 ? -11.766 7.418 -1.69 1 97.88 290 VAL B N 1
ATOM 5513 C CA . VAL B 1 290 ? -11.734 6.004 -1.336 1 97.88 290 VAL B CA 1
ATOM 5514 C C . VAL B 1 290 ? -10.641 5.75 -0.303 1 97.88 290 VAL B C 1
ATOM 5516 O O . VAL B 1 290 ? -10.852 5.023 0.671 1 97.88 290 VAL B O 1
ATOM 5519 N N . LEU B 1 291 ? -9.5 6.383 -0.51 1 97.38 291 LEU B N 1
ATOM 5520 C CA . LEU B 1 291 ? -8.398 6.246 0.435 1 97.38 291 LEU B CA 1
ATOM 5521 C C . LEU B 1 291 ? -8.766 6.832 1.793 1 97.38 291 LEU B C 1
ATOM 5523 O O . LEU B 1 291 ? -8.344 6.324 2.832 1 97.38 291 LEU B O 1
ATOM 5527 N N . ALA B 1 292 ? -9.508 7.895 1.755 1 97.12 292 ALA B N 1
ATOM 5528 C CA . ALA B 1 292 ? -9.992 8.508 2.99 1 97.12 292 ALA B CA 1
ATOM 5529 C C . ALA B 1 292 ? -10.906 7.547 3.752 1 97.12 292 ALA B C 1
ATOM 5531 O O . ALA B 1 292 ? -10.805 7.434 4.977 1 97.12 292 ALA B O 1
ATOM 5532 N N . LYS B 1 293 ? -11.789 6.887 3.039 1 97.88 293 LYS B N 1
ATOM 5533 C CA . LYS B 1 293 ? -12.648 5.898 3.678 1 97.88 293 LYS B CA 1
ATOM 5534 C C . LYS B 1 293 ? -11.836 4.738 4.242 1 97.88 293 LYS B C 1
ATOM 5536 O O . LYS B 1 293 ? -12.133 4.234 5.328 1 97.88 293 LYS B O 1
ATOM 5541 N N . ALA B 1 294 ? -10.836 4.332 3.514 1 98.06 294 ALA B N 1
ATOM 5542 C CA . ALA B 1 294 ? -9.961 3.262 3.98 1 98.06 294 ALA B CA 1
ATOM 5543 C C . ALA B 1 294 ? -9.281 3.641 5.293 1 98.06 294 ALA B C 1
ATOM 5545 O O . ALA B 1 294 ? -9.141 2.807 6.191 1 98.06 294 ALA B O 1
ATOM 5546 N N . LEU B 1 295 ? -8.836 4.875 5.344 1 97.69 295 LEU B N 1
ATOM 5547 C CA . LEU B 1 295 ? -8.195 5.359 6.562 1 97.69 295 LEU B CA 1
ATOM 5548 C C . LEU B 1 295 ? -9.172 5.34 7.734 1 97.69 295 LEU B C 1
ATOM 5550 O O . LEU B 1 295 ? -8.828 4.902 8.828 1 97.69 295 LEU B O 1
ATOM 5554 N N . ARG B 1 296 ? -10.367 5.875 7.5 1 98.25 296 ARG B N 1
ATOM 5555 C CA . ARG B 1 296 ? -11.352 5.934 8.57 1 98.25 296 ARG B CA 1
ATOM 5556 C C . ARG B 1 296 ? -11.664 4.535 9.102 1 98.25 296 ARG B C 1
ATOM 5558 O O . ARG B 1 296 ? -11.727 4.328 10.312 1 98.25 296 ARG B O 1
ATOM 5565 N N . MET B 1 297 ? -11.742 3.588 8.203 1 98.38 297 MET B N 1
ATOM 5566 C CA . MET B 1 297 ? -12.086 2.215 8.57 1 98.38 297 MET B CA 1
ATOM 5567 C C . MET B 1 297 ? -10.898 1.517 9.227 1 98.38 297 MET B C 1
ATOM 5569 O O . MET B 1 297 ? -11.078 0.751 10.18 1 98.38 297 MET B O 1
ATOM 5573 N N . SER B 1 298 ? -9.656 1.734 8.742 1 98.19 298 SER B N 1
ATOM 5574 C CA . SER B 1 298 ? -8.477 1.046 9.266 1 98.19 298 SER B CA 1
ATOM 5575 C C . SER B 1 298 ? -7.992 1.687 10.562 1 98.19 298 SER B C 1
ATOM 5577 O O . SER B 1 298 ? -7.211 1.086 11.305 1 98.19 298 SER B O 1
ATOM 5579 N N . GLY B 1 299 ? -8.383 2.996 10.719 1 98.19 299 GLY B N 1
ATOM 5580 C CA . GLY B 1 299 ? -8.102 3.662 11.977 1 98.19 299 GLY B CA 1
ATOM 5581 C C . GLY B 1 299 ? -7.141 4.824 11.844 1 98.19 299 GLY B C 1
ATOM 5582 O O . GLY B 1 299 ? -6.027 4.66 11.336 1 98.19 299 GLY B O 1
ATOM 5583 N N . GLY B 1 300 ? -7.469 5.98 12.234 1 98.38 300 GLY B N 1
ATOM 5584 C CA . GLY B 1 300 ? -6.738 7.234 12.297 1 98.38 300 GLY B CA 1
ATOM 5585 C C . GLY B 1 300 ? -7.582 8.391 12.797 1 98.38 300 GLY B C 1
ATOM 5586 O O . GLY B 1 300 ? -8.766 8.484 12.477 1 98.38 300 GLY B O 1
ATOM 5587 N N . ASP B 1 301 ? -6.992 9.219 13.578 1 98.62 301 ASP B N 1
ATOM 5588 C CA . ASP B 1 301 ? -7.727 10.359 14.117 1 98.62 301 ASP B CA 1
ATOM 5589 C C . ASP B 1 301 ? -7.559 11.586 13.219 1 98.62 301 ASP B C 1
ATOM 5591 O O . ASP B 1 301 ? -8.391 12.492 13.242 1 98.62 301 ASP B O 1
ATOM 5595 N N . HIS B 1 302 ? -6.414 11.555 12.5 1 97.5 302 HIS B N 1
ATOM 5596 C CA . HIS B 1 302 ? -6.062 12.633 11.578 1 97.5 302 HIS B CA 1
ATOM 5597 C C . HIS B 1 302 ? -5.625 12.086 10.227 1 97.5 302 HIS B C 1
ATOM 5599 O O . HIS B 1 302 ? -5 11.023 10.164 1 97.5 302 HIS B O 1
ATOM 5605 N N . ILE B 1 303 ? -5.949 12.836 9.219 1 95.81 303 ILE B N 1
ATOM 5606 C CA . ILE B 1 303 ? -5.32 12.523 7.941 1 95.81 303 ILE B CA 1
ATOM 5607 C C . ILE B 1 303 ? -5.141 13.805 7.129 1 95.81 303 ILE B C 1
ATOM 5609 O O . ILE B 1 303 ? -6 14.688 7.148 1 95.81 303 ILE B O 1
ATOM 5613 N N . HIS B 1 304 ? -4.078 13.852 6.383 1 92.19 304 HIS B N 1
ATOM 5614 C CA . HIS B 1 304 ? -3.867 14.945 5.445 1 92.19 304 HIS B CA 1
ATOM 5615 C C . HIS B 1 304 ? -4.906 14.922 4.328 1 92.19 304 HIS B C 1
ATOM 5617 O O . HIS B 1 304 ? -5.051 13.914 3.631 1 92.19 304 HIS B O 1
ATOM 5623 N N . ALA B 1 305 ? -5.602 16.047 4.152 1 88.62 305 ALA B N 1
ATOM 5624 C CA . ALA B 1 305 ? -6.672 16.109 3.158 1 88.62 305 ALA B CA 1
ATOM 5625 C C . ALA B 1 305 ? -6.328 17.094 2.045 1 88.62 305 ALA B C 1
ATOM 5627 O O . ALA B 1 305 ? -7.152 17.375 1.173 1 88.62 305 ALA B O 1
ATOM 5628 N N . GLY B 1 306 ? -5.184 17.609 2.02 1 81.88 306 GLY B N 1
ATOM 5629 C CA . GLY B 1 306 ? -4.754 18.516 0.971 1 81.88 306 GLY B CA 1
ATOM 5630 C C . GLY B 1 306 ? -5.191 19.953 1.206 1 81.88 306 GLY B C 1
ATOM 5631 O O . GLY B 1 306 ? -5.598 20.312 2.314 1 81.88 306 GLY B O 1
ATOM 5632 N N . THR B 1 307 ? -4.945 20.797 0.072 1 78.88 307 THR B N 1
ATOM 5633 C CA . THR B 1 307 ? -5.285 22.203 0.166 1 78.88 307 THR B CA 1
ATOM 5634 C C . THR B 1 307 ? -6.496 22.531 -0.708 1 78.88 307 THR B C 1
ATOM 5636 O O . THR B 1 307 ? -6.699 21.906 -1.749 1 78.88 307 THR B O 1
ATOM 5639 N N . VAL B 1 308 ? -7.328 23.344 -0.181 1 77.62 308 VAL B N 1
ATOM 5640 C CA . VAL B 1 308 ? -8.523 23.75 -0.912 1 77.62 308 VAL B CA 1
ATOM 5641 C C . VAL B 1 308 ? -8.344 25.172 -1.435 1 77.62 308 VAL B C 1
ATOM 5643 O O . VAL B 1 308 ? -8.977 25.562 -2.422 1 77.62 308 VAL B O 1
ATOM 5646 N N . VAL B 1 309 ? -7.391 25.781 -0.896 1 76.94 309 VAL B N 1
ATOM 5647 C CA . VAL B 1 309 ? -7.258 27.188 -1.231 1 76.94 309 VAL B CA 1
ATOM 5648 C C . VAL B 1 309 ? -6.609 27.344 -2.607 1 76.94 309 VAL B C 1
ATOM 5650 O O . VAL B 1 309 ? -5.617 26.672 -2.906 1 76.94 309 VAL B O 1
ATOM 5653 N N . GLY B 1 310 ? -7.168 28.172 -3.391 1 68.56 310 GLY B N 1
ATOM 5654 C CA . GLY B 1 310 ? -6.641 28.438 -4.715 1 68.56 310 GLY B CA 1
ATOM 5655 C C . GLY B 1 310 ? -7.145 27.469 -5.77 1 68.56 310 GLY B C 1
ATOM 5656 O O . GLY B 1 310 ? -6.855 27.641 -6.957 1 68.56 310 GLY B O 1
ATOM 5657 N N . LYS B 1 311 ? -7.902 26.547 -5.312 1 71.69 311 LYS B N 1
ATOM 5658 C CA . LYS B 1 311 ? -8.453 25.578 -6.262 1 71.69 311 LYS B CA 1
ATOM 5659 C C . LYS B 1 311 ? -9.695 26.141 -6.949 1 71.69 311 LYS B C 1
ATOM 5661 O O . LYS B 1 311 ? -10.398 26.984 -6.387 1 71.69 311 LYS B O 1
ATOM 5666 N N . LEU B 1 312 ? -9.906 25.641 -8.195 1 70.06 312 LEU B N 1
ATOM 5667 C CA . LEU B 1 312 ? -11.133 25.953 -8.922 1 70.06 312 LEU B CA 1
ATOM 5668 C C . LEU B 1 312 ? -12.359 25.422 -8.18 1 70.06 312 LEU B C 1
ATOM 5670 O O . LEU B 1 312 ? -12.25 24.469 -7.398 1 70.06 312 LEU B O 1
ATOM 5674 N N . GLU B 1 313 ? -13.414 26.062 -8.438 1 68.38 313 GLU B N 1
ATOM 5675 C CA . GLU B 1 313 ? -14.648 25.766 -7.711 1 68.38 313 GLU B CA 1
ATOM 5676 C C . GLU B 1 313 ? -14.945 24.266 -7.711 1 68.38 313 GLU B C 1
ATOM 5678 O O . GLU B 1 313 ? -15.242 23.688 -6.66 1 68.38 313 GLU B O 1
ATOM 5683 N N . GLY B 1 314 ? -14.883 23.594 -8.797 1 70.5 314 GLY B N 1
ATOM 5684 C CA . GLY B 1 314 ? -15.164 22.172 -8.883 1 70.5 314 GLY B CA 1
ATOM 5685 C C . GLY B 1 314 ? -14.234 21.312 -8.039 1 70.5 314 GLY B C 1
ATOM 5686 O O . GLY B 1 314 ? -14.68 20.422 -7.332 1 70.5 314 GLY B O 1
ATOM 5687 N N . GLU B 1 315 ? -13.07 21.688 -8.086 1 80.88 315 GLU B N 1
ATOM 5688 C CA . GLU B 1 315 ? -12.078 20.969 -7.305 1 80.88 315 GLU B CA 1
ATOM 5689 C C . GLU B 1 315 ? -12.266 21.219 -5.809 1 80.88 315 GLU B C 1
ATOM 5691 O O . GLU B 1 315 ? -12.062 20.328 -4.992 1 80.88 315 GLU B O 1
ATOM 5696 N N . ARG B 1 316 ? -12.641 22.406 -5.543 1 85.19 316 ARG B N 1
ATOM 5697 C CA . ARG B 1 316 ? -12.922 22.766 -4.152 1 85.19 316 ARG B CA 1
ATOM 5698 C C . ARG B 1 316 ? -14.078 21.938 -3.6 1 85.19 316 ARG B C 1
ATOM 5700 O O . ARG B 1 316 ? -13.984 21.391 -2.5 1 85.19 316 ARG B O 1
ATOM 5707 N N . GLU B 1 317 ? -15.109 21.828 -4.328 1 88.81 317 GLU B N 1
ATOM 5708 C CA . GLU B 1 317 ? -16.297 21.078 -3.896 1 88.81 317 GLU B CA 1
ATOM 5709 C C . GLU B 1 317 ? -15.977 19.594 -3.707 1 88.81 317 GLU B C 1
ATOM 5711 O O . GLU B 1 317 ? -16.484 18.969 -2.775 1 88.81 317 GLU B O 1
ATOM 5716 N N . VAL B 1 318 ? -15.203 19.109 -4.543 1 87.12 318 VAL B N 1
ATOM 5717 C CA . VAL B 1 318 ? -14.805 17.703 -4.441 1 87.12 318 VAL B CA 1
ATOM 5718 C C . VAL B 1 318 ? -13.992 17.484 -3.168 1 87.12 318 VAL B C 1
ATOM 5720 O O . VAL B 1 318 ? -14.203 16.5 -2.451 1 87.12 318 VAL B O 1
ATOM 5723 N N . THR B 1 319 ? -13.125 18.438 -2.898 1 86.81 319 THR B N 1
ATOM 5724 C CA . THR B 1 319 ? -12.32 18.344 -1.687 1 86.81 319 THR B CA 1
ATOM 5725 C C . THR B 1 319 ? -13.203 18.406 -0.443 1 86.81 319 THR B C 1
ATOM 5727 O O . THR B 1 319 ? -13.031 17.625 0.489 1 86.81 319 THR B O 1
ATOM 5730 N N . LEU B 1 320 ? -14.156 19.25 -0.49 1 88.5 320 LEU B N 1
ATOM 5731 C CA . LEU B 1 320 ? -15.07 19.375 0.644 1 88.5 320 LEU B CA 1
ATOM 5732 C C . LEU B 1 320 ? -15.93 18.125 0.79 1 88.5 320 LEU B C 1
ATOM 5734 O O . LEU B 1 320 ? -16.297 17.75 1.903 1 88.5 320 LEU B O 1
ATOM 5738 N N . GLY B 1 321 ? -16.172 17.516 -0.312 1 90.06 321 GLY B N 1
ATOM 5739 C CA . GLY B 1 321 ? -16.906 16.266 -0.28 1 90.06 321 GLY B CA 1
ATOM 5740 C C . GLY B 1 321 ? -16.219 15.188 0.54 1 90.06 321 GLY B C 1
ATOM 5741 O O . GLY B 1 321 ? -16.859 14.539 1.38 1 90.06 321 GLY B O 1
ATOM 5742 N N . PHE B 1 322 ? -14.922 15.031 0.321 1 89.81 322 PHE B N 1
ATOM 5743 C CA . PHE B 1 322 ? -14.32 13.938 1.064 1 89.81 322 PHE B CA 1
ATOM 5744 C C . PHE B 1 322 ? -13.922 14.383 2.465 1 89.81 322 PHE B C 1
ATOM 5746 O O . PHE B 1 322 ? -13.68 13.555 3.344 1 89.81 322 PHE B O 1
ATOM 5753 N N . VAL B 1 323 ? -13.914 15.688 2.701 1 92.62 323 VAL B N 1
ATOM 5754 C CA . VAL B 1 323 ? -13.773 16.188 4.066 1 92.62 323 VAL B CA 1
ATOM 5755 C C . VAL B 1 323 ? -14.992 15.773 4.891 1 92.62 323 VAL B C 1
ATOM 5757 O O . VAL B 1 323 ? -14.867 15.352 6.039 1 92.62 323 VAL B O 1
ATOM 5760 N N . ASP B 1 324 ? -16.141 15.875 4.277 1 94.44 324 ASP B N 1
ATOM 5761 C CA . ASP B 1 324 ? -17.375 15.461 4.949 1 94.44 324 ASP B CA 1
ATOM 5762 C C . ASP B 1 324 ? -17.375 13.961 5.219 1 94.44 324 ASP B C 1
ATOM 5764 O O . ASP B 1 324 ? -17.859 13.516 6.262 1 94.44 324 ASP B O 1
ATOM 5768 N N . LEU B 1 325 ? -16.828 13.242 4.309 1 95.81 325 LEU B N 1
ATOM 5769 C CA . LEU B 1 325 ? -16.75 11.789 4.461 1 95.81 325 LEU B CA 1
ATOM 5770 C C . LEU B 1 325 ? -15.891 11.414 5.664 1 95.81 325 LEU B C 1
ATOM 5772 O O . LEU B 1 325 ? -16.109 10.367 6.281 1 95.81 325 LEU B O 1
ATOM 5776 N N . LEU B 1 326 ? -14.984 12.273 6.027 1 97.06 326 LEU B N 1
ATOM 5777 C CA . LEU B 1 326 ? -14.102 12.047 7.164 1 97.06 326 LEU B CA 1
ATOM 5778 C C . LEU B 1 326 ? -14.773 12.469 8.469 1 97.06 326 LEU B C 1
ATOM 5780 O O . LEU B 1 326 ? -14.648 11.781 9.484 1 97.06 326 LEU B O 1
ATOM 5784 N N . ARG B 1 327 ? -15.594 13.438 8.469 1 96.5 327 ARG B N 1
ATOM 5785 C CA . ARG B 1 327 ? -16.031 14.086 9.703 1 96.5 327 ARG B CA 1
ATOM 5786 C C . ARG B 1 327 ? -17.422 13.617 10.102 1 96.5 327 ARG B C 1
ATOM 5788 O O . ARG B 1 327 ? -17.672 13.344 11.273 1 96.5 327 ARG B O 1
ATOM 5795 N N . ASP B 1 328 ? -18.281 13.469 9.094 1 96 328 ASP B N 1
ATOM 5796 C CA . ASP B 1 328 ? -19.703 13.367 9.398 1 96 328 ASP B CA 1
ATOM 5797 C C . ASP B 1 328 ? -20.141 11.906 9.5 1 96 328 ASP B C 1
ATOM 5799 O O . ASP B 1 328 ? -19.516 11.023 8.914 1 96 328 ASP B O 1
ATOM 5803 N N . ASP B 1 329 ? -21.219 11.688 10.18 1 96.44 329 ASP B N 1
ATOM 5804 C CA . ASP B 1 329 ? -21.766 10.352 10.359 1 96.44 329 ASP B CA 1
ATOM 5805 C C . ASP B 1 329 ? -22.547 9.906 9.125 1 96.44 329 ASP B C 1
ATOM 5807 O O . ASP B 1 329 ? -22.625 8.711 8.828 1 96.44 329 ASP B O 1
ATOM 5811 N N . TYR B 1 330 ? -23.156 10.914 8.484 1 97.69 330 TYR B N 1
ATOM 5812 C CA . TYR B 1 330 ? -24.031 10.648 7.348 1 97.69 330 TYR B CA 1
ATOM 5813 C C . TYR B 1 330 ? -23.781 11.641 6.223 1 97.69 330 TYR B C 1
ATOM 5815 O O . TYR B 1 330 ? -23.828 12.859 6.438 1 97.69 330 TYR B O 1
ATOM 5823 N N . ILE B 1 331 ? -23.484 11.219 5.059 1 97.75 331 ILE B N 1
ATOM 5824 C CA . ILE B 1 331 ? -23.219 12.055 3.891 1 97.75 331 ILE B CA 1
ATOM 5825 C C . ILE B 1 331 ? -24.125 11.633 2.736 1 97.75 331 ILE B C 1
ATOM 5827 O O . ILE B 1 331 ? -24.094 10.484 2.301 1 97.75 331 ILE B O 1
ATOM 5831 N N . GLU B 1 332 ? -24.859 12.523 2.217 1 97.75 332 GLU B N 1
ATOM 5832 C CA . GLU B 1 332 ? -25.781 12.25 1.117 1 97.75 332 GLU B CA 1
ATOM 5833 C C . GLU B 1 332 ? -25.047 12.234 -0.222 1 97.75 332 GLU B C 1
ATOM 5835 O O . GLU B 1 332 ? -24.062 12.961 -0.409 1 97.75 332 GLU B O 1
ATOM 5840 N N . LYS B 1 333 ? -25.609 11.383 -1.063 1 97.75 333 LYS B N 1
ATOM 5841 C CA . LYS B 1 333 ? -25.125 11.406 -2.439 1 97.75 333 LYS B CA 1
ATOM 5842 C C . LYS B 1 333 ? -25.188 12.82 -3.021 1 97.75 333 LYS B C 1
ATOM 5844 O O . LYS B 1 333 ? -26.188 13.508 -2.891 1 97.75 333 LYS B O 1
ATOM 5849 N N . ASP B 1 334 ? -24.094 13.273 -3.557 1 97.12 334 ASP B N 1
ATOM 5850 C CA . ASP B 1 334 ? -23.969 14.57 -4.211 1 97.12 334 ASP B CA 1
ATOM 5851 C C . ASP B 1 334 ? -22.875 14.547 -5.277 1 97.12 334 ASP B C 1
ATOM 5853 O O . ASP B 1 334 ? -21.703 14.836 -4.984 1 97.12 334 ASP B O 1
ATOM 5857 N N . ARG B 1 335 ? -23.234 14.391 -6.465 1 93.62 335 ARG B N 1
ATOM 5858 C CA . ARG B 1 335 ? -22.281 14.211 -7.555 1 93.62 335 ARG B CA 1
ATOM 5859 C C . ARG B 1 335 ? -21.469 15.484 -7.777 1 93.62 335 ARG B C 1
ATOM 5861 O O . ARG B 1 335 ? -20.312 15.422 -8.211 1 93.62 335 ARG B O 1
ATOM 5868 N N . CYS B 1 336 ? -22 16.578 -7.473 1 92.56 336 CYS B N 1
ATOM 5869 C CA . CYS B 1 336 ? -21.297 17.844 -7.648 1 92.56 336 CYS B CA 1
ATOM 5870 C C . CYS B 1 336 ? -20.109 17.938 -6.691 1 92.56 336 CYS B C 1
ATOM 5872 O O . CYS B 1 336 ? -19.125 18.625 -6.98 1 92.56 336 CYS B O 1
ATOM 5874 N N . ARG B 1 337 ? -20.219 17.156 -5.633 1 93.81 337 ARG B N 1
ATOM 5875 C CA . ARG B 1 337 ? -19.156 17.156 -4.641 1 93.81 337 ARG B CA 1
ATOM 5876 C C . ARG B 1 337 ? -18.328 15.875 -4.723 1 93.81 337 ARG B C 1
ATOM 5878 O O . ARG B 1 337 ? -17.531 15.594 -3.834 1 93.81 337 ARG B O 1
ATOM 5885 N N . GLY B 1 338 ? -18.594 15.109 -5.715 1 93.81 338 GLY B N 1
ATOM 5886 C CA . GLY B 1 338 ? -17.812 13.906 -5.953 1 93.81 338 GLY B CA 1
ATOM 5887 C C . GLY B 1 338 ? -18.281 12.719 -5.125 1 93.81 338 GLY B C 1
ATOM 5888 O O . GLY B 1 338 ? -17.562 11.727 -5 1 93.81 338 GLY B O 1
ATOM 5889 N N . ILE B 1 339 ? -19.469 12.805 -4.551 1 97.38 339 ILE B N 1
ATOM 5890 C CA . ILE B 1 339 ? -20 11.734 -3.725 1 97.38 339 ILE B CA 1
ATOM 5891 C C . ILE B 1 339 ? -20.953 10.875 -4.551 1 97.38 339 ILE B C 1
ATOM 5893 O O . ILE B 1 339 ? -22.109 11.266 -4.773 1 97.38 339 ILE B O 1
ATOM 5897 N N . TYR B 1 340 ? -20.562 9.703 -4.871 1 97.94 340 TYR B N 1
ATOM 5898 C CA . TYR B 1 340 ? -21.312 8.836 -5.773 1 97.94 340 TYR B CA 1
ATOM 5899 C C . TYR B 1 340 ? -22.406 8.086 -5.027 1 97.94 340 TYR B C 1
ATOM 5901 O O . TYR B 1 340 ? -23.406 7.668 -5.629 1 97.94 340 TYR B O 1
ATOM 5909 N N . PHE B 1 341 ? -22.188 7.875 -3.691 1 98.38 341 PHE B N 1
ATOM 5910 C CA . PHE B 1 341 ? -23.141 7.105 -2.887 1 98.38 341 PHE B CA 1
ATOM 5911 C C . PHE B 1 341 ? -23.406 7.797 -1.555 1 98.38 341 PHE B C 1
ATOM 5913 O O . PHE B 1 341 ? -22.5 8.43 -0.987 1 98.38 341 PHE B O 1
ATOM 5920 N N . THR B 1 342 ? -24.625 7.652 -1.104 1 98.25 342 THR B N 1
ATOM 5921 C CA . THR B 1 342 ? -24.875 8.023 0.283 1 98.25 342 THR B CA 1
ATOM 5922 C C . THR B 1 342 ? -24.078 7.137 1.235 1 98.25 342 THR B C 1
ATOM 5924 O O . THR B 1 342 ? -24.062 5.914 1.086 1 98.25 342 THR B O 1
ATOM 5927 N N . GLN B 1 343 ? -23.406 7.73 2.158 1 98.56 343 GLN B N 1
ATOM 5928 C CA . GLN B 1 343 ? -22.594 7.012 3.135 1 98.56 343 GLN B CA 1
ATOM 5929 C C . GLN B 1 343 ? -23.125 7.219 4.551 1 98.56 343 GLN B C 1
ATOM 5931 O O . GLN B 1 343 ? -23.219 8.352 5.023 1 98.56 343 GLN B O 1
ATOM 5936 N N . ASP B 1 344 ? -23.5 6.156 5.137 1 98.38 344 ASP B N 1
ATOM 5937 C CA . ASP B 1 344 ? -23.922 6.141 6.539 1 98.38 344 ASP B CA 1
ATOM 5938 C C . ASP B 1 344 ? -22.922 5.375 7.402 1 98.38 344 ASP B C 1
ATOM 5940 O O . ASP B 1 344 ? -22.906 4.145 7.406 1 98.38 344 ASP B O 1
ATOM 5944 N N . TRP B 1 345 ? -22.156 6.133 8.195 1 97.88 345 TRP B N 1
ATOM 5945 C CA . TRP B 1 345 ? -21.156 5.516 9.055 1 97.88 345 TRP B CA 1
ATOM 5946 C C . TRP B 1 345 ? -21.797 5.008 10.344 1 97.88 345 TRP B C 1
ATOM 5948 O O . TRP B 1 345 ? -21.141 4.297 11.117 1 97.88 345 TRP B O 1
ATOM 5958 N N . VAL B 1 346 ? -23.031 5.352 10.586 1 95.62 346 VAL B N 1
ATOM 5959 C CA . VAL B 1 346 ? -23.797 4.996 11.781 1 95.62 346 VAL B CA 1
ATOM 5960 C C . VAL B 1 346 ? -23.141 5.609 13.016 1 95.62 346 VAL B C 1
ATOM 5962 O O . VAL B 1 346 ? -23.312 6.797 13.289 1 95.62 346 VAL B O 1
ATOM 5965 N N . SER B 1 347 ? -22.094 4.926 13.617 1 91.69 347 SER B N 1
ATOM 5966 C CA . SER B 1 347 ? -21.516 5.422 14.867 1 91.69 347 SER B CA 1
ATOM 5967 C C . SER B 1 347 ? -20 5.418 14.812 1 91.69 347 SER B C 1
ATOM 5969 O O . SER B 1 347 ? -19.328 5.543 15.844 1 91.69 347 SER B O 1
ATOM 5971 N N . MET B 1 348 ? -19.453 5.176 13.625 1 96.44 348 MET B N 1
ATOM 5972 C CA . MET B 1 348 ? -18 5.262 13.547 1 96.44 348 MET B CA 1
ATOM 5973 C C . MET B 1 348 ? -17.516 6.691 13.773 1 96.44 348 MET B C 1
ATOM 5975 O O . MET B 1 348 ? -18 7.621 13.117 1 96.44 348 MET B O 1
ATOM 5979 N N . PRO B 1 349 ? -16.594 6.926 14.641 1 96.81 349 PRO B N 1
ATOM 5980 C CA . PRO B 1 349 ? -16.156 8.289 14.969 1 96.81 349 PRO B CA 1
ATOM 5981 C C . PRO B 1 349 ? -15.562 9.016 13.766 1 96.81 349 PRO B C 1
ATOM 5983 O O . PRO B 1 349 ? -15.062 8.375 12.836 1 96.81 349 PRO B O 1
ATOM 5986 N N . GLY B 1 350 ? -15.594 10.336 13.82 1 97.5 350 GLY B N 1
ATOM 5987 C CA . GLY B 1 350 ? -15.055 11.164 12.75 1 97.5 350 GLY B CA 1
ATOM 5988 C C . GLY B 1 350 ? -13.547 11.336 12.82 1 97.5 350 GLY B C 1
ATOM 5989 O O . GLY B 1 350 ? -12.938 11.047 13.852 1 97.5 350 GLY B O 1
ATOM 5990 N N . VAL B 1 351 ? -12.977 11.742 11.742 1 98.31 351 VAL B N 1
ATOM 5991 C CA . VAL B 1 351 ? -11.547 11.992 11.578 1 98.31 351 VAL B CA 1
ATOM 5992 C C . VAL B 1 351 ? -11.32 13.477 11.297 1 98.31 351 VAL B C 1
ATOM 5994 O O . VAL B 1 351 ? -12.07 14.102 10.539 1 98.31 351 VAL B O 1
ATOM 5997 N N . LEU B 1 352 ? -10.352 14.062 11.891 1 98 352 LEU B N 1
ATOM 5998 C CA . LEU B 1 352 ? -10.023 15.453 11.602 1 98 352 LEU B CA 1
ATOM 5999 C C . LEU B 1 352 ? -9.219 15.555 10.305 1 98 352 LEU B C 1
ATOM 6001 O O . LEU B 1 352 ? -8.117 15.008 10.203 1 98 352 LEU B O 1
ATOM 6005 N N . PRO B 1 353 ? -9.766 16.266 9.352 1 96.81 353 PRO B N 1
ATOM 6006 C CA . PRO B 1 353 ? -8.945 16.547 8.164 1 96.81 353 PRO B CA 1
ATOM 6007 C C . PRO B 1 353 ? -7.832 17.547 8.453 1 96.81 353 PRO B C 1
ATOM 6009 O O . PRO B 1 353 ? -8.031 18.5 9.211 1 96.81 353 PRO B O 1
ATOM 6012 N N . VAL B 1 354 ? -6.707 17.312 7.891 1 96.12 354 VAL B N 1
ATOM 6013 C CA . VAL B 1 354 ? -5.547 18.188 8.055 1 96.12 354 VAL B CA 1
ATOM 6014 C C . VAL B 1 354 ? -5.277 18.922 6.75 1 96.12 354 VAL B C 1
ATOM 6016 O O . VAL B 1 354 ? -4.957 18.312 5.73 1 96.12 354 VAL B O 1
ATOM 6019 N N . ALA B 1 355 ? -5.461 20.219 6.789 1 93.31 355 ALA B N 1
ATOM 6020 C CA . ALA B 1 355 ? -5.055 21.062 5.668 1 93.31 355 ALA B CA 1
ATOM 6021 C C . ALA B 1 355 ? -3.549 21.297 5.68 1 93.31 355 ALA B C 1
ATOM 6023 O O . ALA B 1 355 ? -2.99 21.75 6.684 1 93.31 355 ALA B O 1
ATOM 6024 N N . SER B 1 356 ? -2.93 20.969 4.598 1 89.06 356 SER B N 1
ATOM 6025 C CA . SER B 1 356 ? -1.479 21.094 4.523 1 89.06 356 SER B CA 1
ATOM 6026 C C . SER B 1 356 ? -1.02 21.328 3.09 1 89.06 356 SER B C 1
ATOM 6028 O O . SER B 1 356 ? -1.799 21.172 2.146 1 89.06 356 SER B O 1
ATOM 6030 N N . GLY B 1 357 ? 0.238 21.797 2.98 1 79.56 357 GLY B N 1
ATOM 6031 C CA . GLY B 1 357 ? 0.859 21.984 1.681 1 79.56 357 GLY B CA 1
ATOM 6032 C C . GLY B 1 357 ? 0.777 23.422 1.189 1 79.56 357 GLY B C 1
ATOM 6033 O O . GLY B 1 357 ? -0.294 23.891 0.799 1 79.56 357 GLY B O 1
ATOM 6034 N N . GLY B 1 358 ? 1.786 24.125 1.231 1 78.5 358 GLY B N 1
ATOM 6035 C CA . GLY B 1 358 ? 1.931 25.438 0.625 1 78.5 358 GLY B CA 1
ATOM 6036 C C . GLY B 1 358 ? 1.036 26.5 1.256 1 78.5 358 GLY B C 1
ATOM 6037 O O . GLY B 1 358 ? 0.674 27.484 0.608 1 78.5 358 GLY B O 1
ATOM 6038 N N . ILE B 1 359 ? 0.539 26.297 2.424 1 86.56 359 ILE B N 1
ATOM 6039 C CA . ILE B 1 359 ? -0.343 27.266 3.047 1 86.56 359 ILE B CA 1
ATOM 6040 C C . ILE B 1 359 ? 0.459 28.156 4.004 1 86.56 359 ILE B C 1
ATOM 6042 O O . ILE B 1 359 ? 1.483 27.719 4.539 1 86.56 359 ILE B O 1
ATOM 6046 N N . HIS B 1 360 ? -0.013 29.438 4.117 1 90.44 360 HIS B N 1
ATOM 6047 C CA . HIS B 1 360 ? 0.589 30.422 5.004 1 90.44 360 HIS B CA 1
ATOM 6048 C C . HIS B 1 360 ? -0.475 31.297 5.664 1 90.44 360 HIS B C 1
ATOM 6050 O O . HIS B 1 360 ? -1.667 31.141 5.391 1 90.44 360 HIS B O 1
ATOM 6056 N N . VAL B 1 361 ? -0.078 32.25 6.453 1 93.5 361 VAL B N 1
ATOM 6057 C CA . VAL B 1 361 ? -0.932 33 7.371 1 93.5 361 VAL B CA 1
ATOM 6058 C C . VAL B 1 361 ? -2.002 33.75 6.582 1 93.5 361 VAL B C 1
ATOM 6060 O O . VAL B 1 361 ? -3.133 33.906 7.051 1 93.5 361 VAL B O 1
ATOM 6063 N N . TRP B 1 362 ? -1.722 34.094 5.34 1 92.56 362 TRP B N 1
ATOM 6064 C CA . TRP B 1 362 ? -2.664 34.875 4.543 1 92.56 362 TRP B CA 1
ATOM 6065 C C . TRP B 1 362 ? -3.855 34 4.121 1 92.56 362 TRP B C 1
ATOM 6067 O O . TRP B 1 362 ? -4.891 34.531 3.711 1 92.56 362 TRP B O 1
ATOM 6077 N N . HIS B 1 363 ? -3.717 32.75 4.246 1 93.31 363 HIS B N 1
ATOM 6078 C CA . HIS B 1 363 ? -4.789 31.844 3.846 1 93.31 363 HIS B CA 1
ATOM 6079 C C . HIS B 1 363 ? -5.73 31.562 5.008 1 93.31 363 HIS B C 1
ATOM 6081 O O . HIS B 1 363 ? -6.754 30.891 4.836 1 93.31 363 HIS B O 1
ATOM 6087 N N . MET B 1 364 ? -5.465 32.125 6.172 1 94.81 364 MET B N 1
ATOM 6088 C CA . MET B 1 364 ? -6.172 31.766 7.398 1 94.81 364 MET B CA 1
ATOM 6089 C C . MET B 1 364 ? -7.664 32.031 7.27 1 94.81 364 MET B C 1
ATOM 6091 O O . MET B 1 364 ? -8.492 31.188 7.629 1 94.81 364 MET B O 1
ATOM 6095 N N . PRO B 1 365 ? -8.07 33.219 6.691 1 92.88 365 PRO B N 1
ATOM 6096 C CA . PRO B 1 365 ? -9.516 33.438 6.57 1 92.88 365 PRO B CA 1
ATOM 6097 C C . PRO B 1 365 ? -10.211 32.406 5.715 1 92.88 365 PRO B C 1
ATOM 6099 O O . PRO B 1 365 ? -11.258 31.875 6.113 1 92.88 365 PRO B O 1
ATOM 6102 N N . ALA B 1 366 ? -9.594 32.031 4.664 1 90.69 366 ALA B N 1
ATOM 6103 C CA . ALA B 1 366 ? -10.188 31.047 3.771 1 90.69 366 ALA B CA 1
ATOM 6104 C C . ALA B 1 366 ? -10.203 29.672 4.422 1 90.69 366 ALA B C 1
ATOM 6106 O O . ALA B 1 366 ? -11.172 28.922 4.273 1 90.69 366 ALA B O 1
ATOM 6107 N N . LEU B 1 367 ? -9.156 29.328 5.055 1 92.81 367 LEU B N 1
ATOM 6108 C CA . LEU B 1 367 ? -9.031 28.016 5.676 1 92.81 367 LEU B CA 1
ATOM 6109 C C . LEU B 1 367 ? -10.078 27.828 6.773 1 92.81 367 LEU B C 1
ATOM 6111 O O . LEU B 1 367 ? -10.719 26.781 6.859 1 92.81 367 LEU B O 1
ATOM 6115 N N . THR B 1 368 ? -10.227 28.875 7.602 1 93 368 THR B N 1
ATOM 6116 C CA . THR B 1 368 ? -11.188 28.781 8.695 1 93 368 THR B CA 1
ATOM 6117 C C . THR B 1 368 ? -12.617 28.703 8.164 1 93 368 THR B C 1
ATOM 6119 O O . THR B 1 368 ? -13.469 28.031 8.758 1 93 368 THR B O 1
ATOM 6122 N N . GLU B 1 369 ? -12.812 29.344 7.121 1 87.75 369 GLU B N 1
ATOM 6123 C CA . GLU B 1 369 ? -14.141 29.312 6.52 1 87.75 369 GLU B CA 1
ATOM 6124 C C . GLU B 1 369 ? -14.43 27.969 5.883 1 87.75 369 GLU B C 1
ATOM 6126 O O . GLU B 1 369 ? -15.539 27.438 6.012 1 87.75 369 GLU B O 1
ATOM 6131 N N . ILE B 1 370 ? -13.484 27.422 5.246 1 87.25 370 ILE B N 1
ATOM 6132 C CA . ILE B 1 370 ? -13.68 26.219 4.441 1 87.25 370 ILE B CA 1
ATOM 6133 C C . ILE B 1 370 ? -13.695 25 5.348 1 87.25 370 ILE B C 1
ATOM 6135 O O . ILE B 1 370 ? -14.57 24.141 5.227 1 87.25 370 ILE B O 1
ATOM 6139 N N . PHE B 1 371 ? -12.758 24.859 6.27 1 90.94 371 PHE B N 1
ATOM 6140 C CA . PHE B 1 371 ? -12.57 23.641 7.035 1 90.94 371 PHE B CA 1
ATOM 6141 C C . PHE B 1 371 ? -13.336 23.703 8.352 1 90.94 371 PHE B C 1
ATOM 6143 O O . PHE B 1 371 ? -13.688 22.672 8.922 1 90.94 371 PHE B O 1
ATOM 6150 N N . GLY B 1 372 ? -13.609 24.891 8.844 1 91 372 GLY B N 1
ATOM 6151 C CA . GLY B 1 372 ? -14.336 25.031 10.102 1 91 372 GLY B CA 1
ATOM 6152 C C . GLY B 1 372 ? -13.508 24.625 11.312 1 91 372 GLY B C 1
ATOM 6153 O O . GLY B 1 372 ? -12.281 24.562 11.234 1 91 372 GLY B O 1
ATOM 6154 N N . ASP B 1 373 ? -14.141 24.375 12.391 1 95.12 373 ASP B N 1
ATOM 6155 C CA . ASP B 1 373 ? -13.477 24.172 13.68 1 95.12 373 ASP B CA 1
ATOM 6156 C C . ASP B 1 373 ? -12.859 22.781 13.766 1 95.12 373 ASP B C 1
ATOM 6158 O O . ASP B 1 373 ? -11.812 22.594 14.383 1 95.12 373 ASP B O 1
ATOM 6162 N N . ASP B 1 374 ? -13.516 21.781 13.172 1 96.31 374 ASP B N 1
ATOM 6163 C CA . ASP B 1 374 ? -13.055 20.391 13.289 1 96.31 374 ASP B CA 1
ATOM 6164 C C . ASP B 1 374 ? -12.039 20.047 12.195 1 96.31 374 ASP B C 1
ATOM 6166 O O . ASP B 1 374 ? -12.32 19.219 11.328 1 96.31 374 ASP B O 1
ATOM 6170 N N . SER B 1 375 ? -10.859 20.672 12.344 1 96.44 375 SER B N 1
ATOM 6171 C CA . SER B 1 375 ? -9.773 20.5 11.391 1 96.44 375 SER B CA 1
ATOM 6172 C C . SER B 1 375 ? -8.43 20.844 12.023 1 96.44 375 SER B C 1
ATOM 6174 O O . SER B 1 375 ? -8.375 21.375 13.141 1 96.44 375 SER B O 1
ATOM 6176 N N . VAL B 1 376 ? -7.414 20.438 11.375 1 97.25 376 VAL B N 1
ATOM 6177 C CA . VAL B 1 376 ? -6.059 20.859 11.711 1 97.25 376 VAL B CA 1
ATOM 6178 C C . VAL B 1 376 ? -5.461 21.656 10.555 1 97.25 376 VAL B C 1
ATOM 6180 O O . VAL B 1 376 ? -5.523 21.234 9.406 1 97.25 376 VAL B O 1
ATOM 6183 N N . LEU B 1 377 ? -4.996 22.812 10.836 1 96.69 377 LEU B N 1
ATOM 6184 C CA . LEU B 1 377 ? -4.285 23.625 9.852 1 96.69 377 LEU B CA 1
ATOM 6185 C C . LEU B 1 377 ? -2.779 23.547 10.07 1 96.69 377 LEU B C 1
ATOM 6187 O O . LEU B 1 377 ? -2.252 24.125 11.023 1 96.69 377 LEU B O 1
ATOM 6191 N N . GLN B 1 378 ? -2.125 22.875 9.164 1 95.38 378 GLN B N 1
ATOM 6192 C CA . GLN B 1 378 ? -0.701 22.609 9.32 1 95.38 378 GLN B CA 1
ATOM 6193 C C . GLN B 1 378 ? 0.136 23.484 8.398 1 95.38 378 GLN B C 1
ATOM 6195 O O . GLN B 1 378 ? 0.268 23.203 7.207 1 95.38 378 GLN B O 1
ATOM 6200 N N . PHE B 1 379 ? 0.816 24.438 9.039 1 92 379 PHE B N 1
ATOM 6201 C CA . PHE B 1 379 ? 1.649 25.391 8.312 1 92 379 PHE B CA 1
ATOM 6202 C C . PHE B 1 379 ? 3.123 25.016 8.422 1 92 379 PHE B C 1
ATOM 6204 O O . PHE B 1 379 ? 3.783 25.375 9.406 1 92 379 PHE B O 1
ATOM 6211 N N . GLY B 1 380 ? 3.701 24.375 7.434 1 88.38 380 GLY B N 1
ATOM 6212 C CA . GLY B 1 380 ? 5.133 24.125 7.457 1 88.38 380 GLY B CA 1
ATOM 6213 C C . GLY B 1 380 ? 5.961 25.375 7.211 1 88.38 380 GLY B C 1
ATOM 6214 O O . GLY B 1 380 ? 6.207 26.156 8.133 1 88.38 380 GLY B O 1
ATOM 6215 N N . GLY B 1 381 ? 6.184 25.609 5.941 1 82.38 381 GLY B N 1
ATOM 6216 C CA . GLY B 1 381 ? 6.891 26.812 5.562 1 82.38 381 GLY B CA 1
ATOM 6217 C C . GLY B 1 381 ? 6.215 28.078 6.062 1 82.38 381 GLY B C 1
ATOM 6218 O O . GLY B 1 381 ? 6.887 29.078 6.355 1 82.38 381 GLY B O 1
ATOM 6219 N N . GLY B 1 382 ? 4.984 28.047 6.262 1 86.75 382 GLY B N 1
ATOM 6220 C CA . GLY B 1 382 ? 4.223 29.203 6.734 1 86.75 382 GLY B CA 1
ATOM 6221 C C . GLY B 1 382 ? 4.52 29.547 8.18 1 86.75 382 GLY B C 1
ATOM 6222 O O . GLY B 1 382 ? 4.25 30.672 8.617 1 86.75 382 GLY B O 1
ATOM 6223 N N . THR B 1 383 ? 5.066 28.641 8.891 1 92.06 383 THR B N 1
ATOM 6224 C CA . THR B 1 383 ? 5.477 28.891 10.266 1 92.06 383 THR B CA 1
ATOM 6225 C C . THR B 1 383 ? 6.984 29.109 10.359 1 92.06 383 THR B C 1
ATOM 6227 O O . THR B 1 383 ? 7.441 30.109 10.891 1 92.06 383 THR B O 1
ATOM 6230 N N . LEU B 1 384 ? 7.703 28.219 9.758 1 91.12 384 LEU B N 1
ATOM 6231 C CA . LEU B 1 384 ? 9.141 28.125 9.969 1 91.12 384 LEU B CA 1
ATOM 6232 C C . LEU B 1 384 ? 9.883 29.172 9.133 1 91.12 384 LEU B C 1
ATOM 6234 O O . LEU B 1 384 ? 11.047 29.469 9.398 1 91.12 384 LEU B O 1
ATOM 6238 N N . GLY B 1 385 ? 9.172 29.656 8.156 1 87.62 385 GLY B N 1
ATOM 6239 C CA . GLY B 1 385 ? 9.789 30.641 7.266 1 87.62 385 GLY B CA 1
ATOM 6240 C C . GLY B 1 385 ? 9.664 32.062 7.77 1 87.62 385 GLY B C 1
ATOM 6241 O O . GLY B 1 385 ? 10.141 33 7.125 1 87.62 385 GLY B O 1
ATOM 6242 N N . HIS B 1 386 ? 9.094 32.25 8.875 1 91.62 386 HIS B N 1
ATOM 6243 C CA . HIS B 1 386 ? 8.969 33.594 9.43 1 91.62 386 HIS B CA 1
ATOM 6244 C C . HIS B 1 386 ? 10.344 34.219 9.664 1 91.62 386 HIS B C 1
ATOM 6246 O O . HIS B 1 386 ? 11.242 33.594 10.211 1 91.62 386 HIS B O 1
ATOM 6252 N N . PRO B 1 387 ? 10.477 35.438 9.32 1 88.5 387 PRO B N 1
ATOM 6253 C CA . PRO B 1 387 ? 11.789 36.062 9.383 1 88.5 387 PRO B CA 1
ATOM 6254 C C . PRO B 1 387 ? 12.344 36.125 10.805 1 88.5 387 PRO B C 1
ATOM 6256 O O . PRO B 1 387 ? 13.562 36.156 10.992 1 88.5 387 PRO B O 1
ATOM 6259 N N . TRP B 1 388 ? 11.461 36.125 11.742 1 91.62 388 TRP B N 1
ATOM 6260 C CA . TRP B 1 388 ? 11.938 36.281 13.117 1 91.62 388 TRP B CA 1
ATOM 6261 C C . TRP B 1 388 ? 12.039 34.906 13.805 1 91.62 388 TRP B C 1
ATOM 6263 O O . TRP B 1 388 ? 12.234 34.844 15.023 1 91.62 388 TRP B O 1
ATOM 6273 N N . GLY B 1 389 ? 11.742 33.875 13.039 1 90.19 389 GLY B N 1
ATOM 6274 C CA . GLY B 1 389 ? 11.945 32.531 13.586 1 90.19 389 GLY B CA 1
ATOM 6275 C C . GLY B 1 389 ? 10.656 31.766 13.781 1 90.19 389 GLY B C 1
ATOM 6276 O O . GLY B 1 389 ? 9.578 32.25 13.453 1 90.19 389 GLY B O 1
ATOM 6277 N N . ASN B 1 390 ? 10.828 30.547 14.406 1 93.44 390 ASN B N 1
ATOM 6278 C CA . ASN B 1 390 ? 9.719 29.609 14.516 1 93.44 390 ASN B CA 1
ATOM 6279 C C . ASN B 1 390 ? 8.633 30.109 15.461 1 93.44 390 ASN B C 1
ATOM 6281 O O . ASN B 1 390 ? 7.445 30.047 15.148 1 93.44 390 ASN B O 1
ATOM 6285 N N . ALA B 1 391 ? 9.086 30.641 16.625 1 96.12 391 ALA B N 1
ATOM 6286 C CA . ALA B 1 391 ? 8.125 31.031 17.641 1 96.12 391 ALA B CA 1
ATOM 6287 C C . ALA B 1 391 ? 7.27 32.219 17.156 1 96.12 391 ALA B C 1
ATOM 6289 O O . ALA B 1 391 ? 6.043 32.156 17.25 1 96.12 391 ALA B O 1
ATOM 6290 N N . PRO B 1 392 ? 7.867 33.25 16.594 1 96.19 392 PRO B N 1
ATOM 6291 C CA . PRO B 1 392 ? 7.047 34.344 16.047 1 96.19 392 PRO B CA 1
ATOM 6292 C C . PRO B 1 392 ? 6.125 33.875 14.922 1 96.19 392 PRO B C 1
ATOM 6294 O O . PRO B 1 392 ? 5.012 34.375 14.773 1 96.19 392 PRO B O 1
ATOM 6297 N N . GLY B 1 393 ? 6.625 32.938 14.055 1 95.81 393 GLY B N 1
ATOM 6298 C CA . GLY B 1 393 ? 5.766 32.375 13.031 1 95.81 393 GLY B CA 1
ATOM 6299 C C . GLY B 1 393 ? 4.551 31.656 13.602 1 95.81 393 GLY B C 1
ATOM 6300 O O . GLY B 1 393 ? 3.443 31.797 13.078 1 95.81 393 GLY B O 1
ATOM 6301 N N . ALA B 1 394 ? 4.781 30.938 14.664 1 97.56 394 ALA B N 1
ATOM 6302 C CA . ALA B 1 394 ? 3.693 30.25 15.359 1 97.56 394 ALA B CA 1
ATOM 6303 C C . ALA B 1 394 ? 2.709 31.25 15.953 1 97.56 394 ALA B C 1
ATOM 6305 O O . ALA B 1 394 ? 1.494 31.062 15.875 1 97.56 394 ALA B O 1
ATOM 6306 N N . VAL B 1 395 ? 3.232 32.344 16.547 1 97.75 395 VAL B N 1
ATOM 6307 C CA . VAL B 1 395 ? 2.402 33.406 17.141 1 97.75 395 VAL B CA 1
ATOM 6308 C C . VAL B 1 395 ? 1.528 34.031 16.047 1 97.75 395 VAL B C 1
ATOM 6310 O O . VAL B 1 395 ? 0.34 34.281 16.266 1 97.75 395 VAL B O 1
ATOM 6313 N N . ALA B 1 396 ? 2.172 34.25 14.93 1 97.5 396 ALA B N 1
ATOM 6314 C CA . ALA B 1 396 ? 1.442 34.844 13.828 1 97.5 396 ALA B CA 1
ATOM 6315 C C . ALA B 1 396 ? 0.251 34 13.414 1 97.5 396 ALA B C 1
ATOM 6317 O O . ALA B 1 396 ? -0.844 34.5 13.18 1 97.5 396 ALA B O 1
ATOM 6318 N N . ASN B 1 397 ? 0.454 32.719 13.305 1 97.5 397 ASN B N 1
ATOM 6319 C CA . ASN B 1 397 ? -0.622 31.812 12.938 1 97.5 397 ASN B CA 1
ATOM 6320 C C . ASN B 1 397 ? -1.713 31.766 14 1 97.5 397 ASN B C 1
ATOM 6322 O O . ASN B 1 397 ? -2.902 31.734 13.68 1 97.5 397 ASN B O 1
ATOM 6326 N N . ARG B 1 398 ? -1.317 31.766 15.266 1 97.69 398 ARG B N 1
ATOM 6327 C CA . ARG B 1 398 ? -2.271 31.734 16.359 1 97.69 398 ARG B CA 1
ATOM 6328 C C . ARG B 1 398 ? -3.129 33 16.391 1 97.69 398 ARG B C 1
ATOM 6330 O O . ARG B 1 398 ? -4.352 32.906 16.531 1 97.69 398 ARG B O 1
ATOM 6337 N N . VAL B 1 399 ? -2.498 34.094 16.25 1 97.56 399 VAL B N 1
ATOM 6338 C CA . VAL B 1 399 ? -3.203 35.375 16.281 1 97.56 399 VAL B CA 1
ATOM 6339 C C . VAL B 1 399 ? -4.176 35.469 15.102 1 97.56 399 VAL B C 1
ATOM 6341 O O . VAL B 1 399 ? -5.328 35.875 15.266 1 97.56 399 VAL B O 1
ATOM 6344 N N . ALA B 1 400 ? -3.68 35.031 13.969 1 97.5 400 ALA B N 1
ATOM 6345 C CA . ALA B 1 400 ? -4.523 35.062 12.773 1 97.5 400 ALA B CA 1
ATOM 6346 C C . ALA B 1 400 ? -5.738 34.156 12.945 1 97.5 400 ALA B C 1
ATOM 6348 O O . ALA B 1 400 ? -6.855 34.531 12.57 1 97.5 400 ALA B O 1
ATOM 6349 N N . LEU B 1 401 ? -5.539 33 13.461 1 97.56 401 LEU B N 1
ATOM 6350 C CA . LEU B 1 401 ? -6.621 32.031 13.664 1 97.56 401 LEU B CA 1
ATOM 6351 C C . LEU B 1 401 ? -7.668 32.594 14.625 1 97.56 401 LEU B C 1
ATOM 6353 O O . LEU B 1 401 ? -8.867 32.562 14.328 1 97.56 401 LEU B O 1
ATOM 6357 N N . GLU B 1 402 ? -7.234 33.125 15.734 1 96.38 402 GLU B N 1
ATOM 6358 C CA . GLU B 1 402 ? -8.148 33.625 16.75 1 96.38 402 GLU B CA 1
ATOM 6359 C C . GLU B 1 402 ? -8.938 34.844 16.234 1 96.38 402 GLU B C 1
ATOM 6361 O O . GLU B 1 402 ? -10.125 34.969 16.531 1 96.38 402 GLU B O 1
ATOM 6366 N N . ALA B 1 403 ? -8.227 35.625 15.484 1 96.75 403 ALA B N 1
ATOM 6367 C CA . ALA B 1 403 ? -8.906 36.75 14.883 1 96.75 403 ALA B CA 1
ATOM 6368 C C . ALA B 1 403 ? -10.008 36.312 13.93 1 96.75 403 ALA B C 1
ATOM 6370 O O . ALA B 1 403 ? -11.109 36.875 13.938 1 96.75 403 ALA B O 1
ATOM 6371 N N . CYS B 1 404 ? -9.672 35.344 13.141 1 96.25 404 CYS B N 1
ATOM 6372 C CA . CYS B 1 404 ? -10.641 34.844 12.18 1 96.25 404 CYS B CA 1
ATOM 6373 C C . CYS B 1 404 ? -11.82 34.188 12.883 1 96.25 404 CYS B C 1
ATOM 6375 O O . CYS B 1 404 ? -12.969 34.344 12.461 1 96.25 404 CYS B O 1
ATOM 6377 N N . VAL B 1 405 ? -11.57 33.469 13.883 1 95.5 405 VAL B N 1
ATOM 6378 C CA . VAL B 1 405 ? -12.617 32.781 14.641 1 95.5 405 VAL B CA 1
ATOM 6379 C C . VAL B 1 405 ? -13.5 33.812 15.328 1 95.5 405 VAL B C 1
ATOM 6381 O O . VAL B 1 405 ? -14.727 33.688 15.344 1 95.5 405 VAL B O 1
ATOM 6384 N N . GLN B 1 406 ? -12.867 34.812 15.945 1 94.69 406 GLN B N 1
ATOM 6385 C CA . GLN B 1 406 ? -13.625 35.875 16.594 1 94.69 406 GLN B CA 1
ATOM 6386 C C . GLN B 1 406 ? -14.523 36.594 15.586 1 94.69 406 GLN B C 1
ATOM 6388 O O . GLN B 1 406 ? -15.695 36.875 15.867 1 94.69 406 GLN B O 1
ATOM 6393 N N . ALA B 1 407 ? -13.961 36.875 14.484 1 93.69 407 ALA B N 1
ATOM 6394 C CA . ALA B 1 407 ? -14.711 37.562 13.445 1 93.69 407 ALA B CA 1
ATOM 6395 C C . ALA B 1 407 ? -15.898 36.719 12.984 1 93.69 407 ALA B C 1
ATOM 6397 O O . ALA B 1 407 ? -17 37.25 12.758 1 93.69 407 ALA B O 1
ATOM 6398 N N . ARG B 1 408 ? -15.664 35.5 12.797 1 89.44 408 ARG B N 1
ATOM 6399 C CA . ARG B 1 408 ? -16.719 34.594 12.375 1 89.44 408 ARG B CA 1
ATOM 6400 C C . ARG B 1 408 ? -17.828 34.531 13.414 1 89.44 408 ARG B C 1
ATOM 6402 O O . ARG B 1 408 ? -19.016 34.531 13.07 1 89.44 408 ARG B O 1
ATOM 6409 N N . ASN B 1 409 ? -17.469 34.438 14.641 1 89.19 409 ASN B N 1
ATOM 6410 C CA . ASN B 1 409 ? -18.438 34.281 15.719 1 89.19 409 ASN B CA 1
ATOM 6411 C C . ASN B 1 409 ? -19.203 35.562 15.977 1 89.19 409 ASN B C 1
ATOM 6413 O O . ASN B 1 409 ? -20.359 35.531 16.406 1 89.19 409 ASN B O 1
ATOM 6417 N N . GLU B 1 410 ? -18.578 36.688 15.734 1 89.44 410 GLU B N 1
ATOM 6418 C CA . GLU B 1 410 ? -19.219 37.969 16.016 1 89.44 410 GLU B CA 1
ATOM 6419 C C . GLU B 1 410 ? -19.906 38.531 14.773 1 89.44 410 GLU B C 1
ATOM 6421 O O . GLU B 1 410 ? -20.688 39.5 14.859 1 89.44 410 GLU B O 1
ATOM 6426 N N . GLY B 1 411 ? -19.922 37.938 13.656 1 74.94 411 GLY B N 1
ATOM 6427 C CA . GLY B 1 411 ? -20.641 38.344 12.461 1 74.94 411 GLY B CA 1
ATOM 6428 C C . GLY B 1 411 ? -19.812 39.219 11.531 1 74.94 411 GLY B C 1
ATOM 6429 O O . GLY B 1 411 ? -20.203 39.438 10.383 1 74.94 411 GLY B O 1
ATOM 6430 N N . PRO B 1 412 ? -18.844 40.062 11.969 1 57.5 412 PRO B N 1
ATOM 6431 C CA . PRO B 1 412 ? -18.125 40.906 10.992 1 57.5 412 PRO B CA 1
ATOM 6432 C C . PRO B 1 412 ? -17.312 40.062 9.992 1 57.5 412 PRO B C 1
ATOM 6434 O O . PRO B 1 412 ? -16.812 39 10.336 1 57.5 412 PRO B O 1
ATOM 6437 N N . ASN B 1 413 ? -17.688 40.094 8.711 1 54.41 413 ASN B N 1
ATOM 6438 C CA . ASN B 1 413 ? -16.953 39.406 7.66 1 54.41 413 ASN B CA 1
ATOM 6439 C C . ASN B 1 413 ? -15.516 39.906 7.562 1 54.41 413 ASN B C 1
ATOM 6441 O O . ASN B 1 413 ? -15.273 41.094 7.375 1 54.41 413 ASN B O 1
ATOM 6445 N N . LEU B 1 414 ? -14.492 39.219 8.109 1 50.41 414 LEU B N 1
ATOM 6446 C CA . LEU B 1 414 ? -13.109 39.625 7.887 1 50.41 414 LEU B CA 1
ATOM 6447 C C . LEU B 1 414 ? -12.773 39.656 6.395 1 50.41 414 LEU B C 1
ATOM 6449 O O . LEU B 1 414 ? -13.266 38.812 5.637 1 50.41 414 LEU B O 1
#

Nearest PDB structures (foldseek):
  6kyj-assembly1_A  TM=9.960E-01  e=8.081E-79  Oryza sativa
  1ej7-assembly1_L  TM=9.960E-01  e=1.272E-77  Nicotiana tabacum
  5iu0-assembly1_B  TM=9.857E-01  e=4.890E-78  Arabidopsis thaliana
  1wdd-assembly1_A  TM=9.859E-01  e=1.203E-77  Oryza sativa Japonica Group
  2vdi-assembly1_E  TM=9.854E-01  e=8.615E-77  Chlamydomonas reinhardtii

InterPro domains:
  IPR000685 Ribulose bisphosphate carboxylase, large subunit, C-terminal [PF00016] (131-408)
  IPR017443 Ribulose bisphosphate carboxylase, large subunit, ferrodoxin-like N-terminal [PF02788] (1-121)
  IPR020878 Ribulose bisphosphate carboxylase, large chain, active site [PS00157] (173-181)
  IPR033966 RuBisCO [PTHR42704] (5-413)
  IPR033966 RuBisCO [SFLDS00014] (1-412)
  IPR036376 Ribulose bisphosphate carboxylase, large subunit, C-terminal domain superfamily [G3DSA:3.20.20.110] (127-414)
  IPR036376 Ribulose bisphosphate carboxylase, large subunit, C-terminal domain superfamily [SSF51649] (125-412)
  IPR036422 RuBisCO large subunit, N-terminal domain superfamily [G3DSA:3.30.70.150] (1-124)
  IPR036422 RuBisCO large subunit, N-terminal domain superfamily [SSF54966] (1-125)

Foldseek 3Di:
DAAQPDDADLQWKKWKKWFAFDPPQDPSNLLQLLQAQLWPDDPDDDPCVVVDDSVQFGKYFRDWADDPPDDRIIITMIIGHNVSADALDLPRVCCRNVNCSQVDPRTPAMETLDIAHRQVRLVSFQFALQFQVRVCVVQVHDLAAAEEAEDPPLDDDALLVLLVQLLLQLLLPHQEYERDQPDAADPRYGLLSNLVSVLVSQVVSCVNNVGHHAYARELEDPDLVSSVVSVVSNVVSVGQEYEYADPVSHLVSLLVVRVVCNVRRHAYEYEDPCVCVADVDPGHHYHVLHVLLSNRRSYHQEYELEALPPDDPQVNLLSLQSLCVQADQWDQADVSNSRNHTYHSPDRHHHAYEYDDPDALVCLLVCCVSRPRRHYYYDYCNQQVDPVGNSVSSNSNNVSRVVNSVCVVVVNRD/DAAQPDDADLQWKKWKKWFAFDPPQDPSNLLQLLQQQLWPDDPDDDPCVVVDDSVQFTKYFRDWADDPPDDRIIITMIIGHNVSADALDLPRVCCRNVNCSQVDPRTPAMETLDIAHRQVRLVSFQFALQFQVRVCVVFVHDLAAAEEAEDPPLDDDALLVLLVQLLLQLLLPHQEYERDQPDAADPRYGLLSNLVSVLVSQVVSCVNNVGHHAYARELEDPDLVSSVVSVVVNLVSVGQEYEYADPVSHLVSLLVVRVVCNVRRHAYAYEDPCVCVADVDPGHHYHVLHVLLSNRRSYHQEYELEALPPDDPQVNLLSLQSLCVQADQWDQADVSNSRNHTYHSPPRHHHAYEYDDPDALVCLLVCCVSRPRRHYYYDYCNQQVDPVGNSVSSNSNNVSRVVNSVCVVVVNRD

Solvent-accessible surface area (backbone atoms only — not comparable to full-atom values): 39672 Å² total; per-residue (Å²): 72,60,32,68,83,59,76,86,55,77,55,29,33,36,35,35,28,39,36,25,43,27,92,89,48,52,66,62,58,40,34,16,50,54,16,18,57,54,34,42,51,62,97,45,79,40,76,54,50,76,67,34,63,58,77,74,50,36,16,28,16,32,44,73,44,75,38,84,95,49,86,70,31,29,37,30,32,28,38,31,46,50,65,69,41,34,79,47,19,62,19,51,44,46,32,21,70,45,4,68,55,56,62,39,80,57,38,71,35,42,18,41,52,36,68,29,60,21,50,78,56,44,70,46,35,76,21,15,43,64,13,52,68,52,46,30,61,75,45,69,56,78,91,47,51,42,37,28,25,48,52,65,56,52,50,64,43,36,28,65,57,45,12,51,55,50,21,35,30,41,55,23,52,29,38,32,36,28,57,37,83,60,41,46,48,21,84,70,31,40,46,68,57,32,51,51,30,38,46,51,20,44,54,52,24,22,70,73,68,73,45,67,54,38,46,31,44,54,25,55,35,31,26,50,68,56,20,49,51,43,47,52,49,39,50,74,70,62,49,47,30,30,24,37,39,38,55,38,25,2,35,6,34,35,24,41,50,23,52,50,22,40,77,66,69,30,44,37,35,33,42,62,41,35,46,36,43,32,32,61,52,88,57,34,22,37,32,60,54,39,53,52,50,48,39,40,48,29,24,23,31,28,36,72,66,44,65,56,81,92,50,55,70,64,58,31,36,32,52,52,35,42,48,44,65,36,46,48,41,65,44,71,56,34,69,77,25,62,30,84,49,56,37,44,43,75,79,49,51,20,26,30,41,24,37,35,70,95,43,40,65,88,46,40,63,59,48,49,67,72,56,38,42,72,23,30,44,32,26,33,55,38,17,41,41,30,91,82,29,38,28,55,17,19,34,51,44,44,53,48,48,51,50,44,47,49,26,60,75,69,64,54,83,126,72,60,33,67,82,59,76,86,56,76,57,29,35,35,33,36,29,39,35,25,44,28,93,90,48,53,67,63,58,41,34,16,50,54,17,18,56,53,33,41,52,62,99,44,78,39,76,56,49,76,66,35,60,59,77,75,49,36,17,28,15,33,45,76,44,75,38,86,98,50,86,71,29,29,37,28,32,29,38,31,45,51,65,70,41,33,80,47,18,62,20,53,44,46,33,23,71,46,4,69,54,55,61,38,79,56,40,72,36,40,17,42,51,35,68,27,58,21,52,79,57,43,69,47,36,74,22,15,42,62,12,52,68,51,45,30,61,75,45,70,56,78,92,46,51,43,37,29,25,46,53,64,55,51,51,65,44,37,27,66,58,44,11,50,55,50,24,35,27,41,55,25,53,29,38,31,36,28,58,37,82,61,42,46,50,20,83,69,30,40,46,68,56,31,52,52,32,37,47,51,21,43,54,53,24,22,69,75,66,73,44,66,53,38,45,31,44,54,26,54,38,32,26,51,68,57,21,49,52,43,49,52,50,39,50,74,71,63,50,46,30,29,24,35,39,38,55,38,25,2,36,6,33,34,25,41,51,23,53,51,23,40,78,65,71,30,43,35,35,33,42,60,40,34,45,37,42,32,32,61,53,89,55,34,22,37,32,59,55,38,53,51,50,49,39,42,48,29,26,23,30,28,35,70,66,46,65,56,81,91,50,56,69,65,59,32,35,31,50,51,37,42,48,44,66,35,46,46,41,65,43,71,55,35,68,79,24,62,29,82,49,55,37,44,44,74,79,48,50,20,27,29,40,23,36,37,69,95,43,42,65,88,45,40,63,59,48,49,67,73,56,37,42,72,24,31,45,30,26,32,55,39,18,40,42,31,92,82,29,37,28,56,17,19,35,50,42,43,52,48,47,52,50,45,48,50,27,62,75,70,62,55,82,125

pLDDT: mean 94.29, std 6.94, range [50.41, 98.94]

Organism: Blechnopsis orientalis (NCBI:txid29606)

Radius of gyration: 26.37 Å; Cα contacts (8 Å, |Δi|>4): 2052; chains: 2; bounding box: 62×82×61 Å

Sequence (828 aa):
YYTPDYKTKDTDILAAFRMTPQPGVPAEEAGAAVAAESSTGTWTTVWTDGLTSLDRYKGRCYDIEPVAGEENQYIAYVAYPLDLFEEGSVTNLFTSIVGNVFGFKALRALRLEDLRIPPAYSKTFIGPPHGIQVERDKLNKYGRPLLGCTIKPKLGLSAKNYGRAVYECLRGGLDFTKDDENVNSQPFMRWRDRFLFVAEALFKSQAETGEIKGHYLNATAGTCEEMLKRAVFARELGAPIVMHDYLTGGFTANTSLAFYCRDNGLLLHIHRAMHAVIDRQRNHGMHFRVLAKALRMSGGDHIHAGTVVGKLEGEREVTLGFVDLLRDDYIEKDRCRGIYFTQDWVSMPGVLPVASGGIHVWHMPALTEIFGDDSVLQFGGGTLGHPWGNAPGAVANRVALEACVQARNEGPNLYYTPDYKTKDTDILAAFRMTPQPGVPAEEAGAAVAAESSTGTWTTVWTDGLTSLDRYKGRCYDIEPVAGEENQYIAYVAYPLDLFEEGSVTNLFTSIVGNVFGFKALRALRLEDLRIPPAYSKTFIGPPHGIQVERDKLNKYGRPLLGCTIKPKLGLSAKNYGRAVYECLRGGLDFTKDDENVNSQPFMRWRDRFLFVAEALFKSQAETGEIKGHYLNATAGTCEEMLKRAVFARELGAPIVMHDYLTGGFTANTSLAFYCRDNGLLLHIHRAMHAVIDRQRNHGMHFRVLAKALRMSGGDHIHAGTVVGKLEGEREVTLGFVDLLRDDYIEKDRCRGIYFTQDWVSMPGVLPVASGGIHVWHMPALTEIFGDDSVLQFGGGTLGHPWGNAPGAVANRVALEACVQARNEGPNL

Secondary structure (DSSP, 8-state):
-B-TT----TTPEEEEEEEEEPTT--HHHHHHHHHHHTTT--SS--GGGGGS-HHHH--EEEEEEEPTT-SS-EEEEEEE-GGGS-TT-HHHHHHHHTSGGGG-TTEEEEEEEEEE--HHHHTT---SSSHHHHHHHHHT--SS-EEE-B-SSSSS--HHHHHHHHHHHHHTT-SEEE--TT-SSBTTB-HHHHHHHHHHHHHHHHHHH-S--EEEEE---SSHHHHHHHHHHHHHHT-SEEEEEHHHH-HHHHHHHHHHHHHHT-EEEEE-TTHHHHHSSSSSEE-HHHHHHHHHHH--SEEEEE--TT--HHHHHHHHHHHHHHH-SEE--BGGGTB-S-EE-TTPPP-EEEE-SS--GGGHHHHHHHH-SSSEEE-SHHHHT-TT-HHHHHHHHHHHHHHHHHHHHH----/-B-TT----TTPEEEEEEEEEPTT--HHHHHHHHHHHTTT--SS--GGGGGS-HHHH--EEEEEEEPTT-SS-EEEEEEE-GGGS-TT-HHHHHHHHTSGGGG-TTEEEEEEEEEE--HHHHTT---SSSHHHHHHHHHT--SS-EEE-B-SSSSS--HHHHHHHHHHHHHTT-SEEE--TT-SSBTTB-HHHHHHHHHHHHHHHHHHH-S--EEEEE---SSHHHHHHHHHHHHHHT-SEEEEEHHHH-HHHHHHHHHHHHHHT-EEEEE-TTHHHHHSSSSSEE-HHHHHHHHHHH--SEEEEE--TT--HHHHHHHHHHHHHHH-SEE--BGGGTB-S-EE-TTPPP-EEEE-SS--GGGHHHHHHHH-SSSEEE-SHHHHT-TT-HHHHHHHHHHHHHHHHHHHHHS---